Protein AF-0000000080279617 (afdb_homodimer)

Secondary structure (DSSP, 8-state):
--HHHHHHHHHHHHHHHHTTS---PPPGGG---HHHHHHHHHHHHHHHTSS--TTSTTB-SSS--PPPHHHHHHHHHHHHH--BTTSGGG-HHHHHHHHHHHHHHHHHHT-SS-EEEEES-HHHHHHHHHHHHHHHSTT-EEEEETTS-THHHHHHHHHT--EEEEPB-TTSSB-HHHHHHHHHTT-EEEEEEEBS-TTT--B--HHHHHHHHHHH--EEEEE-TTTGGGGGGBT-SSTT-B-HHHHHHGGG-SEEEE-TTTTT-PPSS-EEEEES-GGGGGGT----TTS-S--SS--GGGS-S-SS-BHHHHHHHHHHHHHS-SSTTTHHHHHHHHHHHHHHHHHHHHT-SSEEEEE--SSSEEEEEE--SS-BHHHHHHHHHHHHHHHHH-SSS--B-EEEEEEHHHHHHH-TT-B--SSEEEEEEEE--STTHHHHHHHHHHHHHHHHH-/--HHHHHHHHHHHHHHHHTTS---PPPGGG---HHHHHHHHHHHHHHHTSS--TTSTTB-SSS--PPPHHHHHHHHHHHHH--BTTSGGG-HHHHHHHHHHHHHHHHHHT-SS-EEEEES-HHHHHHHHHHHHHHHSTT-EEEEETTS-THHHHHHHHHT--EEEEPB-TTSSB-HHHHHHHHHTT-EEEEEEEBS-TTT--B--HHHHHHHHHHH--EEEEE-TTTGGGGGGBT-SSTT-B-HHHHHHGGG-SEEEE-TTTTT-PPSS-EEEEES-GGGGGGT----TTS-S--SS--GGGS-S-SS-BHHHHHHHHHHHHHS-SSTTTHHHHHHHHHHHHHHHHHHHHT-SSEEEEE--SSSEEEEEE--SS-BHHHHHHHHHHHHHHHHH-SSS--B-EEEEEEHHHHHHH-TT-B--SSEEEEEEEE--STTHHHHHHHHHHHHHHHHH-

pLDDT: mean 93.62, std 10.69, range [35.97, 98.94]

Structure (mmCIF, N/CA/C/O backbone):
data_AF-0000000080279617-model_v1
#
loop_
_entity.id
_entity.type
_entity.pdbx_description
1 polymer 'Pyridoxal-dependent decarboxylase'
#
loop_
_atom_site.group_PDB
_atom_site.id
_atom_site.type_symbol
_atom_site.label_atom_id
_atom_site.label_alt_id
_atom_site.label_comp_id
_atom_site.label_asym_id
_atom_site.label_entity_id
_atom_site.label_seq_id
_atom_site.pdbx_PDB_ins_code
_atom_site.Cartn_x
_atom_site.Cartn_y
_atom_site.Cartn_z
_atom_site.occupancy
_atom_site.B_iso_or_equiv
_atom_site.auth_seq_id
_atom_site.auth_comp_id
_atom_site.auth_asym_id
_atom_site.auth_atom_id
_atom_site.pdbx_PDB_model_num
ATOM 1 N N . MET A 1 1 ? -23.172 -17.078 1.752 1 93.31 1 MET A N 1
ATOM 2 C CA . MET A 1 1 ? -23.391 -15.805 2.445 1 93.31 1 MET A CA 1
ATOM 3 C C . MET A 1 1 ? -24.016 -14.773 1.508 1 93.31 1 MET A C 1
ATOM 5 O O . MET A 1 1 ? -23.703 -14.742 0.317 1 93.31 1 MET A O 1
ATOM 9 N N . ASP A 1 2 ? -24.984 -14 2.033 1 96.25 2 ASP A N 1
ATOM 10 C CA . ASP A 1 2 ? -25.641 -12.93 1.281 1 96.25 2 ASP A CA 1
ATOM 11 C C . ASP A 1 2 ? -24.781 -11.672 1.24 1 96.25 2 ASP A C 1
ATOM 13 O O . ASP A 1 2 ? -24.859 -10.836 2.139 1 96.25 2 ASP A O 1
ATOM 17 N N . PHE A 1 3 ? -24.109 -11.586 0.143 1 96.38 3 PHE A N 1
ATOM 18 C CA . PHE A 1 3 ? -23.094 -10.555 0.006 1 96.38 3 PHE A CA 1
ATOM 19 C C . PHE A 1 3 ? -23.703 -9.164 0.129 1 96.38 3 PHE A C 1
ATOM 21 O O . PHE A 1 3 ? -23.219 -8.328 0.883 1 96.38 3 PHE A O 1
ATOM 28 N N . ARG A 1 4 ? -24.75 -8.859 -0.553 1 96.56 4 ARG A N 1
ATOM 29 C CA . ARG A 1 4 ? -25.422 -7.566 -0.536 1 96.56 4 ARG A CA 1
ATOM 30 C C . ARG A 1 4 ? -25.906 -7.223 0.868 1 96.56 4 ARG A C 1
ATOM 32 O O . ARG A 1 4 ? -25.781 -6.082 1.314 1 96.56 4 ARG A O 1
ATOM 39 N N . TYR A 1 5 ? -26.453 -8.172 1.553 1 97.56 5 TYR A N 1
ATOM 40 C CA . TYR A 1 5 ? -26.938 -7.977 2.918 1 97.56 5 TYR A CA 1
ATOM 41 C C . TYR A 1 5 ? -25.797 -7.566 3.84 1 97.56 5 TYR A C 1
ATOM 43 O O . TYR A 1 5 ? -25.922 -6.605 4.602 1 97.56 5 TYR A O 1
ATOM 51 N N . TRP A 1 6 ? -24.672 -8.234 3.738 1 97.88 6 TRP A N 1
ATOM 52 C CA . TRP A 1 6 ? -23.578 -8.016 4.672 1 97.88 6 TRP A CA 1
ATOM 53 C C . TRP A 1 6 ? -22.875 -6.699 4.379 1 97.88 6 TRP A C 1
ATOM 55 O O . TRP A 1 6 ? -22.344 -6.055 5.285 1 97.88 6 TRP A O 1
ATOM 65 N N . LEU A 1 7 ? -22.844 -6.195 3.082 1 97.62 7 LEU A N 1
ATOM 66 C CA . LEU A 1 7 ? -22.359 -4.859 2.77 1 97.62 7 LEU A CA 1
ATOM 67 C C . LEU A 1 7 ? -23.188 -3.795 3.475 1 97.62 7 LEU A C 1
ATOM 69 O O . LEU A 1 7 ? -22.641 -2.83 4.016 1 97.62 7 LEU A O 1
ATOM 73 N N . GLY A 1 8 ? -24.5 -4.043 3.43 1 97.69 8 GLY A N 1
ATOM 74 C CA . GLY A 1 8 ? -25.375 -3.135 4.141 1 97.69 8 GLY A CA 1
ATOM 75 C C . GLY A 1 8 ? -25.156 -3.137 5.641 1 97.69 8 GLY A C 1
ATOM 76 O O . GLY A 1 8 ? -25.25 -2.092 6.289 1 97.69 8 GLY A O 1
ATOM 77 N N . GLN A 1 9 ? -24.844 -4.336 6.207 1 98.12 9 GLN A N 1
ATOM 78 C CA . GLN A 1 9 ? -24.609 -4.465 7.641 1 98.12 9 GLN A CA 1
ATOM 79 C C . GLN A 1 9 ? -23.328 -3.746 8.055 1 98.12 9 GLN A C 1
ATOM 81 O O . GLN A 1 9 ? -23.234 -3.23 9.172 1 98.12 9 GLN A O 1
ATOM 86 N N . ALA A 1 10 ? -22.359 -3.695 7.152 1 98.31 10 ALA A N 1
ATOM 87 C CA . ALA A 1 10 ? -21.141 -2.93 7.43 1 98.31 10 ALA A CA 1
ATOM 88 C C . ALA A 1 10 ? -21.469 -1.467 7.711 1 98.31 10 ALA A C 1
ATOM 90 O O . ALA A 1 10 ? -20.969 -0.883 8.672 1 98.31 10 ALA A O 1
ATOM 91 N N . LEU A 1 11 ? -22.344 -0.844 6.871 1 97.81 11 LEU A N 1
ATOM 92 C CA . LEU A 1 11 ? -22.75 0.544 7.047 1 97.81 11 LEU A CA 1
ATOM 93 C C . LEU A 1 11 ? -23.578 0.708 8.32 1 97.81 11 LEU A C 1
ATOM 95 O O . LEU A 1 11 ? -23.375 1.658 9.078 1 97.81 11 LEU A O 1
ATOM 99 N N . THR A 1 12 ? -24.469 -0.252 8.539 1 98.25 12 THR A N 1
ATOM 100 C CA . THR A 1 12 ? -25.359 -0.196 9.695 1 98.25 12 THR A CA 1
ATOM 101 C C . THR A 1 12 ? -24.547 -0.234 10.992 1 98.25 12 THR A C 1
ATOM 103 O O . THR A 1 12 ? -24.844 0.511 11.93 1 98.25 12 THR A O 1
ATOM 106 N N . SER A 1 13 ? -23.578 -1.101 11.031 1 98.12 13 SER A N 1
ATOM 107 C CA . SER A 1 13 ? -22.75 -1.228 12.227 1 98.12 13 SER A CA 1
ATOM 108 C C . SER A 1 13 ? -21.969 0.055 12.492 1 98.12 13 SER A C 1
ATOM 110 O O . SER A 1 13 ? -21.844 0.484 13.641 1 98.12 13 SER A O 1
ATOM 112 N N . ASN A 1 14 ? -21.422 0.626 11.492 1 97.44 14 ASN A N 1
ATOM 113 C CA . ASN A 1 14 ? -20.672 1.868 11.641 1 97.44 14 ASN A CA 1
ATOM 114 C C . ASN A 1 14 ? -21.562 3.014 12.094 1 97.44 14 ASN A C 1
ATOM 116 O O . ASN A 1 14 ? -21.172 3.826 12.93 1 97.44 14 ASN A O 1
ATOM 120 N N . GLU A 1 15 ? -22.766 3.123 11.5 1 96.75 15 GLU A N 1
ATOM 121 C CA . GLU A 1 15 ? -23.734 4.148 11.883 1 96.75 15 GLU A CA 1
ATOM 122 C C . GLU A 1 15 ? -24.141 4 13.344 1 96.75 15 GLU A C 1
ATOM 124 O O . GLU A 1 15 ? -24.234 4.992 14.07 1 96.75 15 GLU A O 1
ATOM 129 N N . ALA A 1 16 ? -24.375 2.762 13.734 1 97.56 16 ALA A N 1
ATOM 130 C CA . ALA A 1 16 ? -24.75 2.496 15.117 1 97.56 16 ALA A CA 1
ATOM 131 C C . ALA A 1 16 ? -23.625 2.906 16.078 1 97.56 16 ALA A C 1
ATOM 133 O O . ALA A 1 16 ? -23.891 3.482 17.141 1 97.56 16 ALA A O 1
ATOM 134 N N . TRP A 1 17 ? -22.422 2.594 15.727 1 96.94 17 TRP A N 1
ATOM 135 C CA . TRP A 1 17 ? -21.266 2.977 16.547 1 96.94 17 TRP A CA 1
ATOM 136 C C . TRP A 1 17 ? -21.125 4.492 16.609 1 96.94 17 TRP A C 1
ATOM 138 O O . TRP A 1 17 ? -20.906 5.051 17.688 1 96.94 17 TRP A O 1
ATOM 148 N N . ALA A 1 18 ? -21.281 5.203 15.539 1 95.31 18 ALA A N 1
ATOM 149 C CA . ALA A 1 18 ? -21.156 6.66 15.469 1 95.31 18 ALA A CA 1
ATOM 150 C C . ALA A 1 18 ? -22.219 7.336 16.328 1 95.31 18 ALA A C 1
ATOM 152 O O . ALA A 1 18 ? -21.969 8.391 16.922 1 95.31 18 ALA A O 1
ATOM 153 N N . GLU A 1 19 ? -23.375 6.723 16.422 1 95.38 19 GLU A N 1
ATOM 154 C CA . GLU A 1 19 ? -24.516 7.281 17.156 1 95.38 19 GLU A CA 1
ATOM 155 C C . GLU A 1 19 ? -24.266 7.254 18.656 1 95.38 19 GLU A C 1
ATOM 157 O O . GLU A 1 19 ? -24.969 7.922 19.422 1 95.38 19 GLU A O 1
ATOM 162 N N . THR A 1 20 ? -23.281 6.477 19.062 1 93.5 20 THR A N 1
ATOM 163 C CA . THR A 1 20 ? -22.984 6.422 20.5 1 93.5 20 THR A CA 1
ATOM 164 C C . THR A 1 20 ? -22.234 7.672 20.938 1 93.5 20 THR A C 1
ATOM 166 O O . THR A 1 20 ? -22.078 7.918 22.141 1 93.5 20 THR A O 1
ATOM 169 N N . PHE A 1 21 ? -21.844 8.523 20.016 1 92.81 21 PHE A N 1
ATOM 170 C CA . PHE A 1 21 ? -21.172 9.781 20.312 1 92.81 21 PHE A CA 1
ATOM 171 C C . PHE A 1 21 ? -22.109 10.961 20.109 1 92.81 21 PHE A C 1
ATOM 173 O O . PHE A 1 21 ? -23.203 10.805 19.547 1 92.81 21 PHE A O 1
ATOM 180 N N . THR A 1 22 ? -21.672 12.164 20.656 1 92.25 22 THR A N 1
ATOM 181 C CA . THR A 1 22 ? -22.484 13.359 20.453 1 92.25 22 THR A CA 1
ATOM 182 C C . THR A 1 22 ? -22.703 13.641 18.969 1 92.25 22 THR A C 1
ATOM 184 O O . THR A 1 22 ? -21.766 13.555 18.188 1 92.25 22 THR A O 1
ATOM 187 N N . PRO A 1 23 ? -23.875 13.953 18.594 1 92.06 23 PRO A N 1
ATOM 188 C CA . PRO A 1 23 ? -24.172 14.172 17.172 1 92.06 23 PRO A CA 1
ATOM 189 C C . PRO A 1 23 ? -23.391 15.336 16.578 1 92.06 23 PRO A C 1
ATOM 191 O O . PRO A 1 23 ? -23.188 16.359 17.25 1 92.06 23 PRO A O 1
ATOM 194 N N . VAL A 1 24 ? -22.938 15.125 15.43 1 91.12 24 VAL A N 1
ATOM 195 C CA . VAL A 1 24 ? -22.234 16.156 14.672 1 91.12 24 VAL A CA 1
ATOM 196 C C . VAL A 1 24 ? -22.859 16.297 13.289 1 91.12 24 VAL A C 1
ATOM 198 O O . VAL A 1 24 ? -23.109 15.312 12.602 1 91.12 24 VAL A O 1
ATOM 201 N N . ARG A 1 25 ? -23.172 17.516 12.938 1 92.5 25 ARG A N 1
ATOM 202 C CA . ARG A 1 25 ? -23.703 17.766 11.602 1 92.5 25 ARG A CA 1
ATOM 203 C C . ARG A 1 25 ? -22.594 17.797 10.57 1 92.5 25 ARG A C 1
ATOM 205 O O . ARG A 1 25 ? -21.578 18.469 10.758 1 92.5 25 ARG A O 1
ATOM 212 N N . PRO A 1 26 ? -22.766 17.047 9.484 1 93.69 26 PRO A N 1
ATOM 213 C CA . PRO A 1 26 ? -21.766 17.141 8.422 1 93.69 26 PRO A CA 1
ATOM 214 C C . PRO A 1 26 ? -21.594 18.562 7.887 1 93.69 26 PRO A C 1
ATOM 216 O O . PRO A 1 26 ? -22.578 19.297 7.75 1 93.69 26 PRO A O 1
ATOM 219 N N . HIS A 1 27 ? -20.406 18.922 7.656 1 97.56 27 HIS A N 1
ATOM 220 C CA . HIS A 1 27 ? -20.125 20.25 7.137 1 97.56 27 HIS A CA 1
ATOM 221 C C . HIS A 1 27 ? -20.609 20.391 5.691 1 97.56 27 HIS A C 1
ATOM 223 O O . HIS A 1 27 ? -20.438 19.469 4.891 1 97.56 27 HIS A O 1
ATOM 229 N N . PRO A 1 28 ? -21.094 21.547 5.289 1 97.12 28 PRO A N 1
ATOM 230 C CA . PRO A 1 28 ? -21.641 21.734 3.945 1 97.12 28 PRO A CA 1
ATOM 231 C C . PRO A 1 28 ? -20.594 21.547 2.85 1 97.12 28 PRO A C 1
ATOM 233 O O . PRO A 1 28 ? -20.938 21.203 1.718 1 97.12 28 PRO A O 1
ATOM 236 N N . SER A 1 29 ? -19.328 21.781 3.131 1 97.56 29 SER A N 1
ATOM 237 C CA . SER A 1 29 ? -18.266 21.672 2.139 1 97.56 29 SER A CA 1
ATOM 238 C C . SER A 1 29 ? -18.094 20.234 1.656 1 97.56 29 SER A C 1
ATOM 240 O O . SER A 1 29 ? -17.484 19.984 0.617 1 97.56 29 SER A O 1
ATOM 242 N N . LEU A 1 30 ? -18.688 19.219 2.377 1 97.38 30 LEU A N 1
ATOM 243 C CA . LEU A 1 30 ? -18.547 17.812 2.041 1 97.38 30 LEU A CA 1
ATOM 244 C C . LEU A 1 30 ? -19.75 17.297 1.27 1 97.38 30 LEU A C 1
ATOM 246 O O . LEU A 1 30 ? -19.75 16.172 0.771 1 97.38 30 LEU A O 1
ATOM 250 N N . GLU A 1 31 ? -20.781 18.125 1.171 1 97.12 31 GLU A N 1
ATOM 251 C CA . GLU A 1 31 ? -22.047 17.703 0.591 1 97.12 31 GLU A CA 1
ATOM 252 C C . GLU A 1 31 ? -21.953 17.625 -0.931 1 97.12 31 GLU A C 1
ATOM 254 O O . GLU A 1 31 ? -21.438 18.547 -1.575 1 97.12 31 GLU A O 1
ATOM 259 N N . ILE A 1 32 ? -22.359 16.516 -1.513 1 97.44 32 ILE A N 1
ATOM 260 C CA . ILE A 1 32 ? -22.453 16.312 -2.955 1 97.44 32 ILE A CA 1
ATOM 261 C C . ILE A 1 32 ? -23.891 16.016 -3.348 1 97.44 32 ILE A C 1
ATOM 263 O O . ILE A 1 32 ? -24.484 15.047 -2.871 1 97.44 32 ILE A O 1
ATOM 267 N N . PRO A 1 33 ? -24.484 16.859 -4.227 1 96.81 33 PRO A N 1
ATOM 268 C CA . PRO A 1 33 ? -25.844 16.531 -4.699 1 96.81 33 PRO A CA 1
ATOM 269 C C . PRO A 1 33 ? -25.922 15.188 -5.406 1 96.81 33 PRO A C 1
ATOM 271 O O . PRO A 1 33 ? -25 14.82 -6.145 1 96.81 33 PRO A O 1
ATOM 274 N N . ASP A 1 34 ? -27.016 14.461 -5.246 1 96.88 34 ASP A N 1
ATOM 275 C CA . ASP A 1 34 ? -27.188 13.125 -5.805 1 96.88 34 ASP A CA 1
ATOM 276 C C . ASP A 1 34 ? -27.062 13.141 -7.324 1 96.88 34 ASP A C 1
ATOM 278 O O . ASP A 1 34 ? -26.469 12.234 -7.91 1 96.88 34 ASP A O 1
ATOM 282 N N . GLY A 1 35 ? -27.641 14.195 -7.93 1 97.25 35 GLY A N 1
ATOM 283 C CA . GLY A 1 35 ? -27.547 14.281 -9.375 1 97.25 35 GLY A CA 1
ATOM 284 C C . GLY A 1 35 ? -26.125 14.383 -9.891 1 97.25 35 GLY A C 1
ATOM 285 O O . GLY A 1 35 ? -25.766 13.734 -10.875 1 97.25 35 GLY A O 1
ATOM 286 N N . ARG A 1 36 ? -25.344 15.172 -9.234 1 97.19 36 ARG A N 1
ATOM 287 C CA . ARG A 1 36 ? -23.938 15.312 -9.594 1 97.19 36 ARG A CA 1
ATOM 288 C C . ARG A 1 36 ? -23.172 14.016 -9.367 1 97.19 36 ARG A C 1
ATOM 290 O O . ARG A 1 36 ? -22.359 13.609 -10.195 1 97.19 36 ARG A O 1
ATOM 297 N N . PHE A 1 37 ? -23.453 13.375 -8.273 1 98.5 37 PHE A N 1
ATOM 298 C CA . PHE A 1 37 ? -22.781 12.117 -7.973 1 98.5 37 PHE A CA 1
ATOM 299 C C . PHE A 1 37 ? -23.188 11.039 -8.977 1 98.5 37 PHE A C 1
ATOM 301 O O . PHE A 1 37 ? -22.344 10.227 -9.391 1 98.5 37 PHE A O 1
ATOM 308 N N . GLU A 1 38 ? -24.406 10.992 -9.359 1 98.5 38 GLU A N 1
ATOM 309 C CA . GLU A 1 38 ? -24.906 10.016 -10.312 1 98.5 38 GLU A CA 1
ATOM 310 C C . GLU A 1 38 ? -24.156 10.086 -11.633 1 98.5 38 GLU A C 1
ATOM 312 O O . GLU A 1 38 ? -23.734 9.062 -12.18 1 98.5 38 GLU A O 1
ATOM 317 N N . THR A 1 39 ? -23.938 11.289 -12.117 1 98.62 39 THR A N 1
ATOM 318 C CA . THR A 1 39 ? -23.219 11.492 -13.375 1 98.62 39 THR A CA 1
ATOM 319 C C . THR A 1 39 ? -21.797 10.969 -13.273 1 98.62 39 THR A C 1
ATOM 321 O O . THR A 1 39 ? -21.312 10.281 -14.18 1 98.62 39 THR A O 1
ATOM 324 N N . ALA A 1 40 ? -21.141 11.305 -12.195 1 98.75 40 ALA A N 1
ATOM 325 C CA . ALA A 1 40 ? -19.766 10.875 -11.984 1 98.75 40 ALA A CA 1
ATOM 326 C C . ALA A 1 40 ? -19.688 9.359 -11.82 1 98.75 40 ALA A C 1
ATOM 328 O O . ALA A 1 40 ? -18.781 8.719 -12.367 1 98.75 40 ALA A O 1
ATOM 329 N N . PHE A 1 41 ? -20.641 8.773 -11.102 1 98.81 41 PHE A N 1
ATOM 330 C CA . PHE A 1 41 ? -20.656 7.34 -10.844 1 98.81 41 PHE A CA 1
ATOM 331 C C . PHE A 1 41 ? -20.922 6.566 -12.125 1 98.81 41 PHE A C 1
ATOM 333 O O . PHE A 1 41 ? -20.328 5.512 -12.359 1 98.81 41 PHE A O 1
ATOM 340 N N . GLU A 1 42 ? -21.75 7.09 -12.953 1 98.69 42 GLU A N 1
ATOM 341 C CA . GLU A 1 42 ? -22.031 6.465 -14.242 1 98.69 42 GLU A CA 1
ATOM 342 C C . GLU A 1 42 ? -20.797 6.438 -15.125 1 98.69 42 GLU A C 1
ATOM 344 O O . GLU A 1 42 ? -20.516 5.434 -15.781 1 98.69 42 GLU A O 1
ATOM 349 N N . GLU A 1 43 ? -20.109 7.484 -15.125 1 98.81 43 GLU A N 1
ATOM 350 C CA . GLU A 1 43 ? -18.859 7.52 -15.883 1 98.81 43 GLU A CA 1
ATOM 351 C C . GLU A 1 43 ? -17.859 6.504 -15.344 1 98.81 43 GLU A C 1
ATOM 353 O O . GLU A 1 43 ? -17.203 5.801 -16.125 1 98.81 43 GLU A O 1
ATOM 358 N N . LEU A 1 44 ? -17.75 6.414 -14.016 1 98.81 44 LEU A N 1
ATOM 359 C CA . LEU A 1 44 ? -16.844 5.465 -13.391 1 98.81 44 LEU A CA 1
ATOM 360 C C . LEU A 1 44 ? -17.156 4.039 -13.82 1 98.81 44 LEU A C 1
ATOM 362 O O . LEU A 1 44 ? -16.281 3.301 -14.258 1 98.81 44 LEU A O 1
ATOM 366 N N . THR A 1 45 ? -18.406 3.639 -13.703 1 98.75 45 THR A N 1
ATOM 367 C CA . THR A 1 45 ? -18.797 2.254 -13.953 1 98.75 45 THR A CA 1
ATOM 368 C C . THR A 1 45 ? -18.688 1.925 -15.438 1 98.75 45 THR A C 1
ATOM 370 O O . THR A 1 45 ? -18.344 0.796 -15.805 1 98.75 45 THR A O 1
ATOM 373 N N . GLU A 1 46 ? -18.906 2.938 -16.281 1 98.44 46 GLU A N 1
ATOM 374 C CA . GLU A 1 46 ? -18.719 2.732 -17.703 1 98.44 46 GLU A CA 1
ATOM 375 C C . GLU A 1 46 ? -17.234 2.486 -18.031 1 98.44 46 GLU A C 1
ATOM 377 O O . GLU A 1 46 ? -16.906 1.568 -18.781 1 98.44 46 GLU A O 1
ATOM 382 N N . ARG A 1 47 ? -16.438 3.223 -17.484 1 98.19 47 ARG A N 1
ATOM 383 C CA . ARG A 1 47 ? -15 3.102 -17.734 1 98.19 47 ARG A CA 1
ATOM 384 C C . ARG A 1 47 ? -14.461 1.795 -17.156 1 98.19 47 ARG A C 1
ATOM 386 O O . ARG A 1 47 ? -13.547 1.194 -17.734 1 98.19 47 ARG A O 1
ATOM 393 N N . LEU A 1 48 ? -15 1.336 -16.047 1 98.06 48 LEU A N 1
ATOM 394 C CA . LEU A 1 48 ? -14.508 0.129 -15.391 1 98.06 48 LEU A CA 1
ATOM 395 C C . LEU A 1 48 ? -14.836 -1.11 -16.219 1 98.06 48 LEU A C 1
ATOM 397 O O . LEU A 1 48 ? -14.281 -2.184 -15.977 1 98.06 48 LEU A O 1
ATOM 401 N N . LYS A 1 49 ? -15.719 -0.919 -17.188 1 96.56 49 LYS A N 1
ATOM 402 C CA . LYS A 1 49 ? -16 -2.039 -18.078 1 96.56 49 LYS A CA 1
ATOM 403 C C . LYS A 1 49 ? -14.797 -2.367 -18.953 1 96.56 49 LYS A C 1
ATOM 405 O O . LYS A 1 49 ? -14.711 -3.459 -19.516 1 96.56 49 LYS A O 1
ATOM 410 N N . ASP A 1 50 ? -13.906 -1.318 -19.016 1 94.62 50 ASP A N 1
ATOM 411 C CA . ASP A 1 50 ? -12.664 -1.549 -19.75 1 94.62 50 ASP A CA 1
ATOM 412 C C . ASP A 1 50 ? -11.648 -2.291 -18.891 1 94.62 50 ASP A C 1
ATOM 414 O O . ASP A 1 50 ? -10.57 -1.766 -18.594 1 94.62 50 ASP A O 1
ATOM 418 N N . ASN A 1 51 ? -12.008 -3.477 -18.438 1 94.44 51 ASN A N 1
ATOM 419 C CA . ASN A 1 51 ? -11.188 -4.465 -17.734 1 94.44 51 ASN A CA 1
ATOM 420 C C . ASN A 1 51 ? -11.398 -5.867 -18.297 1 94.44 51 ASN A C 1
ATOM 422 O O . ASN A 1 51 ? -12.414 -6.133 -18.938 1 94.44 51 ASN A O 1
ATOM 426 N N . TYR A 1 52 ? -10.398 -6.707 -18.156 1 93.12 52 TYR A N 1
ATOM 427 C CA . TYR A 1 52 ? -10.617 -8.125 -18.422 1 93.12 52 TYR A CA 1
ATOM 428 C C . TYR A 1 52 ? -11.461 -8.766 -17.328 1 93.12 52 TYR A C 1
ATOM 430 O O . TYR A 1 52 ? -11.547 -8.242 -16.219 1 93.12 52 TYR A O 1
ATOM 438 N N . PRO A 1 53 ? -12.18 -9.781 -17.641 1 94.88 53 PRO A N 1
ATOM 439 C CA . PRO A 1 53 ? -13.008 -10.445 -16.625 1 94.88 53 PRO A CA 1
ATOM 440 C C . PRO A 1 53 ? -12.195 -11.305 -15.672 1 94.88 53 PRO A C 1
ATOM 442 O O . PRO A 1 53 ? -12.273 -12.539 -15.727 1 94.88 53 PRO A O 1
ATOM 445 N N . PHE A 1 54 ? -11.516 -10.688 -14.758 1 95.69 54 PHE A N 1
ATOM 446 C CA . PHE A 1 54 ? -10.594 -11.359 -13.836 1 95.69 54 PHE A CA 1
ATOM 447 C C . PHE A 1 54 ? -11.328 -12.422 -13.023 1 95.69 54 PHE A C 1
ATOM 449 O O . PHE A 1 54 ? -10.711 -13.367 -12.523 1 95.69 54 PHE A O 1
ATOM 456 N N . PHE A 1 55 ? -12.664 -12.297 -12.875 1 95.94 55 PHE A N 1
ATOM 457 C CA . PHE A 1 55 ? -13.453 -13.219 -12.062 1 95.94 55 PHE A CA 1
ATOM 458 C C . PHE A 1 55 ? -13.719 -14.516 -12.82 1 95.94 55 PHE A C 1
ATOM 460 O O . PHE A 1 55 ? -14.008 -15.547 -12.211 1 95.94 55 PHE A O 1
ATOM 467 N N . HIS A 1 56 ? -13.648 -14.469 -14.141 1 96.56 56 HIS A N 1
ATOM 468 C CA . HIS A 1 56 ? -14.047 -15.586 -14.992 1 96.56 56 HIS A CA 1
ATOM 469 C C . HIS A 1 56 ? -12.875 -16.531 -15.242 1 96.56 56 HIS A C 1
ATOM 471 O O . HIS A 1 56 ? -11.742 -16.094 -15.461 1 96.56 56 HIS A O 1
ATOM 477 N N . PRO A 1 57 ? -13.078 -17.859 -15.203 1 96.31 57 PRO A N 1
ATOM 478 C CA . PRO A 1 57 ? -11.992 -18.828 -15.414 1 96.31 57 PRO A CA 1
ATOM 479 C C . PRO A 1 57 ? -11.438 -18.781 -16.844 1 96.31 57 PRO A C 1
ATOM 481 O O . PRO A 1 57 ? -10.367 -19.344 -17.094 1 96.31 57 PRO A O 1
ATOM 484 N N . SER A 1 58 ? -12.148 -18.109 -17.719 1 95.56 58 SER A N 1
ATOM 485 C CA . SER A 1 58 ? -11.609 -17.906 -19.062 1 95.56 58 SER A CA 1
ATOM 486 C C . SER A 1 58 ? -10.445 -16.922 -19.047 1 95.56 58 SER A C 1
ATOM 488 O O . SER A 1 58 ? -9.703 -16.812 -20.031 1 95.56 58 SER A O 1
ATOM 490 N N . TYR A 1 59 ? -10.398 -16.141 -18.016 1 96.12 59 TYR A N 1
ATOM 491 C CA . TYR A 1 59 ? -9.18 -15.375 -17.781 1 96.12 59 TYR A CA 1
ATOM 492 C C . TYR A 1 59 ? -8.156 -16.203 -17.016 1 96.12 59 TYR A C 1
ATOM 494 O O . TYR A 1 59 ? -8.273 -16.391 -15.805 1 96.12 59 TYR A O 1
ATOM 502 N N . ALA A 1 60 ? -7.109 -16.625 -17.703 1 96.06 60 ALA A N 1
ATOM 503 C CA . ALA A 1 60 ? -6.059 -17.469 -17.125 1 96.06 60 ALA A CA 1
ATOM 504 C C . ALA A 1 60 ? -4.676 -16.891 -17.422 1 96.06 60 ALA A C 1
ATOM 506 O O . ALA A 1 60 ? -3.697 -17.641 -17.5 1 96.06 60 ALA A O 1
ATOM 507 N N . GLY A 1 61 ? -4.629 -15.625 -17.641 1 93.06 61 GLY A N 1
ATOM 508 C CA . GLY A 1 61 ? -3.398 -15.008 -18.109 1 93.06 61 GLY A CA 1
ATOM 509 C C . GLY A 1 61 ? -2.477 -14.594 -16.969 1 93.06 61 GLY A C 1
ATOM 510 O O . GLY A 1 61 ? -1.275 -14.875 -17.016 1 93.06 61 GLY A O 1
ATOM 511 N N . GLN A 1 62 ? -2.982 -13.828 -16 1 90.44 62 GLN A N 1
ATOM 512 C CA . GLN A 1 62 ? -2.133 -13.273 -14.953 1 90.44 62 GLN A CA 1
ATOM 513 C C . GLN A 1 62 ? -2.594 -13.734 -13.57 1 90.44 62 GLN A C 1
ATOM 515 O O . GLN A 1 62 ? -3.672 -14.312 -13.438 1 90.44 62 GLN A O 1
ATOM 520 N N . MET A 1 63 ? -1.672 -13.531 -12.641 1 92.62 63 MET A N 1
ATOM 521 C CA . MET A 1 63 ? -1.955 -13.844 -11.242 1 92.62 63 MET A CA 1
ATOM 522 C C . MET A 1 63 ? -2.938 -12.844 -10.648 1 92.62 63 MET A C 1
ATOM 524 O O . MET A 1 63 ? -2.57 -12.047 -9.781 1 92.62 63 MET A O 1
ATOM 528 N N . LEU A 1 64 ? -4.164 -12.914 -11.188 1 92.5 64 LEU A N 1
ATOM 529 C CA . LEU A 1 64 ? -5.164 -11.914 -10.836 1 92.5 64 LEU A CA 1
ATOM 530 C C . LEU A 1 64 ? -6.531 -12.555 -10.641 1 92.5 64 LEU A C 1
ATOM 532 O O . LEU A 1 64 ? -6.973 -13.352 -11.477 1 92.5 64 LEU A O 1
ATOM 536 N N . LYS A 1 65 ? -7.129 -12.289 -9.547 1 94 65 LYS A N 1
ATOM 537 C CA . LYS A 1 65 ? -8.508 -12.68 -9.273 1 94 65 LYS A CA 1
ATOM 538 C C . LYS A 1 65 ? -9.172 -11.703 -8.305 1 94 65 LYS A C 1
ATOM 540 O O . LYS A 1 65 ? -8.492 -10.961 -7.598 1 94 65 LYS A O 1
ATOM 545 N N . PRO A 1 66 ? -10.477 -11.602 -8.234 1 94.94 66 PRO A N 1
ATOM 546 C CA . PRO A 1 66 ? -11.141 -10.75 -7.242 1 94.94 66 PRO A CA 1
ATOM 547 C C . PRO A 1 66 ? -10.969 -11.258 -5.812 1 94.94 66 PRO A C 1
ATOM 549 O O . PRO A 1 66 ? -10.68 -12.438 -5.605 1 94.94 66 PRO A O 1
ATOM 552 N N . PRO A 1 67 ? -11.086 -10.367 -4.855 1 98.06 67 PRO A N 1
ATOM 553 C CA . PRO A 1 67 ? -11.094 -10.82 -3.461 1 98.06 67 PRO A CA 1
ATOM 554 C C . PRO A 1 67 ? -12.352 -11.609 -3.102 1 98.06 67 PRO A C 1
ATOM 556 O O . PRO A 1 67 ? -13.367 -11.516 -3.799 1 98.06 67 PRO A O 1
ATOM 559 N N . HIS A 1 68 ? -12.242 -12.406 -2.119 1 98.5 68 HIS A N 1
ATOM 560 C CA . HIS A 1 68 ? -13.43 -13.062 -1.578 1 98.5 68 HIS A CA 1
ATOM 561 C C . HIS A 1 68 ? -14.43 -12.039 -1.044 1 98.5 68 HIS A C 1
ATOM 563 O O . HIS A 1 68 ? -14.031 -11.016 -0.475 1 98.5 68 HIS A O 1
ATOM 569 N N . PRO A 1 69 ? -15.742 -12.289 -1.135 1 98.12 69 PRO A N 1
ATOM 570 C CA . PRO A 1 69 ? -16.734 -11.367 -0.583 1 98.12 69 PRO A CA 1
ATOM 571 C C . PRO A 1 69 ? -16.516 -11.078 0.899 1 98.12 69 PRO A C 1
ATOM 573 O O . PRO A 1 69 ? -16.75 -9.953 1.354 1 98.12 69 PRO A O 1
ATOM 576 N N . ALA A 1 70 ? -16.047 -12.039 1.66 1 98.75 70 ALA A N 1
ATOM 577 C CA . ALA A 1 70 ? -15.742 -11.82 3.072 1 98.75 70 ALA A CA 1
ATOM 578 C C . ALA A 1 70 ? -14.672 -10.742 3.242 1 98.75 70 ALA A C 1
ATOM 580 O O . ALA A 1 70 ? -14.758 -9.906 4.141 1 98.75 70 ALA A O 1
ATOM 581 N N . ALA A 1 71 ? -13.641 -10.836 2.414 1 98.88 71 ALA A N 1
ATOM 582 C CA . ALA A 1 71 ? -12.578 -9.836 2.445 1 98.88 71 ALA A CA 1
ATOM 583 C C . ALA A 1 71 ? -13.109 -8.445 2.111 1 98.88 71 ALA A C 1
ATOM 585 O O . ALA A 1 71 ? -12.727 -7.461 2.736 1 98.88 71 ALA A O 1
ATOM 586 N N . VAL A 1 72 ? -14.023 -8.352 1.123 1 98.81 72 VAL A N 1
ATOM 587 C CA . VAL A 1 72 ? -14.602 -7.082 0.694 1 98.81 72 VAL A CA 1
ATOM 588 C C . VAL A 1 72 ? -15.398 -6.461 1.842 1 98.81 72 VAL A C 1
ATOM 590 O O . VAL A 1 72 ? -15.25 -5.273 2.133 1 98.81 72 VAL A O 1
ATOM 593 N N . VAL A 1 73 ? -16.188 -7.289 2.521 1 98.88 73 VAL A N 1
ATOM 594 C CA . VAL A 1 73 ? -17.016 -6.805 3.627 1 98.88 73 VAL A CA 1
ATOM 595 C C . VAL A 1 73 ? -16.109 -6.328 4.766 1 98.88 73 VAL A C 1
ATOM 597 O O . VAL A 1 73 ? -16.359 -5.266 5.348 1 98.88 73 VAL A O 1
ATOM 600 N N . GLY A 1 74 ? -15.125 -7.148 5.098 1 98.94 74 GLY A N 1
ATOM 601 C CA . GLY A 1 74 ? -14.195 -6.762 6.148 1 98.94 74 GLY A CA 1
ATOM 602 C C . GLY A 1 74 ? -13.469 -5.465 5.852 1 98.94 74 GLY A C 1
ATOM 603 O O . GLY A 1 74 ? -13.336 -4.605 6.727 1 98.94 74 GLY A O 1
ATOM 604 N N . TYR A 1 75 ? -12.984 -5.324 4.598 1 98.81 75 TYR A N 1
ATOM 605 C CA . TYR A 1 75 ? -12.273 -4.121 4.184 1 98.81 75 TYR A CA 1
ATOM 606 C C . TYR A 1 75 ? -13.172 -2.893 4.285 1 98.81 75 TYR A C 1
ATOM 608 O O . TYR A 1 75 ? -12.773 -1.866 4.84 1 98.81 75 TYR A O 1
ATOM 616 N N . LEU A 1 76 ? -14.383 -2.99 3.764 1 98.81 76 LEU A N 1
ATOM 617 C CA . LEU A 1 76 ? -15.32 -1.875 3.793 1 98.81 76 LEU A CA 1
ATOM 618 C C . LEU A 1 76 ? -15.633 -1.462 5.227 1 98.81 76 LEU A C 1
ATOM 620 O O . LEU A 1 76 ? -15.625 -0.272 5.551 1 98.81 76 LEU A O 1
ATOM 624 N N . THR A 1 77 ? -15.883 -2.438 6.086 1 98.88 77 THR A N 1
ATOM 625 C CA . THR A 1 77 ? -16.266 -2.162 7.465 1 98.88 77 THR A CA 1
ATOM 626 C C . THR A 1 77 ? -15.188 -1.346 8.172 1 98.88 77 THR A C 1
ATOM 628 O O . THR A 1 77 ? -15.484 -0.351 8.836 1 98.88 77 THR A O 1
ATOM 631 N N . ALA A 1 78 ? -13.969 -1.73 8.008 1 98.69 78 ALA A N 1
ATOM 632 C CA . ALA A 1 78 ? -12.859 -1.04 8.672 1 98.69 78 ALA A CA 1
ATOM 633 C C . ALA A 1 78 ? -12.547 0.284 7.977 1 98.69 78 ALA A C 1
ATOM 635 O O . ALA A 1 78 ? -12.164 1.256 8.625 1 98.69 78 ALA A O 1
ATOM 636 N N . MET A 1 79 ? -12.719 0.321 6.684 1 98.5 79 MET A N 1
ATOM 637 C CA . MET A 1 79 ? -12.445 1.525 5.906 1 98.5 79 MET A CA 1
ATOM 638 C C . MET A 1 79 ? -13.328 2.682 6.363 1 98.5 79 MET A C 1
ATOM 640 O O . MET A 1 79 ? -12.898 3.836 6.355 1 98.5 79 MET A O 1
ATOM 644 N N . LEU A 1 80 ? -14.539 2.377 6.824 1 98.38 80 LEU A N 1
ATOM 645 C CA . LEU A 1 80 ? -15.461 3.396 7.301 1 98.38 80 LEU A CA 1
ATOM 646 C C . LEU A 1 80 ? -14.945 4.055 8.57 1 98.38 80 LEU A C 1
ATOM 648 O O . LEU A 1 80 ? -15.203 5.234 8.82 1 98.38 80 LEU A O 1
ATOM 652 N N . VAL A 1 81 ? -14.148 3.309 9.359 1 97.5 81 VAL A N 1
ATOM 653 C CA . VAL A 1 81 ? -13.469 3.83 10.539 1 97.5 81 VAL A CA 1
ATOM 654 C C . VAL A 1 81 ? -12.148 4.469 10.133 1 97.5 81 VAL A C 1
ATOM 656 O O . VAL A 1 81 ? -11.742 5.492 10.688 1 97.5 81 VAL A O 1
ATOM 659 N N . ASN A 1 82 ? -11.461 3.881 9.227 1 97.38 82 ASN A N 1
ATOM 660 C CA . ASN A 1 82 ? -10.219 4.285 8.57 1 97.38 82 ASN A CA 1
ATOM 661 C C . ASN A 1 82 ? -9.047 4.293 9.547 1 97.38 82 ASN A C 1
ATOM 663 O O . ASN A 1 82 ? -8.32 5.285 9.648 1 97.38 82 ASN A O 1
ATOM 667 N N . PRO A 1 83 ? -8.828 3.189 10.234 1 96 83 PRO A N 1
ATOM 668 C CA . PRO A 1 83 ? -7.703 3.109 11.164 1 96 83 PRO A CA 1
ATOM 669 C C . PRO A 1 83 ? -6.352 3.072 10.461 1 96 83 PRO A C 1
ATOM 671 O O . PRO A 1 83 ? -6.25 2.574 9.336 1 96 83 PRO A O 1
ATOM 674 N N . ASN A 1 84 ? -5.348 3.584 11.109 1 92.5 84 ASN A N 1
ATOM 675 C CA . ASN A 1 84 ? -3.951 3.576 10.68 1 92.5 84 ASN A CA 1
ATOM 676 C C . ASN A 1 84 ? -3.115 2.613 11.523 1 92.5 84 ASN A C 1
ATOM 678 O O . ASN A 1 84 ? -2.854 2.873 12.695 1 92.5 84 ASN A O 1
ATOM 682 N N . ASN A 1 85 ? -2.629 1.516 10.961 1 89 85 ASN A N 1
ATOM 683 C CA . ASN A 1 85 ? -1.921 0.486 11.719 1 89 85 ASN A CA 1
ATOM 684 C C . ASN A 1 85 ? -0.453 0.849 11.922 1 89 85 ASN A C 1
ATOM 686 O O . ASN A 1 85 ? 0.334 0.028 12.398 1 89 85 ASN A O 1
ATOM 690 N N . HIS A 1 86 ? -0.092 2.002 11.805 1 80.56 86 HIS A N 1
ATOM 691 C CA . HIS A 1 86 ? 1.274 2.424 12.094 1 80.56 86 HIS A CA 1
ATOM 692 C C . HIS A 1 86 ? 1.451 2.734 13.578 1 80.56 86 HIS A C 1
ATOM 694 O O . HIS A 1 86 ? 2.473 2.385 14.172 1 80.56 86 HIS A O 1
ATOM 700 N N . ALA A 1 87 ? 0.449 3.447 14.172 1 74.38 87 ALA A N 1
ATOM 701 C CA . ALA A 1 87 ? 0.489 3.807 15.586 1 74.38 87 ALA A CA 1
ATOM 702 C C . ALA A 1 87 ? -0.569 3.041 16.375 1 74.38 87 ALA A C 1
ATOM 704 O O . ALA A 1 87 ? -1.655 2.764 15.867 1 74.38 87 ALA A O 1
ATOM 705 N N . LEU A 1 88 ? -0.186 2.668 17.578 1 70.38 88 LEU A N 1
ATOM 706 C CA . LEU A 1 88 ? -1.142 1.935 18.391 1 70.38 88 LEU A CA 1
ATOM 707 C C . LEU A 1 88 ? -2.428 2.732 18.578 1 70.38 88 LEU A C 1
ATOM 709 O O . LEU A 1 88 ? -3.525 2.174 18.516 1 70.38 88 LEU A O 1
ATOM 713 N N . ASP A 1 89 ? -2.301 3.994 18.609 1 78.75 89 ASP A N 1
ATOM 714 C CA . ASP A 1 89 ? -3.484 4.816 18.844 1 78.75 89 ASP A CA 1
ATOM 715 C C . ASP A 1 89 ? -4.238 5.074 17.531 1 78.75 89 ASP A C 1
ATOM 717 O O . ASP A 1 89 ? -5.398 5.496 17.562 1 78.75 89 ASP A O 1
ATOM 721 N N . GLY A 1 90 ? -3.621 4.73 16.406 1 86.44 90 GLY A N 1
ATOM 722 C CA . GLY A 1 90 ? -4.25 4.988 15.125 1 86.44 90 GLY A CA 1
ATOM 723 C C . GLY A 1 90 ? -5.16 3.867 14.672 1 86.44 90 GLY A C 1
ATOM 724 O O . GLY A 1 90 ? -5.98 4.051 13.766 1 86.44 90 GLY A O 1
ATOM 725 N N . GLY A 1 91 ? -5.043 2.744 15.336 1 90.44 91 GLY A N 1
ATOM 726 C CA . GLY A 1 91 ? -5.836 1.574 14.992 1 90.44 91 GLY A CA 1
ATOM 727 C C . GLY A 1 91 ? -5.66 0.427 15.969 1 90.44 91 GLY A C 1
ATOM 728 O O . GLY A 1 91 ? -5.152 -0.635 15.602 1 90.44 91 GLY A O 1
ATOM 729 N N . PRO A 1 92 ? -6.09 0.7 17.188 1 91.38 92 PRO A N 1
ATOM 730 C CA . PRO A 1 92 ? -5.855 -0.341 18.188 1 91.38 92 PRO A CA 1
ATOM 731 C C . PRO A 1 92 ? -6.508 -1.672 17.828 1 91.38 92 PRO A C 1
ATOM 733 O O . PRO A 1 92 ? -5.871 -2.725 17.922 1 91.38 92 PRO A O 1
ATOM 736 N N . ALA A 1 93 ? -7.762 -1.6 17.297 1 96.12 93 ALA A N 1
ATOM 737 C CA . ALA A 1 93 ? -8.484 -2.816 16.953 1 96.12 93 ALA A CA 1
ATOM 738 C C . ALA A 1 93 ? -7.801 -3.553 15.805 1 96.12 93 ALA A C 1
ATOM 740 O O . ALA A 1 93 ? -7.578 -4.766 15.883 1 96.12 93 ALA A O 1
ATOM 741 N N . THR A 1 94 ? -7.426 -2.842 14.805 1 97 94 THR A N 1
ATOM 742 C CA . THR A 1 94 ? -6.883 -3.488 13.617 1 97 94 THR A CA 1
ATOM 743 C C . THR A 1 94 ? -5.41 -3.842 13.82 1 97 94 THR A C 1
ATOM 745 O O . THR A 1 94 ? -4.891 -4.75 13.18 1 97 94 THR A O 1
ATOM 748 N N . ALA A 1 95 ? -4.715 -3.133 14.734 1 93.94 95 ALA A N 1
ATOM 749 C CA . ALA A 1 95 ? -3.361 -3.545 15.102 1 93.94 95 ALA A CA 1
ATOM 750 C C . ALA A 1 95 ? -3.363 -4.934 15.734 1 93.94 95 ALA A C 1
ATOM 752 O O . ALA A 1 95 ? -2.506 -5.762 15.422 1 93.94 95 ALA A O 1
ATOM 753 N N . GLU A 1 96 ? -4.328 -5.152 16.578 1 95.31 96 GLU A N 1
ATOM 754 C CA . GLU A 1 96 ? -4.453 -6.469 17.203 1 95.31 96 GLU A CA 1
ATOM 755 C C . GLU A 1 96 ? -4.82 -7.531 16.172 1 95.31 96 GLU A C 1
ATOM 757 O O . GLU A 1 96 ? -4.289 -8.641 16.188 1 95.31 96 GLU A O 1
ATOM 762 N N . MET A 1 97 ? -5.711 -7.211 15.273 1 97.69 97 MET A N 1
ATOM 763 C CA . MET A 1 97 ? -6.09 -8.133 14.203 1 97.69 97 MET A CA 1
ATOM 764 C C . MET A 1 97 ? -4.887 -8.484 13.336 1 97.69 97 MET A C 1
ATOM 766 O O . MET A 1 97 ? -4.727 -9.633 12.922 1 97.69 97 MET A O 1
ATOM 770 N N . GLU A 1 98 ? -4.074 -7.461 13.055 1 96.5 98 GLU A N 1
ATOM 771 C CA . GLU A 1 98 ? -2.873 -7.688 12.258 1 96.5 98 GLU A CA 1
ATOM 772 C C . GLU A 1 98 ? -1.921 -8.648 12.961 1 96.5 98 GLU A C 1
ATOM 774 O O . GLU A 1 98 ? -1.367 -9.555 12.328 1 96.5 98 GLU A O 1
ATOM 779 N N . ARG A 1 99 ? -1.729 -8.484 14.242 1 94.81 99 ARG A N 1
ATOM 780 C CA . ARG A 1 99 ? -0.877 -9.383 15.008 1 94.81 99 ARG A CA 1
ATOM 781 C C . ARG A 1 99 ? -1.393 -10.82 14.93 1 94.81 99 ARG A C 1
ATOM 783 O O . ARG A 1 99 ? -0.608 -11.758 14.789 1 94.81 99 ARG A O 1
ATOM 790 N N . GLU A 1 100 ? -2.652 -10.977 14.961 1 97.81 100 GLU A N 1
ATOM 791 C CA . GLU A 1 100 ? -3.268 -12.297 14.938 1 97.81 100 GLU A CA 1
ATOM 792 C C . GLU A 1 100 ? -3.08 -12.977 13.586 1 97.81 100 GLU A C 1
ATOM 794 O O . GLU A 1 100 ? -2.715 -14.148 13.516 1 97.81 100 GLU A O 1
ATOM 799 N N . VAL A 1 101 ? -3.309 -12.242 12.531 1 98.44 101 VAL A N 1
ATOM 800 C CA . VAL A 1 101 ? -3.215 -12.859 11.219 1 98.44 101 VAL A CA 1
ATOM 801 C C . VAL A 1 101 ? -1.751 -13.141 10.883 1 98.44 101 VAL A C 1
ATOM 803 O O . VAL A 1 101 ? -1.438 -14.133 10.211 1 98.44 101 VAL A O 1
ATOM 806 N N . VAL A 1 102 ? -0.869 -12.281 11.328 1 97.56 102 VAL A N 1
ATOM 807 C CA . VAL A 1 102 ? 0.558 -12.508 11.117 1 97.56 102 VAL A CA 1
ATOM 808 C C . VAL A 1 102 ? 1.004 -13.75 11.875 1 97.56 102 VAL A C 1
ATOM 810 O O . VAL A 1 102 ? 1.79 -14.555 11.367 1 97.56 102 VAL A O 1
ATOM 813 N N . ARG A 1 103 ? 0.497 -13.914 13.047 1 97.94 103 ARG A N 1
ATOM 814 C CA . ARG A 1 103 ? 0.783 -15.117 13.812 1 97.94 103 ARG A CA 1
ATOM 815 C C . ARG A 1 103 ? 0.274 -16.359 13.094 1 97.94 103 ARG A C 1
ATOM 817 O O . ARG A 1 103 ? 0.945 -17.391 13.07 1 97.94 103 ARG A O 1
ATOM 824 N N . GLN A 1 104 ? -0.852 -16.281 12.508 1 98.69 104 GLN A N 1
ATOM 825 C CA . GLN A 1 104 ? -1.408 -17.406 11.766 1 98.69 104 GLN A CA 1
ATOM 826 C C . GLN A 1 104 ? -0.536 -17.766 10.562 1 98.69 104 GLN A C 1
ATOM 828 O O . GLN A 1 104 ? -0.319 -18.938 10.266 1 98.69 104 GLN A O 1
ATOM 833 N N . LEU A 1 105 ? -0.062 -16.75 9.883 1 98.75 105 LEU A N 1
ATOM 834 C CA . LEU A 1 105 ? 0.837 -16.969 8.758 1 98.75 105 LEU A CA 1
ATOM 835 C C . LEU A 1 105 ? 2.143 -17.609 9.227 1 98.75 105 LEU A C 1
ATOM 837 O O . LEU A 1 105 ? 2.635 -18.547 8.602 1 98.75 105 LEU A O 1
ATOM 841 N N . ALA A 1 106 ? 2.699 -17.062 10.32 1 98.5 106 ALA A N 1
ATOM 842 C CA . ALA A 1 106 ? 3.928 -17.609 10.883 1 98.5 106 ALA A CA 1
ATOM 843 C C . ALA A 1 106 ? 3.746 -19.078 11.258 1 98.5 106 ALA A C 1
ATOM 845 O O . ALA A 1 106 ? 4.602 -19.922 10.961 1 98.5 106 ALA A O 1
ATOM 846 N N . THR A 1 107 ? 2.611 -19.359 11.852 1 98.25 107 THR A N 1
ATOM 847 C CA . THR A 1 107 ? 2.297 -20.719 12.258 1 98.25 107 THR A CA 1
ATOM 848 C C . THR A 1 107 ? 2.164 -21.625 11.039 1 98.25 107 THR A C 1
ATOM 850 O O . THR A 1 107 ? 2.639 -22.766 11.047 1 98.25 107 THR A O 1
ATOM 853 N N . MET A 1 108 ? 1.567 -21.156 10.023 1 98.38 108 MET A N 1
ATOM 854 C CA . MET A 1 108 ? 1.393 -21.906 8.781 1 98.38 108 MET A CA 1
ATOM 855 C C . MET A 1 108 ? 2.738 -22.359 8.227 1 98.38 108 MET A C 1
ATOM 857 O O . MET A 1 108 ? 2.863 -23.484 7.727 1 98.38 108 MET A O 1
ATOM 861 N N . PHE A 1 109 ? 3.773 -21.516 8.367 1 98.38 109 PHE A N 1
ATOM 862 C CA . PHE A 1 109 ? 5.09 -21.828 7.82 1 98.38 109 PHE A CA 1
ATOM 863 C C . PHE A 1 109 ? 5.934 -22.594 8.828 1 98.38 109 PHE A C 1
ATOM 865 O O . PHE A 1 109 ? 7.043 -23.031 8.516 1 98.38 109 PHE A O 1
ATOM 872 N N . GLY A 1 110 ? 5.5 -22.703 10.102 1 98 110 GLY A N 1
ATOM 873 C CA . GLY A 1 110 ? 6.195 -23.484 11.102 1 98 110 GLY A CA 1
ATOM 874 C C . GLY A 1 110 ? 7.137 -22.672 11.961 1 98 110 GLY A C 1
ATOM 875 O O . GLY A 1 110 ? 8 -23.219 12.641 1 98 110 GLY A O 1
ATOM 876 N N . TYR A 1 111 ? 6.977 -21.297 11.906 1 97.69 111 TYR A N 1
ATOM 877 C CA . TYR A 1 111 ? 7.766 -20.453 12.797 1 97.69 111 TYR A CA 1
ATOM 878 C C . TYR A 1 111 ? 7.289 -20.594 14.242 1 97.69 111 TYR A C 1
ATOM 880 O O . TYR A 1 111 ? 6.09 -20.516 14.516 1 97.69 111 TYR A O 1
ATOM 888 N N . GLN A 1 112 ? 8.141 -20.812 15.172 1 94.94 112 GLN A N 1
ATOM 889 C CA . GLN A 1 112 ? 7.809 -20.844 16.594 1 94.94 112 GLN A CA 1
ATOM 890 C C . GLN A 1 112 ? 7.84 -19.438 17.188 1 94.94 112 GLN A C 1
ATOM 892 O O . GLN A 1 112 ? 6.988 -19.094 18.016 1 94.94 112 GLN A O 1
ATOM 897 N N . GLU A 1 113 ? 8.883 -18.703 16.859 1 94.94 113 GLU A N 1
ATOM 898 C CA . GLU A 1 113 ? 9.023 -17.281 17.156 1 94.94 113 GLU A CA 1
ATOM 899 C C . GLU A 1 113 ? 9.109 -16.469 15.867 1 94.94 113 GLU A C 1
ATOM 901 O O . GLU A 1 113 ? 9.562 -16.969 14.836 1 94.94 113 GLU A O 1
ATOM 906 N N . HIS A 1 114 ? 8.555 -15.305 15.977 1 96.19 114 HIS A N 1
ATOM 907 C CA . HIS A 1 114 ? 8.594 -14.508 14.75 1 96.19 114 HIS A CA 1
ATOM 908 C C . HIS A 1 114 ? 8.438 -13.023 15.055 1 96.19 114 HIS A C 1
ATOM 910 O O . HIS A 1 114 ? 8.039 -12.648 16.156 1 96.19 114 HIS A O 1
ATOM 916 N N . LEU A 1 115 ? 8.898 -12.25 14.188 1 94.44 115 LEU A N 1
ATOM 917 C CA . LEU A 1 115 ? 8.523 -10.852 14.008 1 94.44 115 LEU A CA 1
ATOM 918 C C . LEU A 1 115 ? 7.988 -10.609 12.602 1 94.44 115 LEU A C 1
ATOM 920 O O . LEU A 1 115 ? 8.578 -11.07 11.617 1 94.44 115 LEU A O 1
ATOM 924 N N . GLY A 1 116 ? 6.824 -10.016 12.539 1 94.75 116 GLY A N 1
ATOM 925 C CA . GLY A 1 116 ? 6.293 -9.766 11.211 1 94.75 116 GLY A CA 1
ATOM 926 C C . GLY A 1 116 ? 5.18 -8.734 11.195 1 94.75 116 GLY A C 1
ATOM 927 O O . GLY A 1 116 ? 4.73 -8.289 12.25 1 94.75 116 GLY A O 1
ATOM 928 N N . HIS A 1 117 ? 4.777 -8.305 10.016 1 95.06 117 HIS A N 1
ATOM 929 C CA . HIS A 1 117 ? 3.686 -7.363 9.812 1 95.06 117 HIS A CA 1
ATOM 930 C C . HIS A 1 117 ? 3.184 -7.41 8.375 1 95.06 117 HIS A C 1
ATOM 932 O O . HIS A 1 117 ? 3.842 -7.98 7.5 1 95.06 117 HIS A O 1
ATOM 938 N N . LEU A 1 118 ? 2.049 -6.887 8.188 1 96.12 118 LEU A N 1
ATOM 939 C CA . LEU A 1 118 ? 1.53 -6.73 6.836 1 96.12 118 LEU A CA 1
ATOM 940 C C . LEU A 1 118 ? 2.238 -5.59 6.113 1 96.12 118 LEU A C 1
ATOM 942 O O . LEU A 1 118 ? 2.783 -4.688 6.75 1 96.12 118 LEU A O 1
ATOM 946 N N . THR A 1 119 ? 2.318 -5.715 4.836 1 94.62 119 THR A N 1
ATOM 947 C CA . THR A 1 119 ? 2.846 -4.684 3.951 1 94.62 119 THR A CA 1
ATOM 948 C C . THR A 1 119 ? 1.864 -4.383 2.822 1 94.62 119 THR A C 1
ATOM 950 O O . THR A 1 119 ? 0.86 -5.082 2.664 1 94.62 119 THR A O 1
ATOM 953 N N . THR A 1 120 ? 2.113 -3.344 2.1 1 92.44 120 THR A N 1
ATOM 954 C CA . THR A 1 120 ? 1.193 -2.945 1.041 1 92.44 120 THR A CA 1
ATOM 955 C C . THR A 1 120 ? 1.369 -3.83 -0.19 1 92.44 120 THR A C 1
ATOM 957 O O . THR A 1 120 ? 0.512 -3.848 -1.076 1 92.44 120 THR A O 1
ATOM 960 N N . SER A 1 121 ? 2.494 -4.555 -0.293 1 90.69 121 SER A N 1
ATOM 961 C CA . SER A 1 121 ? 2.736 -5.457 -1.414 1 90.69 121 SER A CA 1
ATOM 962 C C . SER A 1 121 ? 3.898 -6.398 -1.124 1 90.69 121 SER A C 1
ATOM 964 O O . SER A 1 121 ? 4.664 -6.18 -0.184 1 90.69 121 SER A O 1
ATOM 966 N N . GLY A 1 122 ? 4.02 -7.391 -1.98 1 92.62 122 GLY A N 1
ATOM 967 C CA . GLY A 1 122 ? 5.176 -8.266 -1.904 1 92.62 122 GLY A CA 1
ATOM 968 C C . GLY A 1 122 ? 6.484 -7.562 -2.207 1 92.62 122 GLY A C 1
ATOM 969 O O . GLY A 1 122 ? 7.531 -7.93 -1.671 1 92.62 122 GLY A O 1
ATOM 970 N N . THR A 1 123 ? 6.41 -6.535 -3.008 1 91.12 123 THR A N 1
ATOM 971 C CA . THR A 1 123 ? 7.602 -5.758 -3.338 1 91.12 123 THR A CA 1
ATOM 972 C C . THR A 1 123 ? 8.148 -5.059 -2.1 1 91.12 123 THR A C 1
ATOM 974 O O . THR A 1 123 ? 9.352 -5.113 -1.831 1 91.12 123 THR A O 1
ATOM 977 N N . VAL A 1 124 ? 7.246 -4.438 -1.342 1 93.44 124 VAL A N 1
ATOM 978 C CA . VAL A 1 124 ? 7.664 -3.742 -0.128 1 93.44 124 VAL A CA 1
ATOM 979 C C . VAL A 1 124 ? 8.148 -4.758 0.905 1 93.44 124 VAL A C 1
ATOM 981 O O . VAL A 1 124 ? 9.133 -4.508 1.612 1 93.44 124 VAL A O 1
ATOM 984 N N . ALA A 1 125 ? 7.496 -5.887 0.974 1 96 125 ALA A N 1
ATOM 985 C CA . ALA A 1 125 ? 7.91 -6.949 1.885 1 96 125 ALA A CA 1
ATOM 986 C C . ALA A 1 125 ? 9.32 -7.438 1.553 1 96 125 ALA A C 1
ATOM 988 O O . ALA A 1 125 ? 10.156 -7.594 2.445 1 96 125 ALA A O 1
ATOM 989 N N . ASN A 1 126 ? 9.594 -7.66 0.259 1 97.12 126 ASN A N 1
ATOM 990 C CA . ASN A 1 126 ? 10.914 -8.117 -0.163 1 97.12 126 ASN A CA 1
ATOM 991 C C . ASN A 1 126 ? 11.977 -7.035 0.053 1 97.12 126 ASN A C 1
ATOM 993 O O . ASN A 1 126 ? 13.125 -7.344 0.379 1 97.12 126 ASN A O 1
ATOM 997 N N . LEU A 1 127 ? 11.594 -5.777 -0.16 1 95.31 127 LEU A N 1
ATOM 998 C CA . LEU A 1 127 ? 12.516 -4.691 0.149 1 95.31 127 LEU A CA 1
ATOM 999 C C . LEU A 1 127 ? 12.961 -4.75 1.607 1 95.31 127 LEU A C 1
ATOM 1001 O O . LEU A 1 127 ? 14.148 -4.625 1.905 1 95.31 127 LEU A O 1
ATOM 1005 N N . GLU A 1 128 ? 12.031 -4.957 2.504 1 94.81 128 GLU A N 1
ATOM 1006 C CA . GLU A 1 128 ? 12.336 -4.996 3.932 1 94.81 128 GLU A CA 1
ATOM 1007 C C . GLU A 1 128 ? 13.195 -6.207 4.277 1 94.81 128 GLU A C 1
ATOM 1009 O O . GLU A 1 128 ? 14.141 -6.098 5.062 1 94.81 128 GLU A O 1
ATOM 1014 N N . ALA A 1 129 ? 12.828 -7.336 3.705 1 97.25 129 ALA A N 1
ATOM 1015 C CA . ALA A 1 129 ? 13.617 -8.539 3.947 1 97.25 129 ALA A CA 1
ATOM 1016 C C . ALA A 1 129 ? 15.055 -8.359 3.479 1 97.25 129 ALA A C 1
ATOM 1018 O O . ALA A 1 129 ? 16 -8.758 4.172 1 97.25 129 ALA A O 1
ATOM 1019 N N . LEU A 1 130 ? 15.25 -7.742 2.314 1 97.69 130 LEU A N 1
ATOM 1020 C CA . LEU A 1 130 ? 16.594 -7.551 1.757 1 97.69 130 LEU A CA 1
ATOM 1021 C C . LEU A 1 130 ? 17.344 -6.461 2.512 1 97.69 130 LEU A C 1
ATOM 1023 O O . LEU A 1 130 ? 18.562 -6.527 2.643 1 97.69 130 LEU A O 1
ATOM 1027 N N . PHE A 1 131 ? 16.641 -5.438 3.021 1 96.62 131 PHE A N 1
ATOM 1028 C CA . PHE A 1 131 ? 17.25 -4.43 3.877 1 96.62 131 PHE A CA 1
ATOM 1029 C C . PHE A 1 131 ? 17.844 -5.07 5.121 1 96.62 131 PHE A C 1
ATOM 1031 O O . PHE A 1 131 ? 19 -4.805 5.469 1 96.62 131 PHE A O 1
ATOM 1038 N N . VAL A 1 132 ? 17.047 -5.949 5.754 1 95.5 132 VAL A N 1
ATOM 1039 C CA . VAL A 1 132 ? 17.531 -6.664 6.93 1 95.5 132 VAL A CA 1
ATOM 1040 C C . VAL A 1 132 ? 18.719 -7.551 6.547 1 95.5 132 VAL A C 1
ATOM 1042 O O . VAL A 1 132 ? 19.656 -7.688 7.32 1 95.5 132 VAL A O 1
ATOM 1045 N N . ALA A 1 133 ? 18.656 -8.141 5.34 1 97.19 133 ALA A N 1
ATOM 1046 C CA . ALA A 1 133 ? 19.766 -8.938 4.84 1 97.19 133 ALA A CA 1
ATOM 1047 C C . ALA A 1 133 ? 21.047 -8.109 4.758 1 97.19 133 ALA A C 1
ATOM 1049 O O . ALA A 1 133 ? 22.109 -8.547 5.207 1 97.19 133 ALA A O 1
ATOM 1050 N N . ARG A 1 134 ? 20.953 -6.91 4.188 1 96.94 134 ARG A N 1
ATOM 1051 C CA . ARG A 1 134 ? 22.094 -6.012 4.082 1 96.94 134 ARG A CA 1
ATOM 1052 C C . ARG A 1 134 ? 22.656 -5.676 5.461 1 96.94 134 ARG A C 1
ATOM 1054 O O . ARG A 1 134 ? 23.875 -5.727 5.672 1 96.94 134 ARG A O 1
ATOM 1061 N N . GLU A 1 135 ? 21.719 -5.355 6.398 1 94.75 135 GLU A N 1
ATOM 1062 C CA . GLU A 1 135 ? 22.141 -4.941 7.734 1 94.75 135 GLU A CA 1
ATOM 1063 C C . GLU A 1 135 ? 22.734 -6.113 8.508 1 94.75 135 GLU A C 1
ATOM 1065 O O . GLU A 1 135 ? 23.625 -5.922 9.352 1 94.75 135 GLU A O 1
ATOM 1070 N N . SER A 1 136 ? 22.328 -7.332 8.195 1 95.12 136 SER A N 1
ATOM 1071 C CA . SER A 1 136 ? 22.812 -8.531 8.875 1 95.12 136 SER A CA 1
ATOM 1072 C C . SER A 1 136 ? 24.172 -8.953 8.344 1 95.12 136 SER A C 1
ATOM 1074 O O . SER A 1 136 ? 24.969 -9.555 9.07 1 95.12 136 SER A O 1
ATOM 1076 N N . HIS A 1 137 ? 24.469 -8.703 7.062 1 96.31 137 HIS A N 1
ATOM 1077 C CA . HIS A 1 137 ? 25.734 -9.023 6.426 1 96.31 137 HIS A CA 1
ATOM 1078 C C . HIS A 1 137 ? 26.25 -7.852 5.586 1 96.31 137 HIS A C 1
ATOM 1080 O O . HIS A 1 137 ? 26.328 -7.949 4.359 1 96.31 137 HIS A O 1
ATOM 1086 N N . PRO A 1 138 ? 26.688 -6.789 6.281 1 95.62 138 PRO A N 1
ATOM 1087 C CA . PRO A 1 138 ? 27.125 -5.594 5.555 1 95.62 138 PRO A CA 1
ATOM 1088 C C . PRO A 1 138 ? 28.281 -5.879 4.594 1 95.62 138 PRO A C 1
ATOM 1090 O O . PRO A 1 138 ? 29.203 -6.633 4.93 1 95.62 138 PRO A O 1
ATOM 1093 N N . GLY A 1 139 ? 28.156 -5.375 3.383 1 96.38 139 GLY A N 1
ATOM 1094 C CA . GLY A 1 139 ? 29.234 -5.496 2.404 1 96.38 139 GLY A CA 1
ATOM 1095 C C . GLY A 1 139 ? 29.141 -6.766 1.577 1 96.38 139 GLY A C 1
ATOM 1096 O O . GLY A 1 139 ? 29.891 -6.934 0.61 1 96.38 139 GLY A O 1
ATOM 1097 N N . LYS A 1 140 ? 28.219 -7.68 1.896 1 97.94 140 LYS A N 1
ATOM 1098 C CA . LYS A 1 140 ? 28.047 -8.922 1.153 1 97.94 140 LYS A CA 1
ATOM 1099 C C . LYS A 1 140 ? 26.859 -8.844 0.205 1 97.94 140 LYS A C 1
ATOM 1101 O O . LYS A 1 140 ? 25.922 -8.094 0.453 1 97.94 140 LYS A O 1
ATOM 1106 N N . GLY A 1 141 ? 26.891 -9.617 -0.863 1 98.44 141 GLY A N 1
ATOM 1107 C CA . GLY A 1 141 ? 25.859 -9.578 -1.896 1 98.44 141 GLY A CA 1
ATOM 1108 C C . GLY A 1 141 ? 24.703 -10.516 -1.615 1 98.44 141 GLY A C 1
ATOM 1109 O O . GLY A 1 141 ? 24.688 -11.211 -0.596 1 98.44 141 GLY A O 1
ATOM 1110 N N . ILE A 1 142 ? 23.703 -10.445 -2.463 1 98.69 142 ILE A N 1
ATOM 1111 C CA . ILE A 1 142 ? 22.5 -11.273 -2.398 1 98.69 142 ILE A CA 1
ATOM 1112 C C . ILE A 1 142 ? 22.391 -12.117 -3.666 1 98.69 142 ILE A C 1
ATOM 1114 O O . ILE A 1 142 ? 22.469 -11.586 -4.777 1 98.69 142 ILE A O 1
ATOM 1118 N N . ALA A 1 143 ? 22.234 -13.406 -3.486 1 98.62 143 ALA A N 1
ATOM 1119 C CA . ALA A 1 143 ? 22.078 -14.32 -4.613 1 98.62 143 ALA A CA 1
ATOM 1120 C C . ALA A 1 143 ? 20.609 -14.695 -4.816 1 98.62 143 ALA A C 1
ATOM 1122 O O . ALA A 1 143 ? 19.891 -14.922 -3.848 1 98.62 143 ALA A O 1
ATOM 1123 N N . TYR A 1 144 ? 20.094 -14.68 -6.016 1 98.25 144 TYR A N 1
ATOM 1124 C CA . TYR A 1 144 ? 18.75 -15.125 -6.375 1 98.25 144 TYR A CA 1
ATOM 1125 C C . TYR A 1 144 ? 18.734 -15.781 -7.746 1 98.25 144 TYR A C 1
ATOM 1127 O O . TYR A 1 144 ? 19.672 -15.609 -8.531 1 98.25 144 TYR A O 1
ATOM 1135 N N . SER A 1 145 ? 17.766 -16.516 -8.023 1 96.94 145 SER A N 1
ATOM 1136 C CA . SER A 1 145 ? 17.656 -17.297 -9.25 1 96.94 145 SER A CA 1
ATOM 1137 C C . SER A 1 145 ? 17.422 -16.406 -10.461 1 96.94 145 SER A C 1
ATOM 1139 O O . SER A 1 145 ? 16.828 -15.328 -10.344 1 96.94 145 SER A O 1
ATOM 1141 N N . ALA A 1 146 ? 17.891 -16.891 -11.625 1 94.44 146 ALA A N 1
ATOM 1142 C CA . ALA A 1 146 ? 17.609 -16.203 -12.883 1 94.44 146 ALA A CA 1
ATOM 1143 C C . ALA A 1 146 ? 16.109 -16.141 -13.164 1 94.44 146 ALA A C 1
ATOM 1145 O O . ALA A 1 146 ? 15.656 -15.32 -13.961 1 94.44 146 ALA A O 1
ATOM 1146 N N . GLU A 1 147 ? 15.336 -17 -12.461 1 93.81 147 GLU A N 1
ATOM 1147 C CA . GLU A 1 147 ? 13.891 -17.047 -12.656 1 93.81 147 GLU A CA 1
ATOM 1148 C C . GLU A 1 147 ? 13.156 -16.359 -11.516 1 93.81 147 GLU A C 1
ATOM 1150 O O . GLU A 1 147 ? 11.922 -16.375 -11.469 1 93.81 147 GLU A O 1
ATOM 1155 N N . ALA A 1 148 ? 13.969 -15.734 -10.609 1 95.19 148 ALA A N 1
ATOM 1156 C CA . ALA A 1 148 ? 13.344 -15.008 -9.516 1 95.19 148 ALA A CA 1
ATOM 1157 C C . ALA A 1 148 ? 12.602 -13.773 -10.023 1 95.19 148 ALA A C 1
ATOM 1159 O O . ALA A 1 148 ? 12.891 -13.273 -11.117 1 95.19 148 ALA A O 1
ATOM 1160 N N . HIS A 1 149 ? 11.625 -13.398 -9.297 1 91.94 149 HIS A N 1
ATOM 1161 C CA . HIS A 1 149 ? 10.945 -12.148 -9.617 1 91.94 149 HIS A CA 1
ATOM 1162 C C . HIS A 1 149 ? 11.93 -10.992 -9.75 1 91.94 149 HIS A C 1
ATOM 1164 O O . HIS A 1 149 ? 12.883 -10.891 -8.977 1 91.94 149 HIS A O 1
ATOM 1170 N N . TYR A 1 150 ? 11.75 -10.117 -10.625 1 88.25 150 TYR A N 1
ATOM 1171 C CA . TYR A 1 150 ? 12.68 -9.039 -10.945 1 88.25 150 TYR A CA 1
ATOM 1172 C C . TYR A 1 150 ? 12.844 -8.094 -9.758 1 88.25 150 TYR A C 1
ATOM 1174 O O . TYR A 1 150 ? 13.797 -7.316 -9.711 1 88.25 150 TYR A O 1
ATOM 1182 N N . THR A 1 151 ? 11.906 -8.188 -8.82 1 91.5 151 THR A N 1
ATOM 1183 C CA . THR A 1 151 ? 11.945 -7.316 -7.652 1 91.5 151 THR A CA 1
ATOM 1184 C C . THR A 1 151 ? 13.273 -7.445 -6.926 1 91.5 151 THR A C 1
ATOM 1186 O O . THR A 1 151 ? 13.773 -6.469 -6.352 1 91.5 151 THR A O 1
ATOM 1189 N N . HIS A 1 152 ? 13.898 -8.547 -6.926 1 95.56 152 HIS A N 1
ATOM 1190 C CA . HIS A 1 152 ? 15.125 -8.758 -6.152 1 95.56 152 HIS A CA 1
ATOM 1191 C C . HIS A 1 152 ? 16.281 -7.961 -6.734 1 95.56 152 HIS A C 1
ATOM 1193 O O . HIS A 1 152 ? 17.016 -7.301 -6 1 95.56 152 HIS A O 1
ATOM 1199 N N . GLY A 1 153 ? 16.469 -8.047 -8.086 1 93.56 153 GLY A N 1
ATOM 1200 C CA . GLY A 1 153 ? 17.469 -7.199 -8.703 1 93.56 153 GLY A CA 1
ATOM 1201 C C . GLY A 1 153 ? 17.219 -5.719 -8.492 1 93.56 153 GLY A C 1
ATOM 1202 O O . GLY A 1 153 ? 18.141 -4.969 -8.164 1 93.56 153 GLY A O 1
ATOM 1203 N N . ARG A 1 154 ? 16.016 -5.355 -8.602 1 91.81 154 ARG A N 1
ATOM 1204 C CA . ARG A 1 154 ? 15.625 -3.957 -8.453 1 91.81 154 ARG A CA 1
ATOM 1205 C C . ARG A 1 154 ? 15.875 -3.467 -7.027 1 91.81 154 ARG A C 1
ATOM 1207 O O . ARG A 1 154 ? 16.422 -2.383 -6.828 1 91.81 154 ARG A O 1
ATOM 1214 N N . MET A 1 155 ? 15.438 -4.23 -6.066 1 94.31 155 MET A N 1
ATOM 1215 C CA . MET A 1 155 ? 15.57 -3.812 -4.676 1 94.31 155 MET A CA 1
ATOM 1216 C C . MET A 1 155 ? 17.031 -3.83 -4.234 1 94.31 155 MET A C 1
ATOM 1218 O O . MET A 1 155 ? 17.438 -3.016 -3.406 1 94.31 155 MET A O 1
ATOM 1222 N N . CYS A 1 156 ? 17.844 -4.73 -4.781 1 95.88 156 CYS A N 1
ATOM 1223 C CA . CYS A 1 156 ? 19.281 -4.652 -4.551 1 95.88 156 CYS A CA 1
ATOM 1224 C C . CYS A 1 156 ? 19.844 -3.314 -5.02 1 95.88 156 CYS A C 1
ATOM 1226 O O . CYS A 1 156 ? 20.656 -2.703 -4.332 1 95.88 156 CYS A O 1
ATOM 1228 N N . GLY A 1 157 ? 19.375 -2.879 -6.211 1 93.56 157 GLY A N 1
ATOM 1229 C CA . GLY A 1 157 ? 19.766 -1.568 -6.715 1 93.56 157 GLY A CA 1
ATOM 1230 C C . GLY A 1 157 ? 19.344 -0.434 -5.797 1 93.56 157 GLY A C 1
ATOM 1231 O O . GLY A 1 157 ? 20.141 0.472 -5.523 1 93.56 157 GLY A O 1
ATOM 1232 N N . VAL A 1 158 ? 18.172 -0.499 -5.262 1 93.81 158 VAL A N 1
ATOM 1233 C CA . VAL A 1 158 ? 17.641 0.516 -4.355 1 93.81 158 VAL A CA 1
ATOM 1234 C C . VAL A 1 158 ? 18.469 0.538 -3.068 1 93.81 158 VAL A C 1
ATOM 1236 O O . VAL A 1 158 ? 18.828 1.607 -2.578 1 93.81 158 VAL A O 1
ATOM 1239 N N . LEU A 1 159 ? 18.812 -0.623 -2.553 1 96.19 159 LEU A N 1
ATOM 1240 C CA . LEU A 1 159 ? 19.5 -0.754 -1.27 1 96.19 159 LEU A CA 1
ATOM 1241 C C . LEU A 1 159 ? 21 -0.524 -1.423 1 96.19 159 LEU A C 1
ATOM 1243 O O . LEU A 1 159 ? 21.703 -0.371 -0.429 1 96.19 159 LEU A O 1
ATOM 1247 N N . GLY A 1 160 ? 21.5 -0.521 -2.682 1 95.19 160 GLY A N 1
ATOM 1248 C CA . GLY A 1 160 ? 22.938 -0.403 -2.92 1 95.19 160 GLY A CA 1
ATOM 1249 C C . GLY A 1 160 ? 23.703 -1.664 -2.574 1 95.19 160 GLY A C 1
ATOM 1250 O O . GLY A 1 160 ? 24.812 -1.595 -2.039 1 95.19 160 GLY A O 1
ATOM 1251 N N . VAL A 1 161 ? 23.047 -2.791 -2.789 1 96.94 161 VAL A N 1
ATOM 1252 C CA . VAL A 1 161 ? 23.672 -4.09 -2.541 1 96.94 161 VAL A CA 1
ATOM 1253 C C . VAL A 1 161 ? 23.906 -4.812 -3.865 1 96.94 161 VAL A C 1
ATOM 1255 O O . VAL A 1 161 ? 23.078 -4.734 -4.781 1 96.94 161 VAL A O 1
ATOM 1258 N N . GLU A 1 162 ? 25 -5.52 -3.979 1 97.81 162 GLU A N 1
ATOM 1259 C CA . GLU A 1 162 ? 25.281 -6.262 -5.203 1 97.81 162 GLU A CA 1
ATOM 1260 C C . GLU A 1 162 ? 24.391 -7.496 -5.316 1 97.81 162 GLU A C 1
ATOM 1262 O O . GLU A 1 162 ? 24.359 -8.328 -4.406 1 97.81 162 GLU A O 1
ATOM 1267 N N . GLY A 1 163 ? 23.641 -7.574 -6.363 1 97.94 163 GLY A N 1
ATOM 1268 C CA . GLY A 1 163 ? 22.828 -8.75 -6.668 1 97.94 163 GLY A CA 1
ATOM 1269 C C . GLY A 1 163 ? 23.531 -9.719 -7.598 1 97.94 163 GLY A C 1
ATOM 1270 O O . GLY A 1 163 ? 24.234 -9.312 -8.523 1 97.94 163 GLY A O 1
ATOM 1271 N N . HIS A 1 164 ? 23.453 -10.977 -7.32 1 98.25 164 HIS A N 1
ATOM 1272 C CA . HIS A 1 164 ? 24.047 -12.031 -8.133 1 98.25 164 HIS A CA 1
ATOM 1273 C C . HIS A 1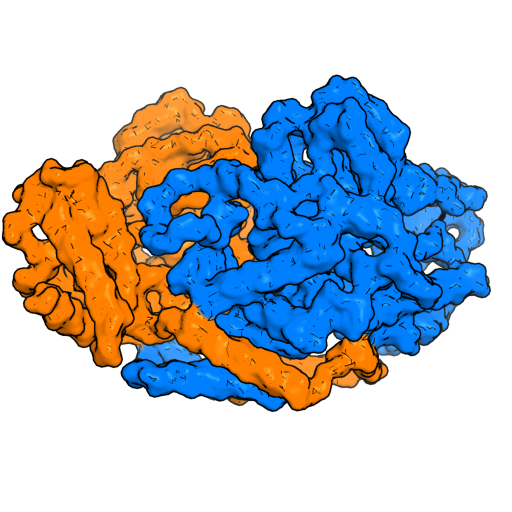 164 ? 22.984 -13 -8.633 1 98.25 164 HIS A C 1
ATOM 1275 O O . HIS A 1 164 ? 22.312 -13.664 -7.836 1 98.25 164 HIS A O 1
ATOM 1281 N N . THR A 1 165 ? 22.891 -13.133 -9.922 1 97.5 165 THR A N 1
ATOM 1282 C CA . THR A 1 165 ? 21.938 -14.078 -10.508 1 97.5 165 THR A CA 1
ATOM 1283 C C . THR A 1 165 ? 22.547 -15.469 -10.617 1 97.5 165 THR A C 1
ATOM 1285 O O . THR A 1 165 ? 23.688 -15.617 -11.07 1 97.5 165 THR A O 1
ATOM 1288 N N . VAL A 1 166 ? 21.828 -16.438 -10.172 1 98 166 VAL A N 1
ATOM 1289 C CA . VAL A 1 166 ? 22.266 -17.828 -10.25 1 98 166 VAL A CA 1
ATOM 1290 C C . VAL A 1 166 ? 21.516 -18.531 -11.375 1 98 166 VAL A C 1
ATOM 1292 O O . VAL A 1 166 ? 20.297 -18.438 -11.477 1 98 166 VAL A O 1
ATOM 1295 N N . PRO A 1 167 ? 22.188 -19.312 -12.211 1 96.5 167 PRO A N 1
ATOM 1296 C CA . PRO A 1 167 ? 21.516 -20.062 -13.273 1 96.5 167 PRO A CA 1
ATOM 1297 C C . PRO A 1 167 ? 20.516 -21.078 -12.734 1 96.5 167 PRO A C 1
ATOM 1299 O O . PRO A 1 167 ? 20.562 -21.422 -11.547 1 96.5 167 PRO A O 1
ATOM 1302 N N . VAL A 1 168 ? 19.609 -21.484 -13.633 1 96.38 168 VAL A N 1
ATOM 1303 C CA . VAL A 1 168 ? 18.578 -22.453 -13.25 1 96.38 168 VAL A CA 1
ATOM 1304 C C . VAL A 1 168 ? 18.812 -23.766 -13.992 1 96.38 168 VAL A C 1
ATOM 1306 O O . VAL A 1 168 ? 19.5 -23.797 -15.016 1 96.38 168 VAL A O 1
ATOM 1309 N N . ASP A 1 169 ? 18.281 -24.859 -13.469 1 94.19 169 ASP A N 1
ATOM 1310 C CA . ASP A 1 169 ? 18.391 -26.172 -14.086 1 94.19 169 ASP A CA 1
ATOM 1311 C C . ASP A 1 169 ? 17.234 -26.422 -15.07 1 94.19 169 ASP A C 1
ATOM 1313 O O . ASP A 1 169 ? 16.562 -25.469 -15.477 1 94.19 169 ASP A O 1
ATOM 1317 N N . GLY A 1 170 ? 17.078 -27.641 -15.562 1 91.31 170 GLY A N 1
ATOM 1318 C CA . GLY A 1 170 ? 16.094 -27.984 -16.578 1 91.31 170 GLY A CA 1
ATOM 1319 C C . GLY A 1 170 ? 14.664 -27.906 -16.094 1 91.31 170 GLY A C 1
ATOM 1320 O O . GLY A 1 170 ? 13.727 -27.953 -16.891 1 91.31 170 GLY A O 1
ATOM 1321 N N . ARG A 1 171 ? 14.477 -27.688 -14.82 1 90.69 171 ARG A N 1
ATOM 1322 C CA . ARG A 1 171 ? 13.148 -27.516 -14.25 1 90.69 171 ARG A CA 1
ATOM 1323 C C . ARG A 1 171 ? 12.836 -26.031 -14.031 1 90.69 171 ARG A C 1
ATOM 1325 O O . ARG A 1 171 ? 11.719 -25.672 -13.656 1 90.69 171 ARG A O 1
ATOM 1332 N N . GLY A 1 172 ? 13.836 -25.172 -14.266 1 93.81 172 GLY A N 1
ATOM 1333 C CA . GLY A 1 172 ? 13.688 -23.75 -13.977 1 93.81 172 GLY A CA 1
ATOM 1334 C C . GLY A 1 172 ? 13.961 -23.422 -12.523 1 93.81 172 GLY A C 1
ATOM 1335 O O . GLY A 1 172 ? 13.594 -22.344 -12.047 1 93.81 172 GLY A O 1
ATOM 1336 N N . ALA A 1 173 ? 14.531 -24.328 -11.766 1 95.88 173 ALA A N 1
ATOM 1337 C CA . ALA A 1 173 ? 14.906 -24.109 -10.375 1 95.88 173 ALA A CA 1
ATOM 1338 C C . ALA A 1 173 ? 16.375 -23.719 -10.258 1 95.88 173 ALA A C 1
ATOM 1340 O O . ALA A 1 173 ? 17.188 -24.094 -11.109 1 95.88 173 ALA A O 1
ATOM 1341 N N . MET A 1 174 ? 16.688 -23.078 -9.195 1 96.62 174 MET A N 1
ATOM 1342 C CA . MET A 1 174 ? 18.062 -22.656 -8.953 1 96.62 174 MET A CA 1
ATOM 1343 C C . MET A 1 174 ? 19.031 -23.828 -9.031 1 96.62 174 MET A C 1
ATOM 1345 O O . MET A 1 174 ? 18.781 -24.875 -8.43 1 96.62 174 MET A O 1
ATOM 1349 N N . ASP A 1 175 ? 20.125 -23.656 -9.844 1 96.62 175 ASP A N 1
ATOM 1350 C CA . ASP A 1 175 ? 21.203 -24.656 -9.891 1 96.62 175 ASP A CA 1
ATOM 1351 C C . ASP A 1 175 ? 22.031 -24.609 -8.609 1 96.62 175 ASP A C 1
ATOM 1353 O O . ASP A 1 175 ? 22.828 -23.688 -8.406 1 96.62 175 ASP A O 1
ATOM 1357 N N . LEU A 1 176 ? 21.969 -25.609 -7.816 1 96.12 176 LEU A N 1
ATOM 1358 C CA . LEU A 1 176 ? 22.578 -25.609 -6.488 1 96.12 176 LEU A CA 1
ATOM 1359 C C . LEU A 1 176 ? 24.094 -25.688 -6.582 1 96.12 176 LEU A C 1
ATOM 1361 O O . LEU A 1 176 ? 24.812 -25.172 -5.715 1 96.12 176 LEU A O 1
ATOM 1365 N N . ASP A 1 177 ? 24.609 -26.375 -7.629 1 96.5 177 ASP A N 1
ATOM 1366 C CA . ASP A 1 177 ? 26.047 -26.391 -7.816 1 96.5 177 ASP A CA 1
ATOM 1367 C C . ASP A 1 177 ? 26.594 -24.984 -8.109 1 96.5 177 ASP A C 1
ATOM 1369 O O . ASP A 1 177 ? 27.594 -24.562 -7.539 1 96.5 177 ASP A O 1
ATOM 1373 N N . ALA A 1 178 ? 25.891 -24.297 -8.961 1 97.31 178 ALA A N 1
ATOM 1374 C CA . ALA A 1 178 ? 26.266 -22.938 -9.281 1 97.31 178 ALA A CA 1
ATOM 1375 C C . ALA A 1 178 ? 26.156 -22.031 -8.055 1 97.31 178 ALA A C 1
ATOM 1377 O O . ALA A 1 178 ? 27 -21.156 -7.836 1 97.31 178 ALA A O 1
ATOM 1378 N N . LEU A 1 179 ? 25.109 -22.25 -7.293 1 97.75 179 LEU A N 1
ATOM 1379 C CA . LEU A 1 179 ? 24.938 -21.484 -6.07 1 97.75 179 LEU A CA 1
ATOM 1380 C C . LEU A 1 179 ? 26.094 -21.719 -5.102 1 97.75 179 LEU A C 1
ATOM 1382 O O . LEU A 1 179 ? 26.625 -20.781 -4.512 1 97.75 179 LEU A O 1
ATOM 1386 N N . GLU A 1 180 ? 26.438 -22.953 -4.934 1 97.44 180 GLU A N 1
ATOM 1387 C CA . GLU A 1 180 ? 27.516 -23.281 -3.994 1 97.44 180 GLU A CA 1
ATOM 1388 C C . GLU A 1 180 ? 28.844 -22.672 -4.434 1 97.44 180 GLU A C 1
ATOM 1390 O O . GLU A 1 180 ? 29.594 -22.172 -3.602 1 97.44 180 GLU A O 1
ATOM 1395 N N . ASP A 1 181 ? 29.125 -22.719 -5.727 1 97.62 181 ASP A N 1
ATOM 1396 C CA . ASP A 1 181 ? 30.328 -22.078 -6.25 1 97.62 181 ASP A CA 1
ATOM 1397 C C . ASP A 1 181 ? 30.359 -20.594 -5.906 1 97.62 181 ASP A C 1
ATOM 1399 O O . ASP A 1 181 ? 31.406 -20.062 -5.539 1 97.62 181 ASP A O 1
ATOM 1403 N N . LEU A 1 182 ? 29.234 -20 -6.039 1 97.25 182 LEU A N 1
ATOM 1404 C CA . LEU A 1 182 ? 29.125 -18.578 -5.762 1 97.25 182 LEU A CA 1
ATOM 1405 C C . LEU A 1 182 ? 29.297 -18.297 -4.273 1 97.25 182 LEU A C 1
ATOM 1407 O O . LEU A 1 182 ? 30.016 -17.359 -3.893 1 97.25 182 LEU A O 1
ATOM 1411 N N . VAL A 1 183 ? 28.688 -19.062 -3.416 1 97.19 183 VAL A N 1
ATOM 1412 C CA . VAL A 1 183 ? 28.734 -18.891 -1.968 1 97.19 183 VAL A CA 1
ATOM 1413 C C . VAL A 1 183 ? 30.156 -19.125 -1.46 1 97.19 183 VAL A C 1
ATOM 1415 O O . VAL A 1 183 ? 30.609 -18.484 -0.517 1 97.19 183 VAL A O 1
ATOM 1418 N N . ARG A 1 184 ? 30.891 -20.016 -2.062 1 96.44 184 ARG A N 1
ATOM 1419 C CA . ARG A 1 184 ? 32.25 -20.359 -1.672 1 96.44 184 ARG A CA 1
ATOM 1420 C C . ARG A 1 184 ? 33.188 -19.172 -1.823 1 96.44 184 ARG A C 1
ATOM 1422 O O . ARG A 1 184 ? 34.219 -19.078 -1.144 1 96.44 184 ARG A O 1
ATOM 1429 N N . THR A 1 185 ? 32.844 -18.266 -2.682 1 97.12 185 THR A N 1
ATOM 1430 C CA . THR A 1 185 ? 33.688 -17.094 -2.891 1 97.12 185 THR A CA 1
ATOM 1431 C C . THR A 1 185 ? 33.719 -16.203 -1.649 1 97.12 185 THR A C 1
ATOM 1433 O O . THR A 1 185 ? 34.594 -15.344 -1.506 1 97.12 185 THR A O 1
ATOM 1436 N N . GLY A 1 186 ? 32.75 -16.266 -0.825 1 96.25 186 GLY A N 1
ATOM 1437 C CA . GLY A 1 186 ? 32.625 -15.453 0.376 1 96.25 186 GLY A CA 1
ATOM 1438 C C . GLY A 1 186 ? 31.953 -14.117 0.138 1 96.25 186 GLY A C 1
ATOM 1439 O O . GLY A 1 186 ? 31.766 -13.336 1.072 1 96.25 186 GLY A O 1
ATOM 1440 N N . LYS A 1 187 ? 31.406 -13.906 -1.053 1 97.12 187 LYS A N 1
ATOM 1441 C CA . LYS A 1 187 ? 30.859 -12.617 -1.434 1 97.12 187 LYS A CA 1
ATOM 1442 C C . LYS A 1 187 ? 29.375 -12.539 -1.124 1 97.12 187 LYS A C 1
ATOM 1444 O O . LYS A 1 187 ? 28.781 -11.453 -1.125 1 97.12 187 LYS A O 1
ATOM 1449 N N . ILE A 1 188 ? 28.766 -13.68 -0.831 1 98.25 188 ILE A N 1
ATOM 1450 C CA . ILE A 1 188 ? 27.312 -13.742 -0.675 1 98.25 188 ILE A CA 1
ATOM 1451 C C . ILE A 1 188 ? 26.953 -13.797 0.809 1 98.25 188 ILE A C 1
ATOM 1453 O O . ILE A 1 188 ? 27.484 -14.633 1.546 1 98.25 188 ILE A O 1
ATOM 1457 N N . GLY A 1 189 ? 26.062 -12.922 1.233 1 98.12 189 GLY A N 1
ATOM 1458 C CA . GLY A 1 189 ? 25.578 -12.93 2.605 1 98.12 189 GLY A CA 1
ATOM 1459 C C . GLY A 1 189 ? 24.188 -13.523 2.742 1 98.12 189 GLY A C 1
ATOM 1460 O O . GLY A 1 189 ? 23.797 -13.969 3.824 1 98.12 189 GLY A O 1
ATOM 1461 N N . THR A 1 190 ? 23.406 -13.5 1.672 1 98.5 190 THR A N 1
ATOM 1462 C CA . THR A 1 190 ? 22.016 -13.961 1.698 1 98.5 190 THR A CA 1
ATOM 1463 C C . THR A 1 190 ? 21.656 -14.641 0.383 1 98.5 190 THR A C 1
ATOM 1465 O O . THR A 1 190 ? 22.031 -14.18 -0.691 1 98.5 190 THR A O 1
ATOM 1468 N N . VAL A 1 191 ? 20.953 -15.742 0.476 1 98.5 191 VAL A N 1
ATOM 1469 C CA . VAL A 1 191 ? 20.406 -16.453 -0.674 1 98.5 191 VAL A CA 1
ATOM 1470 C C . VAL A 1 191 ? 18.875 -16.344 -0.667 1 98.5 191 VAL A C 1
ATOM 1472 O O . VAL A 1 191 ? 18.234 -16.641 0.343 1 98.5 191 VAL A O 1
ATOM 1475 N N . VAL A 1 192 ? 18.312 -15.867 -1.79 1 98.62 192 VAL A N 1
ATOM 1476 C CA . VAL A 1 192 ? 16.859 -15.781 -1.958 1 98.62 192 VAL A CA 1
ATOM 1477 C C . VAL A 1 192 ? 16.359 -16.984 -2.756 1 98.62 192 VAL A C 1
ATOM 1479 O O . VAL A 1 192 ? 16.812 -17.219 -3.879 1 98.62 192 VAL A O 1
ATOM 1482 N N . LEU A 1 193 ? 15.523 -17.734 -2.189 1 98.38 193 LEU A N 1
ATOM 1483 C CA . LEU A 1 193 ? 14.82 -18.812 -2.887 1 98.38 193 LEU A CA 1
ATOM 1484 C C . LEU A 1 193 ? 13.359 -18.453 -3.102 1 98.38 193 LEU A C 1
ATOM 1486 O O . LEU A 1 193 ? 12.75 -17.766 -2.271 1 98.38 193 LEU A O 1
ATOM 1490 N N . THR A 1 194 ? 12.828 -18.875 -4.215 1 98.31 194 THR A N 1
ATOM 1491 C CA . THR A 1 194 ? 11.445 -18.562 -4.551 1 98.31 194 THR A CA 1
ATOM 1492 C C . THR A 1 194 ? 10.562 -19.812 -4.418 1 98.31 194 THR A C 1
ATOM 1494 O O . THR A 1 194 ? 10.875 -20.859 -4.988 1 98.31 194 THR A O 1
ATOM 1497 N N . ALA A 1 195 ? 9.531 -19.719 -3.641 1 97.94 195 ALA A N 1
ATOM 1498 C CA . ALA A 1 195 ? 8.516 -20.766 -3.566 1 97.94 195 ALA A CA 1
ATOM 1499 C C . ALA A 1 195 ? 7.355 -20.453 -4.512 1 97.94 195 ALA A C 1
ATOM 1501 O O . ALA A 1 195 ? 6.32 -19.938 -4.086 1 97.94 195 ALA A O 1
ATOM 1502 N N . GLY A 1 196 ? 7.492 -20.938 -5.723 1 97.44 196 GLY A N 1
ATOM 1503 C CA . GLY A 1 196 ? 6.531 -20.609 -6.762 1 97.44 196 GLY A CA 1
ATOM 1504 C C . GLY A 1 196 ? 6.949 -19.406 -7.598 1 97.44 196 GLY A C 1
ATOM 1505 O O . GLY A 1 196 ? 6.445 -18.297 -7.41 1 97.44 196 GLY A O 1
ATOM 1506 N N . THR A 1 197 ? 7.879 -19.656 -8.562 1 96.75 197 THR A N 1
ATOM 1507 C CA . THR A 1 197 ? 8.352 -18.578 -9.43 1 96.75 197 THR A CA 1
ATOM 1508 C C . THR A 1 197 ? 7.211 -18.031 -10.281 1 96.75 197 THR A C 1
ATOM 1510 O O . THR A 1 197 ? 6.258 -18.75 -10.586 1 96.75 197 THR A O 1
ATOM 1513 N N . THR A 1 198 ? 7.332 -16.797 -10.641 1 92.06 198 THR A N 1
ATOM 1514 C CA . THR A 1 198 ? 6.262 -16.094 -11.344 1 92.06 198 THR A CA 1
ATOM 1515 C C . THR A 1 198 ? 6.004 -16.719 -12.711 1 92.06 198 THR A C 1
ATOM 1517 O O . THR A 1 198 ? 4.852 -16.859 -13.125 1 92.06 198 THR A O 1
ATOM 1520 N N . ALA A 1 199 ? 7.012 -17.109 -13.391 1 93.75 199 ALA A N 1
ATOM 1521 C CA . ALA A 1 199 ? 6.895 -17.578 -14.773 1 93.75 199 ALA A CA 1
ATOM 1522 C C . ALA A 1 199 ? 6.363 -19 -14.836 1 93.75 199 ALA A C 1
ATOM 1524 O O . ALA A 1 199 ? 5.395 -19.281 -15.547 1 93.75 199 ALA A O 1
ATOM 1525 N N . LEU A 1 200 ? 6.957 -19.922 -13.953 1 96.31 200 LEU A N 1
ATOM 1526 C CA . LEU A 1 200 ? 6.715 -21.344 -14.141 1 96.31 200 LEU A CA 1
ATOM 1527 C C . LEU A 1 200 ? 5.996 -21.938 -12.938 1 96.31 200 LEU A C 1
ATOM 1529 O O . LEU A 1 200 ? 5.465 -23.047 -13.008 1 96.31 200 LEU A O 1
ATOM 1533 N N . GLY A 1 201 ? 5.91 -21.234 -11.875 1 97.19 201 GLY A N 1
ATOM 1534 C CA . GLY A 1 201 ? 5.387 -21.812 -10.648 1 97.19 201 GLY A CA 1
ATOM 1535 C C . GLY A 1 201 ? 6.336 -22.812 -10.008 1 97.19 201 GLY A C 1
ATOM 1536 O O . GLY A 1 201 ? 5.922 -23.625 -9.18 1 97.19 201 GLY A O 1
ATOM 1537 N N . THR A 1 202 ? 7.574 -22.75 -10.367 1 97.44 202 THR A N 1
ATOM 1538 C CA . THR A 1 202 ? 8.586 -23.672 -9.867 1 97.44 202 THR A CA 1
ATOM 1539 C C . THR A 1 202 ? 8.867 -23.406 -8.391 1 97.44 202 THR A C 1
ATOM 1541 O O . THR A 1 202 ? 8.992 -22.25 -7.969 1 97.44 202 THR A O 1
ATOM 1544 N N . VAL A 1 203 ? 8.906 -24.453 -7.625 1 97.75 203 VAL A N 1
ATOM 1545 C CA . VAL A 1 203 ? 9.281 -24.391 -6.219 1 97.75 203 VAL A CA 1
ATOM 1546 C C . VAL A 1 203 ? 10.773 -24.688 -6.07 1 97.75 203 VAL A C 1
ATOM 1548 O O . VAL A 1 203 ? 11.203 -25.828 -6.273 1 97.75 203 VAL A O 1
ATOM 1551 N N . GLU A 1 204 ? 11.516 -23.734 -5.715 1 97.12 204 GLU A N 1
ATOM 1552 C CA . GLU A 1 204 ? 12.953 -23.906 -5.574 1 97.12 204 GLU A CA 1
ATOM 1553 C C . GLU A 1 204 ? 13.289 -24.797 -4.375 1 97.12 204 GLU A C 1
ATOM 1555 O O . GLU A 1 204 ? 12.492 -24.906 -3.438 1 97.12 204 GLU A O 1
ATOM 1560 N N . PRO A 1 205 ? 14.43 -25.484 -4.418 1 94.94 205 PRO A N 1
ATOM 1561 C CA . PRO A 1 205 ? 14.758 -26.5 -3.426 1 94.94 205 PRO A CA 1
ATOM 1562 C C . PRO A 1 205 ? 15.242 -25.906 -2.105 1 94.94 205 PRO A C 1
ATOM 1564 O O . PRO A 1 205 ? 16.422 -26.031 -1.772 1 94.94 205 PRO A O 1
ATOM 1567 N N . VAL A 1 206 ? 14.32 -25.406 -1.296 1 96.5 206 VAL A N 1
ATOM 1568 C CA . VAL A 1 206 ? 14.617 -24.719 -0.041 1 96.5 206 VAL A CA 1
ATOM 1569 C C . VAL A 1 206 ? 15.344 -25.688 0.906 1 96.5 206 VAL A C 1
ATOM 1571 O O . VAL A 1 206 ? 16.312 -25.297 1.564 1 96.5 206 VAL A O 1
ATOM 1574 N N . HIS A 1 207 ? 14.938 -26.969 0.924 1 95.19 207 HIS A N 1
ATOM 1575 C CA . HIS A 1 207 ? 15.5 -27.953 1.826 1 95.19 207 HIS A CA 1
ATOM 1576 C C . HIS A 1 207 ? 16.969 -28.219 1.505 1 95.19 207 HIS A C 1
ATOM 1578 O O . HIS A 1 207 ? 17.797 -28.375 2.414 1 95.19 207 HIS A O 1
ATOM 1584 N N . GLU A 1 208 ? 17.312 -28.188 0.306 1 93.12 208 GLU A N 1
ATOM 1585 C CA . GLU A 1 208 ? 18.703 -28.406 -0.098 1 93.12 208 GLU A CA 1
ATOM 1586 C C . GLU A 1 208 ? 19.547 -27.156 0.141 1 93.12 208 GLU A C 1
ATOM 1588 O O . GLU A 1 208 ? 20.719 -27.266 0.515 1 93.12 208 GLU A O 1
ATOM 1593 N N . ALA A 1 209 ? 18.938 -26.031 -0.099 1 92.94 209 ALA A N 1
ATOM 1594 C CA . ALA A 1 209 ? 19.641 -24.766 0.066 1 92.94 209 ALA A CA 1
ATOM 1595 C C . ALA A 1 209 ? 19.969 -24.516 1.535 1 92.94 209 ALA A C 1
ATOM 1597 O O . ALA A 1 209 ? 20.969 -23.859 1.853 1 92.94 209 ALA A O 1
ATOM 1598 N N . LEU A 1 210 ? 19.125 -24.922 2.441 1 94.38 210 LEU A N 1
ATOM 1599 C CA . LEU A 1 210 ? 19.344 -24.688 3.865 1 94.38 210 LEU A CA 1
ATOM 1600 C C . LEU A 1 210 ? 20.625 -25.359 4.336 1 94.38 210 LEU A C 1
ATOM 1602 O O . LEU A 1 210 ? 21.25 -24.922 5.305 1 94.38 210 LEU A O 1
ATOM 1606 N N . ALA A 1 211 ? 21.062 -26.406 3.66 1 91.06 211 ALA A N 1
ATOM 1607 C CA . ALA A 1 211 ? 22.328 -27.062 3.99 1 91.06 211 ALA A CA 1
ATOM 1608 C C . ALA A 1 211 ? 23.516 -26.125 3.768 1 91.06 211 ALA A C 1
ATOM 1610 O O . ALA A 1 211 ? 24.5 -26.188 4.496 1 91.06 211 ALA A O 1
ATOM 1611 N N . LEU A 1 212 ? 23.422 -25.266 2.816 1 89.94 212 LEU A N 1
ATOM 1612 C CA . LEU A 1 212 ? 24.469 -24.297 2.529 1 89.94 212 LEU A CA 1
ATOM 1613 C C . LEU A 1 212 ? 24.594 -23.281 3.658 1 89.94 212 LEU A C 1
ATOM 1615 O O . LEU A 1 212 ? 25.688 -22.781 3.932 1 89.94 212 LEU A O 1
ATOM 1619 N N . ARG A 1 213 ? 23.469 -22.938 4.258 1 89.81 213 ARG A N 1
ATOM 1620 C CA . ARG A 1 213 ? 23.484 -22.031 5.406 1 89.81 213 ARG A CA 1
ATOM 1621 C C . ARG A 1 213 ? 24.359 -22.594 6.527 1 89.81 213 ARG A C 1
ATOM 1623 O O . ARG A 1 213 ? 25.156 -21.875 7.125 1 89.81 213 ARG A O 1
ATOM 1630 N N . GLU A 1 214 ? 24.25 -23.812 6.754 1 88.94 214 GLU A N 1
ATOM 1631 C CA . GLU A 1 214 ? 25 -24.469 7.816 1 88.94 214 GLU A CA 1
ATOM 1632 C C . GLU A 1 214 ? 26.484 -24.516 7.48 1 88.94 214 GLU A C 1
ATOM 1634 O O . GLU A 1 214 ? 27.344 -24.328 8.352 1 88.94 214 GLU A O 1
ATOM 1639 N N . ARG A 1 215 ? 26.781 -24.688 6.246 1 92.5 215 ARG A N 1
ATOM 1640 C CA . ARG A 1 215 ? 28.156 -24.891 5.809 1 92.5 215 ARG A CA 1
ATOM 1641 C C . ARG A 1 215 ? 28.875 -23.562 5.625 1 92.5 215 ARG A C 1
ATOM 1643 O O . ARG A 1 215 ? 30.062 -23.438 5.914 1 92.5 215 ARG A O 1
ATOM 1650 N N . TYR A 1 216 ? 28.188 -22.5 5.133 1 94.94 216 TYR A N 1
ATOM 1651 C CA . TYR A 1 216 ? 28.891 -21.297 4.68 1 94.94 216 TYR A CA 1
ATOM 1652 C C . TYR A 1 216 ? 28.422 -20.062 5.449 1 94.94 216 TYR A C 1
ATOM 1654 O O . TYR A 1 216 ? 28.969 -18.984 5.285 1 94.94 216 TYR A O 1
ATOM 1662 N N . GLY A 1 217 ? 27.375 -20.172 6.289 1 94.25 217 GLY A N 1
ATOM 1663 C CA . GLY A 1 217 ? 26.938 -19.078 7.145 1 94.25 217 GLY A CA 1
ATOM 1664 C C . GLY A 1 217 ? 26.109 -18.047 6.402 1 94.25 217 GLY A C 1
ATOM 1665 O O . GLY A 1 217 ? 26.031 -16.891 6.832 1 94.25 217 GLY A O 1
ATOM 1666 N N . VAL A 1 218 ? 25.484 -18.406 5.289 1 96.75 218 VAL A N 1
ATOM 1667 C CA . VAL A 1 218 ? 24.672 -17.469 4.527 1 96.75 218 VAL A CA 1
ATOM 1668 C C . VAL A 1 218 ? 23.266 -17.406 5.121 1 96.75 218 VAL A C 1
ATOM 1670 O O . VAL A 1 218 ? 22.812 -18.375 5.742 1 96.75 218 VAL A O 1
ATOM 1673 N N . ARG A 1 219 ? 22.625 -16.297 5.047 1 97.25 219 ARG A N 1
ATOM 1674 C CA . ARG A 1 219 ? 21.219 -16.125 5.367 1 97.25 219 ARG A CA 1
ATOM 1675 C C . ARG A 1 219 ? 20.328 -16.672 4.246 1 97.25 219 ARG A C 1
ATOM 1677 O O . ARG A 1 219 ? 20.703 -16.609 3.074 1 97.25 219 ARG A O 1
ATOM 1684 N N . VAL A 1 220 ? 19.125 -17.172 4.59 1 98.25 220 VAL A N 1
ATOM 1685 C CA . VAL A 1 220 ? 18.188 -17.672 3.584 1 98.25 220 VAL A CA 1
ATOM 1686 C C . VAL A 1 220 ? 16.875 -16.891 3.664 1 98.25 220 VAL A C 1
ATOM 1688 O O . VAL A 1 220 ? 16.234 -16.844 4.719 1 98.25 220 VAL A O 1
ATOM 1691 N N . HIS A 1 221 ? 16.516 -16.266 2.656 1 98.62 221 HIS A N 1
ATOM 1692 C CA . HIS A 1 221 ? 15.234 -15.609 2.465 1 98.62 221 HIS A CA 1
ATOM 1693 C C . HIS A 1 221 ? 14.367 -16.375 1.471 1 98.62 221 HIS A C 1
ATOM 1695 O O . HIS A 1 221 ? 14.852 -16.797 0.416 1 98.62 221 HIS A O 1
ATOM 1701 N N . VAL A 1 222 ? 13.133 -16.609 1.776 1 98.81 222 VAL A N 1
ATOM 1702 C CA . VAL A 1 222 ? 12.227 -17.281 0.855 1 98.81 222 VAL A CA 1
ATOM 1703 C C . VAL A 1 222 ? 11.148 -16.297 0.38 1 98.81 222 VAL A C 1
ATOM 1705 O O . VAL A 1 222 ? 10.344 -15.82 1.18 1 98.81 222 VAL A O 1
ATOM 1708 N N . ASP A 1 223 ? 11.195 -15.992 -0.882 1 98.75 223 ASP A N 1
ATOM 1709 C CA . ASP A 1 223 ? 10.094 -15.273 -1.524 1 98.75 223 ASP A CA 1
ATOM 1710 C C . ASP A 1 223 ? 8.945 -16.219 -1.854 1 98.75 223 ASP A C 1
ATOM 1712 O O . ASP A 1 223 ? 8.945 -16.875 -2.9 1 98.75 223 ASP A O 1
ATOM 1716 N N . ALA A 1 224 ? 7.988 -16.234 -1.015 1 98.69 224 ALA A N 1
ATOM 1717 C CA . ALA A 1 224 ? 6.793 -17.062 -1.197 1 98.69 224 ALA A CA 1
ATOM 1718 C C . ALA A 1 224 ? 5.574 -16.203 -1.502 1 98.69 224 ALA A C 1
ATOM 1720 O O . ALA A 1 224 ? 4.453 -16.531 -1.113 1 98.69 224 ALA A O 1
ATOM 1721 N N . ALA A 1 225 ? 5.82 -15.078 -2.162 1 98 225 ALA A N 1
ATOM 1722 C CA . ALA A 1 225 ? 4.723 -14.156 -2.451 1 98 225 ALA A CA 1
ATOM 1723 C C . ALA A 1 225 ? 3.574 -14.875 -3.152 1 98 225 ALA A C 1
ATOM 1725 O O . ALA A 1 225 ? 2.41 -14.711 -2.777 1 98 225 ALA A O 1
ATOM 1726 N N . TYR A 1 226 ? 3.898 -15.703 -4.113 1 97.75 226 TYR A N 1
ATOM 1727 C CA . TYR A 1 226 ? 2.857 -16.391 -4.871 1 97.75 226 TYR A CA 1
ATOM 1728 C C . TYR A 1 226 ? 2.551 -17.75 -4.262 1 97.75 226 TYR A C 1
ATOM 1730 O O . TYR A 1 226 ? 1.398 -18.047 -3.938 1 97.75 226 TYR A O 1
ATOM 1738 N N . GLY A 1 227 ? 3.592 -18.578 -4.047 1 98.31 227 GLY A N 1
ATOM 1739 C CA . GLY A 1 227 ? 3.377 -19.984 -3.756 1 98.31 227 GLY A CA 1
ATOM 1740 C C . GLY A 1 227 ? 3.213 -20.266 -2.273 1 98.31 227 GLY A C 1
ATOM 1741 O O . GLY A 1 227 ? 2.893 -21.391 -1.885 1 98.31 227 GLY A O 1
ATOM 1742 N N . GLY A 1 228 ? 3.369 -19.266 -1.408 1 98.56 228 GLY A N 1
ATOM 1743 C CA . GLY A 1 228 ? 3.428 -19.5 0.028 1 98.56 228 GLY A CA 1
ATOM 1744 C C . GLY A 1 228 ? 2.234 -20.266 0.56 1 98.56 228 GLY A C 1
ATOM 1745 O O . GLY A 1 228 ? 2.393 -21.188 1.363 1 98.56 228 GLY A O 1
ATOM 1746 N N . PHE A 1 229 ? 1.027 -19.984 0.111 1 98.75 229 PHE A N 1
ATOM 1747 C CA . PHE A 1 229 ? -0.179 -20.594 0.659 1 98.75 229 PHE A CA 1
ATOM 1748 C C . PHE A 1 229 ? -0.291 -22.047 0.228 1 98.75 229 PHE A C 1
ATOM 1750 O O . PHE A 1 229 ? -1.054 -22.828 0.817 1 98.75 229 PHE A O 1
ATOM 1757 N N . PHE A 1 230 ? 0.48 -22.5 -0.768 1 98.69 230 PHE A N 1
ATOM 1758 C CA . PHE A 1 230 ? 0.462 -23.891 -1.184 1 98.69 230 PHE A CA 1
ATOM 1759 C C . PHE A 1 230 ? 1.08 -24.781 -0.114 1 98.69 230 PHE A C 1
ATOM 1761 O O . PHE A 1 230 ? 0.939 -26.016 -0.16 1 98.69 230 PHE A O 1
ATOM 1768 N N . ARG A 1 231 ? 1.738 -24.172 0.837 1 98.56 231 ARG A N 1
ATOM 1769 C CA . ARG A 1 231 ? 2.174 -24.906 2.018 1 98.56 231 ARG A CA 1
ATOM 1770 C C . ARG A 1 231 ? 1.027 -25.719 2.609 1 98.56 231 ARG A C 1
ATOM 1772 O O . ARG A 1 231 ? 1.243 -26.812 3.148 1 98.56 231 ARG A O 1
ATOM 1779 N N . LEU A 1 232 ? -0.159 -25.297 2.428 1 98.69 232 LEU A N 1
ATOM 1780 C CA . LEU A 1 232 ? -1.352 -25.922 2.992 1 98.69 232 LEU A CA 1
ATOM 1781 C C . LEU A 1 232 ? -1.641 -27.25 2.316 1 98.69 232 LEU A C 1
ATOM 1783 O O . LEU A 1 232 ? -2.42 -28.062 2.83 1 98.69 232 LEU A O 1
ATOM 1787 N N . LEU A 1 233 ? -1.06 -27.484 1.166 1 98.62 233 LEU A N 1
ATOM 1788 C CA . LEU A 1 233 ? -1.287 -28.719 0.424 1 98.62 233 LEU A CA 1
ATOM 1789 C C . LEU A 1 233 ? -0.138 -29.688 0.635 1 98.62 233 LEU A C 1
ATOM 1791 O O . LEU A 1 233 ? -0.171 -30.812 0.122 1 98.62 233 LEU A O 1
ATOM 1795 N N . SER A 1 234 ? 0.877 -29.312 1.355 1 97.88 234 SER A N 1
ATOM 1796 C CA . SER A 1 234 ? 2.059 -30.125 1.594 1 97.88 234 SER A CA 1
ATOM 1797 C C . SER A 1 234 ? 1.698 -31.422 2.318 1 97.88 234 SER A C 1
ATOM 1799 O O . SER A 1 234 ? 1.053 -31.391 3.369 1 97.88 234 SER A O 1
ATOM 1801 N N . GLY A 1 235 ? 2.084 -32.531 1.737 1 97.06 235 GLY A N 1
ATOM 1802 C CA . GLY A 1 235 ? 1.938 -33.812 2.4 1 97.06 235 GLY A CA 1
ATOM 1803 C C . GLY A 1 235 ? 0.549 -34.406 2.258 1 97.06 235 GLY A C 1
ATOM 1804 O O . GLY A 1 235 ? 0.258 -35.469 2.82 1 97.06 235 GLY A O 1
ATOM 1805 N N . LEU A 1 236 ? -0.332 -33.781 1.502 1 97 236 LEU A N 1
ATOM 1806 C CA . LEU A 1 236 ? -1.674 -34.344 1.329 1 97 236 LEU A CA 1
ATOM 1807 C C . LEU A 1 236 ? -1.646 -35.562 0.441 1 97 236 LEU A C 1
ATOM 1809 O O . LEU A 1 236 ? -0.814 -35.688 -0.463 1 97 236 LEU A O 1
ATOM 1813 N N . ASP A 1 237 ? -2.559 -36.531 0.563 1 95 237 ASP A N 1
ATOM 1814 C CA . ASP A 1 237 ? -2.602 -37.812 -0.136 1 95 237 ASP A CA 1
ATOM 1815 C C . ASP A 1 237 ? -3.225 -37.656 -1.522 1 95 237 ASP A C 1
ATOM 1817 O O . ASP A 1 237 ? -2.879 -38.375 -2.447 1 95 237 ASP A O 1
ATOM 1821 N N . GLY A 1 238 ? -3.967 -36.75 -1.81 1 94.56 238 GLY A N 1
ATOM 1822 C CA . GLY A 1 238 ? -4.637 -36.594 -3.09 1 94.56 238 GLY A CA 1
ATOM 1823 C C . GLY A 1 238 ? -3.732 -36.031 -4.176 1 94.56 238 GLY A C 1
ATOM 1824 O O . GLY A 1 238 ? -2.584 -35.688 -3.908 1 94.56 238 GLY A O 1
ATOM 1825 N N . PRO A 1 239 ? -4.168 -36.062 -5.426 1 96.19 239 PRO A N 1
ATOM 1826 C CA . PRO A 1 239 ? -3.354 -35.594 -6.547 1 96.19 239 PRO A CA 1
ATOM 1827 C C . PRO A 1 239 ? -2.867 -34.156 -6.363 1 96.19 239 PRO A C 1
ATOM 1829 O O . PRO A 1 239 ? -1.838 -33.781 -6.922 1 96.19 239 PRO A O 1
ATOM 1832 N N . GLU A 1 240 ? -3.596 -33.406 -5.551 1 96.75 240 GLU A N 1
ATOM 1833 C CA . GLU A 1 240 ? -3.238 -32 -5.328 1 96.75 240 GLU A CA 1
ATOM 1834 C C . GLU A 1 240 ? -2.094 -31.875 -4.328 1 96.75 240 GLU A C 1
ATOM 1836 O O . GLU A 1 240 ? -1.514 -30.797 -4.172 1 96.75 240 GLU A O 1
ATOM 1841 N N . GLY A 1 241 ? -1.778 -33 -3.635 1 97.94 241 GLY A N 1
ATOM 1842 C CA . GLY A 1 241 ? -0.745 -32.969 -2.611 1 97.94 241 GLY A CA 1
ATOM 1843 C C . GLY A 1 241 ? 0.625 -32.625 -3.156 1 97.94 241 GLY A C 1
ATOM 1844 O O . GLY A 1 241 ? 0.942 -32.906 -4.305 1 97.94 241 GLY A O 1
ATOM 1845 N N . LEU A 1 242 ? 1.387 -31.922 -2.322 1 98.12 242 LEU A N 1
ATOM 1846 C CA . LEU A 1 242 ? 2.727 -31.5 -2.703 1 98.12 242 LEU A CA 1
ATOM 1847 C C . LEU A 1 242 ? 3.785 -32.188 -1.861 1 98.12 242 LEU A C 1
ATOM 1849 O O . LEU A 1 242 ? 3.508 -32.625 -0.74 1 98.12 242 LEU A O 1
ATOM 1853 N N . PRO A 1 243 ? 5.004 -32.344 -2.449 1 96.31 243 PRO A N 1
ATOM 1854 C CA . PRO A 1 243 ? 6.082 -32.906 -1.63 1 96.31 243 PRO A CA 1
ATOM 1855 C C . PRO A 1 243 ? 6.324 -32.094 -0.352 1 96.31 243 PRO A C 1
ATOM 1857 O O . PRO A 1 243 ? 6.289 -30.875 -0.375 1 96.31 243 PRO A O 1
ATOM 1860 N N . GLU A 1 244 ? 6.621 -32.719 0.705 1 96.75 244 GLU A N 1
ATOM 1861 C CA . GLU A 1 244 ? 6.707 -32.062 2.014 1 96.75 244 GLU A CA 1
ATOM 1862 C C . GLU A 1 244 ? 8.023 -31.312 2.176 1 96.75 244 GLU A C 1
ATOM 1864 O O . GLU A 1 244 ? 8.062 -30.25 2.779 1 96.75 244 GLU A O 1
ATOM 1869 N N . ALA A 1 245 ? 9.078 -31.844 1.627 1 95.69 245 ALA A N 1
ATOM 1870 C CA . ALA A 1 245 ? 10.445 -31.453 1.991 1 95.69 245 ALA A CA 1
ATOM 1871 C C . ALA A 1 245 ? 10.664 -29.969 1.773 1 95.69 245 ALA A C 1
ATOM 1873 O O . ALA A 1 245 ? 11.078 -29.25 2.693 1 95.69 245 ALA A O 1
ATOM 1874 N N . PRO A 1 246 ? 10.336 -29.438 0.587 1 95.94 246 PRO A N 1
ATOM 1875 C CA . PRO A 1 246 ? 10.609 -28.016 0.402 1 95.94 246 PRO A CA 1
ATOM 1876 C C . PRO A 1 246 ? 9.742 -27.125 1.282 1 95.94 246 PRO A C 1
ATOM 1878 O O . PRO A 1 246 ? 10.203 -26.094 1.781 1 95.94 246 PRO A O 1
ATOM 1881 N N . TRP A 1 247 ? 8.523 -27.5 1.504 1 97.69 247 TRP A N 1
ATOM 1882 C CA . TRP A 1 247 ? 7.559 -26.688 2.234 1 97.69 247 TRP A CA 1
ATOM 1883 C C . TRP A 1 247 ? 7.852 -26.703 3.73 1 97.69 247 TRP A C 1
ATOM 1885 O O . TRP A 1 247 ? 7.762 -25.672 4.398 1 97.69 247 TRP A O 1
ATOM 1895 N N . LEU A 1 248 ? 8.242 -27.844 4.27 1 96.94 248 LEU A N 1
ATOM 1896 C CA . LEU A 1 248 ? 8.617 -27.938 5.676 1 96.94 248 LEU A CA 1
ATOM 1897 C C . LEU A 1 248 ? 9.906 -27.172 5.945 1 96.94 248 LEU A C 1
ATOM 1899 O O . LEU A 1 248 ? 10.086 -26.609 7.023 1 96.94 248 LEU A O 1
ATOM 1903 N N . ALA A 1 249 ? 10.742 -27.172 4.93 1 97.81 249 ALA A N 1
ATOM 1904 C CA . ALA A 1 249 ? 12.055 -26.547 5.07 1 97.81 249 ALA A CA 1
ATOM 1905 C C . ALA A 1 249 ? 11.922 -25.031 5.172 1 97.81 249 ALA A C 1
ATOM 1907 O O . ALA A 1 249 ? 12.805 -24.359 5.715 1 97.81 249 ALA A O 1
ATOM 1908 N N . ILE A 1 250 ? 10.812 -24.438 4.715 1 98.19 250 ILE A N 1
ATOM 1909 C CA . ILE A 1 250 ? 10.617 -22.984 4.738 1 98.19 250 ILE A CA 1
ATOM 1910 C C . ILE A 1 250 ? 10.68 -22.484 6.18 1 98.19 250 ILE A C 1
ATOM 1912 O O . ILE A 1 250 ? 11.125 -21.359 6.43 1 98.19 250 ILE A O 1
ATOM 1916 N N . ALA A 1 251 ? 10.359 -23.344 7.145 1 97.88 251 ALA A N 1
ATOM 1917 C CA . ALA A 1 251 ? 10.398 -22.984 8.562 1 97.88 251 ALA A CA 1
ATOM 1918 C C . ALA A 1 251 ? 11.82 -22.625 8.992 1 97.88 251 ALA A C 1
ATOM 1920 O O . ALA A 1 251 ? 12.016 -21.938 9.992 1 97.88 251 ALA A O 1
ATOM 1921 N N . GLY A 1 252 ? 12.766 -23.094 8.227 1 97.19 252 GLY A N 1
ATOM 1922 C CA . GLY A 1 252 ? 14.156 -22.844 8.555 1 97.19 252 GLY A CA 1
ATOM 1923 C C . GLY A 1 252 ? 14.68 -21.531 7.984 1 97.19 252 GLY A C 1
ATOM 1924 O O . GLY A 1 252 ? 15.766 -21.078 8.352 1 97.19 252 GLY A O 1
ATOM 1925 N N . ALA A 1 253 ? 13.953 -20.844 7.113 1 98 253 ALA A N 1
ATOM 1926 C CA . ALA A 1 253 ? 14.391 -19.609 6.477 1 98 253 ALA A CA 1
ATOM 1927 C C . ALA A 1 253 ? 14.469 -18.469 7.492 1 98 253 ALA A C 1
ATOM 1929 O O . ALA A 1 253 ? 13.742 -18.469 8.492 1 98 253 ALA A O 1
ATOM 1930 N N . ASP A 1 254 ? 15.328 -17.5 7.242 1 97.69 254 ASP A N 1
ATOM 1931 C CA . ASP A 1 254 ? 15.5 -16.359 8.133 1 97.69 254 ASP A CA 1
ATOM 1932 C C . ASP A 1 254 ? 14.383 -15.344 7.945 1 97.69 254 ASP A C 1
ATOM 1934 O O . ASP A 1 254 ? 14.062 -14.586 8.867 1 97.69 254 ASP A O 1
ATOM 1938 N N . SER A 1 255 ? 13.828 -15.305 6.812 1 98.38 255 SER A N 1
ATOM 1939 C CA . SER A 1 255 ? 12.695 -14.438 6.5 1 98.38 255 SER A CA 1
ATOM 1940 C C . SER A 1 255 ? 11.844 -15.023 5.383 1 98.38 255 SER A C 1
ATOM 1942 O O . SER A 1 255 ? 12.328 -15.812 4.57 1 98.38 255 SER A O 1
ATOM 1944 N N . ILE A 1 256 ? 10.586 -14.719 5.406 1 98.81 256 ILE A N 1
ATOM 1945 C CA . ILE A 1 256 ? 9.602 -15.195 4.438 1 98.81 256 ILE A CA 1
ATOM 1946 C C . ILE A 1 256 ? 8.695 -14.047 4.012 1 98.81 256 ILE A C 1
ATOM 1948 O O . ILE A 1 256 ? 8.266 -13.242 4.848 1 98.81 256 ILE A O 1
ATOM 1952 N N . VAL A 1 257 ? 8.422 -13.938 2.748 1 98.5 257 VAL A N 1
ATOM 1953 C CA . VAL A 1 257 ? 7.418 -13.016 2.223 1 98.5 257 VAL A CA 1
ATOM 1954 C C . VAL A 1 257 ? 6.234 -13.805 1.669 1 98.5 257 VAL A C 1
ATOM 1956 O O . VAL A 1 257 ? 6.414 -14.852 1.041 1 98.5 257 VAL A O 1
ATOM 1959 N N . ILE A 1 258 ? 5.027 -13.344 1.893 1 98.62 258 ILE A N 1
ATOM 1960 C CA . ILE A 1 258 ? 3.822 -13.953 1.341 1 98.62 258 ILE A CA 1
ATOM 1961 C C . ILE A 1 258 ? 2.803 -12.867 1.01 1 98.62 258 ILE A C 1
ATOM 1963 O O . ILE A 1 258 ? 2.668 -11.883 1.747 1 98.62 258 ILE A O 1
ATOM 1967 N N . ASP A 1 259 ? 2.078 -13.016 -0.09 1 97.81 259 ASP A N 1
ATOM 1968 C CA . ASP A 1 259 ? 1.109 -12.008 -0.525 1 97.81 259 ASP A CA 1
ATOM 1969 C C . ASP A 1 259 ? -0.321 -12.516 -0.353 1 97.81 259 ASP A C 1
ATOM 1971 O O . ASP A 1 259 ? -0.853 -13.203 -1.23 1 97.81 259 ASP A O 1
ATOM 1975 N N . PRO A 1 260 ? -1.015 -12.07 0.656 1 98.38 260 PRO A N 1
ATOM 1976 C CA . PRO A 1 260 ? -2.418 -12.469 0.796 1 98.38 260 PRO A CA 1
ATOM 1977 C C . PRO A 1 260 ? -3.289 -11.969 -0.356 1 98.38 260 PRO A C 1
ATOM 1979 O O . PRO A 1 260 ? -4.359 -12.523 -0.609 1 98.38 260 PRO A O 1
ATOM 1982 N N . HIS A 1 261 ? -2.881 -10.93 -1.136 1 97.19 261 HIS A N 1
ATOM 1983 C CA . HIS A 1 261 ? -3.736 -10.438 -2.209 1 97.19 261 HIS A CA 1
ATOM 1984 C C . HIS A 1 261 ? -3.578 -11.289 -3.469 1 97.19 261 HIS A C 1
ATOM 1986 O O . HIS A 1 261 ? -4.133 -10.953 -4.52 1 97.19 261 HIS A O 1
ATOM 1992 N N . LYS A 1 262 ? -2.77 -12.32 -3.424 1 96.88 262 LYS A N 1
ATOM 1993 C CA . LYS A 1 262 ? -2.746 -13.367 -4.445 1 96.88 262 LYS A CA 1
ATOM 1994 C C . LYS A 1 262 ? -3.611 -14.555 -4.035 1 96.88 262 LYS A C 1
ATOM 1996 O O . LYS A 1 262 ? -4.84 -14.461 -4.02 1 96.88 262 LYS A O 1
ATOM 2001 N N . HIS A 1 263 ? -3.064 -15.586 -3.402 1 98.31 263 HIS A N 1
ATOM 2002 C CA . HIS A 1 263 ? -3.836 -16.781 -3.086 1 98.31 263 HIS A CA 1
ATOM 2003 C C . HIS A 1 263 ? -4.555 -16.641 -1.748 1 98.31 263 HIS A C 1
ATOM 2005 O O . HIS A 1 263 ? -5.352 -17.5 -1.371 1 98.31 263 HIS A O 1
ATOM 2011 N N . GLY A 1 264 ? -4.367 -15.516 -1.045 1 98.38 264 GLY A N 1
ATOM 2012 C CA . GLY A 1 264 ? -5.035 -15.289 0.228 1 98.38 264 GLY A CA 1
ATOM 2013 C C . GLY A 1 264 ? -6.395 -14.641 0.081 1 98.38 264 GLY A C 1
ATOM 2014 O O . GLY A 1 264 ? -7.027 -14.281 1.077 1 98.38 264 GLY A O 1
ATOM 2015 N N . LEU A 1 265 ? -6.852 -14.398 -1.098 1 98.5 265 LEU A N 1
ATOM 2016 C CA . LEU A 1 265 ? -8.203 -13.977 -1.446 1 98.5 265 LEU A CA 1
ATOM 2017 C C . LEU A 1 265 ? -8.453 -12.539 -0.994 1 98.5 265 LEU A C 1
ATOM 2019 O O . LEU A 1 265 ? -9.594 -12.164 -0.72 1 98.5 265 LEU A O 1
ATOM 2023 N N . GLN A 1 266 ? -7.387 -11.727 -0.86 1 98.62 266 GLN A N 1
ATOM 2024 C CA . GLN A 1 266 ? -7.496 -10.336 -0.421 1 98.62 266 GLN A CA 1
ATOM 2025 C C . GLN A 1 266 ? -7.441 -9.375 -1.606 1 98.62 266 GLN A C 1
ATOM 2027 O O . GLN A 1 266 ? -6.91 -9.719 -2.664 1 98.62 266 GLN A O 1
ATOM 2032 N N . PRO A 1 267 ? -8.078 -8.164 -1.482 1 97.94 267 PRO A N 1
ATOM 2033 C CA . PRO A 1 267 ? -7.832 -7.141 -2.498 1 97.94 267 PRO A CA 1
ATOM 2034 C C . PRO A 1 267 ? -6.371 -6.691 -2.539 1 97.94 267 PRO A C 1
ATOM 2036 O O . PRO A 1 267 ? -5.637 -6.879 -1.567 1 97.94 267 PRO A O 1
ATOM 2039 N N . TYR A 1 268 ? -5.945 -6.141 -3.684 1 95.88 268 TYR A N 1
ATOM 2040 C CA . TYR A 1 268 ? -4.586 -5.617 -3.785 1 95.88 268 TYR A CA 1
ATOM 2041 C C . TYR A 1 268 ? -4.297 -4.637 -2.654 1 95.88 268 TYR A C 1
ATOM 2043 O O . TYR A 1 268 ? -5.184 -3.893 -2.225 1 95.88 268 TYR A O 1
ATOM 2051 N N . GLY A 1 269 ? -3.02 -4.637 -2.199 1 94.38 269 GLY A N 1
ATOM 2052 C CA . GLY A 1 269 ? -2.609 -3.795 -1.086 1 94.38 269 GLY A CA 1
ATOM 2053 C C . GLY A 1 269 ? -2.34 -4.574 0.186 1 94.38 269 GLY A C 1
ATOM 2054 O O . GLY A 1 269 ? -2.369 -4.016 1.283 1 94.38 269 GLY A O 1
ATOM 2055 N N . CYS A 1 270 ? -2.096 -5.855 0.02 1 96.94 270 CYS A N 1
ATOM 2056 C CA . CYS A 1 270 ? -1.9 -6.691 1.198 1 96.94 270 CYS A CA 1
ATOM 2057 C C . CYS A 1 270 ? -0.78 -7.699 0.973 1 96.94 270 CYS A C 1
ATOM 2059 O O . CYS A 1 270 ? -0.977 -8.711 0.297 1 96.94 270 CYS A O 1
ATOM 2061 N N . GLY A 1 271 ? 0.387 -7.496 1.455 1 96.31 271 GLY A N 1
ATOM 2062 C CA . GLY A 1 271 ? 1.521 -8.398 1.568 1 96.31 271 GLY A CA 1
ATOM 2063 C C . GLY A 1 271 ? 1.938 -8.656 3.004 1 96.31 271 GLY A C 1
ATOM 2064 O O . GLY A 1 271 ? 1.327 -8.133 3.938 1 96.31 271 GLY A O 1
ATOM 2065 N N . ALA A 1 272 ? 2.914 -9.445 3.217 1 97.56 272 ALA A N 1
ATOM 2066 C CA . ALA A 1 272 ? 3.408 -9.703 4.566 1 97.56 272 ALA A CA 1
ATOM 2067 C C . ALA A 1 272 ? 4.875 -10.117 4.543 1 97.56 272 ALA A C 1
ATOM 2069 O O . ALA A 1 272 ? 5.316 -10.812 3.623 1 97.56 272 ALA A O 1
ATOM 2070 N N . VAL A 1 273 ? 5.566 -9.703 5.531 1 97.69 273 VAL A N 1
ATOM 2071 C CA . VAL A 1 273 ? 6.945 -10.133 5.758 1 97.69 273 VAL A CA 1
ATOM 2072 C C . VAL A 1 273 ? 7.07 -10.758 7.148 1 97.69 273 VAL A C 1
ATOM 2074 O O . VAL A 1 273 ? 6.48 -10.266 8.109 1 97.69 273 VAL A O 1
ATOM 2077 N N . LEU A 1 274 ? 7.699 -11.867 7.258 1 98.06 274 LEU A N 1
ATOM 2078 C CA . LEU A 1 274 ? 7.949 -12.594 8.492 1 98.06 274 LEU A CA 1
ATOM 2079 C C . LEU A 1 274 ? 9.445 -12.812 8.703 1 98.06 274 LEU A C 1
ATOM 2081 O O . LEU A 1 274 ? 10.164 -13.164 7.77 1 98.06 274 LEU A O 1
ATOM 2085 N N . PHE A 1 275 ? 9.898 -12.586 9.875 1 97.25 275 PHE A N 1
ATOM 2086 C CA . PHE A 1 275 ? 11.266 -12.883 10.281 1 97.25 275 PHE A CA 1
ATOM 2087 C C . PHE A 1 275 ? 11.289 -13.93 11.391 1 97.25 275 PHE A C 1
ATOM 2089 O O . PHE A 1 275 ? 10.516 -13.852 12.344 1 97.25 275 PHE A O 1
ATOM 2096 N N . LYS A 1 276 ? 12.164 -14.859 11.281 1 97 276 LYS A N 1
ATOM 2097 C CA . LYS A 1 276 ? 12.297 -15.922 12.273 1 97 276 LYS A CA 1
ATOM 2098 C C . LYS A 1 276 ? 12.82 -15.375 13.602 1 97 276 LYS A C 1
ATOM 2100 O O . LYS A 1 276 ? 12.359 -15.781 14.672 1 97 276 LYS A O 1
ATOM 2105 N N . ASP A 1 277 ? 13.766 -14.469 13.516 1 94.31 277 ASP A N 1
ATOM 2106 C CA . ASP A 1 277 ? 14.398 -13.859 14.68 1 94.31 277 ASP A CA 1
ATOM 2107 C C . ASP A 1 277 ? 13.789 -12.492 14.984 1 94.31 277 ASP A C 1
ATOM 2109 O O . ASP A 1 277 ? 14.023 -11.523 14.266 1 94.31 277 ASP A O 1
ATOM 2113 N N . PRO A 1 278 ? 13.109 -12.367 16.094 1 91.75 278 PRO A N 1
ATOM 2114 C CA . PRO A 1 278 ? 12.5 -11.086 16.422 1 91.75 278 PRO A CA 1
ATOM 2115 C C . PRO A 1 278 ? 13.531 -9.977 16.641 1 91.75 278 PRO A C 1
ATOM 2117 O O . PRO A 1 278 ? 13.195 -8.797 16.578 1 91.75 278 PRO A O 1
ATOM 2120 N N . GLU A 1 279 ? 14.789 -10.312 16.828 1 89.38 279 GLU A N 1
ATOM 2121 C CA . GLU A 1 279 ? 15.828 -9.336 17.141 1 89.38 279 GLU A CA 1
ATOM 2122 C C . GLU A 1 279 ? 16.156 -8.477 15.922 1 89.38 279 GLU A C 1
ATOM 2124 O O . GLU A 1 279 ? 16.844 -7.453 16.047 1 89.38 279 GLU A O 1
ATOM 2129 N N . VAL A 1 280 ? 15.672 -8.922 14.766 1 89.56 280 VAL A N 1
ATOM 2130 C CA . VAL A 1 280 ? 15.93 -8.133 13.57 1 89.56 280 VAL A CA 1
ATOM 2131 C C . VAL A 1 280 ? 15.234 -6.777 13.688 1 89.56 280 VAL A C 1
ATOM 2133 O O . VAL A 1 280 ? 15.555 -5.844 12.945 1 89.56 280 VAL A O 1
ATOM 2136 N N . GLY A 1 281 ? 14.266 -6.66 14.586 1 85.62 281 GLY A N 1
ATOM 2137 C CA . GLY A 1 281 ? 13.594 -5.395 14.844 1 85.62 281 GLY A CA 1
ATOM 2138 C C . GLY A 1 281 ? 14.555 -4.262 15.141 1 85.62 281 GLY A C 1
ATOM 2139 O O . GLY A 1 281 ? 14.242 -3.094 14.906 1 85.62 281 GLY A O 1
ATOM 2140 N N . ARG A 1 282 ? 15.758 -4.551 15.617 1 82.69 282 ARG A N 1
ATOM 2141 C CA . ARG A 1 282 ? 16.75 -3.545 15.984 1 82.69 282 ARG A CA 1
ATOM 2142 C C . ARG A 1 282 ? 17.172 -2.725 14.766 1 82.69 282 ARG A C 1
ATOM 2144 O O . ARG A 1 282 ? 17.594 -1.574 14.906 1 82.69 282 ARG A O 1
ATOM 2151 N N . PHE A 1 283 ? 17.031 -3.328 13.609 1 83.75 283 PHE A N 1
ATOM 2152 C CA . PHE A 1 283 ? 17.453 -2.643 12.398 1 83.75 283 PHE A CA 1
ATOM 2153 C C . PHE A 1 283 ? 16.453 -1.561 12 1 83.75 283 PHE A C 1
ATOM 2155 O O . PHE A 1 283 ? 16.766 -0.68 11.203 1 83.75 283 PHE A O 1
ATOM 2162 N N . TYR A 1 284 ? 15.211 -1.712 12.523 1 75.19 284 TYR A N 1
ATOM 2163 C CA . TYR A 1 284 ? 14.164 -0.746 12.195 1 75.19 284 TYR A CA 1
ATOM 2164 C C . TYR A 1 284 ? 14.219 0.451 13.133 1 75.19 284 TYR A C 1
ATOM 2166 O O . TYR A 1 284 ? 13.734 1.534 12.797 1 75.19 284 TYR A O 1
ATOM 2174 N N . LEU A 1 285 ? 14.672 0.162 14.414 1 63.69 285 LEU A N 1
ATOM 2175 C CA . LEU A 1 285 ? 14.594 1.141 15.492 1 63.69 285 LEU A CA 1
ATOM 2176 C C . LEU A 1 285 ? 15.281 2.441 15.094 1 63.69 285 LEU A C 1
ATOM 2178 O O . LEU A 1 285 ? 16.375 2.422 14.523 1 63.69 285 LEU A O 1
ATOM 2182 N N . HIS A 1 286 ? 14.367 3.334 14.82 1 54.19 286 HIS A N 1
ATOM 2183 C CA . HIS A 1 286 ? 14.836 4.707 14.664 1 54.19 286 HIS A CA 1
ATOM 2184 C C . HIS A 1 286 ? 14.516 5.539 15.898 1 54.19 286 HIS A C 1
ATOM 2186 O O . HIS A 1 286 ? 13.555 5.254 16.609 1 54.19 286 HIS A O 1
ATOM 2192 N N . ASP A 1 287 ? 15.398 6.238 16.438 1 42 287 ASP A N 1
ATOM 2193 C CA . ASP A 1 287 ? 15.117 7.145 17.547 1 42 287 ASP A CA 1
ATOM 2194 C C . ASP A 1 287 ? 13.992 8.117 17.188 1 42 287 ASP A C 1
ATOM 2196 O O . ASP A 1 287 ? 14.141 8.93 16.266 1 42 287 ASP A O 1
ATOM 2200 N N . SER A 1 288 ? 12.859 7.738 16.734 1 42.62 288 SER A N 1
ATOM 2201 C CA . SER A 1 288 ? 11.883 8.781 16.469 1 42.62 288 SER A CA 1
ATOM 2202 C C . SER A 1 288 ? 11.484 9.523 17.734 1 42.62 288 SER A C 1
ATOM 2204 O O . SER A 1 288 ? 11.031 8.906 18.703 1 42.62 288 SER A O 1
ATOM 2206 N N . PRO A 1 289 ? 11.859 10.727 17.891 1 38.34 289 PRO A N 1
ATOM 2207 C CA . PRO A 1 289 ? 11.469 11.445 19.094 1 38.34 289 PRO A CA 1
ATOM 2208 C C . PRO A 1 289 ? 9.953 11.523 19.266 1 38.34 289 PRO A C 1
ATOM 2210 O O . PRO A 1 289 ? 9.461 11.93 20.328 1 38.34 289 PRO A O 1
ATOM 2213 N N . TYR A 1 290 ? 9.227 11.586 18.156 1 35.97 290 TYR A N 1
ATOM 2214 C CA . TYR A 1 290 ? 7.809 11.883 18.344 1 35.97 290 TYR A CA 1
ATOM 2215 C C . TYR A 1 290 ? 7.02 10.609 18.641 1 35.97 290 TYR A C 1
ATOM 2217 O O . TYR A 1 290 ? 5.789 10.617 18.609 1 35.97 290 TYR A O 1
ATOM 2225 N N . THR A 1 291 ? 7.789 9.492 18.531 1 37.06 291 THR A N 1
ATOM 2226 C CA . THR A 1 291 ? 6.855 8.375 18.531 1 37.06 291 THR A CA 1
ATOM 2227 C C . THR A 1 291 ? 5.973 8.414 19.781 1 37.06 291 THR A C 1
ATOM 2229 O O . THR A 1 291 ? 6.383 8.93 20.828 1 37.06 291 THR A O 1
ATOM 2232 N N . TYR A 1 292 ? 4.82 7.754 19.547 1 38.69 292 TYR A N 1
ATOM 2233 C CA . TYR A 1 292 ? 3.641 7.637 20.391 1 38.69 292 TYR A CA 1
ATOM 2234 C C . TYR A 1 292 ? 3.998 7.02 21.734 1 38.69 292 TYR A C 1
ATOM 2236 O O . TYR A 1 292 ? 4.789 6.078 21.812 1 38.69 292 TYR A O 1
ATOM 2244 N N . PHE A 1 293 ? 4.152 7.805 22.703 1 37.03 293 PHE A N 1
ATOM 2245 C CA . PHE A 1 293 ? 4.398 7.594 24.125 1 37.03 293 PHE A CA 1
ATOM 2246 C C . PHE A 1 293 ? 3.752 6.301 24.609 1 37.03 293 PHE A C 1
ATOM 2248 O O . PHE A 1 293 ? 3.684 6.039 25.812 1 37.03 293 PHE A O 1
ATOM 2255 N N . THR A 1 294 ? 3.057 5.582 23.734 1 37.81 294 THR A N 1
ATOM 2256 C CA . THR A 1 294 ? 2.283 4.719 24.625 1 37.81 294 THR A CA 1
ATOM 2257 C C . THR A 1 294 ? 3.105 3.508 25.047 1 37.81 294 THR A C 1
ATOM 2259 O O . THR A 1 294 ? 3.277 3.26 26.25 1 37.81 294 THR A O 1
ATOM 2262 N N . SER A 1 295 ? 2.77 2.193 24.516 1 40.41 295 SER A N 1
ATOM 2263 C CA . SER A 1 295 ? 3 0.905 25.172 1 40.41 295 SER A CA 1
ATOM 2264 C C . SER A 1 295 ? 4.422 0.411 24.922 1 40.41 295 SER A C 1
ATOM 2266 O O . SER A 1 295 ? 5.062 0.802 23.953 1 40.41 295 SER A O 1
ATOM 2268 N N . ASP A 1 296 ? 5.18 -0.096 25.906 1 44.19 296 ASP A N 1
ATOM 2269 C CA . ASP A 1 296 ? 6.453 -0.808 25.953 1 44.19 296 ASP A CA 1
ATOM 2270 C C . ASP A 1 296 ? 6.555 -1.827 24.828 1 44.19 296 ASP A C 1
ATOM 2272 O O . ASP A 1 296 ? 7.629 -2.367 24.562 1 44.19 296 ASP A O 1
ATOM 2276 N N . ASP A 1 297 ? 5.461 -2.184 24.25 1 47.72 297 ASP A N 1
ATOM 2277 C CA . ASP A 1 297 ? 5.523 -3.184 23.188 1 47.72 297 ASP A CA 1
ATOM 2278 C C . ASP A 1 297 ? 5.867 -2.541 21.844 1 47.72 297 ASP A C 1
ATOM 2280 O O . ASP A 1 297 ? 5.469 -1.406 21.578 1 47.72 297 ASP A O 1
ATOM 2284 N N . LEU A 1 298 ? 6.789 -3.125 21.219 1 50.09 298 LEU A N 1
ATOM 2285 C CA . LEU A 1 298 ? 7.121 -2.631 19.891 1 50.09 298 LEU A CA 1
ATOM 2286 C C . LEU A 1 298 ? 5.863 -2.475 19.031 1 50.09 298 LEU A C 1
ATOM 2288 O O . LEU A 1 298 ? 5.117 -3.438 18.844 1 50.09 298 LEU A O 1
ATOM 2292 N N . HIS A 1 299 ? 5.566 -1.271 18.766 1 56.62 299 HIS A N 1
ATOM 2293 C CA . HIS A 1 299 ? 4.402 -1.035 17.906 1 56.62 299 HIS A CA 1
ATOM 2294 C C . HIS A 1 299 ? 4.758 -1.203 16.438 1 56.62 299 HIS A C 1
ATOM 2296 O O . HIS A 1 299 ? 5.934 -1.145 16.062 1 56.62 299 HIS A O 1
ATOM 2302 N N . LEU A 1 300 ? 3.865 -1.552 15.602 1 56.91 300 LEU A N 1
ATOM 2303 C CA . LEU A 1 300 ? 4.02 -1.877 14.195 1 56.91 300 LEU A CA 1
ATOM 2304 C C . LEU A 1 300 ? 4.832 -0.803 13.477 1 56.91 300 LEU A C 1
ATOM 2306 O O . LEU A 1 300 ? 5.598 -1.107 12.555 1 56.91 300 LEU A O 1
ATOM 2310 N N . GLY A 1 301 ? 4.691 0.357 13.961 1 59.94 301 GLY A N 1
ATOM 2311 C CA . GLY A 1 301 ? 5.422 1.456 13.352 1 59.94 301 GLY A CA 1
ATOM 2312 C C . GLY A 1 301 ? 6.918 1.381 13.586 1 59.94 301 GLY A C 1
ATOM 2313 O O . GLY A 1 301 ? 7.703 1.954 12.828 1 59.94 301 GLY A O 1
ATOM 2314 N N . GLU A 1 302 ? 7.316 0.638 14.578 1 58.41 302 GLU A N 1
ATOM 2315 C CA . GLU A 1 302 ? 8.734 0.534 14.922 1 58.41 302 GLU A CA 1
ATOM 2316 C C . GLU A 1 302 ? 9.406 -0.589 14.133 1 58.41 302 GLU A C 1
ATOM 2318 O O . GLU A 1 302 ? 10.633 -0.654 14.07 1 58.41 302 GLU A O 1
ATOM 2323 N N . ILE A 1 303 ? 8.539 -1.316 13.453 1 60.91 303 ILE A N 1
ATOM 2324 C CA . ILE A 1 303 ? 9.141 -2.506 12.852 1 60.91 303 ILE A CA 1
ATOM 2325 C C . ILE A 1 303 ? 8.828 -2.541 11.359 1 60.91 303 ILE A C 1
ATOM 2327 O O . ILE A 1 303 ? 8.977 -3.582 10.711 1 60.91 303 ILE A O 1
ATOM 2331 N N . SER A 1 304 ? 8.336 -1.423 10.844 1 75.19 304 SER A N 1
ATOM 2332 C CA . SER A 1 304 ? 8.008 -1.374 9.422 1 75.19 304 SER A CA 1
ATOM 2333 C C . SER A 1 304 ? 8.648 -0.161 8.75 1 75.19 304 SER A C 1
ATOM 2335 O O . SER A 1 304 ? 8.781 0.897 9.367 1 75.19 304 SER A O 1
ATOM 2337 N N . LEU A 1 305 ? 8.977 -0.316 7.5 1 75.44 305 LEU A N 1
ATOM 2338 C CA . LEU A 1 305 ? 9.516 0.807 6.738 1 75.44 305 LEU A CA 1
ATOM 2339 C C . LEU A 1 305 ? 8.398 1.772 6.336 1 75.44 305 LEU A C 1
ATOM 2341 O O . LEU A 1 305 ? 8.625 2.984 6.27 1 75.44 305 LEU A O 1
ATOM 2345 N N . GLU A 1 306 ? 7.219 1.148 6.219 1 77.56 306 GLU A N 1
ATOM 2346 C CA . GLU A 1 306 ? 6.078 1.997 5.883 1 77.56 306 GLU A CA 1
ATOM 2347 C C . GLU A 1 306 ? 5.492 2.652 7.133 1 77.56 306 GLU A C 1
ATOM 2349 O O . GLU A 1 306 ? 5.41 2.023 8.188 1 77.56 306 GLU A O 1
ATOM 2354 N N . CYS A 1 307 ? 5.141 3.928 7.051 1 74.12 307 CYS A N 1
ATOM 2355 C CA . CYS A 1 307 ? 4.465 4.594 8.156 1 74.12 307 CYS A CA 1
ATOM 2356 C C . CYS A 1 307 ? 2.963 4.359 8.102 1 74.12 307 CYS A C 1
ATOM 2358 O O . CYS A 1 307 ? 2.473 3.332 8.578 1 74.12 307 CYS A O 1
ATOM 2360 N N . SER A 1 308 ? 2.264 5.172 7.418 1 81.06 308 SER A N 1
ATOM 2361 C CA . SER A 1 308 ? 0.818 4.988 7.328 1 81.06 308 SER A CA 1
ATOM 2362 C C . SER A 1 308 ? 0.469 3.74 6.523 1 81.06 308 SER A C 1
ATOM 2364 O O . SER A 1 308 ? 1.025 3.512 5.445 1 81.06 308 SER A O 1
ATOM 2366 N N . ARG A 1 309 ? -0.368 2.857 7.16 1 88.38 309 ARG A N 1
ATOM 2367 C CA . ARG A 1 309 ? -0.851 1.644 6.508 1 88.38 309 ARG A CA 1
ATOM 2368 C C . ARG A 1 309 ? -2.334 1.426 6.781 1 88.38 309 ARG A C 1
ATOM 2370 O O . ARG A 1 309 ? -2.814 1.703 7.883 1 88.38 309 ARG A O 1
ATOM 2377 N N . ALA A 1 310 ? -2.982 0.9 5.848 1 92.5 310 ALA A N 1
ATOM 2378 C CA . ALA A 1 310 ? -4.43 0.721 5.945 1 92.5 310 ALA A CA 1
ATOM 2379 C C . ALA A 1 310 ? -4.777 -0.382 6.941 1 92.5 310 ALA A C 1
ATOM 2381 O O . ALA A 1 310 ? -4.5 -1.559 6.699 1 92.5 310 ALA A O 1
ATOM 2382 N N . GLY A 1 311 ? -5.387 0.006 8.047 1 95.94 311 GLY A N 1
ATOM 2383 C CA . GLY A 1 311 ? -5.926 -0.997 8.953 1 95.94 311 GLY A CA 1
ATOM 2384 C C . GLY A 1 311 ? -7 -1.856 8.32 1 95.94 311 GLY A C 1
ATOM 2385 O O . GLY A 1 311 ? -7.246 -2.98 8.766 1 95.94 311 GLY A O 1
ATOM 2386 N N . ALA A 1 312 ? -7.613 -1.378 7.258 1 98.31 312 ALA A N 1
ATOM 2387 C CA . ALA A 1 312 ? -8.664 -2.096 6.539 1 98.31 312 ALA A CA 1
ATOM 2388 C C . ALA A 1 312 ? -8.141 -3.406 5.965 1 98.31 312 ALA A C 1
ATOM 2390 O O . ALA A 1 312 ? -8.867 -4.398 5.898 1 98.31 312 ALA A O 1
ATOM 2391 N N . ALA A 1 313 ? -6.879 -3.451 5.555 1 98 313 ALA A N 1
ATOM 2392 C CA . ALA A 1 313 ? -6.285 -4.672 5.02 1 98 313 ALA A CA 1
ATOM 2393 C C . ALA A 1 313 ? -6.195 -5.754 6.094 1 98 313 ALA A C 1
ATOM 2395 O O . ALA A 1 313 ? -6.441 -6.93 5.82 1 98 313 ALA A O 1
ATOM 2396 N N . ALA A 1 314 ? -5.867 -5.312 7.328 1 98.06 314 ALA A N 1
ATOM 2397 C CA . ALA A 1 314 ? -5.777 -6.254 8.445 1 98.06 314 ALA A CA 1
ATOM 2398 C C . ALA A 1 314 ? -7.152 -6.816 8.797 1 98.06 314 ALA A C 1
ATOM 2400 O O . ALA A 1 314 ? -7.297 -8.023 9.023 1 98.06 314 ALA A O 1
ATOM 2401 N N . ALA A 1 315 ? -8.141 -5.953 8.82 1 98.88 315 ALA A N 1
ATOM 2402 C CA . ALA A 1 315 ? -9.508 -6.383 9.133 1 98.88 315 ALA A CA 1
ATOM 2403 C C . ALA A 1 315 ? -10.031 -7.359 8.086 1 98.88 315 ALA A C 1
ATOM 2405 O O . ALA A 1 315 ? -10.672 -8.352 8.422 1 98.88 315 ALA A O 1
ATOM 2406 N N . ALA A 1 316 ? -9.773 -7.082 6.855 1 98.88 316 ALA A N 1
ATOM 2407 C CA . ALA A 1 316 ? -10.211 -7.938 5.754 1 98.88 316 ALA A CA 1
ATOM 2408 C C . ALA A 1 316 ? -9.594 -9.328 5.863 1 98.88 316 ALA A C 1
ATOM 2410 O O . ALA A 1 316 ? -10.297 -10.336 5.75 1 98.88 316 ALA A O 1
ATOM 2411 N N . LEU A 1 317 ? -8.258 -9.344 6.055 1 98.88 317 LEU A N 1
ATOM 2412 C CA . LEU A 1 317 ? -7.582 -10.633 6.156 1 98.88 317 LEU A CA 1
ATOM 2413 C C . LEU A 1 317 ? -8.047 -11.398 7.391 1 98.88 317 LEU A C 1
ATOM 2415 O O . LEU A 1 317 ? -8.25 -12.609 7.336 1 98.88 317 LEU A O 1
ATOM 2419 N N . TRP A 1 318 ? -8.219 -10.688 8.492 1 98.94 318 TRP A N 1
ATOM 2420 C CA . TRP A 1 318 ? -8.688 -11.305 9.727 1 98.94 318 TRP A CA 1
ATOM 2421 C C . TRP A 1 318 ? -10.047 -11.969 9.516 1 98.94 318 TRP A C 1
ATOM 2423 O O . TRP A 1 318 ? -10.242 -13.125 9.883 1 98.94 318 TRP A O 1
ATOM 2433 N N . LEU A 1 319 ? -10.984 -11.211 8.914 1 98.94 319 LEU A N 1
ATOM 2434 C CA . LEU A 1 319 ? -12.32 -11.766 8.672 1 98.94 319 LEU A CA 1
ATOM 2435 C C . LEU A 1 319 ? -12.25 -12.961 7.734 1 98.94 319 LEU A C 1
ATOM 2437 O O . LEU A 1 319 ? -12.938 -13.961 7.949 1 98.94 319 LEU A O 1
ATOM 2441 N N . THR A 1 320 ? -11.406 -12.93 6.699 1 98.88 320 THR A N 1
ATOM 2442 C CA . THR A 1 320 ? -11.227 -14.039 5.773 1 98.88 320 THR A CA 1
ATOM 2443 C C . THR A 1 320 ? -10.727 -15.281 6.508 1 98.88 320 THR A C 1
ATOM 2445 O O . THR A 1 320 ? -11.312 -16.359 6.379 1 98.88 320 THR A O 1
ATOM 2448 N N . PHE A 1 321 ? -9.672 -15.117 7.32 1 98.81 321 PHE A N 1
ATOM 2449 C CA . PHE A 1 321 ? -9.078 -16.25 8.023 1 98.81 321 PHE A CA 1
ATOM 2450 C C . PHE A 1 321 ? -10.047 -16.812 9.055 1 98.81 321 PHE A C 1
ATOM 2452 O O . PHE A 1 321 ? -9.977 -17.984 9.406 1 98.81 321 PHE A O 1
ATOM 2459 N N . ARG A 1 322 ? -10.961 -15.93 9.547 1 98.56 322 ARG A N 1
ATOM 2460 C CA . ARG A 1 322 ? -11.961 -16.391 10.508 1 98.56 322 ARG A CA 1
ATOM 2461 C C . ARG A 1 322 ? -12.938 -17.359 9.859 1 98.56 322 ARG A C 1
ATOM 2463 O O . ARG A 1 322 ? -13.398 -18.312 10.508 1 98.56 322 ARG A O 1
ATOM 2470 N N . VAL A 1 323 ? -13.234 -17.188 8.578 1 98.56 323 VAL A N 1
ATOM 2471 C CA . VAL A 1 323 ? -14.258 -18.016 7.934 1 98.56 323 VAL A CA 1
ATOM 2472 C C . VAL A 1 323 ? -13.594 -19.016 6.988 1 98.56 323 VAL A C 1
ATOM 2474 O O . VAL A 1 323 ? -14.172 -20.062 6.68 1 98.56 323 VAL A O 1
ATOM 2477 N N . LEU A 1 324 ? -12.406 -18.734 6.5 1 98.38 324 LEU A N 1
ATOM 2478 C CA . LEU A 1 324 ? -11.539 -19.594 5.699 1 98.38 324 LEU A CA 1
ATOM 2479 C C . LEU A 1 324 ? -10.125 -19.625 6.277 1 98.38 324 LEU A C 1
ATOM 2481 O O . LEU A 1 324 ? -9.203 -19.062 5.695 1 98.38 324 LEU A O 1
ATOM 2485 N N . PRO A 1 325 ? -9.938 -20.344 7.348 1 98.31 325 PRO A N 1
ATOM 2486 C CA . PRO A 1 325 ? -8.633 -20.344 8.023 1 98.31 325 PRO A CA 1
ATOM 2487 C C . PRO A 1 325 ? -7.508 -20.875 7.133 1 98.31 325 PRO A C 1
ATOM 2489 O O . PRO A 1 325 ? -7.75 -21.688 6.246 1 98.31 325 PRO A O 1
ATOM 2492 N N . PRO A 1 326 ? -6.289 -20.422 7.328 1 98.56 326 PRO A N 1
ATOM 2493 C CA . PRO A 1 326 ? -5.141 -20.922 6.566 1 98.56 326 PRO A CA 1
ATOM 2494 C C . PRO A 1 326 ? -4.703 -22.328 7.008 1 98.56 326 PRO A C 1
ATOM 2496 O O . PRO A 1 326 ? -3.578 -22.5 7.48 1 98.56 326 PRO A O 1
ATOM 2499 N N . THR A 1 327 ? -5.57 -23.266 6.785 1 98.31 327 THR A N 1
ATOM 2500 C CA . THR A 1 327 ? -5.414 -24.688 7.051 1 98.31 327 THR A CA 1
ATOM 2501 C C . THR A 1 327 ? -5.785 -25.516 5.82 1 98.31 327 THR A C 1
ATOM 2503 O O . THR A 1 327 ? -6.391 -25 4.879 1 98.31 327 THR A O 1
ATOM 2506 N N . PRO A 1 328 ? -5.402 -26.812 5.781 1 97.81 328 PRO A N 1
ATOM 2507 C CA . PRO A 1 328 ? -5.738 -27.641 4.629 1 97.81 328 PRO A CA 1
ATOM 2508 C C . PRO A 1 328 ? -7.238 -27.703 4.359 1 97.81 328 PRO A C 1
ATOM 2510 O O . PRO A 1 328 ? -7.66 -27.734 3.199 1 97.81 328 PRO A O 1
ATOM 2513 N N . ASP A 1 329 ? -8.062 -27.656 5.426 1 97 329 ASP A N 1
ATOM 2514 C CA . ASP A 1 329 ? -9.508 -27.812 5.266 1 97 329 ASP A CA 1
ATOM 2515 C C . ASP A 1 329 ? -10.188 -26.453 5.094 1 97 329 ASP A C 1
ATOM 2517 O O . ASP A 1 329 ? -11.398 -26.375 4.891 1 97 329 ASP A O 1
ATOM 2521 N N . GLY A 1 330 ? -9.492 -25.375 5.227 1 97.88 330 GLY A N 1
ATOM 2522 C CA . GLY A 1 330 ? -9.961 -24.016 4.961 1 97.88 330 GLY A CA 1
ATOM 2523 C C . GLY A 1 330 ? -9.523 -23.484 3.611 1 97.88 330 GLY A C 1
ATOM 2524 O O . GLY A 1 330 ? -9.875 -24.047 2.57 1 97.88 330 GLY A O 1
ATOM 2525 N N . LEU A 1 331 ? -8.586 -22.578 3.65 1 98.38 331 LEU A N 1
ATOM 2526 C CA . LEU A 1 331 ? -8.055 -21.984 2.434 1 98.38 331 LEU A CA 1
ATOM 2527 C C . LEU A 1 331 ? -7.406 -23.031 1.542 1 98.38 331 LEU A C 1
ATOM 2529 O O . LEU A 1 331 ? -7.348 -22.875 0.321 1 98.38 331 LEU A O 1
ATOM 2533 N N . GLY A 1 332 ? -6.926 -24.141 2.109 1 98.56 332 GLY A N 1
ATOM 2534 C CA . GLY A 1 332 ? -6.316 -25.219 1.354 1 98.56 332 GLY A CA 1
ATOM 2535 C C . GLY A 1 332 ? -7.238 -25.812 0.307 1 98.56 332 GLY A C 1
ATOM 2536 O O . GLY A 1 332 ? -6.789 -26.219 -0.768 1 98.56 332 GLY A O 1
ATOM 2537 N N . ARG A 1 333 ? -8.555 -25.828 0.575 1 98.25 333 ARG A N 1
ATOM 2538 C CA . ARG A 1 333 ? -9.523 -26.375 -0.374 1 98.25 333 ARG A CA 1
ATOM 2539 C C . ARG A 1 333 ? -9.602 -25.516 -1.628 1 98.25 333 ARG A C 1
ATOM 2541 O O . ARG A 1 333 ? -9.805 -26.031 -2.73 1 98.25 333 ARG A O 1
ATOM 2548 N N . VAL A 1 334 ? -9.445 -24.219 -1.399 1 98.38 334 VAL A N 1
ATOM 2549 C CA . VAL A 1 334 ? -9.477 -23.281 -2.518 1 98.38 334 VAL A CA 1
ATOM 2550 C C . VAL A 1 334 ? -8.258 -23.5 -3.408 1 98.38 334 VAL A C 1
ATOM 2552 O O . VAL A 1 334 ? -8.383 -23.594 -4.633 1 98.38 334 VAL A O 1
ATOM 2555 N N . LEU A 1 335 ? -7.094 -23.641 -2.803 1 98.5 335 LEU A N 1
ATOM 2556 C CA . LEU A 1 335 ? -5.848 -23.859 -3.529 1 98.5 335 LEU A CA 1
ATOM 2557 C C . LEU A 1 335 ? -5.852 -25.203 -4.234 1 98.5 335 LEU A C 1
ATOM 2559 O O . LEU A 1 335 ? -5.355 -25.328 -5.355 1 98.5 335 LEU A O 1
ATOM 2563 N N . ALA A 1 336 ? -6.367 -26.188 -3.578 1 98.69 336 ALA A N 1
ATOM 2564 C CA . ALA A 1 336 ? -6.395 -27.547 -4.117 1 98.69 336 ALA A CA 1
ATOM 2565 C C . ALA A 1 336 ? -7.137 -27.594 -5.449 1 98.69 336 ALA A C 1
ATOM 2567 O O . ALA A 1 336 ? -6.746 -28.328 -6.359 1 98.69 336 ALA A O 1
ATOM 2568 N N . ALA A 1 337 ? -8.188 -26.844 -5.535 1 98.62 337 ALA A N 1
ATOM 2569 C CA . ALA A 1 337 ? -8.984 -26.828 -6.762 1 98.62 337 ALA A CA 1
ATOM 2570 C C . ALA A 1 337 ? -8.156 -26.312 -7.941 1 98.62 337 ALA A C 1
ATOM 2572 O O . ALA A 1 337 ? -8.195 -26.891 -9.031 1 98.62 337 ALA A O 1
ATOM 2573 N N . GLY A 1 338 ? -7.43 -25.172 -7.723 1 98.25 338 GLY A N 1
ATOM 2574 C CA . GLY A 1 338 ? -6.555 -24.672 -8.766 1 98.25 338 GLY A CA 1
ATOM 2575 C C . GLY A 1 338 ? -5.453 -25.641 -9.148 1 98.25 338 GLY A C 1
ATOM 2576 O O . GLY A 1 338 ? -5.117 -25.781 -10.32 1 98.25 338 GLY A O 1
ATOM 2577 N N . ARG A 1 339 ? -4.922 -26.328 -8.188 1 98.56 339 ARG A N 1
ATOM 2578 C CA . ARG A 1 339 ? -3.881 -27.328 -8.406 1 98.56 339 ARG A CA 1
ATOM 2579 C C . ARG A 1 339 ? -4.41 -28.5 -9.227 1 98.56 339 ARG A C 1
ATOM 2581 O O . ARG A 1 339 ? -3.775 -28.922 -10.195 1 98.56 339 ARG A O 1
ATOM 2588 N N . ARG A 1 340 ? -5.559 -28.969 -8.898 1 98.69 340 ARG A N 1
ATOM 2589 C CA . ARG A 1 340 ? -6.168 -30.078 -9.648 1 98.69 340 ARG A CA 1
ATOM 2590 C C . ARG A 1 340 ? -6.473 -29.656 -11.078 1 98.69 340 ARG A C 1
ATOM 2592 O O . ARG A 1 340 ? -6.316 -30.453 -12.008 1 98.69 340 ARG A O 1
ATOM 2599 N N . ALA A 1 341 ? -6.891 -28.422 -11.234 1 98.75 341 ALA A N 1
ATOM 2600 C CA . ALA A 1 341 ? -7.141 -27.906 -12.578 1 98.75 341 ALA A CA 1
ATOM 2601 C C . ALA A 1 341 ? -5.863 -27.906 -13.414 1 98.75 341 ALA A C 1
ATOM 2603 O O . ALA A 1 341 ? -5.887 -28.297 -14.594 1 98.75 341 ALA A O 1
ATOM 2604 N N . ALA A 1 342 ? -4.781 -27.469 -12.828 1 98.75 342 ALA A N 1
ATOM 2605 C CA . ALA A 1 342 ? -3.506 -27.422 -13.531 1 98.75 342 ALA A CA 1
ATOM 2606 C C . ALA A 1 342 ? -3.051 -28.828 -13.938 1 98.75 342 ALA A C 1
ATOM 2608 O O . ALA A 1 342 ? -2.562 -29.031 -15.055 1 98.75 342 ALA A O 1
ATOM 2609 N N . LEU A 1 343 ? -3.215 -29.781 -13.055 1 98.56 343 LEU A N 1
ATOM 2610 C CA . LEU A 1 343 ? -2.83 -31.156 -13.336 1 98.56 343 LEU A CA 1
ATOM 2611 C C . LEU A 1 343 ? -3.695 -31.75 -14.438 1 98.56 343 LEU A C 1
ATOM 2613 O O . LEU A 1 343 ? -3.188 -32.438 -15.328 1 98.56 343 LEU A O 1
ATOM 2617 N N . ARG A 1 344 ? -4.93 -31.484 -14.375 1 98.69 344 ARG A N 1
ATOM 2618 C CA . ARG A 1 344 ? -5.844 -31.953 -15.414 1 98.69 344 ARG A CA 1
ATOM 2619 C C . ARG A 1 344 ? -5.48 -31.359 -16.766 1 98.69 344 ARG A C 1
ATOM 2621 O O . ARG A 1 344 ? -5.453 -32.062 -17.781 1 98.69 344 ARG A O 1
ATOM 2628 N N . TRP A 1 345 ? -5.238 -30.109 -16.766 1 98.75 345 TRP A N 1
ATOM 2629 C CA . TRP A 1 345 ? -4.898 -29.469 -18.031 1 98.75 345 TRP A CA 1
ATOM 2630 C C . TRP A 1 345 ? -3.594 -30.016 -18.594 1 98.75 345 TRP A C 1
ATOM 2632 O O . TRP A 1 345 ? -3.469 -30.219 -19.797 1 98.75 345 TRP A O 1
ATOM 2642 N N . ALA A 1 346 ? -2.629 -30.219 -17.719 1 98.69 346 ALA A N 1
ATOM 2643 C CA . ALA A 1 346 ? -1.366 -30.812 -18.141 1 98.69 346 ALA A CA 1
ATOM 2644 C C . ALA A 1 346 ? -1.602 -32.156 -18.844 1 98.69 346 ALA A C 1
ATOM 2646 O O . ALA A 1 346 ? -1 -32.406 -19.891 1 98.69 346 ALA A O 1
ATOM 2647 N N . LYS A 1 347 ? -2.463 -32.938 -18.312 1 98.5 347 LYS A N 1
ATOM 2648 C CA . LYS A 1 347 ? -2.777 -34.219 -18.922 1 98.5 347 LYS A CA 1
ATOM 2649 C C . LYS A 1 347 ? -3.438 -34.031 -20.281 1 98.5 347 LYS A C 1
ATOM 2651 O O . LYS A 1 347 ? -3.113 -34.75 -21.234 1 98.5 347 LYS A O 1
ATOM 2656 N N . LEU A 1 348 ? -4.367 -33.094 -20.375 1 98.62 348 LEU A N 1
ATOM 2657 C CA . LEU A 1 348 ? -5.031 -32.812 -21.641 1 98.62 348 LEU A CA 1
ATOM 2658 C C . LEU A 1 348 ? -4.027 -32.344 -22.688 1 98.62 348 LEU A C 1
ATOM 2660 O O . LEU A 1 348 ? -4.125 -32.75 -23.859 1 98.62 348 LEU A O 1
ATOM 2664 N N . LEU A 1 349 ? -3.084 -31.547 -22.297 1 98.38 349 LEU A N 1
ATOM 2665 C CA . LEU A 1 349 ? -2.072 -31.016 -23.219 1 98.38 349 LEU A CA 1
ATOM 2666 C C . LEU A 1 349 ? -1.136 -32.125 -23.672 1 98.38 349 LEU A C 1
ATOM 2668 O O . LEU A 1 349 ? -0.73 -32.156 -24.844 1 98.38 349 LEU A O 1
ATOM 2672 N N . GLU A 1 350 ? -0.775 -33.062 -22.766 1 97.44 350 GLU A N 1
ATOM 2673 C CA . GLU A 1 350 ? 0.074 -34.188 -23.109 1 97.44 350 GLU A CA 1
ATOM 2674 C C . GLU A 1 350 ? -0.582 -35.062 -24.172 1 97.44 350 GLU A C 1
ATOM 2676 O O . GLU A 1 350 ? 0.105 -35.656 -25 1 97.44 350 GLU A O 1
ATOM 2681 N N . ASP A 1 351 ? -1.849 -35.062 -24.188 1 97.25 351 ASP A N 1
ATOM 2682 C CA . ASP A 1 351 ? -2.6 -35.906 -25.094 1 97.25 351 ASP A CA 1
ATOM 2683 C C . ASP A 1 351 ? -3.047 -35.125 -26.328 1 97.25 351 ASP A C 1
ATOM 2685 O O . ASP A 1 351 ? -3.664 -35.688 -27.234 1 97.25 351 ASP A O 1
ATOM 2689 N N . SER A 1 352 ? -2.746 -33.906 -26.375 1 97.5 352 SER A N 1
ATOM 2690 C CA . SER A 1 352 ? -3.219 -33.031 -27.453 1 97.5 352 SER A CA 1
ATOM 2691 C C . SER A 1 352 ? -2.418 -33.25 -28.734 1 97.5 352 SER A C 1
ATOM 2693 O O . SER A 1 352 ? -1.211 -33.5 -28.688 1 97.5 352 SER A O 1
ATOM 2695 N N . GLU A 1 353 ? -3.078 -33.094 -29.922 1 95.94 353 GLU A N 1
ATOM 2696 C CA . GLU A 1 353 ? -2.406 -33.156 -31.219 1 95.94 353 GLU A CA 1
ATOM 2697 C C . GLU A 1 353 ? -1.986 -31.75 -31.656 1 95.94 353 GLU A C 1
ATOM 2699 O O . GLU A 1 353 ? -1.255 -31.594 -32.656 1 95.94 353 GLU A O 1
ATOM 2704 N N . ARG A 1 354 ? -2.334 -30.781 -30.828 1 97.12 354 ARG A N 1
ATOM 2705 C CA . ARG A 1 354 ? -2.141 -29.406 -31.281 1 97.12 354 ARG A CA 1
ATOM 2706 C C . ARG A 1 354 ? -1.142 -28.672 -30.391 1 97.12 354 ARG A C 1
ATOM 2708 O O . ARG A 1 354 ? -0.507 -27.719 -30.828 1 97.12 354 ARG A O 1
ATOM 2715 N N . PHE A 1 355 ? -1.062 -29.141 -29.172 1 98.19 355 PHE A N 1
ATOM 2716 C CA . PHE A 1 355 ? -0.213 -28.453 -28.219 1 98.19 355 PHE A CA 1
ATOM 2717 C C . PHE A 1 355 ? 0.727 -29.438 -27.516 1 98.19 355 PHE A C 1
ATOM 2719 O O . PHE A 1 355 ? 0.427 -30.625 -27.422 1 98.19 355 PHE A O 1
ATOM 2726 N N . ASP A 1 356 ? 1.874 -28.938 -27.062 1 97.75 356 ASP A N 1
ATOM 2727 C CA . ASP A 1 356 ? 2.781 -29.656 -26.188 1 97.75 356 ASP A CA 1
ATOM 2728 C C . ASP A 1 356 ? 2.908 -28.953 -24.828 1 97.75 356 ASP A C 1
ATOM 2730 O O . ASP A 1 356 ? 2.947 -27.719 -24.781 1 97.75 356 ASP A O 1
ATOM 2734 N N . LEU A 1 357 ? 2.857 -29.734 -23.828 1 98.19 357 LEU A N 1
ATOM 2735 C CA . LEU A 1 357 ? 3.189 -29.234 -22.5 1 98.19 357 LEU A CA 1
ATOM 2736 C C . LEU A 1 357 ? 4.664 -28.859 -22.422 1 98.19 357 LEU A C 1
ATOM 2738 O O . LEU A 1 357 ? 5.531 -29.594 -22.891 1 98.19 357 LEU A O 1
ATOM 2742 N N . TYR A 1 358 ? 4.965 -27.609 -21.953 1 97.88 358 TYR A N 1
ATOM 2743 C CA . TYR A 1 358 ? 6.352 -27.172 -21.812 1 97.88 358 TYR A CA 1
ATOM 2744 C C . TYR A 1 358 ? 7.043 -27.891 -20.672 1 97.88 358 TYR A C 1
ATOM 2746 O O . TYR A 1 358 ? 8.148 -28.406 -20.828 1 97.88 358 TYR A O 1
ATOM 2754 N N . GLN A 1 359 ? 6.422 -27.953 -19.484 1 97.19 359 GLN A N 1
ATOM 2755 C CA . GLN A 1 359 ? 6.855 -28.75 -18.344 1 97.19 359 GLN A CA 1
ATOM 2756 C C . GLN A 1 359 ? 5.688 -29.047 -17.406 1 97.19 359 GLN A C 1
ATOM 2758 O O . GLN A 1 359 ? 4.688 -28.328 -17.406 1 97.19 359 GLN A O 1
ATOM 2763 N N . ARG A 1 360 ? 5.809 -30.125 -16.656 1 96.88 360 ARG A N 1
ATOM 2764 C CA . ARG A 1 360 ? 4.77 -30.484 -15.703 1 96.88 360 ARG A CA 1
ATOM 2765 C C . ARG A 1 360 ? 4.629 -29.406 -14.625 1 96.88 360 ARG A C 1
ATOM 2767 O O . ARG A 1 360 ? 5.625 -28.969 -14.055 1 96.88 360 ARG A O 1
ATOM 2774 N N . PRO A 1 361 ? 3.418 -28.938 -14.344 1 97.88 361 PRO A N 1
ATOM 2775 C CA . PRO A 1 361 ? 3.246 -27.891 -13.336 1 97.88 361 PRO A CA 1
ATOM 2776 C C . PRO A 1 361 ? 3.553 -28.375 -11.922 1 97.88 361 PRO A C 1
ATOM 2778 O O . PRO A 1 361 ? 3.158 -29.469 -11.539 1 97.88 361 PRO A O 1
ATOM 2781 N N . GLU A 1 362 ? 4.23 -27.547 -11.156 1 97.5 362 GLU A N 1
ATOM 2782 C CA . GLU A 1 362 ? 4.496 -27.844 -9.758 1 97.5 362 GLU A CA 1
ATOM 2783 C C . GLU A 1 362 ? 3.441 -27.234 -8.844 1 97.5 362 GLU A C 1
ATOM 2785 O O . GLU A 1 362 ? 3.254 -27.688 -7.711 1 97.5 362 GLU A O 1
ATOM 2790 N N . LEU A 1 363 ? 2.762 -26.188 -9.344 1 98.25 363 LEU A N 1
ATOM 2791 C CA . LEU A 1 363 ? 1.665 -25.547 -8.625 1 98.25 363 LEU A CA 1
ATOM 2792 C C . LEU A 1 363 ? 0.449 -25.375 -9.531 1 98.25 363 LEU A C 1
ATOM 2794 O O . LEU A 1 363 ? -0.099 -26.359 -10.031 1 98.25 363 LEU A O 1
ATOM 2798 N N . ASP A 1 364 ? 0.001 -24.156 -9.781 1 98.62 364 ASP A N 1
ATOM 2799 C CA . ASP A 1 364 ? -1.222 -23.984 -10.562 1 98.62 364 ASP A CA 1
ATOM 2800 C C . ASP A 1 364 ? -0.958 -23.172 -11.828 1 98.62 364 ASP A C 1
ATOM 2802 O O . ASP A 1 364 ? -1.865 -22.531 -12.359 1 98.62 364 ASP A O 1
ATOM 2806 N N . ILE A 1 365 ? 0.348 -23.156 -12.266 1 98.44 365 ILE A N 1
ATOM 2807 C CA . ILE A 1 365 ? 0.733 -22.469 -13.492 1 98.44 365 ILE A CA 1
ATOM 2808 C C . ILE A 1 365 ? 1.08 -23.484 -14.57 1 98.44 365 ILE A C 1
ATOM 2810 O O . ILE A 1 365 ? 1.878 -24.391 -14.344 1 98.44 365 ILE A O 1
ATOM 2814 N N . VAL A 1 366 ? 0.449 -23.359 -15.727 1 98.56 366 VAL A N 1
ATOM 2815 C CA . VAL A 1 366 ? 0.653 -24.281 -16.828 1 98.56 366 VAL A CA 1
ATOM 2816 C C . VAL A 1 366 ? 1.293 -23.547 -18.016 1 98.56 366 VAL A C 1
ATOM 2818 O O . VAL A 1 366 ? 0.831 -22.469 -18.406 1 98.56 366 VAL A O 1
ATOM 2821 N N . THR A 1 367 ? 2.385 -24.078 -18.531 1 98.31 367 THR A N 1
ATOM 2822 C CA . THR A 1 367 ? 3.064 -23.531 -19.703 1 98.31 367 THR A CA 1
ATOM 2823 C C . THR A 1 367 ? 3.051 -24.531 -20.844 1 98.31 367 THR A C 1
ATOM 2825 O O . THR A 1 367 ? 3.201 -25.734 -20.625 1 98.31 367 THR A O 1
ATOM 2828 N N . TYR A 1 368 ? 2.781 -24.078 -22.031 1 98.5 368 TYR A N 1
ATOM 2829 C CA . TYR A 1 368 ? 2.58 -24.938 -23.203 1 98.5 368 TYR A CA 1
ATOM 2830 C C . TYR A 1 368 ? 2.828 -24.156 -24.484 1 98.5 368 TYR A C 1
ATOM 2832 O O . TYR A 1 368 ? 3.012 -22.938 -24.469 1 98.5 368 TYR A O 1
ATOM 2840 N N . PHE A 1 369 ? 2.971 -24.844 -25.594 1 98 369 PHE A N 1
ATOM 2841 C CA . PHE A 1 369 ? 3.213 -24.203 -26.875 1 98 369 PHE A CA 1
ATOM 2842 C C . PHE A 1 369 ? 2.596 -25.016 -28.016 1 98 369 PHE A C 1
ATOM 2844 O O . PHE A 1 369 ? 2.393 -26.219 -27.875 1 98 369 PHE A O 1
ATOM 2851 N N . PRO A 1 370 ? 2.207 -24.328 -29.109 1 97.69 370 PRO A N 1
ATOM 2852 C CA . PRO A 1 370 ? 1.626 -25.047 -30.234 1 97.69 370 PRO A CA 1
ATOM 2853 C C . PRO A 1 370 ? 2.633 -25.953 -30.953 1 97.69 370 PRO A C 1
ATOM 2855 O O . PRO A 1 370 ? 3.805 -25.594 -31.078 1 97.69 370 PRO A O 1
ATOM 2858 N N . ARG A 1 371 ? 2.113 -27.078 -31.344 1 96.06 371 ARG A N 1
ATOM 2859 C CA . ARG A 1 371 ? 2.902 -27.906 -32.25 1 96.06 371 ARG A CA 1
ATOM 2860 C C . ARG A 1 371 ? 3.023 -27.266 -33.625 1 96.06 371 ARG A C 1
ATOM 2862 O O . ARG A 1 371 ? 2.043 -26.734 -34.156 1 96.06 371 ARG A O 1
ATOM 2869 N N . THR A 1 372 ? 4.246 -27.203 -34.031 1 95.44 372 THR A N 1
ATOM 2870 C CA . THR A 1 372 ? 4.465 -26.516 -35.312 1 95.44 372 THR A CA 1
ATOM 2871 C C . THR A 1 372 ? 5.219 -27.422 -36.281 1 95.44 372 THR A C 1
ATOM 2873 O O . THR A 1 372 ? 5.941 -28.328 -35.844 1 95.44 372 THR A O 1
ATOM 2876 N N . GLU A 1 373 ? 5 -27.156 -37.594 1 93.44 373 GLU A N 1
ATOM 2877 C CA . GLU A 1 373 ? 5.777 -27.719 -38.688 1 93.44 373 GLU A CA 1
ATOM 2878 C C . GLU A 1 373 ? 6.309 -26.641 -39.625 1 93.44 373 GLU A C 1
ATOM 2880 O O . GLU A 1 373 ? 5.535 -25.953 -40.281 1 93.44 373 GLU A O 1
ATOM 2885 N N . PRO A 1 374 ? 7.621 -26.562 -39.594 1 95.5 374 PRO A N 1
ATOM 2886 C CA . PRO A 1 374 ? 8.648 -27.281 -38.844 1 95.5 374 PRO A CA 1
ATOM 2887 C C . PRO A 1 374 ? 8.609 -26.969 -37.344 1 95.5 374 PRO A C 1
ATOM 2889 O O . PRO A 1 374 ? 8.047 -25.953 -36.938 1 95.5 374 PRO A O 1
ATOM 2892 N N . PHE A 1 375 ? 9.125 -27.844 -36.625 1 96.5 375 PHE A N 1
ATOM 2893 C CA . PHE A 1 375 ? 9.32 -27.641 -35.188 1 96.5 375 PHE A CA 1
ATOM 2894 C C . PHE A 1 375 ? 10.461 -26.656 -34.938 1 96.5 375 PHE A C 1
ATOM 2896 O O . PHE A 1 375 ? 11.617 -27.047 -34.844 1 96.5 375 PHE A O 1
ATOM 2903 N N . SER A 1 376 ? 10.148 -25.297 -34.875 1 97.31 376 SER A N 1
ATOM 2904 C CA . SER A 1 376 ? 11.148 -24.25 -34.75 1 97.31 376 SER A CA 1
ATOM 2905 C C . SER A 1 376 ? 10.695 -23.188 -33.75 1 97.31 376 SER A C 1
ATOM 2907 O O . SER A 1 376 ? 9.5 -22.953 -33.562 1 97.31 376 SER A O 1
ATOM 2909 N N . LEU A 1 377 ? 11.656 -22.531 -33.188 1 97.81 377 LEU A N 1
ATOM 2910 C CA . LEU A 1 377 ? 11.367 -21.531 -32.156 1 97.81 377 LEU A CA 1
ATOM 2911 C C . LEU A 1 377 ? 10.625 -20.344 -32.781 1 97.81 377 LEU A C 1
ATOM 2913 O O . LEU A 1 377 ? 9.719 -19.781 -32.156 1 97.81 377 LEU A O 1
ATOM 2917 N N . SER A 1 378 ? 11.023 -19.922 -33.969 1 97.94 378 SER A N 1
ATOM 2918 C CA . SER A 1 378 ? 10.367 -18.797 -34.625 1 97.94 378 SER A CA 1
ATOM 2919 C C . SER A 1 378 ? 8.898 -19.094 -34.906 1 97.94 378 SER A C 1
ATOM 2921 O O . SER A 1 378 ? 8.047 -18.219 -34.75 1 97.94 378 SER A O 1
ATOM 2923 N N . LYS A 1 379 ? 8.57 -20.344 -35.344 1 97.62 379 LYS A N 1
ATOM 2924 C CA . LYS A 1 379 ? 7.184 -20.703 -35.625 1 97.62 379 LYS A CA 1
ATOM 2925 C C . LYS A 1 379 ? 6.371 -20.844 -34.344 1 97.62 379 LYS A C 1
ATOM 2927 O O . LYS A 1 379 ? 5.191 -20.484 -34.312 1 97.62 379 LYS A O 1
ATOM 2932 N N . ILE A 1 380 ? 6.961 -21.391 -33.312 1 97.69 380 ILE A N 1
ATOM 2933 C CA . ILE A 1 380 ? 6.309 -21.484 -32 1 97.69 380 ILE A CA 1
ATOM 2934 C C . ILE A 1 380 ? 5.949 -20.078 -31.516 1 97.69 380 ILE A C 1
ATOM 2936 O O . ILE A 1 380 ? 4.832 -19.844 -31.062 1 97.69 380 ILE A O 1
ATOM 2940 N N . ASP A 1 381 ? 6.93 -19.188 -31.625 1 97.81 381 ASP A N 1
ATOM 2941 C CA . ASP A 1 381 ? 6.723 -17.797 -31.219 1 97.81 381 ASP A CA 1
ATOM 2942 C C . ASP A 1 381 ? 5.543 -17.172 -31.969 1 97.81 381 ASP A C 1
ATOM 2944 O O . ASP A 1 381 ? 4.637 -16.609 -31.359 1 97.81 381 ASP A O 1
ATOM 2948 N N . ALA A 1 382 ? 5.496 -17.297 -33.25 1 97.06 382 ALA A N 1
ATOM 2949 C CA . ALA A 1 382 ? 4.469 -16.688 -34.125 1 97.06 382 ALA A CA 1
ATOM 2950 C C . ALA A 1 382 ? 3.098 -17.297 -33.812 1 97.06 382 ALA A C 1
ATOM 2952 O O . ALA A 1 382 ? 2.104 -16.562 -33.719 1 97.06 382 ALA A O 1
ATOM 2953 N N . ASP A 1 383 ? 3.035 -18.609 -33.688 1 97.12 383 ASP A N 1
ATOM 2954 C CA . ASP A 1 383 ? 1.758 -19.281 -33.438 1 97.12 383 ASP A CA 1
ATOM 2955 C C . ASP A 1 383 ? 1.222 -18.969 -32.062 1 97.12 383 ASP A C 1
ATOM 2957 O O . ASP A 1 383 ? 0.012 -18.812 -31.859 1 97.12 383 ASP A O 1
ATOM 2961 N N . SER A 1 384 ? 2.107 -18.953 -31.047 1 97.25 384 SER A N 1
ATOM 2962 C CA . SER A 1 384 ? 1.688 -18.578 -29.703 1 97.25 384 SER A CA 1
ATOM 2963 C C . SER A 1 384 ? 1.09 -17.172 -29.688 1 97.25 384 SER A C 1
ATOM 2965 O O . SER A 1 384 ? 0.049 -16.953 -29.062 1 97.25 384 SER A O 1
ATOM 2967 N N . ALA A 1 385 ? 1.768 -16.25 -30.391 1 96.12 385 ALA A N 1
ATOM 2968 C CA . ALA A 1 385 ? 1.273 -14.875 -30.469 1 96.12 385 ALA A CA 1
ATOM 2969 C C . ALA A 1 385 ? -0.089 -14.82 -31.156 1 96.12 385 ALA A C 1
ATOM 2971 O O . ALA A 1 385 ? -0.975 -14.07 -30.734 1 96.12 385 ALA A O 1
ATOM 2972 N N . ARG A 1 386 ? -0.194 -15.547 -32.188 1 95.94 386 ARG A N 1
ATOM 2973 C CA . ARG A 1 386 ? -1.44 -15.578 -32.938 1 95.94 386 ARG A CA 1
ATOM 2974 C C . ARG A 1 386 ? -2.584 -16.125 -32.094 1 95.94 386 ARG A C 1
ATOM 2976 O O . ARG A 1 386 ? -3.684 -15.57 -32.094 1 95.94 386 ARG A O 1
ATOM 2983 N N . ILE A 1 387 ? -2.357 -17.203 -31.406 1 95.75 387 ILE A N 1
ATOM 2984 C CA . ILE A 1 387 ? -3.379 -17.828 -30.578 1 95.75 387 ILE A CA 1
ATOM 2985 C C . ILE A 1 387 ? -3.809 -16.859 -29.469 1 95.75 387 ILE A C 1
ATOM 2987 O O . ILE A 1 387 ? -5 -16.734 -29.188 1 95.75 387 ILE A O 1
ATOM 2991 N N . LEU A 1 388 ? -2.838 -16.234 -28.859 1 95.25 388 LEU A N 1
ATOM 2992 C CA . LEU A 1 388 ? -3.137 -15.242 -27.812 1 95.25 388 LEU A CA 1
ATOM 2993 C C . LEU A 1 388 ? -4.031 -14.133 -28.359 1 95.25 388 LEU A C 1
ATOM 2995 O O . LEU A 1 388 ? -5.07 -13.82 -27.781 1 95.25 388 LEU A O 1
ATOM 2999 N N . ARG A 1 389 ? -3.66 -13.547 -29.469 1 94.06 389 ARG A N 1
ATOM 3000 C CA . ARG A 1 389 ? -4.383 -12.438 -30.078 1 94.06 389 ARG A CA 1
ATOM 3001 C C . ARG A 1 389 ? -5.789 -12.852 -30.5 1 94.06 389 ARG A C 1
ATOM 3003 O O . ARG A 1 389 ? -6.758 -12.148 -30.219 1 94.06 389 ARG A O 1
ATOM 3010 N N . ASN A 1 390 ? -5.875 -14 -31.125 1 94.81 390 ASN A N 1
ATOM 3011 C CA . ASN A 1 390 ? -7.164 -14.492 -31.609 1 94.81 390 ASN A CA 1
ATOM 3012 C C . ASN A 1 390 ? -8.094 -14.844 -30.453 1 94.81 390 ASN A C 1
ATOM 3014 O O . ASN A 1 390 ? -9.305 -14.633 -30.531 1 94.81 390 ASN A O 1
ATOM 3018 N N . GLY A 1 391 ? -7.512 -15.398 -29.453 1 94.5 391 GLY A N 1
ATOM 3019 C CA . GLY A 1 391 ? -8.305 -15.734 -28.281 1 94.5 391 GLY A CA 1
ATOM 3020 C C . GLY A 1 391 ? -8.906 -14.523 -27.609 1 94.5 391 GLY A C 1
ATOM 3021 O O . GLY A 1 391 ? -10.094 -14.516 -27.266 1 94.5 391 GLY A O 1
ATOM 3022 N N . MET A 1 392 ? -8.148 -13.5 -27.453 1 91.5 392 MET A N 1
ATOM 3023 C CA . MET A 1 392 ? -8.57 -12.281 -26.766 1 91.5 392 MET A CA 1
ATOM 3024 C C . MET A 1 392 ? -9.594 -11.516 -27.609 1 91.5 392 MET A C 1
ATOM 3026 O O . MET A 1 392 ? -10.492 -10.883 -27.062 1 91.5 392 MET A O 1
ATOM 3030 N N . ALA A 1 393 ? -9.5 -11.664 -28.875 1 91.06 393 ALA A N 1
ATOM 3031 C CA . ALA A 1 393 ? -10.312 -10.875 -29.797 1 91.06 393 ALA A CA 1
ATOM 3032 C C . ALA A 1 393 ? -11.57 -11.641 -30.203 1 91.06 393 ALA A C 1
ATOM 3034 O O . ALA A 1 393 ? -12.422 -11.102 -30.922 1 91.06 393 ALA A O 1
ATOM 3035 N N . ALA A 1 394 ? -11.648 -12.867 -29.766 1 91.44 394 ALA A N 1
ATOM 3036 C CA . ALA A 1 394 ? -12.773 -13.695 -30.203 1 91.44 394 ALA A CA 1
ATOM 3037 C C . ALA A 1 394 ? -14.102 -13.086 -29.781 1 91.44 394 ALA A C 1
ATOM 3039 O O . ALA A 1 394 ? -14.25 -12.617 -28.656 1 91.44 394 ALA A O 1
ATOM 3040 N N . ALA A 1 395 ? -15.039 -13.102 -30.641 1 87.5 395 ALA A N 1
ATOM 3041 C CA . ALA A 1 395 ? -16.359 -12.547 -30.375 1 87.5 395 ALA A CA 1
ATOM 3042 C C . ALA A 1 395 ? -17.156 -13.445 -29.422 1 87.5 395 ALA A C 1
ATOM 3044 O O . ALA A 1 395 ? -17.906 -12.953 -28.578 1 87.5 395 ALA A O 1
ATOM 3045 N N . LYS A 1 396 ? -16.891 -14.664 -29.656 1 88.25 396 LYS A N 1
ATOM 3046 C CA . LYS A 1 396 ? -17.562 -15.633 -28.812 1 88.25 396 LYS A CA 1
ATOM 3047 C C . LYS A 1 396 ? -16.578 -16.391 -27.922 1 88.25 396 LYS A C 1
ATOM 3049 O O . LYS A 1 396 ? -15.57 -16.891 -28.406 1 88.25 396 LYS A O 1
ATOM 3054 N N . ASP A 1 397 ? -16.844 -16.453 -26.719 1 90.94 397 ASP A N 1
ATOM 3055 C CA . ASP A 1 397 ? -16.094 -17.219 -25.719 1 90.94 397 ASP A CA 1
ATOM 3056 C C . ASP A 1 397 ? -14.602 -16.859 -25.781 1 90.94 397 ASP A C 1
ATOM 3058 O O . ASP A 1 397 ? -13.758 -17.734 -25.953 1 90.94 397 ASP A O 1
ATOM 3062 N N . PRO A 1 398 ? -14.367 -15.609 -25.641 1 94.31 398 PRO A N 1
ATOM 3063 C CA . PRO A 1 398 ? -12.953 -15.227 -25.609 1 94.31 398 PRO A CA 1
ATOM 3064 C C . PRO A 1 398 ? -12.18 -15.891 -24.484 1 94.31 398 PRO A C 1
ATOM 3066 O O . PRO A 1 398 ? -12.766 -16.281 -23.469 1 94.31 398 PRO A O 1
ATOM 3069 N N . VAL A 1 399 ? -10.898 -16.125 -24.734 1 95.56 399 VAL A N 1
ATOM 3070 C CA . VAL A 1 399 ? -9.984 -16.625 -23.719 1 95.56 399 VAL A CA 1
ATOM 3071 C C . VAL A 1 399 ? -8.828 -15.656 -23.516 1 95.56 399 VAL A C 1
ATOM 3073 O O . VAL A 1 399 ? -8.344 -15.055 -24.469 1 95.56 399 VAL A O 1
ATOM 3076 N N . PHE A 1 400 ? -8.523 -15.422 -22.266 1 94.88 400 PHE A N 1
ATOM 3077 C CA . PHE A 1 400 ? -7.457 -14.508 -21.875 1 94.88 400 PHE A CA 1
ATOM 3078 C C . PHE A 1 400 ? -6.293 -15.266 -21.25 1 94.88 400 PHE A C 1
ATOM 3080 O O . PHE A 1 400 ? -6.379 -15.688 -20.094 1 94.88 400 PHE A O 1
ATOM 3087 N N . LEU A 1 401 ? -5.234 -15.398 -22 1 95 401 LEU A N 1
ATOM 3088 C CA . LEU A 1 401 ? -4.059 -16.156 -21.578 1 95 401 LEU A CA 1
ATOM 3089 C C . LEU A 1 401 ? -2.867 -15.227 -21.359 1 95 401 LEU A C 1
ATOM 3091 O O . LEU A 1 401 ? -3.039 -14.016 -21.188 1 95 401 LEU A O 1
ATOM 3095 N N . GLY A 1 402 ? -1.729 -15.797 -21.109 1 93.44 402 GLY A N 1
ATOM 3096 C CA . GLY A 1 402 ? -0.455 -15.094 -21.047 1 93.44 402 GLY A CA 1
ATOM 3097 C C . GLY A 1 402 ? 0.629 -15.758 -21.875 1 93.44 402 GLY A C 1
ATOM 3098 O O . GLY A 1 402 ? 0.388 -16.781 -22.516 1 93.44 402 GLY A O 1
ATOM 3099 N N . THR A 1 403 ? 1.739 -15.055 -21.969 1 94.5 403 THR A N 1
ATOM 3100 C CA . THR A 1 403 ? 2.9 -15.641 -22.641 1 94.5 403 THR A CA 1
ATOM 3101 C C . THR A 1 403 ? 4.133 -15.562 -21.75 1 94.5 403 THR A C 1
ATOM 3103 O O . THR A 1 403 ? 4.145 -14.812 -20.766 1 94.5 403 THR A O 1
ATOM 3106 N N . LEU A 1 404 ? 5.027 -16.406 -21.984 1 94.56 404 LEU A N 1
ATOM 3107 C CA . LEU A 1 404 ? 6.34 -16.469 -21.344 1 94.56 404 LEU A CA 1
ATOM 3108 C C . LEU A 1 404 ? 7.445 -16.547 -22.391 1 94.56 404 LEU A C 1
ATOM 3110 O O . LEU A 1 404 ? 7.391 -17.391 -23.297 1 94.56 404 LEU A O 1
ATOM 3114 N N . ARG A 1 405 ? 8.383 -15.656 -22.359 1 94.44 405 ARG A N 1
ATOM 3115 C CA . ARG A 1 405 ? 9.539 -15.766 -23.25 1 94.44 405 ARG A CA 1
ATOM 3116 C C . ARG A 1 405 ? 10.562 -16.75 -22.703 1 94.44 405 ARG A C 1
ATOM 3118 O O . ARG A 1 405 ? 10.984 -16.625 -21.547 1 94.44 405 ARG A O 1
ATOM 3125 N N . VAL A 1 406 ? 10.906 -17.688 -23.484 1 94.56 406 VAL A N 1
ATOM 3126 C CA . VAL A 1 406 ? 11.906 -18.703 -23.125 1 94.56 406 VAL A CA 1
ATOM 3127 C C . VAL A 1 406 ? 13.086 -18.625 -24.078 1 94.56 406 VAL A C 1
ATOM 3129 O O . VAL A 1 406 ? 12.898 -18.5 -25.297 1 94.56 406 VAL A O 1
ATOM 3132 N N . SER A 1 407 ? 14.281 -18.656 -23.562 1 93.88 407 SER A N 1
ATOM 3133 C CA . SER A 1 407 ? 15.461 -18.656 -24.422 1 93.88 407 SER A CA 1
ATOM 3134 C C . SER A 1 407 ? 15.633 -20 -25.141 1 93.88 407 SER A C 1
ATOM 3136 O O . SER A 1 407 ? 15.055 -21 -24.719 1 93.88 407 SER A O 1
ATOM 3138 N N . ASP A 1 408 ? 16.453 -19.922 -26.234 1 95.25 408 ASP A N 1
ATOM 3139 C CA . ASP A 1 408 ? 16.75 -21.156 -26.953 1 95.25 408 ASP A CA 1
ATOM 3140 C C . ASP A 1 408 ? 17.391 -22.203 -26.047 1 95.25 408 ASP A C 1
ATOM 3142 O O . ASP A 1 408 ? 17.016 -23.375 -26.078 1 95.25 408 ASP A O 1
ATOM 3146 N N . ARG A 1 409 ? 18.219 -21.766 -25.125 1 92.62 409 ARG A N 1
ATOM 3147 C CA . ARG A 1 409 ? 18.906 -22.656 -24.219 1 92.62 409 ARG A CA 1
ATOM 3148 C C . ARG A 1 409 ? 17.938 -23.328 -23.25 1 92.62 409 ARG A C 1
ATOM 3150 O O . ARG A 1 409 ? 17.984 -24.531 -23.047 1 92.62 409 ARG A O 1
ATOM 3157 N N . GLN A 1 410 ? 17.047 -22.562 -22.688 1 93.5 410 GLN A N 1
ATOM 3158 C CA . GLN A 1 410 ? 16.094 -23.094 -21.734 1 93.5 410 GLN A CA 1
ATOM 3159 C C . GLN A 1 410 ? 15.07 -24 -22.406 1 93.5 410 GLN A C 1
ATOM 3161 O O . GLN A 1 410 ? 14.633 -25 -21.812 1 93.5 410 GLN A O 1
ATOM 3166 N N . PHE A 1 411 ? 14.68 -23.656 -23.609 1 95.81 411 PHE A N 1
ATOM 3167 C CA . PHE A 1 411 ? 13.758 -24.484 -24.359 1 95.81 411 PHE A CA 1
ATOM 3168 C C . PHE A 1 411 ? 14.367 -25.859 -24.641 1 95.81 411 PHE A C 1
ATOM 3170 O O . PHE A 1 411 ? 13.719 -26.891 -24.438 1 95.81 411 PHE A O 1
ATOM 3177 N N . ASP A 1 412 ? 15.641 -25.844 -24.969 1 94.25 412 ASP A N 1
ATOM 3178 C CA . ASP A 1 412 ? 16.344 -27.047 -25.391 1 94.25 412 ASP A CA 1
ATOM 3179 C C . ASP A 1 412 ? 16.547 -28 -24.203 1 94.25 412 ASP A C 1
ATOM 3181 O O . ASP A 1 412 ? 16.656 -29.219 -24.391 1 94.25 412 ASP A O 1
ATOM 3185 N N . LEU A 1 413 ? 16.578 -27.438 -23.047 1 92.06 413 LEU A N 1
ATOM 3186 C CA . LEU A 1 413 ? 16.75 -28.25 -21.844 1 92.06 413 LEU A CA 1
ATOM 3187 C C . LEU A 1 413 ? 15.539 -29.141 -21.594 1 92.06 413 LEU A C 1
ATOM 3189 O O . LEU A 1 413 ? 15.648 -30.188 -20.953 1 92.06 413 LEU A O 1
ATOM 3193 N N . ARG A 1 414 ? 14.375 -28.75 -22.188 1 93.06 414 ARG A N 1
ATOM 3194 C CA . ARG A 1 414 ? 13.125 -29.453 -21.922 1 93.06 414 ARG A CA 1
ATOM 3195 C C . ARG A 1 414 ? 12.625 -30.172 -23.172 1 93.06 414 ARG A C 1
ATOM 3197 O O . ARG A 1 414 ? 12.039 -31.25 -23.078 1 93.06 414 ARG A O 1
ATOM 3204 N N . HIS A 1 415 ? 12.805 -29.531 -24.25 1 94.25 415 HIS A N 1
ATOM 3205 C CA . HIS A 1 415 ? 12.32 -30.047 -25.531 1 94.25 415 HIS A CA 1
ATOM 3206 C C . HIS A 1 415 ? 13.422 -30.047 -26.578 1 94.25 415 HIS A C 1
ATOM 3208 O O . HIS A 1 415 ? 13.719 -29 -27.156 1 94.25 415 HIS A O 1
ATOM 3214 N N . THR A 1 416 ? 13.844 -31.25 -26.859 1 90.5 416 THR A N 1
ATOM 3215 C CA . THR A 1 416 ? 14.922 -31.375 -27.844 1 90.5 416 THR A CA 1
ATOM 3216 C C . THR A 1 416 ? 14.359 -31.484 -29.25 1 90.5 416 THR A C 1
ATOM 3218 O O . THR A 1 416 ? 13.219 -31.891 -29.453 1 90.5 416 THR A O 1
ATOM 3221 N N . GLY A 1 417 ? 15.086 -31.047 -30.234 1 90.62 417 GLY A N 1
ATOM 3222 C CA . GLY A 1 417 ? 14.727 -31.266 -31.625 1 90.62 417 GLY A CA 1
ATOM 3223 C C . GLY A 1 417 ? 14.195 -30.031 -32.312 1 90.62 417 GLY A C 1
ATOM 3224 O O . GLY A 1 417 ? 14.016 -30.031 -33.531 1 90.62 417 GLY A O 1
ATOM 3225 N N . ALA A 1 418 ? 13.883 -29 -31.547 1 92.25 418 ALA A N 1
ATOM 3226 C CA . ALA A 1 418 ? 13.414 -27.766 -32.188 1 92.25 418 ALA A CA 1
ATOM 3227 C C . ALA A 1 418 ? 14.562 -27.062 -32.906 1 92.25 418 ALA A C 1
ATOM 3229 O O . ALA A 1 418 ? 15.68 -27 -32.375 1 92.25 418 ALA A O 1
ATOM 3230 N N . GLU A 1 419 ? 14.266 -26.562 -34.094 1 93.62 419 GLU A N 1
ATOM 3231 C CA . GLU A 1 419 ? 15.25 -25.734 -34.781 1 93.62 419 GLU A CA 1
ATOM 3232 C C . GLU A 1 419 ? 15.508 -24.438 -34.031 1 93.62 419 GLU A C 1
ATOM 3234 O O . GLU A 1 419 ? 14.57 -23.719 -33.688 1 93.62 419 GLU A O 1
ATOM 3239 N N . ALA A 1 420 ? 16.75 -24.25 -33.75 1 89.12 420 ALA A N 1
ATOM 3240 C CA . ALA A 1 420 ? 17.141 -23.031 -33.031 1 89.12 420 ALA A CA 1
ATOM 3241 C C . ALA A 1 420 ? 17.344 -21.875 -34 1 89.12 420 ALA A C 1
ATOM 3243 O O . ALA A 1 420 ? 18.438 -21.297 -34.062 1 89.12 420 ALA A O 1
ATOM 3244 N N . ASP A 1 421 ? 16.328 -21.422 -34.625 1 96.19 421 ASP A N 1
ATOM 3245 C CA . ASP A 1 421 ? 16.391 -20.406 -35.688 1 96.19 421 ASP A CA 1
ATOM 3246 C C . ASP A 1 421 ? 16.172 -19.016 -35.094 1 96.19 421 ASP A C 1
ATOM 3248 O O . ASP A 1 421 ? 16.109 -18.016 -35.812 1 96.19 421 ASP A O 1
ATOM 3252 N N . ALA A 1 422 ? 15.922 -18.953 -33.812 1 95.69 422 ALA A N 1
ATOM 3253 C CA . ALA A 1 422 ? 15.766 -17.719 -33.031 1 95.69 422 ALA A CA 1
ATOM 3254 C C . ALA A 1 422 ? 16.391 -17.844 -31.656 1 95.69 422 ALA A C 1
ATOM 3256 O O . ALA A 1 422 ? 16.672 -18.953 -31.188 1 95.69 422 ALA A O 1
ATOM 3257 N N . ASP A 1 423 ? 16.641 -16.75 -30.953 1 95.06 423 ASP A N 1
ATOM 3258 C CA . ASP A 1 423 ? 17.281 -16.734 -29.641 1 95.06 423 ASP A CA 1
ATOM 3259 C C . ASP A 1 423 ? 16.312 -17.188 -28.562 1 95.06 423 ASP A C 1
ATOM 3261 O O . ASP A 1 423 ? 16.719 -17.438 -27.422 1 95.06 423 ASP A O 1
ATOM 3265 N N . GLY A 1 424 ? 15.062 -17.422 -28.922 1 95.81 424 GLY A N 1
ATOM 3266 C CA . GLY A 1 424 ? 14.008 -17.812 -28 1 95.81 424 GLY A CA 1
ATOM 3267 C C . GLY A 1 424 ? 12.617 -17.75 -28.625 1 95.81 424 GLY A C 1
ATOM 3268 O O . GLY A 1 424 ? 12.484 -17.516 -29.828 1 95.81 424 GLY A O 1
ATOM 3269 N N . ALA A 1 425 ? 11.711 -18.047 -27.859 1 96.12 425 ALA A N 1
ATOM 3270 C CA . ALA A 1 425 ? 10.32 -18.016 -28.312 1 96.12 425 ALA A CA 1
ATOM 3271 C C . ALA A 1 425 ? 9.383 -17.625 -27.172 1 96.12 425 ALA A C 1
ATOM 3273 O O . ALA A 1 425 ? 9.641 -17.938 -26 1 96.12 425 ALA A O 1
ATOM 3274 N N . ARG A 1 426 ? 8.328 -16.891 -27.703 1 95.06 426 ARG A N 1
ATOM 3275 C CA . ARG A 1 426 ? 7.18 -16.812 -26.812 1 95.06 426 ARG A CA 1
ATOM 3276 C C . ARG A 1 426 ? 6.387 -18.109 -26.812 1 95.06 426 ARG A C 1
ATOM 3278 O O . ARG A 1 426 ? 6.059 -18.641 -27.875 1 95.06 426 ARG A O 1
ATOM 3285 N N . ILE A 1 427 ? 6.09 -18.578 -25.5 1 97.81 427 ILE A N 1
ATOM 3286 C CA . ILE A 1 427 ? 5.152 -19.688 -25.375 1 97.81 427 ILE A CA 1
ATOM 3287 C C . ILE A 1 427 ? 3.932 -19.234 -24.562 1 97.81 427 ILE A C 1
ATOM 3289 O O . ILE A 1 427 ? 3.91 -18.125 -24.031 1 97.81 427 ILE A O 1
ATOM 3293 N N . LEU A 1 428 ? 2.934 -20.078 -24.531 1 97.69 428 LEU A N 1
ATOM 3294 C CA . LEU A 1 428 ? 1.718 -19.734 -23.797 1 97.69 428 LEU A CA 1
ATOM 3295 C C . LEU A 1 428 ? 1.852 -20.109 -22.328 1 97.69 428 LEU A C 1
ATOM 3297 O O . LEU A 1 428 ? 2.551 -21.062 -21.984 1 97.69 428 LEU A O 1
ATOM 3301 N N . ARG A 1 429 ? 1.264 -19.297 -21.5 1 97.75 429 ARG A N 1
ATOM 3302 C CA . ARG A 1 429 ? 1.272 -19.438 -20.047 1 97.75 429 ARG A CA 1
ATOM 3303 C C . ARG A 1 429 ? -0.104 -19.141 -19.453 1 97.75 429 ARG A C 1
ATOM 3305 O O . ARG A 1 429 ? -0.74 -18.156 -19.812 1 97.75 429 ARG A O 1
ATOM 3312 N N . SER A 1 430 ? -0.54 -20 -18.547 1 97.94 430 SER A N 1
ATOM 3313 C CA . SER A 1 430 ? -1.837 -19.797 -17.906 1 97.94 430 SER A CA 1
ATOM 3314 C C . SER A 1 430 ? -1.755 -20.031 -16.406 1 97.94 430 SER A C 1
ATOM 3316 O O . SER A 1 430 ? -1.067 -20.938 -15.945 1 97.94 430 SER A O 1
ATOM 3318 N N . VAL A 1 431 ? -2.387 -19.188 -15.672 1 97.88 431 VAL A N 1
ATOM 3319 C CA . VAL A 1 431 ? -2.469 -19.281 -14.219 1 97.88 431 VAL A CA 1
ATOM 3320 C C . VAL A 1 431 ? -3.879 -19.688 -13.797 1 97.88 431 VAL A C 1
ATOM 3322 O O . VAL A 1 431 ? -4.844 -18.953 -14.047 1 97.88 431 VAL A O 1
ATOM 3325 N N . LEU A 1 432 ? -4.012 -20.828 -13.172 1 98.25 432 LEU A N 1
ATOM 3326 C CA . LEU A 1 432 ? -5.316 -21.359 -12.797 1 98.25 432 LEU A CA 1
ATOM 3327 C C . LEU A 1 432 ? -5.594 -21.125 -11.312 1 98.25 432 LEU A C 1
ATOM 3329 O O . LEU A 1 432 ? -5.91 -22.062 -10.586 1 98.25 432 LEU A O 1
ATOM 3333 N N . MET A 1 433 ? -5.578 -19.859 -10.93 1 97.75 433 MET A N 1
ATOM 3334 C CA . MET A 1 433 ? -5.621 -19.516 -9.508 1 97.75 433 MET A CA 1
ATOM 3335 C C . MET A 1 433 ? -7.062 -19.391 -9.023 1 97.75 433 MET A C 1
ATOM 3337 O O . MET A 1 433 ? -7.305 -19.234 -7.824 1 97.75 433 MET A O 1
ATOM 3341 N N . LYS A 1 434 ? -8.086 -19.453 -9.875 1 97.88 434 LYS A N 1
ATOM 3342 C CA . LYS A 1 434 ? -9.484 -19.5 -9.477 1 97.88 434 LYS A CA 1
ATOM 3343 C C . LYS A 1 434 ? -9.969 -20.938 -9.305 1 97.88 434 LYS A C 1
ATOM 3345 O O . LYS A 1 434 ? -9.852 -21.75 -10.227 1 97.88 434 LYS A O 1
ATOM 3350 N N . PRO A 1 435 ? -10.586 -21.188 -8.172 1 98.31 435 PRO A N 1
ATOM 3351 C CA . PRO A 1 435 ? -11.031 -22.562 -7.996 1 98.31 435 PRO A CA 1
ATOM 3352 C C . PRO A 1 435 ? -12.031 -23 -9.062 1 98.31 435 PRO A C 1
ATOM 3354 O O . PRO A 1 435 ? -12.133 -24.188 -9.375 1 98.31 435 PRO A O 1
ATOM 3357 N N . GLU A 1 436 ? -12.711 -22.094 -9.727 1 98.06 436 GLU A N 1
ATOM 3358 C CA . GLU A 1 436 ? -13.656 -22.391 -10.805 1 98.06 436 GLU A CA 1
ATOM 3359 C C . GLU A 1 436 ? -12.945 -22.984 -12.016 1 98.06 436 GLU A C 1
ATOM 3361 O O . GLU A 1 436 ? -13.586 -23.609 -12.867 1 98.06 436 GLU A O 1
ATOM 3366 N N . SER A 1 437 ? -11.633 -22.797 -12.086 1 97.94 437 SER A N 1
ATOM 3367 C CA . SER A 1 437 ? -10.859 -23.391 -13.172 1 97.94 437 SER A CA 1
ATOM 3368 C C . SER A 1 437 ? -10.992 -24.922 -13.18 1 97.94 437 SER A C 1
ATOM 3370 O O . SER A 1 437 ? -10.906 -25.547 -14.234 1 97.94 437 SER A O 1
ATOM 3372 N N . GLU A 1 438 ? -11.203 -25.484 -11.969 1 98.19 438 GLU A N 1
ATOM 3373 C CA . GLU A 1 438 ? -11.336 -26.922 -11.859 1 98.19 438 GLU A CA 1
ATOM 3374 C C . GLU A 1 438 ? -12.492 -27.438 -12.719 1 98.19 438 GLU A C 1
ATOM 3376 O O . GLU A 1 438 ? -12.375 -28.484 -13.367 1 98.19 438 GLU A O 1
ATOM 3381 N N . ASP A 1 439 ? -13.523 -26.672 -12.789 1 97.31 439 ASP A N 1
ATOM 3382 C CA . ASP A 1 439 ? -14.719 -27.062 -13.523 1 97.31 439 ASP A CA 1
ATOM 3383 C C . ASP A 1 439 ? -14.648 -26.594 -14.977 1 97.31 439 ASP A C 1
ATOM 3385 O O . ASP A 1 439 ? -15.391 -27.078 -15.828 1 97.31 439 ASP A O 1
ATOM 3389 N N . HIS A 1 440 ? -13.719 -25.688 -15.281 1 97.38 440 HIS A N 1
ATOM 3390 C CA . HIS A 1 440 ? -13.766 -24.984 -16.562 1 97.38 440 HIS A CA 1
ATOM 3391 C C . HIS A 1 440 ? -12.609 -25.422 -17.469 1 97.38 440 HIS A C 1
ATOM 3393 O O . HIS A 1 440 ? -12.617 -25.141 -18.656 1 97.38 440 HIS A O 1
ATOM 3399 N N . VAL A 1 441 ? -11.641 -26.109 -16.969 1 97.81 441 VAL A N 1
ATOM 3400 C CA . VAL A 1 441 ? -10.367 -26.312 -17.656 1 97.81 441 VAL A CA 1
ATOM 3401 C C . VAL A 1 441 ? -10.57 -27.156 -18.906 1 97.81 441 VAL A C 1
ATOM 3403 O O . VAL A 1 441 ? -9.898 -26.938 -19.922 1 97.81 441 VAL A O 1
ATOM 3406 N N . ASP A 1 442 ? -11.492 -28.125 -18.906 1 97.75 442 ASP A N 1
ATOM 3407 C CA . ASP A 1 442 ? -11.766 -28.922 -20.109 1 97.75 442 ASP A CA 1
ATOM 3408 C C . ASP A 1 442 ? -12.273 -28.062 -21.25 1 97.75 442 ASP A C 1
ATOM 3410 O O . ASP A 1 442 ? -11.836 -28.203 -22.391 1 97.75 442 ASP A O 1
ATOM 3414 N N . ARG A 1 443 ? -13.18 -27.172 -20.891 1 96.12 443 ARG A N 1
ATOM 3415 C CA . ARG A 1 443 ? -13.719 -26.266 -21.891 1 96.12 443 ARG A CA 1
ATOM 3416 C C . ARG A 1 443 ? -12.641 -25.312 -22.422 1 96.12 443 ARG A C 1
ATOM 3418 O O . ARG A 1 443 ? -12.633 -24.969 -23.594 1 96.12 443 ARG A O 1
ATOM 3425 N N . LEU A 1 444 ? -11.82 -24.797 -21.531 1 96.38 444 LEU A N 1
ATOM 3426 C CA . LEU A 1 444 ? -10.727 -23.922 -21.922 1 96.38 444 LEU A CA 1
ATOM 3427 C C . LEU A 1 444 ? -9.789 -24.625 -22.891 1 96.38 444 LEU A C 1
ATOM 3429 O O . LEU A 1 444 ? -9.375 -24.031 -23.891 1 96.38 444 LEU A O 1
ATOM 3433 N N . HIS A 1 445 ? -9.484 -25.859 -22.641 1 97.56 445 HIS A N 1
ATOM 3434 C CA . HIS A 1 445 ? -8.625 -26.656 -23.516 1 97.56 445 HIS A CA 1
ATOM 3435 C C . HIS A 1 445 ? -9.242 -26.828 -24.906 1 97.56 445 HIS A C 1
ATOM 3437 O O . HIS A 1 445 ? -8.57 -26.641 -25.922 1 97.56 445 HIS A O 1
ATOM 3443 N N . GLU A 1 446 ? -10.492 -27.172 -24.906 1 96.38 446 GLU A N 1
ATOM 3444 C CA . GLU A 1 446 ? -11.195 -27.344 -26.172 1 96.38 446 GLU A CA 1
ATOM 3445 C C . GLU A 1 446 ? -11.18 -26.062 -27 1 96.38 446 GLU A C 1
ATOM 3447 O O . GLU A 1 446 ? -10.969 -26.094 -28.219 1 96.38 446 GLU A O 1
ATOM 3452 N N . ARG A 1 447 ? -11.461 -24.984 -26.297 1 95.31 447 ARG A N 1
ATOM 3453 C CA . ARG A 1 447 ? -11.477 -23.688 -26.969 1 95.31 447 ARG A CA 1
ATOM 3454 C C . ARG A 1 447 ? -10.102 -23.359 -27.547 1 95.31 447 ARG A C 1
ATOM 3456 O O . ARG A 1 447 ? -10.008 -22.797 -28.641 1 95.31 447 ARG A O 1
ATOM 3463 N N . LEU A 1 448 ? -9.055 -23.672 -26.891 1 95.25 448 LEU A N 1
ATOM 3464 C CA . LEU A 1 448 ? -7.695 -23.453 -27.344 1 95.25 448 LEU A CA 1
ATOM 3465 C C . LEU A 1 448 ? -7.402 -24.266 -28.594 1 95.25 448 LEU A C 1
ATOM 3467 O O . LEU A 1 448 ? -6.758 -23.781 -29.531 1 95.25 448 LEU A O 1
ATOM 3471 N N . GLU A 1 449 ? -7.824 -25.453 -28.562 1 95.88 449 GLU A N 1
ATOM 3472 C CA . GLU A 1 449 ? -7.629 -26.312 -29.734 1 95.88 449 GLU A CA 1
ATOM 3473 C C . GLU A 1 449 ? -8.359 -25.75 -30.953 1 95.88 449 GLU A C 1
ATOM 3475 O O . GLU A 1 449 ? -7.836 -25.781 -32.062 1 95.88 449 GLU A O 1
ATOM 3480 N N . GLU A 1 450 ? -9.531 -25.188 -30.688 1 94.44 450 GLU A N 1
ATOM 3481 C CA . GLU A 1 450 ? -10.281 -24.547 -31.766 1 94.44 450 GLU A CA 1
ATOM 3482 C C . GLU A 1 450 ? -9.531 -23.359 -32.344 1 94.44 450 GLU A C 1
ATOM 3484 O O . GLU A 1 450 ? -9.477 -23.156 -33.562 1 94.44 450 GLU A O 1
ATOM 3489 N N . LEU A 1 451 ? -8.969 -22.578 -31.484 1 91.62 451 LEU A N 1
ATOM 3490 C CA . LEU A 1 451 ? -8.266 -21.359 -31.859 1 91.62 451 LEU A CA 1
ATOM 3491 C C . LEU A 1 451 ? -6.984 -21.688 -32.625 1 91.62 451 LEU A C 1
ATOM 3493 O O . LEU A 1 451 ? -6.508 -20.891 -33.438 1 91.62 451 LEU A O 1
ATOM 3497 N N . SER A 1 452 ? -6.426 -22.844 -32.438 1 91.12 452 SER A N 1
ATOM 3498 C CA . SER A 1 452 ? -5.168 -23.234 -33.062 1 91.12 452 SER A CA 1
ATOM 3499 C C . SER A 1 452 ? -5.387 -23.688 -34.5 1 91.12 452 SER A C 1
ATOM 3501 O O . SER A 1 452 ? -4.441 -23.75 -35.281 1 91.12 452 SER A O 1
ATOM 3503 N N . ARG A 1 453 ? -6.586 -24.094 -34.906 1 85.62 453 ARG A N 1
ATOM 3504 C CA . ARG A 1 453 ? -6.898 -24.562 -36.25 1 85.62 453 ARG A CA 1
ATOM 3505 C C . ARG A 1 453 ? -7.066 -23.391 -37.219 1 85.62 453 ARG A C 1
ATOM 3507 O O . ARG A 1 453 ? -6.945 -23.562 -38.406 1 85.62 453 ARG A O 1
ATOM 3514 N N . GLY A 1 454 ? -7.32 -22.172 -36.781 1 66.56 454 GLY A N 1
ATOM 3515 C CA . GLY A 1 454 ? -7.555 -21.047 -37.656 1 66.56 454 GLY A CA 1
ATOM 3516 C C . GLY A 1 454 ? -6.398 -20.062 -37.719 1 66.56 454 GLY A C 1
ATOM 3517 O O . GLY A 1 454 ? -5.512 -20.109 -36.844 1 66.56 454 GLY A O 1
ATOM 3518 N N . MET B 1 1 ? -25.656 13.258 -1.07 1 93.44 1 MET B N 1
ATOM 3519 C CA . MET B 1 1 ? -25.703 11.977 -1.762 1 93.44 1 MET B CA 1
ATOM 3520 C C . MET B 1 1 ? -26.125 10.859 -0.812 1 93.44 1 MET B C 1
ATOM 3522 O O . MET B 1 1 ? -25.781 10.883 0.37 1 93.44 1 MET B O 1
ATOM 3526 N N . ASP B 1 2 ? -26.953 9.93 -1.313 1 96.44 2 ASP B N 1
ATOM 3527 C CA . ASP B 1 2 ? -27.406 8.781 -0.546 1 96.44 2 ASP B CA 1
ATOM 3528 C C . ASP B 1 2 ? -26.359 7.672 -0.537 1 96.44 2 ASP B C 1
ATOM 3530 O O . ASP B 1 2 ? -26.328 6.828 -1.434 1 96.44 2 ASP B O 1
ATOM 3534 N N . PHE B 1 3 ? -25.625 7.695 0.53 1 96.31 3 PHE B N 1
ATOM 3535 C CA . PHE B 1 3 ? -24.453 6.836 0.632 1 96.31 3 PHE B CA 1
ATOM 3536 C C . PHE B 1 3 ? -24.844 5.367 0.523 1 96.31 3 PHE B C 1
ATOM 3538 O O . PHE B 1 3 ? -24.25 4.617 -0.25 1 96.31 3 PHE B O 1
ATOM 3545 N N . ARG B 1 4 ? -25.812 4.91 1.244 1 96.62 4 ARG B N 1
ATOM 3546 C CA . ARG B 1 4 ? -26.281 3.523 1.247 1 96.62 4 ARG B CA 1
ATOM 3547 C C . ARG B 1 4 ? -26.75 3.1 -0.141 1 96.62 4 ARG B C 1
ATOM 3549 O O . ARG B 1 4 ? -26.438 1.995 -0.594 1 96.62 4 ARG B O 1
ATOM 3556 N N . TYR B 1 5 ? -27.469 3.947 -0.799 1 97.62 5 TYR B N 1
ATOM 3557 C CA . TYR B 1 5 ? -27.953 3.674 -2.148 1 97.62 5 TYR B CA 1
ATOM 3558 C C . TYR B 1 5 ? -26.781 3.449 -3.109 1 97.62 5 TYR B C 1
ATOM 3560 O O . TYR B 1 5 ? -26.781 2.477 -3.867 1 97.62 5 TYR B O 1
ATOM 3568 N N . TRP B 1 6 ? -25.797 4.281 -3.047 1 97.94 6 TRP B N 1
ATOM 3569 C CA . TRP B 1 6 ? -24.703 4.238 -4.016 1 97.94 6 TRP B CA 1
ATOM 3570 C C . TRP B 1 6 ? -23.781 3.053 -3.75 1 97.94 6 TRP B C 1
ATOM 3572 O O . TRP B 1 6 ? -23.188 2.5 -4.68 1 97.94 6 TRP B O 1
ATOM 3582 N N . LEU B 1 7 ? -23.641 2.566 -2.461 1 97.62 7 LEU B N 1
ATOM 3583 C CA . LEU B 1 7 ? -22.938 1.327 -2.17 1 97.62 7 LEU B CA 1
ATOM 3584 C C . LEU B 1 7 ? -23.609 0.141 -2.85 1 97.62 7 LEU B C 1
ATOM 3586 O O . LEU B 1 7 ? -22.938 -0.727 -3.408 1 97.62 7 LEU B O 1
ATOM 3590 N N . GLY B 1 8 ? -24.938 0.181 -2.744 1 97.69 8 GLY B N 1
ATOM 3591 C CA . GLY B 1 8 ? -25.688 -0.859 -3.426 1 97.69 8 GLY B CA 1
ATOM 3592 C C . GLY B 1 8 ? -25.516 -0.826 -4.934 1 97.69 8 GLY B C 1
ATOM 3593 O O . GLY B 1 8 ? -25.453 -1.874 -5.578 1 97.69 8 GLY B O 1
ATOM 3594 N N . GLN B 1 9 ? -25.406 0.401 -5.516 1 98.19 9 GLN B N 1
ATOM 3595 C CA . GLN B 1 9 ? -25.25 0.557 -6.957 1 98.19 9 GLN B CA 1
ATOM 3596 C C . GLN B 1 9 ? -23.875 0.051 -7.414 1 98.19 9 GLN B C 1
ATOM 3598 O O . GLN B 1 9 ? -23.734 -0.449 -8.531 1 98.19 9 GLN B O 1
ATOM 3603 N N . ALA B 1 10 ? -22.891 0.162 -6.543 1 98.38 10 ALA B N 1
ATOM 3604 C CA . ALA B 1 10 ? -21.578 -0.401 -6.855 1 98.38 10 ALA B CA 1
ATOM 3605 C C . ALA B 1 10 ? -21.688 -1.899 -7.129 1 98.38 10 ALA B C 1
ATOM 3607 O O . ALA B 1 10 ? -21.109 -2.398 -8.102 1 98.38 10 ALA B O 1
ATOM 3608 N N . LEU B 1 11 ? -22.406 -2.646 -6.266 1 97.88 11 LEU B N 1
ATOM 3609 C CA . LEU B 1 11 ? -22.594 -4.082 -6.43 1 97.88 11 LEU B CA 1
ATOM 3610 C C . LEU B 1 11 ? -23.422 -4.383 -7.672 1 97.88 11 LEU B C 1
ATOM 3612 O O . LEU B 1 11 ? -23.094 -5.289 -8.438 1 97.88 11 LEU B O 1
ATOM 3616 N N . THR B 1 12 ? -24.469 -3.586 -7.852 1 98.25 12 THR B N 1
ATOM 3617 C CA . THR B 1 12 ? -25.375 -3.789 -8.977 1 98.25 12 THR B CA 1
ATOM 3618 C C . THR B 1 12 ? -24.641 -3.625 -10.305 1 98.25 12 THR B C 1
ATOM 3620 O O . THR B 1 12 ? -24.828 -4.41 -11.234 1 98.25 12 THR B O 1
ATOM 3623 N N . SER B 1 13 ? -23.812 -2.607 -10.383 1 98.19 13 SER B N 1
ATOM 3624 C CA . SER B 1 13 ? -23.062 -2.352 -11.602 1 98.19 13 SER B CA 1
ATOM 3625 C C . SER B 1 13 ? -22.094 -3.492 -11.906 1 98.19 13 SER B C 1
ATOM 3627 O O . SER B 1 13 ? -21.953 -3.9 -13.062 1 98.19 13 SER B O 1
ATOM 3629 N N . ASN B 1 14 ? -21.422 -3.969 -10.922 1 97.44 14 ASN B N 1
ATOM 3630 C CA . ASN B 1 14 ? -20.484 -5.074 -11.102 1 97.44 14 ASN B CA 1
ATOM 3631 C C . ASN B 1 14 ? -21.203 -6.352 -11.531 1 97.44 14 ASN B C 1
ATOM 3633 O O . ASN B 1 14 ? -20.703 -7.09 -12.383 1 97.44 14 ASN B O 1
ATOM 3637 N N . GLU B 1 15 ? -22.344 -6.648 -10.883 1 96.81 15 GLU B N 1
ATOM 3638 C CA . GLU B 1 15 ? -23.156 -7.816 -11.234 1 96.81 15 GLU B CA 1
ATOM 3639 C C . GLU B 1 15 ? -23.625 -7.742 -12.68 1 96.81 15 GLU B C 1
ATOM 3641 O O . GLU B 1 15 ? -23.578 -8.734 -13.406 1 96.81 15 GLU B O 1
ATOM 3646 N N . ALA B 1 16 ? -24.062 -6.559 -13.055 1 97.62 16 ALA B N 1
ATOM 3647 C CA . ALA B 1 16 ? -24.531 -6.363 -14.43 1 97.62 16 ALA B CA 1
ATOM 3648 C C . ALA B 1 16 ? -23.406 -6.59 -15.422 1 97.62 16 ALA B C 1
ATOM 3650 O O . ALA B 1 16 ? -23.609 -7.203 -16.469 1 97.62 16 ALA B O 1
ATOM 3651 N N . TRP B 1 17 ? -22.234 -6.078 -15.117 1 96.94 17 TRP B N 1
ATOM 3652 C CA . TRP B 1 17 ? -21.078 -6.27 -15.977 1 96.94 17 TR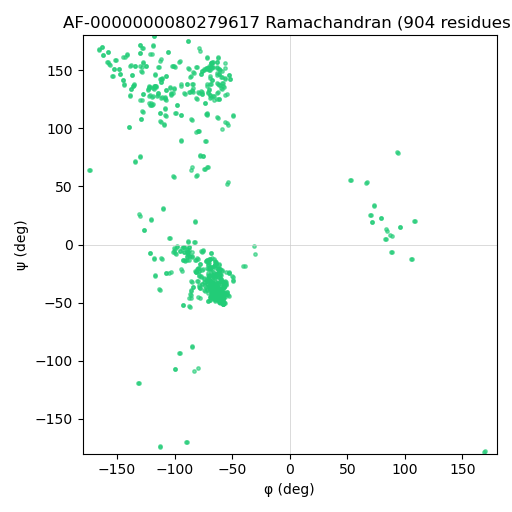P B CA 1
ATOM 3653 C C . TRP B 1 17 ? -20.703 -7.746 -16.062 1 96.94 17 TRP B C 1
ATOM 3655 O O . TRP B 1 17 ? -20.422 -8.266 -17.141 1 96.94 17 TRP B O 1
ATOM 3665 N N . ALA B 1 18 ? -20.688 -8.469 -14.992 1 95.31 18 ALA B N 1
ATOM 3666 C CA . ALA B 1 18 ? -20.328 -9.883 -14.93 1 95.31 18 ALA B CA 1
ATOM 3667 C C . ALA B 1 18 ? -21.297 -10.727 -15.75 1 95.31 18 ALA B C 1
ATOM 3669 O O . ALA B 1 18 ? -20.906 -11.727 -16.359 1 95.31 18 ALA B O 1
ATOM 3670 N N . GLU B 1 19 ? -22.547 -10.312 -15.797 1 95.38 19 GLU B N 1
ATOM 3671 C CA . GLU B 1 19 ? -23.594 -11.055 -16.484 1 95.38 19 GLU B CA 1
ATOM 3672 C C . GLU B 1 19 ? -23.422 -10.992 -18 1 95.38 19 GLU B C 1
ATOM 3674 O O . GLU B 1 19 ? -24.031 -11.766 -18.734 1 95.38 19 GLU B O 1
ATOM 3679 N N . THR B 1 20 ? -22.578 -10.062 -18.453 1 93.5 20 THR B N 1
ATOM 3680 C CA . THR B 1 20 ? -22.344 -9.969 -19.891 1 93.5 20 THR B CA 1
ATOM 3681 C C . THR B 1 20 ? -21.406 -11.078 -20.359 1 93.5 20 THR B C 1
ATOM 3683 O O . THR B 1 20 ? -21.25 -11.297 -21.562 1 93.5 20 THR B O 1
ATOM 3686 N N . PHE B 1 21 ? -20.859 -11.867 -19.453 1 92.81 21 PHE B N 1
ATOM 3687 C CA . PHE B 1 21 ? -20 -13 -19.766 1 92.81 21 PHE B CA 1
ATOM 3688 C C . PHE B 1 21 ? -20.734 -14.32 -19.547 1 92.81 21 PHE B C 1
ATOM 3690 O O . PHE B 1 21 ? -21.812 -14.336 -18.938 1 92.81 21 PHE B O 1
ATOM 3697 N N . THR B 1 22 ? -20.125 -15.438 -20.094 1 92.19 22 THR B N 1
ATOM 3698 C CA . THR B 1 22 ? -20.734 -16.75 -19.875 1 92.19 22 THR B CA 1
ATOM 3699 C C . THR B 1 22 ? -20.844 -17.047 -18.375 1 92.19 22 THR B C 1
ATOM 3701 O O . THR B 1 22 ? -19.891 -16.812 -17.625 1 92.19 22 THR B O 1
ATOM 3704 N N . PRO B 1 23 ? -21.938 -17.547 -17.969 1 92.06 23 PRO B N 1
ATOM 3705 C CA . PRO B 1 23 ? -22.156 -17.797 -16.547 1 92.06 23 PRO B CA 1
ATOM 3706 C C . PRO B 1 23 ? -21.172 -18.828 -15.984 1 92.06 23 PRO B C 1
ATOM 3708 O O . PRO B 1 23 ? -20.844 -19.812 -16.656 1 92.06 23 PRO B O 1
ATOM 3711 N N . VAL B 1 24 ? -20.719 -18.547 -14.82 1 91.12 24 VAL B N 1
ATOM 3712 C CA . VAL B 1 24 ? -19.844 -19.453 -14.094 1 91.12 24 VAL B CA 1
ATOM 3713 C C . VAL B 1 24 ? -20.406 -19.703 -12.695 1 91.12 24 VAL B C 1
ATOM 3715 O O . VAL B 1 24 ? -20.781 -18.75 -11.992 1 91.12 24 VAL B O 1
ATOM 3718 N N . ARG B 1 25 ? -20.5 -20.938 -12.344 1 92.56 25 ARG B N 1
ATOM 3719 C CA . ARG B 1 25 ? -20.938 -21.266 -10.992 1 92.56 25 ARG B CA 1
ATOM 3720 C C . ARG B 1 25 ? -19.797 -21.109 -9.992 1 92.56 25 ARG B C 1
ATOM 3722 O O . ARG B 1 25 ? -18.688 -21.625 -10.211 1 92.56 25 ARG B O 1
ATOM 3729 N N . PRO B 1 26 ? -20.062 -20.406 -8.891 1 93.69 26 PRO B N 1
ATOM 3730 C CA . PRO B 1 26 ? -19.016 -20.328 -7.867 1 93.69 26 PRO B CA 1
ATOM 3731 C C . PRO B 1 26 ? -18.609 -21.703 -7.34 1 93.69 26 PRO B C 1
ATOM 3733 O O . PRO B 1 26 ? -19.453 -22.578 -7.176 1 93.69 26 PRO B O 1
ATOM 3736 N N . HIS B 1 27 ? -17.359 -21.859 -7.156 1 97.56 27 HIS B N 1
ATOM 3737 C CA . HIS B 1 27 ? -16.844 -23.125 -6.648 1 97.56 27 HIS B CA 1
ATOM 3738 C C . HIS B 1 27 ? -17.25 -23.344 -5.195 1 97.56 27 HIS B C 1
ATOM 3740 O O . HIS B 1 27 ? -17.219 -22.406 -4.395 1 97.56 27 HIS B O 1
ATOM 3746 N N . PRO B 1 28 ? -17.547 -24.547 -4.777 1 97.12 28 PRO B N 1
ATOM 3747 C CA . PRO B 1 28 ? -18 -24.828 -3.414 1 97.12 28 PRO B CA 1
ATOM 3748 C C . PRO B 1 28 ? -16.953 -24.469 -2.355 1 97.12 28 PRO B C 1
ATOM 3750 O O . PRO B 1 28 ? -17.312 -24.188 -1.21 1 97.12 28 PRO B O 1
ATOM 3753 N N . SER B 1 29 ? -15.68 -24.5 -2.682 1 97.56 29 SER B N 1
ATOM 3754 C CA . SER B 1 29 ? -14.609 -24.219 -1.729 1 97.56 29 SER B CA 1
ATOM 3755 C C . SER B 1 29 ? -14.672 -22.766 -1.248 1 97.56 29 SER B C 1
ATOM 3757 O O . SER B 1 29 ? -14.07 -22.422 -0.229 1 97.56 29 SER B O 1
ATOM 3759 N N . LEU B 1 30 ? -15.438 -21.875 -1.942 1 97.38 30 LEU B N 1
ATOM 3760 C CA . LEU B 1 30 ? -15.508 -20.453 -1.608 1 97.38 30 LEU B CA 1
ATOM 3761 C C . LEU B 1 30 ? -16.766 -20.141 -0.797 1 97.38 30 LEU B C 1
ATOM 3763 O O . LEU B 1 30 ? -16.922 -19.031 -0.295 1 97.38 30 LEU B O 1
ATOM 3767 N N . GLU B 1 31 ? -17.625 -21.125 -0.663 1 97.12 31 GLU B N 1
ATOM 3768 C CA . GLU B 1 31 ? -18.938 -20.906 -0.041 1 97.12 31 GLU B CA 1
ATOM 3769 C C . GLU B 1 31 ? -18.812 -20.797 1.477 1 97.12 31 GLU B C 1
ATOM 3771 O O . GLU B 1 31 ? -18.125 -21.625 2.104 1 97.12 31 GLU B O 1
ATOM 3776 N N . ILE B 1 32 ? -19.375 -19.766 2.074 1 97.5 32 ILE B N 1
ATOM 3777 C CA . ILE B 1 32 ? -19.438 -19.578 3.518 1 97.5 32 ILE B CA 1
ATOM 3778 C C . ILE B 1 32 ? -20.906 -19.516 3.957 1 97.5 32 ILE B C 1
ATOM 3780 O O . ILE B 1 32 ? -21.656 -18.656 3.502 1 97.5 32 ILE B O 1
ATOM 3784 N N . PRO B 1 33 ? -21.344 -20.438 4.848 1 96.75 33 PRO B N 1
ATOM 3785 C CA . PRO B 1 33 ? -22.703 -20.344 5.363 1 96.75 33 PRO B CA 1
ATOM 3786 C C . PRO B 1 33 ? -22.969 -19.016 6.078 1 96.75 33 PRO B C 1
ATOM 3788 O O . PRO B 1 33 ? -22.109 -18.5 6.785 1 96.75 33 PRO B O 1
ATOM 3791 N N . ASP B 1 34 ? -24.188 -18.484 5.953 1 96.88 34 ASP B N 1
ATOM 3792 C CA . ASP B 1 34 ? -24.547 -17.188 6.516 1 96.88 34 ASP B CA 1
ATOM 3793 C C . ASP B 1 34 ? -24.359 -17.172 8.031 1 96.88 34 ASP B C 1
ATOM 3795 O O . ASP B 1 34 ? -23.891 -16.172 8.602 1 96.88 34 ASP B O 1
ATOM 3799 N N . GLY B 1 35 ? -24.75 -18.297 8.656 1 97.19 35 GLY B N 1
ATOM 3800 C CA . GLY B 1 35 ? -24.594 -18.375 10.102 1 97.19 35 GLY B CA 1
ATOM 3801 C C . GLY B 1 35 ? -23.156 -18.234 10.555 1 97.19 35 GLY B C 1
ATOM 3802 O O . GLY B 1 35 ? -22.875 -17.547 11.531 1 97.19 35 GLY B O 1
ATOM 3803 N N . ARG B 1 36 ? -22.281 -18.891 9.875 1 97.19 36 ARG B N 1
ATOM 3804 C CA . ARG B 1 36 ? -20.859 -18.812 10.188 1 97.19 36 ARG B CA 1
ATOM 3805 C C . ARG B 1 36 ? -20.328 -17.406 9.938 1 97.19 36 ARG B C 1
ATOM 3807 O O . ARG B 1 36 ? -19.547 -16.875 10.742 1 97.19 36 ARG B O 1
ATOM 3814 N N . PHE B 1 37 ? -20.734 -16.828 8.852 1 98.5 37 PHE B N 1
ATOM 3815 C CA . PHE B 1 37 ? -20.281 -15.477 8.531 1 98.5 37 PHE B CA 1
ATOM 3816 C C . PHE B 1 37 ? -20.812 -14.469 9.547 1 98.5 37 PHE B C 1
ATOM 3818 O O . PHE B 1 37 ? -20.109 -13.539 9.938 1 98.5 37 PHE B O 1
ATOM 3825 N N . GLU B 1 38 ? -22.016 -14.617 9.977 1 98.5 38 GLU B N 1
ATOM 3826 C CA . GLU B 1 38 ? -22.641 -13.727 10.945 1 98.5 38 GLU B CA 1
ATOM 3827 C C . GLU B 1 38 ? -21.828 -13.68 12.242 1 98.5 38 GLU B C 1
ATOM 3829 O O . GLU B 1 38 ? -21.578 -12.602 12.773 1 98.5 38 GLU B O 1
ATOM 3834 N N . THR B 1 39 ? -21.422 -14.828 12.719 1 98.56 39 THR B N 1
ATOM 3835 C CA . THR B 1 39 ? -20.641 -14.914 13.953 1 98.56 39 THR B CA 1
ATOM 3836 C C . THR B 1 39 ? -19.312 -14.172 13.812 1 98.56 39 THR B C 1
ATOM 3838 O O . THR B 1 39 ? -18.922 -13.414 14.695 1 98.56 39 THR B O 1
ATOM 3841 N N . ALA B 1 40 ? -18.656 -14.398 12.711 1 98.75 40 ALA B N 1
ATOM 3842 C CA . ALA B 1 40 ? -17.375 -13.758 12.453 1 98.75 40 ALA B CA 1
ATOM 3843 C C . ALA B 1 40 ? -17.547 -12.242 12.297 1 98.75 40 ALA B C 1
ATOM 3845 O O . ALA B 1 40 ? -16.734 -11.469 12.812 1 9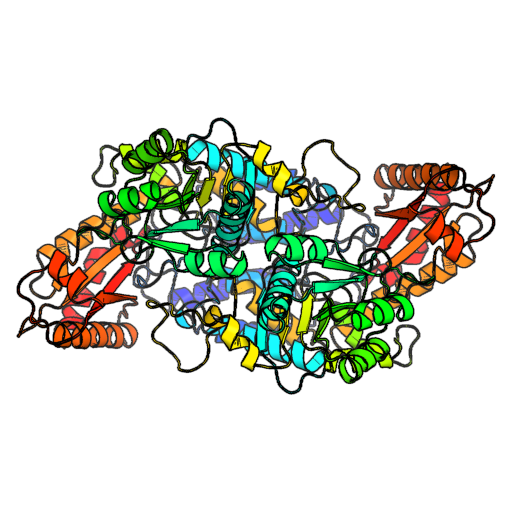8.75 40 ALA B O 1
ATOM 3846 N N . PHE B 1 41 ? -18.609 -11.82 11.602 1 98.81 41 PHE B N 1
ATOM 3847 C CA . PHE B 1 41 ? -18.859 -10.406 11.352 1 98.81 41 PHE B CA 1
ATOM 3848 C C . PHE B 1 41 ? -19.203 -9.68 12.648 1 98.81 41 PHE B C 1
ATOM 3850 O O . PHE B 1 41 ? -18.781 -8.547 12.859 1 98.81 41 PHE B O 1
ATOM 3857 N N . GLU B 1 42 ? -19.906 -10.336 13.5 1 98.69 42 GLU B N 1
ATOM 3858 C CA . GLU B 1 42 ? -20.234 -9.766 14.797 1 98.69 42 GLU B CA 1
ATOM 3859 C C . GLU B 1 42 ? -18.984 -9.531 15.641 1 98.69 42 GLU B C 1
ATOM 3861 O O . GLU B 1 42 ? -18.859 -8.5 16.297 1 98.69 42 GLU B O 1
ATOM 3866 N N . GLU B 1 43 ? -18.141 -10.461 15.609 1 98.81 43 GLU B N 1
ATOM 3867 C CA . GLU B 1 43 ? -16.891 -10.289 16.328 1 98.81 43 GLU B CA 1
ATOM 3868 C C . GLU B 1 43 ? -16.078 -9.125 15.766 1 98.81 43 GLU B C 1
ATOM 3870 O O . GLU B 1 43 ? -15.516 -8.328 16.516 1 98.81 43 GLU B O 1
ATOM 3875 N N . LEU B 1 44 ? -16.031 -9.023 14.43 1 98.81 44 LEU B N 1
ATOM 3876 C CA . LEU B 1 44 ? -15.305 -7.938 13.773 1 98.81 44 LEU B CA 1
ATOM 3877 C C . LEU B 1 44 ? -15.836 -6.578 14.219 1 98.81 44 LEU B C 1
ATOM 3879 O O . LEU B 1 44 ? -15.062 -5.707 14.625 1 98.81 44 LEU B O 1
ATOM 3883 N N . THR B 1 45 ? -17.125 -6.395 14.148 1 98.75 45 THR B N 1
ATOM 3884 C CA . THR B 1 45 ? -17.719 -5.09 14.414 1 98.75 45 THR B CA 1
ATOM 3885 C C . THR B 1 45 ? -17.625 -4.742 15.898 1 98.75 45 THR B C 1
ATOM 3887 O O . THR B 1 45 ? -17.469 -3.574 16.266 1 98.75 45 THR B O 1
ATOM 3890 N N . GLU B 1 46 ? -17.656 -5.773 16.734 1 98.44 46 GLU B N 1
ATOM 3891 C CA . GLU B 1 46 ? -17.438 -5.535 18.156 1 98.44 46 GLU B CA 1
ATOM 3892 C C . GLU B 1 46 ? -16.016 -5.055 18.438 1 98.44 46 GLU B C 1
ATOM 3894 O O . GLU B 1 46 ? -15.812 -4.094 19.172 1 98.44 46 GLU B O 1
ATOM 3899 N N . ARG B 1 47 ? -15.125 -5.652 17.859 1 98.19 47 ARG B N 1
ATOM 3900 C CA . ARG B 1 47 ? -13.727 -5.301 18.062 1 98.19 47 ARG B CA 1
ATOM 3901 C C . ARG B 1 47 ? -13.422 -3.924 17.484 1 98.19 47 ARG B C 1
ATOM 3903 O O . ARG B 1 47 ? -12.602 -3.184 18.031 1 98.19 47 ARG B O 1
ATOM 3910 N N . LEU B 1 48 ? -14.07 -3.561 16.375 1 98.06 48 LEU B N 1
ATOM 3911 C CA . LEU B 1 48 ? -13.797 -2.289 15.711 1 98.06 48 LEU B CA 1
ATOM 3912 C C . LEU B 1 48 ? -14.297 -1.119 16.547 1 98.06 48 LEU B C 1
ATOM 3914 O O . LEU B 1 48 ? -13.93 0.031 16.297 1 98.06 48 LEU B O 1
ATOM 3918 N N . LYS B 1 49 ? -15.094 -1.446 17.547 1 96.56 49 LYS B N 1
ATOM 3919 C CA . LYS B 1 49 ? -15.523 -0.386 18.453 1 96.56 49 LYS B CA 1
ATOM 3920 C C . LYS B 1 49 ? -14.359 0.136 19.297 1 96.56 49 LYS B C 1
ATOM 3922 O O . LYS B 1 49 ? -14.43 1.229 19.859 1 96.56 49 LYS B O 1
ATOM 3927 N N . ASP B 1 50 ? -13.312 -0.758 19.328 1 94.62 50 ASP B N 1
ATOM 3928 C CA . ASP B 1 50 ? -12.102 -0.33 20.016 1 94.62 50 ASP B CA 1
ATOM 3929 C C . ASP B 1 50 ? -11.25 0.565 19.125 1 94.62 50 ASP B C 1
ATOM 3931 O O . ASP B 1 50 ? -10.109 0.218 18.797 1 94.62 50 ASP B O 1
ATOM 3935 N N . ASN B 1 51 ? -11.797 1.671 18.688 1 94.44 51 ASN B N 1
ATOM 3936 C CA . ASN B 1 51 ? -11.172 2.773 17.953 1 94.44 51 ASN B CA 1
ATOM 3937 C C . ASN B 1 51 ? -11.594 4.125 18.531 1 94.44 51 ASN B C 1
ATOM 3939 O O . ASN B 1 51 ? -12.617 4.227 19.203 1 94.44 51 ASN B O 1
ATOM 3943 N N . TYR B 1 52 ? -10.734 5.129 18.344 1 93.12 52 TYR B N 1
ATOM 3944 C CA . TYR B 1 52 ? -11.164 6.492 18.625 1 93.12 52 TYR B CA 1
ATOM 3945 C C . TYR B 1 52 ? -12.141 6.988 17.578 1 93.12 52 TYR B C 1
ATOM 3947 O O . TYR B 1 52 ? -12.18 6.453 16.453 1 93.12 52 TYR B O 1
ATOM 3955 N N . PRO B 1 53 ? -13.008 7.867 17.906 1 94.88 53 PRO B N 1
ATOM 3956 C CA . PRO B 1 53 ? -13.969 8.383 16.922 1 94.88 53 PRO B CA 1
ATOM 3957 C C . PRO B 1 53 ? -13.328 9.367 15.945 1 94.88 53 PRO B C 1
ATOM 3959 O O . PRO B 1 53 ? -13.609 10.57 16 1 94.88 53 PRO B O 1
ATOM 3962 N N . PHE B 1 54 ? -12.594 8.875 15.008 1 95.62 54 PHE B N 1
ATOM 3963 C CA . PHE B 1 54 ? -11.828 9.68 14.062 1 95.62 54 PHE B CA 1
ATOM 3964 C C . PHE B 1 54 ? -12.742 10.602 13.273 1 95.62 54 PHE B C 1
ATOM 3966 O O . PHE B 1 54 ? -12.305 11.633 12.766 1 95.62 54 PHE B O 1
ATOM 3973 N N . PHE B 1 55 ? -14.055 10.273 13.172 1 95.94 55 PHE B N 1
ATOM 3974 C CA . PHE B 1 55 ? -15.008 11.055 12.398 1 95.94 55 PHE B CA 1
ATOM 3975 C C . PHE B 1 55 ? -15.453 12.289 13.164 1 95.94 55 PHE B C 1
ATOM 3977 O O . PHE B 1 55 ? -15.93 13.258 12.57 1 95.94 55 PHE B O 1
ATOM 3984 N N . HIS B 1 56 ? -15.336 12.258 14.484 1 96.5 56 HIS B N 1
ATOM 3985 C CA . HIS B 1 56 ? -15.875 13.297 15.352 1 96.5 56 HIS B CA 1
ATOM 3986 C C . HIS B 1 56 ? -14.859 14.422 15.57 1 96.5 56 HIS B C 1
ATOM 3988 O O . HIS B 1 56 ? -13.672 14.156 15.742 1 96.5 56 HIS B O 1
ATOM 3994 N N . PRO B 1 57 ? -15.281 15.695 15.547 1 96.31 57 PRO B N 1
ATOM 3995 C CA . PRO B 1 57 ? -14.352 16.812 15.719 1 96.31 57 PRO B CA 1
ATOM 3996 C C . PRO B 1 57 ? -13.75 16.875 17.125 1 96.31 57 PRO B C 1
ATOM 3998 O O . PRO B 1 57 ? -12.773 17.578 17.359 1 96.31 57 PRO B O 1
ATOM 4001 N N . SER B 1 58 ? -14.312 16.094 18.031 1 95.56 58 SER B N 1
ATOM 4002 C CA . SER B 1 58 ? -13.703 15.992 19.359 1 95.56 58 SER B CA 1
ATOM 4003 C C . SER B 1 58 ? -12.398 15.203 19.297 1 95.56 58 SER B C 1
ATOM 4005 O O . SER B 1 58 ? -11.617 15.219 20.25 1 95.56 58 SER B O 1
ATOM 4007 N N . TYR B 1 59 ? -12.266 14.438 18.25 1 96.19 59 TYR B N 1
ATOM 4008 C CA . TYR B 1 59 ? -10.945 13.875 17.984 1 96.19 59 TYR B CA 1
ATOM 4009 C C . TYR B 1 59 ? -10.094 14.852 17.188 1 96.19 59 TYR B C 1
ATOM 4011 O O . TYR B 1 59 ? -10.289 15.008 15.977 1 96.19 59 TYR B O 1
ATOM 4019 N N . ALA B 1 60 ? -9.102 15.438 17.828 1 96.12 60 ALA B N 1
ATOM 4020 C CA . ALA B 1 60 ? -8.219 16.422 17.203 1 96.12 60 ALA B CA 1
ATOM 4021 C C . ALA B 1 60 ? -6.754 16.094 17.469 1 96.12 60 ALA B C 1
ATOM 4023 O O . ALA B 1 60 ? -5.906 16.984 17.516 1 96.12 60 ALA B O 1
ATOM 4024 N N . GLY B 1 61 ? -6.496 14.844 17.688 1 93.12 61 GLY B N 1
ATOM 4025 C CA . GLY B 1 61 ? -5.164 14.43 18.109 1 93.12 61 GLY B CA 1
ATOM 4026 C C . GLY B 1 61 ? -4.223 14.18 16.953 1 93.12 61 GLY B C 1
ATOM 4027 O O . GLY B 1 61 ? -3.092 14.664 16.938 1 93.12 61 GLY B O 1
ATOM 4028 N N . GLN B 1 62 ? -4.625 13.312 15.992 1 90.56 62 GLN B N 1
ATOM 4029 C CA . GLN B 1 62 ? -3.734 12.906 14.906 1 90.56 62 GLN B CA 1
ATOM 4030 C C . GLN B 1 62 ? -4.312 13.289 13.547 1 90.56 62 GLN B C 1
ATOM 4032 O O . GLN B 1 62 ? -5.469 13.695 13.453 1 90.56 62 GLN B O 1
ATOM 4037 N N . MET B 1 63 ? -3.402 13.242 12.586 1 92.69 63 MET B N 1
ATOM 4038 C CA . MET B 1 63 ? -3.781 13.508 11.203 1 92.69 63 MET B CA 1
ATOM 4039 C C . MET B 1 63 ? -4.613 12.359 10.633 1 92.69 63 MET B C 1
ATOM 4041 O O . MET B 1 63 ? -4.156 11.641 9.742 1 92.69 63 MET B O 1
ATOM 4045 N N . LEU B 1 64 ? -5.82 12.234 11.219 1 92.56 64 LEU B N 1
ATOM 4046 C CA . LEU B 1 64 ? -6.66 11.094 10.891 1 92.56 64 LEU B CA 1
ATOM 4047 C C . LEU B 1 64 ? -8.117 11.516 10.734 1 92.56 64 LEU B C 1
ATOM 4049 O O . LEU B 1 64 ? -8.656 12.227 11.578 1 92.56 64 LEU B O 1
ATOM 4053 N N . LYS B 1 65 ? -8.695 11.148 9.656 1 93.88 65 LYS B N 1
ATOM 4054 C CA . LYS B 1 65 ? -10.125 11.312 9.43 1 93.88 65 LYS B CA 1
ATOM 4055 C C . LYS B 1 65 ? -10.656 10.242 8.477 1 93.88 65 LYS B C 1
ATOM 4057 O O . LYS B 1 65 ? -9.883 9.617 7.75 1 93.88 65 LYS B O 1
ATOM 4062 N N . PRO B 1 66 ? -11.93 9.93 8.445 1 94.94 66 PRO B N 1
ATOM 4063 C CA . PRO B 1 66 ? -12.484 8.969 7.484 1 94.94 66 PRO B CA 1
ATOM 4064 C C . PRO B 1 66 ? -12.445 9.492 6.047 1 94.94 66 PRO B C 1
ATOM 4066 O O . PRO B 1 66 ? -12.352 10.703 5.832 1 94.94 66 PRO B O 1
ATOM 4069 N N . PRO B 1 67 ? -12.453 8.594 5.098 1 98.06 67 PRO B N 1
ATOM 4070 C CA . PRO B 1 67 ? -12.578 9.031 3.705 1 98.06 67 PRO B CA 1
ATOM 4071 C C . PRO B 1 67 ? -13.961 9.609 3.389 1 98.06 67 PRO B C 1
ATOM 4073 O O . PRO B 1 67 ? -14.922 9.352 4.117 1 98.06 67 PRO B O 1
ATOM 4076 N N . HIS B 1 68 ? -14.008 10.414 2.402 1 98.5 68 HIS B N 1
ATOM 4077 C CA . HIS B 1 68 ? -15.305 10.867 1.903 1 98.5 68 HIS B CA 1
ATOM 4078 C C . HIS B 1 68 ? -16.141 9.695 1.401 1 98.5 68 HIS B C 1
ATOM 4080 O O . HIS B 1 68 ? -15.609 8.75 0.819 1 98.5 68 HIS B O 1
ATOM 4086 N N . PRO B 1 69 ? -17.484 9.727 1.541 1 98.19 69 PRO B N 1
ATOM 4087 C CA . PRO B 1 69 ? -18.328 8.656 1.02 1 98.19 69 PRO B CA 1
ATOM 4088 C C . PRO B 1 69 ? -18.109 8.398 -0.469 1 98.19 69 PRO B C 1
ATOM 4090 O O . PRO B 1 69 ? -18.172 7.25 -0.916 1 98.19 69 PRO B O 1
ATOM 4093 N N . ALA B 1 70 ? -17.828 9.422 -1.248 1 98.75 70 ALA B N 1
ATOM 4094 C CA . ALA B 1 70 ? -17.531 9.25 -2.668 1 98.75 70 ALA B CA 1
ATOM 4095 C C . ALA B 1 70 ? -16.312 8.359 -2.875 1 98.75 70 ALA B C 1
ATOM 4097 O O . ALA B 1 70 ? -16.297 7.512 -3.77 1 98.75 70 ALA B O 1
ATOM 4098 N N . ALA B 1 71 ? -15.289 8.617 -2.08 1 98.88 71 ALA B N 1
ATOM 4099 C CA . ALA B 1 71 ? -14.078 7.805 -2.146 1 98.88 71 ALA B CA 1
ATOM 4100 C C . ALA B 1 71 ? -14.375 6.348 -1.798 1 98.88 71 ALA B C 1
ATOM 4102 O O . ALA B 1 71 ? -13.852 5.43 -2.436 1 98.88 71 ALA B O 1
ATOM 4103 N N . VAL B 1 72 ? -15.219 6.117 -0.783 1 98.81 72 VAL B N 1
ATOM 4104 C CA . VAL B 1 72 ? -15.57 4.77 -0.339 1 98.81 72 VAL B CA 1
ATOM 4105 C C . VAL B 1 72 ? -16.297 4.027 -1.461 1 98.81 72 VAL B C 1
ATOM 4107 O O . VAL B 1 72 ? -15.969 2.877 -1.761 1 98.81 72 VAL B O 1
ATOM 4110 N N . VAL B 1 73 ? -17.234 4.711 -2.109 1 98.88 73 VAL B N 1
ATOM 4111 C CA . VAL B 1 73 ? -18 4.098 -3.188 1 98.88 73 VAL B CA 1
ATOM 4112 C C . VAL B 1 73 ? -17.078 3.766 -4.355 1 98.88 73 VAL B C 1
ATOM 4114 O O . VAL B 1 73 ? -17.156 2.678 -4.93 1 98.88 73 VAL B O 1
ATOM 4117 N N . GLY B 1 74 ? -16.25 4.738 -4.719 1 98.94 74 GLY B N 1
ATOM 4118 C CA . GLY B 1 74 ? -15.305 4.5 -5.801 1 98.94 74 GLY B CA 1
ATOM 4119 C C . GLY B 1 74 ? -14.367 3.338 -5.535 1 98.94 74 GLY B C 1
ATOM 4120 O O . GLY B 1 74 ? -14.133 2.506 -6.414 1 98.94 74 GLY B O 1
ATOM 4121 N N . TYR B 1 75 ? -13.828 3.271 -4.297 1 98.81 75 TYR B N 1
ATOM 4122 C CA . TYR B 1 75 ? -12.914 2.197 -3.914 1 98.81 75 TYR B CA 1
ATOM 4123 C C . TYR B 1 75 ? -13.609 0.842 -3.988 1 98.81 75 TYR B C 1
ATOM 4125 O O . TYR B 1 75 ? -13.07 -0.108 -4.559 1 98.81 75 TYR B O 1
ATOM 4133 N N . LEU B 1 76 ? -14.797 0.754 -3.422 1 98.81 76 LEU B N 1
ATOM 4134 C CA . LEU B 1 76 ? -15.547 -0.497 -3.422 1 98.81 76 LEU B CA 1
ATOM 4135 C C . LEU B 1 76 ? -15.836 -0.958 -4.848 1 98.81 76 LEU B C 1
ATOM 4137 O O . LEU B 1 76 ? -15.648 -2.133 -5.176 1 98.81 76 LEU B O 1
ATOM 4141 N N . THR B 1 77 ? -16.266 -0.04 -5.695 1 98.88 77 THR B N 1
ATOM 4142 C CA . THR B 1 77 ? -16.656 -0.376 -7.062 1 98.88 77 THR B CA 1
ATOM 4143 C C . THR B 1 77 ? -15.477 -1.014 -7.805 1 98.88 77 THR B C 1
ATOM 4145 O O . THR B 1 77 ? -15.641 -2.047 -8.461 1 98.88 77 THR B O 1
ATOM 4148 N N . ALA B 1 78 ? -14.336 -0.44 -7.684 1 98.75 78 ALA B N 1
ATOM 4149 C CA . ALA B 1 78 ? -13.156 -0.947 -8.383 1 98.75 78 ALA B CA 1
ATOM 4150 C C . ALA B 1 78 ? -12.617 -2.199 -7.699 1 98.75 78 ALA B C 1
ATOM 4152 O O . ALA B 1 78 ? -12.102 -3.102 -8.367 1 98.75 78 ALA B O 1
ATOM 4153 N N . MET B 1 79 ? -12.727 -2.262 -6.41 1 98.5 79 MET B N 1
ATOM 4154 C CA . MET B 1 79 ? -12.234 -3.406 -5.645 1 98.5 79 MET B CA 1
ATOM 4155 C C . MET B 1 79 ? -12.938 -4.688 -6.074 1 98.5 79 MET B C 1
ATOM 4157 O O . MET B 1 79 ? -12.328 -5.762 -6.082 1 98.5 79 MET B O 1
ATOM 4161 N N . LEU B 1 80 ? -14.195 -4.578 -6.488 1 98.38 80 LEU B N 1
ATOM 4162 C CA . LEU B 1 80 ? -14.961 -5.738 -6.938 1 98.38 80 LEU B CA 1
ATOM 4163 C C . LEU B 1 80 ? -14.391 -6.305 -8.227 1 98.38 80 LEU B C 1
ATOM 4165 O O . LEU B 1 80 ? -14.453 -7.512 -8.469 1 98.38 80 LEU B O 1
ATOM 4169 N N . VAL B 1 81 ? -13.75 -5.445 -9.039 1 97.56 81 VAL B N 1
ATOM 4170 C CA . VAL B 1 81 ? -13.039 -5.852 -10.242 1 97.56 81 VAL B CA 1
ATOM 4171 C C . VAL B 1 81 ? -11.609 -6.27 -9.883 1 97.56 81 VAL B C 1
ATOM 4173 O O . VAL B 1 81 ? -11.078 -7.219 -10.453 1 97.56 81 VAL B O 1
ATOM 4176 N N . ASN B 1 82 ? -10.992 -5.574 -8.992 1 97.38 82 ASN B N 1
ATOM 4177 C CA . ASN B 1 82 ? -9.688 -5.773 -8.383 1 97.38 82 ASN B CA 1
ATOM 4178 C C . ASN B 1 82 ? -8.562 -5.598 -9.406 1 97.38 82 ASN B C 1
ATOM 4180 O O . ASN B 1 82 ? -7.691 -6.461 -9.531 1 97.38 82 ASN B O 1
ATOM 4184 N N . PRO B 1 83 ? -8.555 -4.473 -10.102 1 96.06 83 PRO B N 1
ATOM 4185 C CA . PRO B 1 83 ? -7.484 -4.215 -11.07 1 96.06 83 PRO B CA 1
ATOM 4186 C C . PRO B 1 83 ? -6.133 -3.961 -10.406 1 96.06 83 PRO B C 1
ATOM 4188 O O . PRO B 1 83 ? -6.082 -3.447 -9.281 1 96.06 83 PRO B O 1
ATOM 4191 N N . ASN B 1 84 ? -5.078 -4.316 -11.086 1 92.62 84 ASN B N 1
ATOM 4192 C CA . ASN B 1 84 ? -3.689 -4.082 -10.703 1 92.62 84 ASN B CA 1
ATOM 4193 C C . ASN B 1 84 ? -3.045 -3.002 -11.562 1 92.62 84 ASN B C 1
ATOM 4195 O O . ASN B 1 84 ? -2.785 -3.217 -12.75 1 92.62 84 ASN B O 1
ATOM 4199 N N . ASN B 1 85 ? -2.729 -1.823 -11.031 1 89.06 85 ASN B N 1
ATOM 4200 C CA . ASN B 1 85 ? -2.219 -0.698 -11.805 1 89.06 85 ASN B CA 1
ATOM 4201 C C . ASN B 1 85 ? -0.719 -0.821 -12.055 1 89.06 85 ASN B C 1
ATOM 4203 O O . ASN B 1 85 ? -0.088 0.115 -12.547 1 89.06 85 ASN B O 1
ATOM 4207 N N . HIS B 1 86 ? -0.177 -1.907 -11.961 1 80.62 86 HIS B N 1
ATOM 4208 C CA . HIS B 1 86 ? 1.229 -2.107 -12.289 1 80.62 86 HIS B CA 1
ATOM 4209 C C . HIS B 1 86 ? 1.406 -2.389 -13.781 1 80.62 86 HIS B C 1
ATOM 4211 O O . HIS B 1 86 ? 2.354 -1.899 -14.398 1 80.62 86 HIS B O 1
ATOM 4217 N N . ALA B 1 87 ? 0.5 -3.238 -14.359 1 74.06 87 ALA B N 1
ATOM 4218 C CA . ALA B 1 87 ? 0.557 -3.592 -15.773 1 74.06 87 ALA B CA 1
ATOM 4219 C C . ALA B 1 87 ? -0.637 -3.018 -16.531 1 74.06 87 ALA B C 1
ATOM 4221 O O . ALA B 1 87 ? -1.737 -2.918 -15.984 1 74.06 87 ALA B O 1
ATOM 4222 N N . LEU B 1 88 ? -0.359 -2.598 -17.734 1 70.81 88 LEU B N 1
ATOM 4223 C CA . LEU B 1 88 ? -1.445 -2.039 -18.531 1 70.81 88 LEU B CA 1
ATOM 4224 C C . LEU B 1 88 ? -2.588 -3.037 -18.656 1 70.81 88 LEU B C 1
ATOM 4226 O O . LEU B 1 88 ? -3.76 -2.664 -18.578 1 70.81 88 LEU B O 1
ATOM 4230 N N . ASP B 1 89 ? -2.254 -4.258 -18.688 1 78.44 89 ASP B N 1
ATOM 4231 C CA . ASP B 1 89 ? -3.293 -5.266 -18.875 1 78.44 89 ASP B CA 1
ATOM 4232 C C . ASP B 1 89 ? -3.949 -5.637 -17.547 1 78.44 89 ASP B C 1
ATOM 4234 O O . ASP B 1 89 ? -5.02 -6.246 -17.531 1 78.44 89 ASP B O 1
ATOM 4238 N N . GLY B 1 90 ? -3.371 -5.176 -16.453 1 86.25 90 GLY B N 1
ATOM 4239 C CA . GLY B 1 90 ? -3.904 -5.523 -15.141 1 86.25 90 GLY B CA 1
ATOM 4240 C C . GLY B 1 90 ? -4.969 -4.559 -14.648 1 86.25 90 GLY B C 1
ATOM 4241 O O . GLY B 1 90 ? -5.711 -4.871 -13.719 1 86.25 90 GLY B O 1
ATOM 4242 N N . GLY B 1 91 ? -5.062 -3.434 -15.32 1 90.5 91 GLY B N 1
ATOM 4243 C CA . GLY B 1 91 ? -6.023 -2.406 -14.945 1 90.5 91 GLY B CA 1
ATOM 4244 C C . GLY B 1 91 ? -6.066 -1.251 -15.93 1 90.5 91 GLY B C 1
ATOM 4245 O O . GLY B 1 91 ? -5.727 -0.119 -15.578 1 90.5 91 GLY B O 1
ATOM 4246 N N . PRO B 1 92 ? -6.492 -1.594 -17.141 1 91.44 92 PRO B N 1
ATOM 4247 C CA . PRO B 1 92 ? -6.465 -0.532 -18.141 1 91.44 92 PRO B CA 1
ATOM 4248 C C . PRO B 1 92 ? -7.309 0.678 -17.75 1 91.44 92 PRO B C 1
ATOM 4250 O O . PRO B 1 92 ? -6.852 1.818 -17.875 1 91.44 92 PRO B O 1
ATOM 4253 N N . ALA B 1 93 ? -8.508 0.404 -17.188 1 96.12 93 ALA B N 1
ATOM 4254 C CA . ALA B 1 93 ? -9.406 1.491 -16.797 1 96.12 93 ALA B CA 1
ATOM 4255 C C . ALA B 1 93 ? -8.805 2.33 -15.68 1 96.12 93 ALA B C 1
ATOM 4257 O O . ALA B 1 93 ? -8.789 3.561 -15.758 1 96.12 93 ALA B O 1
ATOM 4258 N N . THR B 1 94 ? -8.281 1.685 -14.695 1 96.94 94 THR B N 1
ATOM 4259 C CA . THR B 1 94 ? -7.809 2.412 -13.523 1 96.94 94 THR B CA 1
ATOM 4260 C C . THR B 1 94 ? -6.422 2.996 -13.773 1 96.94 94 THR B C 1
ATOM 4262 O O . THR B 1 94 ? -6.031 3.977 -13.141 1 96.94 94 THR B O 1
ATOM 4265 N N . ALA B 1 95 ? -5.656 2.408 -14.711 1 93.88 95 ALA B N 1
ATOM 4266 C CA . ALA B 1 95 ? -4.398 3.029 -15.117 1 93.88 95 ALA B CA 1
ATOM 4267 C C . ALA B 1 95 ? -4.641 4.398 -15.75 1 93.88 95 ALA B C 1
ATOM 4269 O O . ALA B 1 95 ? -3.92 5.355 -15.461 1 93.88 95 ALA B O 1
ATOM 4270 N N . GLU B 1 96 ? -5.66 4.469 -16.562 1 95.31 96 GLU B N 1
ATOM 4271 C CA . GLU B 1 96 ? -6.012 5.75 -17.172 1 95.31 96 GLU B CA 1
ATOM 4272 C C . GLU B 1 96 ? -6.512 6.738 -16.125 1 95.31 96 GLU B C 1
ATOM 4274 O O . GLU B 1 96 ? -6.168 7.922 -16.172 1 95.31 96 GLU B O 1
ATOM 4279 N N . MET B 1 97 ? -7.312 6.273 -15.203 1 97.62 97 MET B N 1
ATOM 4280 C CA . MET B 1 97 ? -7.801 7.125 -14.117 1 97.62 97 MET B CA 1
ATOM 4281 C C . MET B 1 97 ? -6.641 7.664 -13.289 1 97.62 97 MET B C 1
ATOM 4283 O O . MET B 1 97 ? -6.656 8.828 -12.875 1 97.62 97 MET B O 1
ATOM 4287 N N . GLU B 1 98 ? -5.66 6.789 -13.039 1 96.5 98 GLU B N 1
ATOM 4288 C CA . GLU B 1 98 ? -4.484 7.207 -12.273 1 96.5 98 GLU B CA 1
ATOM 4289 C C . GLU B 1 98 ? -3.721 8.305 -13.008 1 96.5 98 GLU B C 1
ATOM 4291 O O . GLU B 1 98 ? -3.299 9.289 -12.391 1 96.5 98 GLU B O 1
ATOM 4296 N N . ARG B 1 99 ? -3.549 8.172 -14.289 1 94.75 99 ARG B N 1
ATOM 4297 C CA . ARG B 1 99 ? -2.877 9.195 -15.078 1 94.75 99 ARG B CA 1
ATOM 4298 C C . ARG B 1 99 ? -3.611 10.531 -14.984 1 94.75 99 ARG B C 1
ATOM 4300 O O . ARG B 1 99 ? -2.982 11.586 -14.867 1 94.75 99 ARG B O 1
ATOM 4307 N N . GLU B 1 100 ? -4.879 10.484 -14.977 1 97.81 100 GLU B N 1
ATOM 4308 C CA . GLU B 1 100 ? -5.699 11.695 -14.938 1 97.81 100 GLU B CA 1
ATOM 4309 C C . GLU B 1 100 ? -5.578 12.391 -13.586 1 97.81 100 GLU B C 1
ATOM 4311 O O . GLU B 1 100 ? -5.402 13.609 -13.523 1 97.81 100 GLU B O 1
ATOM 4316 N N . VAL B 1 101 ? -5.656 11.633 -12.523 1 98.38 101 VAL B N 1
ATOM 4317 C CA . VAL B 1 101 ? -5.617 12.266 -11.211 1 98.38 101 VAL B CA 1
ATOM 4318 C C . VAL B 1 101 ? -4.207 12.773 -10.922 1 98.38 101 VAL B C 1
ATOM 4320 O O . VAL B 1 101 ? -4.035 13.805 -10.266 1 98.38 101 VAL B O 1
ATOM 4323 N N . VAL B 1 102 ? -3.217 12.07 -11.406 1 97.5 102 VAL B N 1
ATOM 4324 C CA . VAL B 1 102 ? -1.838 12.516 -11.234 1 97.5 102 VAL B CA 1
ATOM 4325 C C . VAL B 1 102 ? -1.621 13.82 -12.008 1 97.5 102 VAL B C 1
ATOM 4327 O O . VAL B 1 102 ? -0.958 14.734 -11.516 1 97.5 102 VAL B O 1
ATOM 4330 N N . ARG B 1 103 ? -2.182 13.891 -13.164 1 97.94 103 ARG B N 1
ATOM 4331 C CA . ARG B 1 103 ? -2.117 15.125 -13.938 1 97.94 103 ARG B CA 1
ATOM 4332 C C . ARG B 1 103 ? -2.795 16.281 -13.188 1 97.94 103 ARG B C 1
ATOM 4334 O O . ARG B 1 103 ? -2.297 17.406 -13.188 1 97.94 103 ARG B O 1
ATOM 4341 N N . GLN B 1 104 ? -3.873 16.031 -12.57 1 98.62 104 GLN B N 1
ATOM 4342 C CA . GLN B 1 104 ? -4.578 17.047 -11.805 1 98.62 104 GLN B CA 1
ATOM 4343 C C . GLN B 1 104 ? -3.734 17.531 -10.633 1 98.62 104 GLN B C 1
ATOM 4345 O O . GLN B 1 104 ? -3.699 18.734 -10.336 1 98.62 104 GLN B O 1
ATOM 4350 N N . LEU B 1 105 ? -3.078 16.609 -9.977 1 98.75 105 LEU B N 1
ATOM 4351 C CA . LEU B 1 105 ? -2.191 16.984 -8.875 1 98.75 105 LEU B CA 1
ATOM 4352 C C . LEU B 1 105 ? -1.021 17.812 -9.383 1 98.75 105 LEU B C 1
ATOM 4354 O O . LEU B 1 105 ? -0.665 18.828 -8.773 1 98.75 105 LEU B O 1
ATOM 4358 N N . ALA B 1 106 ? -0.416 17.359 -10.492 1 98.44 106 ALA B N 1
ATOM 4359 C CA . ALA B 1 106 ? 0.689 18.109 -11.094 1 98.44 106 ALA B CA 1
ATOM 4360 C C . ALA B 1 106 ? 0.263 19.516 -11.461 1 98.44 106 ALA B C 1
ATOM 4362 O O . ALA B 1 106 ? 0.984 20.484 -11.188 1 98.44 106 ALA B O 1
ATOM 4363 N N . THR B 1 107 ? -0.922 19.609 -12.016 1 98.19 107 THR B N 1
ATOM 4364 C CA . THR B 1 107 ? -1.463 20.906 -12.406 1 98.19 107 THR B CA 1
ATOM 4365 C C . THR B 1 107 ? -1.701 21.781 -11.18 1 98.19 107 THR B C 1
ATOM 4367 O O . THR B 1 107 ? -1.415 22.984 -11.211 1 98.19 107 THR B O 1
ATOM 4370 N N . MET B 1 108 ? -2.182 21.234 -10.148 1 98.38 108 MET B N 1
ATOM 4371 C CA . MET B 1 108 ? -2.436 21.953 -8.906 1 98.38 108 MET B CA 1
ATOM 4372 C C . MET B 1 108 ? -1.163 22.609 -8.391 1 98.38 108 MET B C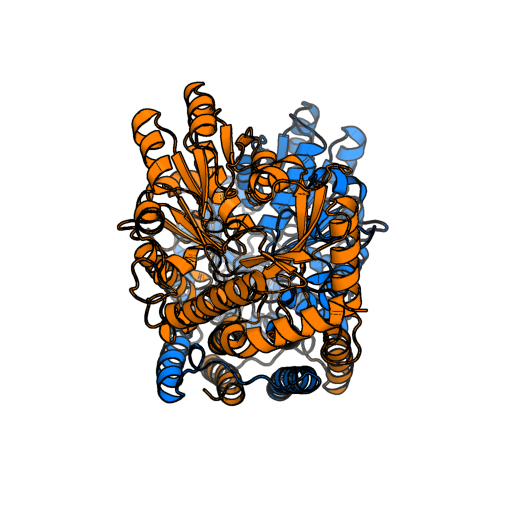 1
ATOM 4374 O O . MET B 1 108 ? -1.202 23.734 -7.895 1 98.38 108 MET B O 1
ATOM 4378 N N . PHE B 1 109 ? -0.013 21.938 -8.57 1 98.38 109 PHE B N 1
ATOM 4379 C CA . PHE B 1 109 ? 1.255 22.453 -8.062 1 98.38 109 PHE B CA 1
ATOM 4380 C C . PHE B 1 109 ? 1.929 23.344 -9.094 1 98.38 109 PHE B C 1
ATOM 4382 O O . PHE B 1 109 ? 2.963 23.953 -8.812 1 98.38 109 PHE B O 1
ATOM 4389 N N . GLY B 1 110 ? 1.447 23.375 -10.344 1 98 110 GLY B N 1
ATOM 4390 C CA . GLY B 1 110 ? 1.973 24.266 -11.367 1 98 110 GLY B CA 1
ATOM 4391 C C . GLY B 1 110 ? 3.006 23.609 -12.258 1 98 110 GLY B C 1
ATOM 4392 O O . GLY B 1 110 ? 3.748 24.297 -12.969 1 98 110 GLY B O 1
ATOM 4393 N N . TYR B 1 111 ? 3.066 22.234 -12.211 1 97.62 111 TYR B N 1
ATOM 4394 C CA . TYR B 1 111 ? 3.949 21.516 -13.133 1 97.62 111 TYR B CA 1
ATOM 4395 C C . TYR B 1 111 ? 3.412 21.578 -14.555 1 97.62 111 TYR B C 1
ATOM 4397 O O . TYR B 1 111 ? 2.229 21.328 -14.789 1 97.62 111 TYR B O 1
ATOM 4405 N N . GLN B 1 112 ? 4.195 21.906 -15.516 1 94.75 112 GLN B N 1
ATOM 4406 C CA . GLN B 1 112 ? 3.818 21.891 -16.922 1 94.75 112 GLN B CA 1
ATOM 4407 C C . GLN B 1 112 ? 4.051 20.516 -17.531 1 94.75 112 GLN B C 1
ATOM 4409 O O . GLN B 1 112 ? 3.24 20.031 -18.328 1 94.75 112 GLN B O 1
ATOM 4414 N N . GLU B 1 113 ? 5.203 19.953 -17.25 1 94.75 113 GLU B N 1
ATOM 4415 C CA . GLU B 1 113 ? 5.555 18.562 -17.547 1 94.75 113 GLU B CA 1
ATOM 4416 C C . GLU B 1 113 ? 5.812 17.781 -16.266 1 94.75 113 GLU B C 1
ATOM 4418 O O . GLU B 1 113 ? 6.215 18.344 -15.25 1 94.75 113 GLU B O 1
ATOM 4423 N N . HIS B 1 114 ? 5.457 16.531 -16.359 1 96.06 114 HIS B N 1
ATOM 4424 C CA . HIS B 1 114 ? 5.664 15.766 -15.133 1 96.06 114 HIS B CA 1
ATOM 4425 C C . HIS B 1 114 ? 5.738 14.273 -15.438 1 96.06 114 HIS B C 1
ATOM 4427 O O . HIS B 1 114 ? 5.367 13.836 -16.531 1 96.06 114 HIS B O 1
ATOM 4433 N N . LEU B 1 115 ? 6.34 13.594 -14.594 1 94.31 115 LEU B N 1
ATOM 4434 C CA . LEU B 1 115 ? 6.195 12.156 -14.398 1 94.31 115 LEU B CA 1
ATOM 4435 C C . LEU B 1 115 ? 5.75 11.836 -12.977 1 94.31 115 LEU B C 1
ATOM 4437 O O . LEU B 1 115 ? 6.277 12.398 -12.016 1 94.31 115 LEU B O 1
ATOM 4441 N N . GLY B 1 116 ? 4.703 11.055 -12.883 1 94.69 116 GLY B N 1
ATOM 4442 C CA . GLY B 1 116 ? 4.258 10.734 -11.531 1 94.69 116 GLY B CA 1
ATOM 4443 C C . GLY B 1 116 ? 3.326 9.539 -11.484 1 94.69 116 GLY B C 1
ATOM 4444 O O . GLY B 1 116 ? 2.922 9.016 -12.531 1 94.69 116 GLY B O 1
ATOM 4445 N N . HIS B 1 117 ? 3.041 9.062 -10.289 1 95 117 HIS B N 1
ATOM 4446 C CA . HIS B 1 117 ? 2.121 7.953 -10.055 1 95 117 HIS B CA 1
ATOM 4447 C C . HIS B 1 117 ? 1.666 7.918 -8.602 1 95 117 HIS B C 1
ATOM 4449 O O . HIS B 1 117 ? 2.244 8.594 -7.746 1 95 117 HIS B O 1
ATOM 4455 N N . LEU B 1 118 ? 0.636 7.223 -8.383 1 96 118 LEU B N 1
ATOM 4456 C CA . LEU B 1 118 ? 0.193 6.984 -7.016 1 96 118 LEU B CA 1
ATOM 4457 C C . LEU B 1 118 ? 1.098 5.973 -6.32 1 96 118 LEU B C 1
ATOM 4459 O O . LEU B 1 118 ? 1.754 5.164 -6.98 1 96 118 LEU B O 1
ATOM 4463 N N . THR B 1 119 ? 1.205 6.113 -5.047 1 94.56 119 THR B N 1
ATOM 4464 C CA . THR B 1 119 ? 1.921 5.18 -4.184 1 94.56 119 THR B CA 1
ATOM 4465 C C . THR B 1 119 ? 1.038 4.727 -3.025 1 94.56 119 THR B C 1
ATOM 4467 O O . THR B 1 119 ? -0.059 5.258 -2.83 1 94.56 119 THR B O 1
ATOM 4470 N N . THR B 1 120 ? 1.476 3.736 -2.322 1 92.38 120 THR B N 1
ATOM 4471 C CA . THR B 1 120 ? 0.664 3.193 -1.239 1 92.38 120 THR B CA 1
ATOM 4472 C C . THR B 1 120 ? 0.738 4.09 -0.006 1 92.38 120 THR B C 1
ATOM 4474 O O . THR B 1 120 ? -0.081 3.965 0.907 1 92.38 120 THR B O 1
ATOM 4477 N N . SER B 1 121 ? 1.739 4.992 0.064 1 90.5 121 SER B N 1
ATOM 4478 C CA . SER B 1 121 ? 1.874 5.918 1.185 1 90.5 121 SER B CA 1
ATOM 4479 C C . SER B 1 121 ? 2.859 7.035 0.862 1 90.5 121 SER B C 1
ATOM 4481 O O . SER B 1 121 ? 3.619 6.941 -0.103 1 90.5 121 SER B O 1
ATOM 4483 N N . GLY B 1 122 ? 2.836 8.031 1.717 1 92.5 122 GLY B N 1
ATOM 4484 C CA . GLY B 1 122 ? 3.828 9.086 1.604 1 92.5 122 GLY B CA 1
ATOM 4485 C C . GLY B 1 122 ? 5.246 8.609 1.859 1 92.5 122 GLY B C 1
ATOM 4486 O O . GLY B 1 122 ? 6.199 9.133 1.282 1 92.5 122 GLY B O 1
ATOM 4487 N N . THR B 1 123 ? 5.367 7.59 2.664 1 91.12 123 THR B N 1
ATOM 4488 C CA . THR B 1 123 ? 6.68 7.02 2.955 1 91.12 123 THR B CA 1
ATOM 4489 C C . THR B 1 123 ? 7.293 6.41 1.697 1 91.12 123 THR B C 1
ATOM 4491 O O . THR B 1 123 ? 8.461 6.652 1.391 1 91.12 123 THR B O 1
ATOM 4494 N N . VAL B 1 124 ? 6.477 5.652 0.969 1 93.38 124 VAL B N 1
ATOM 4495 C CA . VAL B 1 124 ? 6.957 5.031 -0.26 1 93.38 124 VAL B CA 1
ATOM 4496 C C . VAL B 1 124 ? 7.242 6.105 -1.307 1 93.38 124 VAL B C 1
ATOM 4498 O O . VAL B 1 124 ? 8.219 6.016 -2.049 1 93.38 124 VAL B O 1
ATOM 4501 N N . ALA B 1 125 ? 6.406 7.117 -1.352 1 95.94 125 ALA B N 1
ATOM 4502 C CA . ALA B 1 125 ? 6.613 8.234 -2.271 1 95.94 125 ALA B CA 1
ATOM 4503 C C . ALA B 1 125 ? 7.938 8.938 -1.984 1 95.94 125 ALA B C 1
ATOM 4505 O O . ALA B 1 125 ? 8.703 9.227 -2.904 1 95.94 125 ALA B O 1
ATOM 4506 N N . ASN B 1 126 ? 8.227 9.211 -0.702 1 97.12 126 ASN B N 1
ATOM 4507 C CA . ASN B 1 126 ? 9.469 9.867 -0.322 1 97.12 126 ASN B CA 1
ATOM 4508 C C . ASN B 1 126 ? 10.68 8.977 -0.577 1 97.12 126 ASN B C 1
ATOM 4510 O O . ASN B 1 126 ? 11.758 9.461 -0.939 1 97.12 126 ASN B O 1
ATOM 4514 N N . LEU B 1 127 ? 10.516 7.668 -0.36 1 95.19 127 LEU B N 1
ATOM 4515 C CA . LEU B 1 127 ? 11.586 6.742 -0.703 1 95.19 127 LEU B CA 1
ATOM 4516 C C . LEU B 1 127 ? 11.961 6.867 -2.176 1 95.19 127 LEU B C 1
ATOM 4518 O O . LEU B 1 127 ? 13.148 6.934 -2.514 1 95.19 127 LEU B O 1
ATOM 4522 N N . GLU B 1 128 ? 10.977 6.918 -3.037 1 94.69 128 GLU B N 1
ATOM 4523 C CA . GLU B 1 128 ? 11.227 7.004 -4.473 1 94.69 128 GLU B CA 1
ATOM 4524 C C . GLU B 1 128 ? 11.875 8.336 -4.844 1 94.69 128 GLU B C 1
ATOM 4526 O O . GLU B 1 128 ? 12.805 8.375 -5.652 1 94.69 128 GLU B O 1
ATOM 4531 N N . ALA B 1 129 ? 11.352 9.391 -4.254 1 97.19 129 ALA B N 1
ATOM 4532 C CA . ALA B 1 129 ? 11.93 10.711 -4.516 1 97.19 129 ALA B CA 1
ATOM 4533 C C . ALA B 1 129 ? 13.398 10.758 -4.098 1 97.19 129 ALA B C 1
ATOM 4535 O O . ALA B 1 129 ? 14.234 11.297 -4.82 1 97.19 129 ALA B O 1
ATOM 4536 N N . LEU B 1 130 ? 13.727 10.188 -2.941 1 97.69 130 LEU B N 1
ATOM 4537 C CA . LEU B 1 130 ? 15.094 10.211 -2.428 1 97.69 130 LEU B CA 1
ATOM 4538 C C . LEU B 1 130 ? 15.984 9.258 -3.211 1 97.69 130 LEU B C 1
ATOM 4540 O O . LEU B 1 130 ? 17.188 9.516 -3.383 1 97.69 130 LEU B O 1
ATOM 4544 N N . PHE B 1 131 ? 15.43 8.133 -3.701 1 96.56 131 PHE B N 1
ATOM 4545 C CA . PHE B 1 131 ? 16.172 7.234 -4.582 1 96.56 131 PHE B CA 1
ATOM 4546 C C . PHE B 1 131 ? 16.625 7.957 -5.844 1 96.56 131 PHE B C 1
ATOM 4548 O O . PHE B 1 131 ? 17.781 7.879 -6.227 1 96.56 131 PHE B O 1
ATOM 4555 N N . VAL B 1 132 ? 15.664 8.688 -6.449 1 95.38 132 VAL B N 1
ATOM 4556 C CA . VAL B 1 132 ? 15.984 9.469 -7.637 1 95.38 132 VAL B CA 1
ATOM 4557 C C . VAL B 1 132 ? 17.016 10.531 -7.293 1 95.38 132 VAL B C 1
ATOM 4559 O O . VAL B 1 132 ? 17.906 10.828 -8.102 1 95.38 132 VAL B O 1
ATOM 4562 N N . ALA B 1 133 ? 16.906 11.109 -6.082 1 97.19 133 ALA B N 1
ATOM 4563 C CA . ALA B 1 133 ? 17.891 12.078 -5.617 1 97.19 133 ALA B CA 1
ATOM 4564 C C . ALA B 1 133 ? 19.297 11.469 -5.578 1 97.19 133 ALA B C 1
ATOM 4566 O O . ALA B 1 133 ? 20.25 12.07 -6.059 1 97.19 133 ALA B O 1
ATOM 4567 N N . ARG B 1 134 ? 19.406 10.273 -5.008 1 96.94 134 ARG B N 1
ATOM 4568 C CA . ARG B 1 134 ? 20.688 9.562 -4.945 1 96.94 134 ARG B CA 1
ATOM 4569 C C . ARG B 1 134 ? 21.25 9.32 -6.34 1 96.94 134 ARG B C 1
ATOM 4571 O O . ARG B 1 134 ? 22.438 9.562 -6.59 1 96.94 134 ARG B O 1
ATOM 4578 N N . GLU B 1 135 ? 20.344 8.852 -7.25 1 94.75 135 GLU B N 1
ATOM 4579 C CA . GLU B 1 135 ? 20.781 8.516 -8.594 1 94.75 135 GLU B CA 1
ATOM 4580 C C . GLU B 1 135 ? 21.156 9.766 -9.383 1 94.75 135 GLU B C 1
ATOM 4582 O O . GLU B 1 135 ? 22.031 9.719 -10.258 1 94.75 135 GLU B O 1
ATOM 4587 N N . SER B 1 136 ? 20.578 10.898 -9.062 1 95.06 136 SER B N 1
ATOM 4588 C CA . SER B 1 136 ? 20.844 12.156 -9.75 1 95.06 136 SER B CA 1
ATOM 4589 C C . SER B 1 136 ? 22.141 12.797 -9.266 1 95.06 136 SER B C 1
ATOM 4591 O O . SER B 1 136 ? 22.797 13.516 -10.016 1 95.06 136 SER B O 1
ATOM 4593 N N . HIS B 1 137 ? 22.5 12.594 -8 1 96.31 137 HIS B N 1
ATOM 4594 C CA . HIS B 1 137 ? 23.719 13.117 -7.402 1 96.31 137 HIS B CA 1
ATOM 4595 C C . HIS B 1 137 ? 24.438 12.047 -6.586 1 96.31 137 HIS B C 1
ATOM 4597 O O . HIS B 1 137 ? 24.531 12.156 -5.363 1 96.31 137 HIS B O 1
ATOM 4603 N N . PRO B 1 138 ? 25.031 11.07 -7.293 1 95.62 138 PRO B N 1
ATOM 4604 C CA . PRO B 1 138 ? 25.672 9.961 -6.586 1 95.62 138 PRO B CA 1
ATOM 4605 C C . PRO B 1 138 ? 26.797 10.43 -5.664 1 95.62 138 PRO B C 1
ATOM 4607 O O . PRO B 1 138 ? 27.578 11.32 -6.035 1 95.62 138 PRO B O 1
ATOM 4610 N N . GLY B 1 139 ? 26.812 9.906 -4.457 1 96.44 139 GLY B N 1
ATOM 4611 C CA . GLY B 1 139 ? 27.875 10.203 -3.514 1 96.44 139 GLY B CA 1
ATOM 4612 C C . GLY B 1 139 ? 27.609 11.445 -2.678 1 96.44 139 GLY B C 1
ATOM 4613 O O . GLY B 1 139 ? 28.344 11.734 -1.739 1 96.44 139 GLY B O 1
ATOM 4614 N N . LYS B 1 140 ? 26.547 12.203 -2.955 1 97.94 140 LYS B N 1
ATOM 4615 C CA . LYS B 1 140 ? 26.203 13.406 -2.203 1 97.94 140 LYS B CA 1
ATOM 4616 C C . LYS B 1 140 ? 25.062 13.133 -1.218 1 97.94 140 LYS B C 1
ATOM 4618 O O . LYS B 1 140 ? 24.25 12.242 -1.44 1 97.94 140 LYS B O 1
ATOM 4623 N N . GLY B 1 141 ? 25 13.891 -0.153 1 98.44 141 GLY B N 1
ATOM 4624 C CA . GLY B 1 141 ? 24.031 13.695 0.912 1 98.44 141 GLY B CA 1
ATOM 4625 C C . GLY B 1 141 ? 22.734 14.438 0.674 1 98.44 141 GLY B C 1
ATOM 4626 O O . GLY B 1 141 ? 22.578 15.125 -0.339 1 98.44 141 GLY B O 1
ATOM 4627 N N . ILE B 1 142 ? 21.781 14.219 1.566 1 98.69 142 ILE B N 1
ATOM 4628 C CA . ILE B 1 142 ? 20.469 14.844 1.542 1 98.69 142 ILE B CA 1
ATOM 4629 C C . ILE B 1 142 ? 20.266 15.656 2.816 1 98.69 142 ILE B C 1
ATOM 4631 O O . ILE B 1 142 ? 20.469 15.156 3.924 1 98.69 142 ILE B O 1
ATOM 4635 N N . ALA B 1 143 ? 19.906 16.906 2.645 1 98.62 143 ALA B N 1
ATOM 4636 C CA . ALA B 1 143 ? 19.641 17.781 3.779 1 98.62 143 ALA B CA 1
ATOM 4637 C C . ALA B 1 143 ? 18.141 17.922 4.031 1 98.62 143 ALA B C 1
ATOM 4639 O O . ALA B 1 143 ? 17.344 18.031 3.088 1 98.62 143 ALA B O 1
ATOM 4640 N N . TYR B 1 144 ? 17.672 17.812 5.246 1 98.25 144 TYR B N 1
ATOM 4641 C CA . TYR B 1 144 ? 16.281 18.047 5.652 1 98.25 144 TYR B CA 1
ATOM 4642 C C . TYR B 1 144 ? 16.219 18.703 7.027 1 98.25 144 TYR B C 1
ATOM 4644 O O . TYR B 1 144 ? 17.203 18.688 7.777 1 98.25 144 TYR B O 1
ATOM 4652 N N . SER B 1 145 ? 15.141 19.281 7.336 1 96.94 145 SER B N 1
ATOM 4653 C CA . SER B 1 145 ? 14.953 20.031 8.57 1 96.94 145 SER B CA 1
ATOM 4654 C C . SER B 1 145 ? 14.914 19.109 9.781 1 96.94 145 SER B C 1
ATOM 4656 O O . SER B 1 145 ? 14.5 17.953 9.68 1 96.94 145 SER B O 1
ATOM 4658 N N . ALA B 1 146 ? 15.32 19.656 10.93 1 94.38 146 ALA B N 1
ATOM 4659 C CA . ALA B 1 146 ? 15.203 18.953 12.195 1 94.38 146 ALA B CA 1
ATOM 4660 C C . ALA B 1 146 ? 13.742 18.656 12.523 1 94.38 146 ALA B C 1
ATOM 4662 O O . ALA B 1 146 ? 13.453 17.766 13.328 1 94.38 146 ALA B O 1
ATOM 4663 N N . GLU B 1 147 ? 12.82 19.359 11.844 1 93.75 147 GLU B N 1
ATOM 4664 C CA . GLU B 1 147 ? 11.391 19.172 12.094 1 93.75 147 GLU B CA 1
ATOM 4665 C C . GLU B 1 147 ? 10.734 18.375 10.969 1 93.75 147 GLU B C 1
ATOM 4667 O O . GLU B 1 147 ? 9.516 18.203 10.961 1 93.75 147 GLU B O 1
ATOM 4672 N N . ALA B 1 148 ? 11.602 17.906 10.039 1 95.19 148 ALA B N 1
ATOM 4673 C CA . ALA B 1 148 ? 11.07 17.078 8.961 1 95.19 148 ALA B CA 1
ATOM 4674 C C . ALA B 1 148 ? 10.555 15.742 9.492 1 95.19 148 ALA B C 1
ATOM 4676 O O . ALA B 1 148 ? 10.953 15.305 10.57 1 95.19 148 ALA B O 1
ATOM 4677 N N . HIS B 1 149 ? 9.625 15.219 8.797 1 91.94 149 HIS B N 1
ATOM 4678 C CA . HIS B 1 149 ? 9.164 13.875 9.133 1 91.94 149 HIS B CA 1
ATOM 4679 C C . HIS B 1 149 ? 10.328 12.898 9.234 1 91.94 149 HIS B C 1
ATOM 4681 O O . HIS B 1 149 ? 11.258 12.945 8.422 1 91.94 149 HIS B O 1
ATOM 4687 N N . TYR B 1 150 ? 10.305 12.008 10.109 1 88.19 150 TYR B N 1
ATOM 4688 C CA . TYR B 1 150 ? 11.406 11.094 10.391 1 88.19 150 TYR B CA 1
ATOM 4689 C C . TYR B 1 150 ? 11.68 10.18 9.195 1 88.19 150 TYR B C 1
ATOM 4691 O O . TYR B 1 150 ? 12.742 9.562 9.109 1 88.19 150 TYR B O 1
ATOM 4699 N N . THR B 1 151 ? 10.711 10.117 8.289 1 91.44 151 THR B N 1
ATOM 4700 C CA . THR B 1 151 ? 10.852 9.258 7.117 1 91.44 151 THR B CA 1
ATOM 4701 C C . THR B 1 151 ? 12.125 9.594 6.348 1 91.44 151 THR B C 1
ATOM 4703 O O . THR B 1 151 ? 12.75 8.711 5.758 1 91.44 151 THR B O 1
ATOM 4706 N N . HIS B 1 152 ? 12.555 10.789 6.332 1 95.5 152 HIS B N 1
ATOM 4707 C CA . HIS B 1 152 ? 13.703 11.188 5.52 1 95.5 152 HIS B CA 1
ATOM 4708 C C . HIS B 1 152 ? 15 10.586 6.066 1 95.5 152 HIS B C 1
ATOM 4710 O O . HIS B 1 152 ? 15.805 10.055 5.309 1 95.5 152 HIS B O 1
ATOM 4716 N N . GLY B 1 153 ? 15.219 10.711 7.41 1 93.5 153 GLY B N 1
ATOM 4717 C CA . GLY B 1 153 ? 16.359 10.031 8 1 93.5 153 GLY B CA 1
ATOM 4718 C C . GLY B 1 153 ? 16.344 8.531 7.785 1 93.5 153 GLY B C 1
ATOM 4719 O O . GLY B 1 153 ? 17.375 7.941 7.43 1 93.5 153 GLY B O 1
ATOM 4720 N N . ARG B 1 154 ? 15.211 7.977 7.938 1 91.81 154 ARG B N 1
ATOM 4721 C CA . ARG B 1 154 ? 15.047 6.531 7.797 1 91.81 154 ARG B CA 1
ATOM 4722 C C . ARG B 1 154 ? 15.328 6.082 6.367 1 91.81 154 ARG B C 1
ATOM 4724 O O . ARG B 1 154 ? 16.047 5.102 6.148 1 91.81 154 ARG B O 1
ATOM 4731 N N . MET B 1 155 ? 14.75 6.77 5.414 1 94.31 155 MET B N 1
ATOM 4732 C CA . MET B 1 155 ? 14.906 6.371 4.016 1 94.31 155 MET B CA 1
ATOM 4733 C C . MET B 1 155 ? 16.328 6.621 3.531 1 94.31 155 MET B C 1
ATOM 4735 O O . MET B 1 155 ? 16.844 5.887 2.686 1 94.31 155 MET B O 1
ATOM 4739 N N . CYS B 1 156 ? 17 7.648 4.062 1 95.88 156 CYS B N 1
ATOM 4740 C CA . CYS B 1 156 ? 18.422 7.805 3.781 1 95.88 156 CYS B CA 1
ATOM 4741 C C . CYS B 1 156 ? 19.203 6.574 4.23 1 95.88 156 CYS B C 1
ATOM 4743 O O . CYS B 1 156 ? 20.078 6.102 3.516 1 95.88 156 CYS B O 1
ATOM 4745 N N . GLY B 1 157 ? 18.844 6.066 5.434 1 93.5 157 GLY B N 1
ATOM 4746 C CA . GLY B 1 157 ? 19.453 4.836 5.918 1 93.5 157 GLY B CA 1
ATOM 4747 C C . GLY B 1 157 ? 19.203 3.648 5.008 1 93.5 157 GLY B C 1
ATOM 4748 O O . GLY B 1 157 ? 20.109 2.879 4.711 1 93.5 157 GLY B O 1
ATOM 4749 N N . VAL B 1 158 ? 18.016 3.518 4.516 1 93.81 158 VAL B N 1
ATOM 4750 C CA . VAL B 1 158 ? 17.625 2.426 3.627 1 93.81 158 VAL B CA 1
ATOM 4751 C C . VAL B 1 158 ? 18.406 2.533 2.314 1 93.81 158 VAL B C 1
ATOM 4753 O O . VAL B 1 158 ? 18.922 1.534 1.811 1 93.81 158 VAL B O 1
ATOM 4756 N N . LEU B 1 159 ? 18.547 3.74 1.79 1 96.19 159 LEU B N 1
ATOM 4757 C CA . LEU B 1 159 ? 19.156 3.973 0.486 1 96.19 159 LEU B CA 1
ATOM 4758 C C . LEU B 1 159 ? 20.672 3.988 0.591 1 96.19 159 LEU B C 1
ATOM 4760 O O . LEU B 1 159 ? 21.375 3.951 -0.426 1 96.19 159 LEU B O 1
ATOM 4764 N N . GLY B 1 160 ? 21.219 4.066 1.833 1 95.19 160 GLY B N 1
ATOM 4765 C CA . GLY B 1 160 ? 22.656 4.18 2.023 1 95.19 160 GLY B CA 1
ATOM 4766 C C . GLY B 1 160 ? 23.203 5.547 1.655 1 95.19 160 GLY B C 1
ATOM 4767 O O . GLY B 1 160 ? 24.281 5.656 1.081 1 95.19 160 GLY B O 1
ATOM 4768 N N . VAL B 1 161 ? 22.391 6.551 1.897 1 96.94 161 VAL B N 1
ATOM 4769 C CA . VAL B 1 161 ? 22.781 7.934 1.631 1 96.94 161 VAL B CA 1
ATOM 4770 C C . VAL B 1 161 ? 22.938 8.688 2.947 1 96.94 161 VAL B C 1
ATOM 4772 O O . VAL B 1 161 ? 22.172 8.477 3.891 1 96.94 161 VAL B O 1
ATOM 4775 N N . GLU B 1 162 ? 23.906 9.562 3.023 1 97.81 162 GLU B N 1
ATOM 4776 C CA . GLU B 1 162 ? 24.109 10.344 4.242 1 97.81 162 GLU B CA 1
ATOM 4777 C C . GLU B 1 162 ? 23.031 11.414 4.387 1 97.81 162 GLU B C 1
ATOM 4779 O O . GLU B 1 162 ? 22.844 12.227 3.479 1 97.81 162 GLU B O 1
ATOM 4784 N N . GLY B 1 163 ? 22.312 11.383 5.461 1 97.94 163 GLY B N 1
ATOM 4785 C CA . GLY B 1 163 ? 21.344 12.422 5.793 1 97.94 163 GLY B CA 1
ATOM 4786 C C . GLY B 1 163 ? 21.922 13.492 6.699 1 97.94 163 GLY B C 1
ATOM 4787 O O . GLY B 1 163 ? 22.703 13.203 7.605 1 97.94 163 GLY B O 1
ATOM 4788 N N . HIS B 1 164 ? 21.609 14.719 6.434 1 98.25 164 HIS B N 1
ATOM 4789 C CA . HIS B 1 164 ? 22.062 15.852 7.23 1 98.25 164 HIS B CA 1
ATOM 4790 C C . HIS B 1 164 ? 20.875 16.641 7.77 1 98.25 164 HIS B C 1
ATOM 4792 O O . HIS B 1 164 ? 20.094 17.188 7 1 98.25 164 HIS B O 1
ATOM 4798 N N . THR B 1 165 ? 20.812 16.766 9.055 1 97.5 165 THR B N 1
ATOM 4799 C CA . THR B 1 165 ? 19.75 17.531 9.672 1 97.5 165 THR B CA 1
ATOM 4800 C C . THR B 1 165 ? 20.125 19.016 9.766 1 97.5 165 THR B C 1
ATOM 4802 O O . THR B 1 165 ? 21.234 19.344 10.18 1 97.5 165 THR B O 1
ATOM 4805 N N . VAL B 1 166 ? 19.25 19.844 9.352 1 97.94 166 VAL B N 1
ATOM 4806 C CA . VAL B 1 166 ? 19.453 21.297 9.414 1 97.94 166 VAL B CA 1
ATOM 4807 C C . VAL B 1 166 ? 18.641 21.875 10.562 1 97.94 166 VAL B C 1
ATOM 4809 O O . VAL B 1 166 ? 17.453 21.578 10.703 1 97.94 166 VAL B O 1
ATOM 4812 N N . PRO B 1 167 ? 19.203 22.75 11.383 1 96.44 167 PRO B N 1
ATOM 4813 C CA . PRO B 1 167 ? 18.453 23.375 12.469 1 96.44 167 PRO B CA 1
ATOM 4814 C C . PRO B 1 167 ? 17.281 24.219 11.969 1 96.44 167 PRO B C 1
ATOM 4816 O O . PRO B 1 167 ? 17.234 24.562 10.781 1 96.44 167 PRO B O 1
ATOM 4819 N N . VAL B 1 168 ? 16.344 24.484 12.883 1 96.31 168 VAL B N 1
ATOM 4820 C CA . VAL B 1 168 ? 15.172 25.281 12.547 1 96.31 168 VAL B CA 1
ATOM 4821 C C . VAL B 1 168 ? 15.219 26.625 13.273 1 96.31 168 VAL B C 1
ATOM 4823 O O . VAL B 1 168 ? 15.938 26.766 14.266 1 96.31 168 VAL B O 1
ATOM 4826 N N . ASP B 1 169 ? 14.484 27.609 12.781 1 94.06 169 ASP B N 1
ATOM 4827 C CA . ASP B 1 169 ? 14.406 28.938 13.391 1 94.06 169 ASP B CA 1
ATOM 4828 C C . ASP B 1 169 ? 13.273 29 14.414 1 94.06 169 ASP B C 1
ATOM 4830 O O . ASP B 1 169 ? 12.758 27.969 14.844 1 94.06 169 ASP B O 1
ATOM 4834 N N . GLY B 1 170 ? 12.93 30.172 14.906 1 91.31 170 GLY B N 1
ATOM 4835 C CA . GLY B 1 170 ? 11.945 30.375 15.953 1 91.31 170 GLY B CA 1
ATOM 4836 C C . GLY B 1 170 ? 10.531 30.062 15.508 1 91.31 170 GLY B C 1
ATOM 4837 O O . GLY B 1 170 ? 9.617 29.969 16.328 1 91.31 170 GLY B O 1
ATOM 4838 N N . ARG B 1 171 ? 10.344 29.797 14.25 1 90.62 171 ARG B N 1
ATOM 4839 C CA . ARG B 1 171 ? 9.031 29.422 13.727 1 90.62 171 ARG B CA 1
ATOM 4840 C C . ARG B 1 171 ? 8.953 27.906 13.516 1 90.62 171 ARG B C 1
ATOM 4842 O O . ARG B 1 171 ? 7.891 27.375 13.18 1 90.62 171 ARG B O 1
ATOM 4849 N N . GLY B 1 172 ? 10.086 27.219 13.711 1 93.62 172 GLY B N 1
ATOM 4850 C CA . GLY B 1 172 ? 10.148 25.797 13.422 1 93.62 172 GLY B CA 1
ATOM 4851 C C . GLY B 1 172 ? 10.43 25.5 11.961 1 93.62 172 GLY B C 1
ATOM 4852 O O . GLY B 1 172 ? 10.227 24.359 11.5 1 93.62 172 GLY B O 1
ATOM 4853 N N . ALA B 1 173 ? 10.812 26.469 11.195 1 95.75 173 ALA B N 1
ATOM 4854 C CA . ALA B 1 173 ? 11.18 26.312 9.789 1 95.75 173 ALA B CA 1
ATOM 4855 C C . ALA B 1 173 ? 12.688 26.156 9.625 1 95.75 173 ALA B C 1
ATOM 4857 O O . ALA B 1 173 ? 13.461 26.641 10.461 1 95.75 173 ALA B O 1
ATOM 4858 N N . MET B 1 174 ? 13.078 25.594 8.555 1 96.56 174 MET B N 1
ATOM 4859 C CA . MET B 1 174 ? 14.492 25.375 8.266 1 96.56 174 MET B CA 1
ATOM 4860 C C . MET B 1 174 ? 15.266 26.688 8.32 1 96.56 174 MET B C 1
ATOM 4862 O O . MET B 1 174 ? 14.844 27.688 7.727 1 96.56 174 MET B O 1
ATOM 4866 N N . ASP B 1 175 ? 16.391 26.703 9.094 1 96.62 175 ASP B N 1
ATOM 4867 C CA . ASP B 1 175 ? 17.297 27.859 9.109 1 96.62 175 ASP B CA 1
ATOM 4868 C C . ASP B 1 175 ? 18.078 27.953 7.801 1 96.62 175 ASP B C 1
ATOM 4870 O O . ASP B 1 175 ? 19.016 27.172 7.57 1 96.62 175 ASP B O 1
ATOM 4874 N N . LEU B 1 176 ? 17.828 28.922 7.02 1 96.12 176 LEU B N 1
ATOM 4875 C CA . LEU B 1 176 ? 18.391 29.016 5.672 1 96.12 176 LEU B CA 1
ATOM 4876 C C . LEU B 1 176 ? 19.875 29.344 5.715 1 96.12 176 LEU B C 1
ATOM 4878 O O . LEU B 1 176 ? 20.625 28.938 4.82 1 96.12 176 LEU B O 1
ATOM 4882 N N . ASP B 1 177 ? 20.312 30.094 6.746 1 96.56 177 ASP B N 1
ATOM 4883 C CA . ASP B 1 177 ? 21.734 30.344 6.883 1 96.56 177 ASP B CA 1
ATOM 4884 C C . ASP B 1 177 ? 22.5 29.047 7.152 1 96.56 177 ASP B C 1
ATOM 4886 O O . ASP B 1 177 ? 23.547 28.797 6.543 1 96.56 177 ASP B O 1
ATOM 4890 N N . ALA B 1 178 ? 21.938 28.25 8.031 1 97.25 178 ALA B N 1
ATOM 4891 C CA . ALA B 1 178 ? 22.547 26.969 8.328 1 97.25 178 ALA B CA 1
ATOM 4892 C C . ALA B 1 178 ? 22.547 26.047 7.105 1 97.25 178 ALA B C 1
ATOM 4894 O O . ALA B 1 178 ? 23.5 25.328 6.855 1 97.25 178 ALA B O 1
ATOM 4895 N N . LEU B 1 179 ? 21.453 26.094 6.383 1 97.75 179 LEU B N 1
ATOM 4896 C CA . LEU B 1 179 ? 21.359 25.312 5.164 1 97.75 179 LEU B CA 1
ATOM 4897 C C . LEU B 1 179 ? 22.422 25.734 4.156 1 97.75 179 LEU B C 1
ATOM 4899 O O . LEU B 1 179 ? 23.078 24.891 3.545 1 97.75 179 LEU B O 1
ATOM 4903 N N . GLU B 1 180 ? 22.562 27.016 3.971 1 97.44 180 GLU B N 1
ATOM 4904 C CA . GLU B 1 180 ? 23.531 27.5 2.998 1 97.44 180 GLU B CA 1
ATOM 4905 C C . GLU B 1 180 ? 24.953 27.094 3.391 1 97.44 180 GLU B C 1
ATOM 4907 O O . GLU B 1 180 ? 25.766 26.719 2.535 1 97.44 180 GLU B O 1
ATOM 4912 N N . ASP B 1 181 ? 25.281 27.203 4.68 1 97.62 181 ASP B N 1
ATOM 4913 C CA . ASP B 1 181 ? 26.594 26.766 5.16 1 97.62 181 ASP B CA 1
ATOM 4914 C C . ASP B 1 181 ? 26.844 25.297 4.809 1 97.62 181 ASP B C 1
ATOM 4916 O O . ASP B 1 181 ? 27.953 24.938 4.402 1 97.62 181 ASP B O 1
ATOM 4920 N N . LEU B 1 182 ? 25.844 24.531 4.977 1 97.19 182 LEU B N 1
ATOM 4921 C CA . LEU B 1 182 ? 25.938 23.109 4.699 1 97.19 182 LEU B CA 1
ATOM 4922 C C . LEU B 1 182 ? 26.109 22.844 3.205 1 97.19 182 LEU B C 1
ATOM 4924 O O . LEU B 1 182 ? 26.953 22.047 2.797 1 97.19 182 LEU B O 1
ATOM 4928 N N . VAL B 1 183 ? 25.359 23.516 2.375 1 97.19 183 VAL B N 1
ATOM 4929 C CA . VAL B 1 183 ? 25.375 23.344 0.926 1 97.19 183 VAL B CA 1
ATOM 4930 C C . VAL B 1 183 ? 26.719 23.812 0.374 1 97.19 183 VAL B C 1
ATOM 4932 O O . VAL B 1 183 ? 27.234 23.234 -0.587 1 97.19 183 VAL B O 1
ATOM 4935 N N . ARG B 1 184 ? 27.328 24.797 0.959 1 96.44 184 ARG B N 1
ATOM 4936 C CA . ARG B 1 184 ? 28.609 25.359 0.525 1 96.44 184 ARG B CA 1
ATOM 4937 C C . ARG B 1 184 ? 29.719 24.328 0.646 1 96.44 184 ARG B C 1
ATOM 4939 O O . ARG B 1 184 ? 30.734 24.406 -0.065 1 96.44 184 ARG B O 1
ATOM 4946 N N . THR B 1 185 ? 29.578 23.391 1.504 1 97.06 185 THR B N 1
ATOM 4947 C CA . THR B 1 185 ? 30.594 22.359 1.686 1 97.06 185 THR B CA 1
ATOM 4948 C C . THR B 1 185 ? 30.719 21.484 0.441 1 97.06 185 THR B C 1
ATOM 4950 O O . THR B 1 185 ? 31.703 20.781 0.27 1 97.06 185 THR B O 1
ATOM 4953 N N . GLY B 1 186 ? 29.703 21.391 -0.357 1 96.25 186 GLY B N 1
ATOM 4954 C CA . GLY B 1 186 ? 29.703 20.578 -1.557 1 96.25 186 GLY B CA 1
ATOM 4955 C C . GLY B 1 186 ? 29.25 19.156 -1.299 1 96.25 186 GLY B C 1
ATOM 4956 O O . GLY B 1 186 ? 29.156 18.344 -2.227 1 96.25 186 GLY B O 1
ATOM 4957 N N . LYS B 1 187 ? 28.781 18.859 -0.094 1 97.12 187 LYS B N 1
ATOM 4958 C CA . LYS B 1 187 ? 28.453 17.5 0.302 1 97.12 187 LYS B CA 1
ATOM 4959 C C . LYS B 1 187 ? 26.984 17.188 0.042 1 97.12 187 LYS B C 1
ATOM 4961 O O . LYS B 1 187 ? 26.578 16.016 0.059 1 97.12 187 LYS B O 1
ATOM 4966 N N . ILE B 1 188 ? 26.188 18.203 -0.229 1 98.25 188 ILE B N 1
ATOM 4967 C CA . ILE B 1 188 ? 24.75 18.031 -0.337 1 98.25 188 ILE B CA 1
ATOM 4968 C C . ILE B 1 188 ? 24.344 18.031 -1.808 1 98.25 188 ILE B C 1
ATOM 4970 O O . ILE B 1 188 ? 24.703 18.938 -2.561 1 98.25 188 ILE B O 1
ATOM 4974 N N . GLY B 1 189 ? 23.578 17.031 -2.197 1 98.06 189 GLY B N 1
ATOM 4975 C CA . GLY B 1 189 ? 23.062 16.953 -3.553 1 98.06 189 GLY B CA 1
ATOM 4976 C C . GLY B 1 189 ? 21.594 17.312 -3.643 1 98.06 189 GLY B C 1
ATOM 4977 O O . GLY B 1 189 ? 21.094 17.688 -4.711 1 98.06 189 GLY B O 1
ATOM 4978 N N . THR B 1 190 ? 20.859 17.156 -2.551 1 98.5 190 THR B N 1
ATOM 4979 C CA . THR B 1 190 ? 19.422 17.406 -2.531 1 98.5 190 THR B CA 1
ATOM 4980 C C . THR B 1 190 ? 19 18.016 -1.203 1 98.5 190 THR B C 1
ATOM 4982 O O . THR B 1 190 ? 19.484 17.625 -0.143 1 98.5 190 THR B O 1
ATOM 4985 N N . VAL B 1 191 ? 18.125 19 -1.264 1 98.5 191 VAL B N 1
ATOM 4986 C CA . VAL B 1 191 ? 17.516 19.609 -0.094 1 98.5 191 VAL B CA 1
ATOM 4987 C C . VAL B 1 191 ? 16.016 19.25 -0.051 1 98.5 191 VAL B C 1
ATOM 4989 O O . VAL B 1 191 ? 15.305 19.438 -1.037 1 98.5 191 VAL B O 1
ATOM 4992 N N . VAL B 1 192 ? 15.57 18.703 1.079 1 98.62 192 VAL B N 1
ATOM 4993 C CA . VAL B 1 192 ? 14.164 18.391 1.296 1 98.62 192 VAL B CA 1
ATOM 4994 C C . VAL B 1 192 ? 13.5 19.5 2.111 1 98.62 192 VAL B C 1
ATOM 4996 O O . VAL B 1 192 ? 13.945 19.812 3.219 1 98.62 192 VAL B O 1
ATOM 4999 N N . LEU B 1 193 ? 12.539 20.109 1.58 1 98.38 193 LEU B N 1
ATOM 5000 C CA . LEU B 1 193 ? 11.695 21.062 2.303 1 98.38 193 LEU B CA 1
ATOM 5001 C C . LEU B 1 193 ? 10.312 20.469 2.562 1 98.38 193 LEU B C 1
ATOM 5003 O O . LEU B 1 193 ? 9.805 19.703 1.75 1 98.38 193 LEU B O 1
ATOM 5007 N N . THR B 1 194 ? 9.758 20.812 3.691 1 98.31 194 THR B N 1
ATOM 5008 C CA . THR B 1 194 ? 8.453 20.281 4.07 1 98.31 194 THR B CA 1
ATOM 5009 C C . THR B 1 194 ? 7.383 21.375 3.971 1 98.31 194 THR B C 1
ATOM 5011 O O . THR B 1 194 ? 7.539 22.453 4.531 1 98.31 194 THR B O 1
ATOM 5014 N N . ALA B 1 195 ? 6.355 21.109 3.227 1 97.94 195 ALA B N 1
ATOM 5015 C CA . ALA B 1 195 ? 5.18 21.984 3.189 1 97.94 195 ALA B CA 1
ATOM 5016 C C . ALA B 1 195 ? 4.113 21.5 4.172 1 97.94 195 ALA B C 1
ATOM 5018 O O . ALA B 1 195 ? 3.156 20.828 3.779 1 97.94 195 ALA B O 1
ATOM 5019 N N . GLY B 1 196 ? 4.219 22 5.379 1 97.44 196 GLY B N 1
ATOM 5020 C CA . GLY B 1 196 ? 3.359 21.516 6.453 1 97.44 196 GLY B CA 1
ATOM 5021 C C . GLY B 1 196 ? 3.99 20.406 7.273 1 97.44 196 GLY B C 1
ATOM 5022 O O . GLY B 1 196 ? 3.662 19.234 7.098 1 97.44 196 GLY B O 1
ATOM 5023 N N . THR B 1 197 ? 4.902 20.812 8.203 1 96.75 197 THR B N 1
ATOM 5024 C CA . THR B 1 197 ? 5.566 19.828 9.055 1 96.75 197 THR B CA 1
ATOM 5025 C C . THR B 1 197 ? 4.559 19.109 9.945 1 96.75 197 THR B C 1
ATOM 5027 O O . THR B 1 197 ? 3.514 19.672 10.289 1 96.75 197 THR B O 1
ATOM 5030 N N . THR B 1 198 ? 4.883 17.906 10.305 1 91.94 198 THR B N 1
ATOM 5031 C CA . THR B 1 198 ? 3.965 17.031 11.031 1 91.94 198 THR B CA 1
ATOM 5032 C C . THR B 1 198 ? 3.654 17.609 12.414 1 91.94 198 THR B C 1
ATOM 5034 O O . THR B 1 198 ? 2.508 17.578 12.859 1 91.94 198 THR B O 1
ATOM 5037 N N . ALA B 1 199 ? 4.609 18.172 13.055 1 93.81 199 ALA B N 1
ATOM 5038 C CA . ALA B 1 199 ? 4.465 18.594 14.445 1 93.81 199 ALA B CA 1
ATOM 5039 C C . ALA B 1 199 ? 3.715 19.922 14.531 1 93.81 199 ALA B C 1
ATOM 5041 O O . ALA B 1 199 ? 2.742 20.047 15.281 1 93.81 199 ALA B O 1
ATOM 5042 N N . LEU B 1 200 ? 4.117 20.922 13.625 1 96.25 200 LEU B N 1
ATOM 5043 C CA . LEU B 1 200 ? 3.662 22.297 13.828 1 96.25 200 LEU B CA 1
ATOM 5044 C C . LEU B 1 200 ? 2.812 22.766 12.648 1 96.25 200 LEU B C 1
ATOM 5046 O O . LEU B 1 200 ? 2.113 23.766 12.75 1 96.25 200 LEU B O 1
ATOM 5050 N N . GLY B 1 201 ? 2.805 22.047 11.578 1 97.19 201 GLY B N 1
ATOM 5051 C CA . GLY B 1 201 ? 2.152 22.531 10.375 1 97.19 201 GLY B CA 1
ATOM 5052 C C . GLY B 1 201 ? 2.906 23.672 9.711 1 97.19 201 GLY B C 1
ATOM 5053 O O . GLY B 1 201 ? 2.34 24.406 8.906 1 97.19 201 GLY B O 1
ATOM 5054 N N . THR B 1 202 ? 4.16 23.812 10.023 1 97.38 202 THR B N 1
ATOM 5055 C CA . THR B 1 202 ? 4.996 24.875 9.5 1 97.38 202 THR B CA 1
ATOM 5056 C C . THR B 1 202 ? 5.27 24.656 8.008 1 97.38 202 THR B C 1
ATOM 5058 O O . THR B 1 202 ? 5.57 23.547 7.582 1 97.38 202 THR B O 1
ATOM 5061 N N . VAL B 1 203 ? 5.102 25.703 7.254 1 97.75 203 VAL B N 1
ATOM 5062 C CA . VAL B 1 203 ? 5.441 25.688 5.832 1 97.75 203 VAL B CA 1
ATOM 5063 C C . VAL B 1 203 ? 6.855 26.219 5.637 1 97.75 203 VAL B C 1
ATOM 5065 O O . VAL B 1 203 ? 7.109 27.422 5.832 1 97.75 203 VAL B O 1
ATOM 5068 N N . GLU B 1 204 ? 7.73 25.406 5.254 1 97.06 204 GLU B N 1
ATOM 5069 C CA . GLU B 1 204 ? 9.117 25.812 5.066 1 97.06 204 GLU B CA 1
ATOM 5070 C C . GLU B 1 204 ? 9.266 26.734 3.857 1 97.06 204 GLU B C 1
ATOM 5072 O O . GLU B 1 204 ? 8.438 26.719 2.951 1 97.06 204 GLU B O 1
ATOM 5077 N N . PRO B 1 205 ? 10.289 27.594 3.869 1 94.81 205 PRO B N 1
ATOM 5078 C CA . PRO B 1 205 ? 10.422 28.656 2.871 1 94.81 205 PRO B CA 1
ATOM 5079 C C . PRO B 1 205 ? 10.953 28.141 1.532 1 94.81 205 PRO B C 1
ATOM 5081 O O . PRO B 1 205 ? 12.086 28.453 1.156 1 94.81 205 PRO B O 1
ATOM 5084 N N . VAL B 1 206 ? 10.086 27.484 0.754 1 96.44 206 VAL B N 1
ATOM 5085 C CA . VAL B 1 206 ? 10.445 26.859 -0.513 1 96.44 206 VAL B CA 1
ATOM 5086 C C . VAL B 1 206 ? 10.977 27.922 -1.48 1 96.44 206 VAL B C 1
ATOM 5088 O O . VAL B 1 206 ? 11.977 27.688 -2.17 1 96.44 206 VAL B O 1
ATOM 5091 N N . HIS B 1 207 ? 10.375 29.109 -1.484 1 95.19 207 HIS B N 1
ATOM 5092 C CA . HIS B 1 207 ? 10.742 30.188 -2.402 1 95.19 207 HIS B CA 1
ATOM 5093 C C . HIS B 1 207 ? 12.156 30.688 -2.131 1 95.19 207 HIS B C 1
ATOM 5095 O O . HIS B 1 207 ? 12.906 30.969 -3.064 1 95.19 207 HIS B O 1
ATOM 5101 N N . GLU B 1 208 ? 12.539 30.719 -0.934 1 93.06 208 GLU B N 1
ATOM 5102 C CA . GLU B 1 208 ? 13.883 31.156 -0.576 1 93.06 208 GLU B CA 1
ATOM 5103 C C . GLU B 1 208 ? 14.906 30.062 -0.844 1 93.06 208 GLU B C 1
ATOM 5105 O O . GLU B 1 208 ? 16.031 30.344 -1.257 1 93.06 208 GLU B O 1
ATOM 5110 N N . ALA B 1 209 ? 14.5 28.859 -0.592 1 92.88 209 ALA B N 1
ATOM 5111 C CA . ALA B 1 209 ? 15.414 27.719 -0.779 1 92.88 209 ALA B CA 1
ATOM 5112 C C . ALA B 1 209 ? 15.719 27.516 -2.258 1 92.88 209 ALA B C 1
ATOM 5114 O O . ALA B 1 209 ? 16.797 27.016 -2.607 1 92.88 209 ALA B O 1
ATOM 5115 N N . LEU B 1 210 ? 14.797 27.781 -3.139 1 94.31 210 LEU B N 1
ATOM 5116 C CA . LEU B 1 210 ? 14.992 27.578 -4.57 1 94.31 210 LEU B CA 1
ATOM 5117 C C . LEU B 1 210 ? 16.141 28.438 -5.086 1 94.31 210 LEU B C 1
ATOM 5119 O O . LEU B 1 210 ? 16.781 28.094 -6.078 1 94.31 210 LEU B O 1
ATOM 5123 N N . ALA B 1 211 ? 16.438 29.547 -4.418 1 91 211 ALA B N 1
ATOM 5124 C CA . ALA B 1 211 ? 17.562 30.391 -4.793 1 91 211 ALA B CA 1
ATOM 5125 C C . ALA B 1 211 ? 18.891 29.656 -4.617 1 91 211 ALA B C 1
ATOM 5127 O O . ALA B 1 211 ? 19.844 29.859 -5.375 1 91 211 ALA B O 1
ATOM 5128 N N . LEU B 1 212 ? 18.969 28.781 -3.668 1 89.94 212 LEU B N 1
ATOM 5129 C CA . LEU B 1 212 ? 20.172 27.984 -3.422 1 89.94 212 LEU B CA 1
ATOM 5130 C C . LEU B 1 212 ? 20.422 27 -4.559 1 89.94 212 LEU B C 1
ATOM 5132 O O . LEU B 1 212 ? 21.562 26.672 -4.871 1 89.94 212 LEU B O 1
ATOM 5136 N N . ARG B 1 213 ? 19.328 26.484 -5.117 1 89.81 213 ARG B N 1
ATOM 5137 C CA . ARG B 1 213 ? 19.453 25.594 -6.27 1 89.81 213 ARG B CA 1
ATOM 5138 C C . ARG B 1 213 ? 20.172 26.281 -7.418 1 89.81 213 ARG B C 1
ATOM 5140 O O . ARG B 1 213 ? 21.062 25.703 -8.047 1 89.81 213 ARG B O 1
ATOM 5147 N N . GLU B 1 214 ? 19.875 27.469 -7.637 1 88.88 214 GLU B N 1
ATOM 5148 C CA . GLU B 1 214 ? 20.484 28.234 -8.719 1 88.88 214 GLU B CA 1
ATOM 5149 C C . GLU B 1 214 ? 21.953 28.531 -8.43 1 88.88 214 GLU B C 1
ATOM 5151 O O . GLU B 1 214 ? 22.781 28.469 -9.336 1 88.88 214 GLU B O 1
ATOM 5156 N N . ARG B 1 215 ? 22.25 28.75 -7.211 1 92.44 215 ARG B N 1
ATOM 5157 C CA . ARG B 1 215 ? 23.594 29.172 -6.82 1 92.44 215 ARG B CA 1
ATOM 5158 C C . ARG B 1 215 ? 24.516 27.969 -6.664 1 92.44 215 ARG B C 1
ATOM 5160 O O . ARG B 1 215 ? 25.703 28.047 -6.992 1 92.44 215 ARG B O 1
ATOM 5167 N N . TYR B 1 216 ? 24.031 26.812 -6.156 1 94.94 216 TYR B N 1
ATOM 5168 C CA . TYR B 1 216 ? 24.938 25.734 -5.738 1 94.94 216 TYR B CA 1
ATOM 5169 C C . TYR B 1 216 ? 24.641 24.453 -6.492 1 94.94 216 TYR B C 1
ATOM 5171 O O . TYR B 1 216 ? 25.359 23.469 -6.355 1 94.94 216 TYR B O 1
ATOM 5179 N N . GLY B 1 217 ? 23.562 24.375 -7.289 1 94.19 217 GLY B N 1
ATOM 5180 C CA . GLY B 1 217 ? 23.266 23.234 -8.133 1 94.19 217 GLY B CA 1
ATOM 5181 C C . GLY B 1 217 ? 22.641 22.078 -7.363 1 94.19 217 GLY B C 1
ATOM 5182 O O . GLY B 1 217 ? 22.719 20.922 -7.801 1 94.19 217 GLY B O 1
ATOM 5183 N N . VAL B 1 218 ? 22.016 22.328 -6.223 1 96.69 218 VAL B N 1
ATOM 5184 C CA . VAL B 1 218 ? 21.375 21.281 -5.441 1 96.69 218 VAL B CA 1
ATOM 5185 C C . VAL B 1 218 ? 19.984 21 -5.984 1 96.69 218 VAL B C 1
ATOM 5187 O O . VAL B 1 218 ? 19.359 21.875 -6.582 1 96.69 218 VAL B O 1
ATOM 5190 N N . ARG B 1 219 ? 19.547 19.797 -5.891 1 97.25 219 ARG B N 1
ATOM 5191 C CA . ARG B 1 219 ? 18.156 19.406 -6.168 1 97.25 219 ARG B CA 1
ATOM 5192 C C . ARG B 1 219 ? 17.234 19.797 -5.016 1 97.25 219 ARG B C 1
ATOM 5194 O O . ARG B 1 219 ? 17.656 19.797 -3.854 1 97.25 219 ARG B O 1
ATOM 5201 N N . VAL B 1 220 ? 15.953 20.109 -5.316 1 98.25 220 VAL B N 1
ATOM 5202 C CA . VAL B 1 220 ? 14.984 20.453 -4.281 1 98.25 220 VAL B CA 1
ATOM 5203 C C . VAL B 1 220 ? 13.812 19.469 -4.32 1 98.25 220 VAL B C 1
ATOM 5205 O O . VAL B 1 220 ? 13.164 19.312 -5.355 1 98.25 220 VAL B O 1
ATOM 5208 N N . HIS B 1 221 ? 13.594 18.797 -3.299 1 98.62 221 HIS B N 1
ATOM 5209 C CA . HIS B 1 221 ? 12.438 17.938 -3.068 1 98.62 221 HIS B CA 1
ATOM 5210 C C . HIS B 1 221 ? 11.492 18.562 -2.043 1 98.62 221 HIS B C 1
ATOM 5212 O O . HIS B 1 221 ? 11.938 19.047 -1.002 1 98.62 221 HIS B O 1
ATOM 5218 N N . VAL B 1 222 ? 10.227 18.594 -2.311 1 98.81 222 VAL B N 1
ATOM 5219 C CA . VAL B 1 222 ? 9.258 19.125 -1.359 1 98.81 222 VAL B CA 1
ATOM 5220 C C . VAL B 1 222 ? 8.367 18 -0.853 1 98.81 222 VAL B C 1
ATOM 5222 O O . VAL B 1 222 ? 7.621 17.391 -1.627 1 98.81 222 VAL B O 1
ATOM 5225 N N . ASP B 1 223 ? 8.5 17.688 0.407 1 98.75 223 ASP B N 1
ATOM 5226 C CA . ASP B 1 223 ? 7.547 16.812 1.083 1 98.75 223 ASP B CA 1
ATOM 5227 C C . ASP B 1 223 ? 6.273 17.562 1.454 1 98.75 223 ASP B C 1
ATOM 5229 O O . ASP B 1 223 ? 6.211 18.203 2.502 1 98.75 223 ASP B O 1
ATOM 5233 N N . ALA B 1 224 ? 5.301 17.422 0.649 1 98.69 224 ALA B N 1
ATOM 5234 C CA . ALA B 1 224 ? 3.998 18.047 0.874 1 98.69 224 ALA B CA 1
ATOM 5235 C C . ALA B 1 224 ? 2.943 17 1.216 1 98.69 224 ALA B C 1
ATOM 5237 O O . ALA B 1 224 ? 1.771 17.156 0.864 1 98.69 224 ALA B O 1
ATOM 5238 N N . ALA B 1 225 ? 3.385 15.93 1.873 1 98 225 ALA B N 1
ATOM 5239 C CA . ALA B 1 225 ? 2.459 14.852 2.195 1 98 225 ALA B CA 1
ATOM 5240 C C . ALA B 1 225 ? 1.232 15.383 2.934 1 98 225 ALA B C 1
ATOM 5242 O O . ALA B 1 225 ? 0.099 15.031 2.598 1 98 225 ALA B O 1
ATOM 5243 N N . TYR B 1 226 ? 1.457 16.266 3.889 1 97.81 226 TYR B N 1
ATOM 5244 C CA . TYR B 1 226 ? 0.345 16.781 4.68 1 97.81 226 TYR B CA 1
ATOM 5245 C C . TYR B 1 226 ? -0.196 18.062 4.086 1 97.81 226 TYR B C 1
ATOM 5247 O O . TYR B 1 226 ? -1.391 18.172 3.801 1 97.81 226 TYR B O 1
ATOM 5255 N N . GLY B 1 227 ? 0.688 19.047 3.836 1 98.38 227 GLY B N 1
ATOM 5256 C CA . GLY B 1 227 ? 0.241 20.391 3.551 1 98.38 227 GLY B CA 1
ATOM 5257 C C . GLY B 1 227 ? -0.015 20.641 2.076 1 98.38 227 GLY B C 1
ATOM 5258 O O . GLY B 1 227 ? -0.519 21.703 1.698 1 98.38 227 GLY B O 1
ATOM 5259 N N . GLY B 1 228 ? 0.267 19.672 1.203 1 98.56 228 GLY B N 1
ATOM 5260 C CA . GLY B 1 228 ? 0.241 19.906 -0.234 1 98.56 228 GLY B CA 1
ATOM 5261 C C . GLY B 1 228 ? -1.076 20.469 -0.726 1 98.56 228 GLY B C 1
ATOM 5262 O O . GLY B 1 228 ? -1.092 21.406 -1.534 1 98.56 228 GLY B O 1
ATOM 5263 N N . PHE B 1 229 ? -2.203 20 -0.233 1 98.75 229 PHE B N 1
ATOM 5264 C CA . PHE B 1 229 ? -3.51 20.422 -0.739 1 98.75 229 PHE B CA 1
ATOM 5265 C C . PHE B 1 229 ? -3.838 21.844 -0.303 1 98.75 229 PHE B C 1
ATOM 5267 O O . PHE B 1 229 ? -4.73 22.469 -0.865 1 98.75 229 PHE B O 1
ATOM 5274 N N . PHE B 1 230 ? -3.115 22.406 0.668 1 98.69 230 PHE B N 1
ATOM 5275 C CA . PHE B 1 230 ? -3.342 23.781 1.087 1 98.69 230 PHE B CA 1
ATOM 5276 C C . PHE B 1 230 ? -2.908 24.75 -0 1 98.69 230 PHE B C 1
ATOM 5278 O O . PHE B 1 230 ? -3.24 25.938 0.053 1 98.69 230 PHE B O 1
ATOM 5285 N N . ARG B 1 231 ? -2.195 24.25 -0.976 1 98.56 231 ARG B N 1
ATOM 5286 C CA . ARG B 1 231 ? -1.923 25.047 -2.17 1 98.56 231 ARG B CA 1
ATOM 5287 C C . ARG B 1 231 ? -3.205 25.656 -2.721 1 98.56 231 ARG B C 1
ATOM 5289 O O . ARG B 1 231 ? -3.184 26.766 -3.264 1 98.56 231 ARG B O 1
ATOM 5296 N N . LEU B 1 232 ? -4.297 25.047 -2.496 1 98.69 232 LEU B N 1
ATOM 5297 C CA . LEU B 1 232 ? -5.594 25.469 -3.02 1 98.69 232 LEU B CA 1
ATOM 5298 C C . LEU B 1 232 ? -6.07 26.75 -2.33 1 98.69 232 LEU B C 1
ATOM 5300 O O . LEU B 1 232 ? -6.984 27.406 -2.818 1 98.69 232 LEU B O 1
ATOM 5304 N N . LEU B 1 233 ? -5.5 27.062 -1.201 1 98.62 233 LEU B N 1
ATOM 5305 C CA . LEU B 1 233 ? -5.898 28.234 -0.448 1 98.62 233 LEU B CA 1
ATOM 5306 C C . LEU B 1 233 ? -4.93 29.391 -0.694 1 98.62 233 LEU B C 1
ATOM 5308 O O . LEU B 1 233 ? -5.129 30.5 -0.178 1 98.62 233 LEU B O 1
ATOM 5312 N N . SER B 1 234 ? -3.891 29.172 -1.447 1 97.94 234 SER B N 1
ATOM 5313 C CA . SER B 1 234 ? -2.865 30.172 -1.72 1 97.94 234 SER B CA 1
ATOM 5314 C C . SER B 1 234 ? -3.453 31.391 -2.432 1 97.94 234 SER B C 1
ATOM 5316 O O . SER B 1 234 ? -4.121 31.25 -3.459 1 97.94 234 SER B O 1
ATOM 5318 N N . GLY B 1 235 ? -3.234 32.531 -1.862 1 97.06 235 GLY B N 1
ATOM 5319 C CA . GLY B 1 235 ? -3.607 33.781 -2.521 1 97.06 235 GLY B CA 1
ATOM 5320 C C . GLY B 1 235 ? -5.066 34.156 -2.328 1 97.06 235 GLY B C 1
ATOM 5321 O O . GLY B 1 235 ? -5.543 35.156 -2.871 1 97.06 235 GLY B O 1
ATOM 5322 N N . LEU B 1 236 ? -5.809 33.406 -1.545 1 97 236 LEU B N 1
ATOM 5323 C CA . LEU B 1 236 ? -7.211 33.719 -1.325 1 97 236 LEU B CA 1
ATOM 5324 C C . LEU B 1 236 ? -7.355 34.938 -0.431 1 97 236 LEU B C 1
ATOM 5326 O O . LEU B 1 236 ? -6.523 35.188 0.449 1 97 236 LEU B O 1
ATOM 5330 N N . ASP B 1 237 ? -8.406 35.75 -0.52 1 94.88 237 ASP B N 1
ATOM 5331 C CA . ASP B 1 237 ? -8.633 37 0.19 1 94.88 237 ASP B CA 1
ATOM 5332 C C . ASP B 1 237 ? -9.172 36.75 1.595 1 94.88 237 ASP B C 1
ATOM 5334 O O . ASP B 1 237 ? -8.914 37.5 2.518 1 94.88 237 ASP B O 1
ATOM 5338 N N . GLY B 1 238 ? -9.758 35.75 1.911 1 94.44 238 GLY B N 1
ATOM 5339 C CA . GLY B 1 238 ? -10.352 35.469 3.211 1 94.44 238 GLY B CA 1
ATOM 5340 C C . GLY B 1 238 ? -9.328 35.062 4.262 1 94.44 238 GLY B C 1
ATOM 5341 O O . GLY B 1 238 ? -8.148 34.906 3.957 1 94.44 238 GLY B O 1
ATOM 5342 N N . PRO B 1 239 ? -9.727 35.062 5.535 1 96.19 239 PRO B N 1
ATOM 5343 C CA . PRO B 1 239 ? -8.805 34.719 6.625 1 96.19 239 PRO B CA 1
ATOM 5344 C C . PRO B 1 239 ? -8.102 33.375 6.414 1 96.19 239 PRO B C 1
ATOM 5346 O O . PRO B 1 239 ? -7 33.156 6.934 1 96.19 239 PRO B O 1
ATOM 5349 N N . GLU B 1 240 ? -8.727 32.531 5.625 1 96.81 240 GLU B N 1
ATOM 5350 C CA . GLU B 1 240 ? -8.156 31.203 5.387 1 96.81 240 GLU B CA 1
ATOM 5351 C C . GLU B 1 240 ? -7.043 31.25 4.344 1 96.81 240 GLU B C 1
ATOM 5353 O O . GLU B 1 240 ? -6.301 30.281 4.168 1 96.81 240 GLU B O 1
ATOM 5358 N N . GLY B 1 241 ? -6.934 32.406 3.646 1 97.94 241 GLY B N 1
ATOM 5359 C CA . GLY B 1 241 ? -5.945 32.531 2.588 1 97.94 241 GLY B CA 1
ATOM 5360 C C . GLY B 1 241 ? -4.52 32.406 3.084 1 97.94 241 GLY B C 1
ATOM 5361 O O . GLY B 1 241 ? -4.219 32.75 4.227 1 97.94 241 GLY B O 1
ATOM 5362 N N . LEU B 1 242 ? -3.682 31.859 2.211 1 98.12 242 LEU B N 1
ATOM 5363 C CA . LEU B 1 242 ? -2.277 31.641 2.545 1 98.12 242 LEU B CA 1
ATOM 5364 C C . LEU B 1 242 ? -1.375 32.5 1.669 1 98.12 242 LEU B C 1
ATOM 5366 O O . LEU B 1 242 ? -1.754 32.875 0.556 1 98.12 242 LEU B O 1
ATOM 5370 N N . PRO B 1 243 ? -0.182 32.844 2.215 1 96.31 243 PRO B N 1
ATOM 5371 C CA . PRO B 1 243 ? 0.767 33.562 1.359 1 96.31 243 PRO B CA 1
ATOM 5372 C C . PRO B 1 243 ? 1.098 32.812 0.077 1 96.31 243 PRO B C 1
ATOM 5374 O O . PRO B 1 243 ? 1.268 31.594 0.105 1 96.31 243 PRO B O 1
ATOM 5377 N N . GLU B 1 244 ? 1.249 33.438 -0.989 1 96.75 244 GLU B N 1
ATOM 5378 C CA . GLU B 1 244 ? 1.396 32.812 -2.299 1 96.75 244 GLU B CA 1
ATOM 5379 C C . GLU B 1 244 ? 2.812 32.281 -2.502 1 96.75 244 GLU B C 1
ATOM 5381 O O . GLU B 1 244 ? 3.006 31.234 -3.109 1 96.75 244 GLU B O 1
ATOM 5386 N N . ALA B 1 245 ? 3.789 33 -1.988 1 95.69 245 ALA B N 1
ATOM 5387 C CA . ALA B 1 245 ? 5.184 32.812 -2.396 1 95.69 245 ALA B CA 1
ATOM 5388 C C . ALA B 1 245 ? 5.648 31.391 -2.189 1 95.69 245 ALA B C 1
ATOM 5390 O O . ALA B 1 245 ? 6.137 30.75 -3.123 1 95.69 245 ALA B O 1
ATOM 5391 N N . PRO B 1 246 ? 5.445 30.812 -1.003 1 95.94 246 PRO B N 1
ATOM 5392 C CA . PRO B 1 246 ? 5.957 29.453 -0.832 1 95.94 246 PRO B CA 1
ATOM 5393 C C . PRO B 1 246 ? 5.207 28.438 -1.686 1 95.94 246 PRO B C 1
ATOM 5395 O O . PRO B 1 246 ? 5.812 27.484 -2.199 1 95.94 246 PRO B O 1
ATOM 5398 N N . TRP B 1 247 ? 3.938 28.609 -1.862 1 97.75 247 TRP B N 1
ATOM 5399 C CA . TRP B 1 247 ? 3.092 27.656 -2.562 1 97.75 247 TRP B CA 1
ATOM 5400 C C . TRP B 1 247 ? 3.332 27.703 -4.066 1 97.75 247 TRP B C 1
ATOM 5402 O O . TRP B 1 247 ? 3.385 26.672 -4.734 1 97.75 247 TRP B O 1
ATOM 5412 N N . LEU B 1 248 ? 3.516 28.906 -4.617 1 96.94 248 LEU B N 1
ATOM 5413 C CA . LEU B 1 248 ? 3.824 29.047 -6.035 1 96.94 248 LEU B CA 1
ATOM 5414 C C . LEU B 1 248 ? 5.215 28.5 -6.348 1 96.94 248 LEU B C 1
ATOM 5416 O O . LEU B 1 248 ? 5.445 27.969 -7.43 1 96.94 248 LEU B O 1
ATOM 5420 N N . ALA B 1 249 ? 6.066 28.641 -5.355 1 97.75 249 ALA B N 1
ATOM 5421 C CA . ALA B 1 249 ? 7.457 28.219 -5.543 1 97.75 249 ALA B CA 1
ATOM 5422 C C . ALA B 1 249 ? 7.57 26.703 -5.645 1 97.75 249 ALA B C 1
ATOM 5424 O O . ALA B 1 249 ? 8.531 26.188 -6.219 1 97.75 249 ALA B O 1
ATOM 5425 N N . ILE B 1 250 ? 6.59 25.938 -5.148 1 98.19 250 ILE B N 1
ATOM 5426 C CA . ILE B 1 250 ? 6.629 24.484 -5.168 1 98.19 250 ILE B CA 1
ATOM 5427 C C . ILE B 1 250 ? 6.727 23.984 -6.609 1 98.19 250 ILE B C 1
ATOM 5429 O O . ILE B 1 250 ? 7.336 22.953 -6.879 1 98.19 250 ILE B O 1
ATOM 5433 N N . ALA B 1 251 ? 6.234 24.781 -7.559 1 97.88 251 ALA B N 1
ATOM 5434 C CA . ALA B 1 251 ? 6.285 24.438 -8.977 1 97.88 251 ALA B CA 1
ATOM 5435 C C . ALA B 1 251 ? 7.727 24.297 -9.453 1 97.88 251 ALA B C 1
ATOM 5437 O O . ALA B 1 251 ? 7.996 23.641 -10.461 1 97.88 251 ALA B O 1
ATOM 5438 N N . GLY B 1 252 ? 8.617 24.922 -8.727 1 97.19 252 GLY B N 1
ATOM 5439 C CA . GLY B 1 252 ? 10.023 24.891 -9.102 1 97.19 252 GLY B CA 1
ATOM 5440 C C . GLY B 1 252 ? 10.758 23.688 -8.555 1 97.19 252 GLY B C 1
ATOM 5441 O O . GLY B 1 252 ? 11.891 23.406 -8.953 1 97.19 252 GLY B O 1
ATOM 5442 N N . ALA B 1 253 ? 10.188 22.891 -7.656 1 98 253 ALA B N 1
ATOM 5443 C CA . ALA B 1 253 ? 10.828 21.734 -7.039 1 98 253 ALA B CA 1
ATOM 5444 C C . ALA B 1 253 ? 11.062 20.625 -8.062 1 98 253 ALA B C 1
ATOM 5446 O O . ALA B 1 253 ? 10.312 20.5 -9.031 1 98 253 ALA B O 1
ATOM 5447 N N . ASP B 1 254 ? 12.07 19.812 -7.84 1 97.62 254 ASP B N 1
ATOM 5448 C CA . ASP B 1 254 ? 12.391 18.719 -8.742 1 97.62 254 ASP B CA 1
ATOM 5449 C C . ASP B 1 254 ? 11.461 17.531 -8.516 1 97.62 254 ASP B C 1
ATOM 5451 O O . ASP B 1 254 ? 11.234 16.734 -9.43 1 97.62 254 ASP B O 1
ATOM 5455 N N . SER B 1 255 ? 10.961 17.406 -7.371 1 98.38 255 SER B N 1
ATOM 5456 C CA . SER B 1 255 ? 9.992 16.375 -7.023 1 98.38 255 SER B CA 1
ATOM 5457 C C . SER B 1 255 ? 9.094 16.812 -5.879 1 98.38 255 SER B C 1
ATOM 5459 O O . SER B 1 255 ? 9.477 17.672 -5.078 1 98.38 255 SER B O 1
ATOM 5461 N N . ILE B 1 256 ? 7.898 16.312 -5.859 1 98.81 256 ILE B N 1
ATOM 5462 C CA . ILE B 1 256 ? 6.891 16.641 -4.855 1 98.81 256 ILE B CA 1
ATOM 5463 C C . ILE B 1 256 ? 6.188 15.359 -4.406 1 98.81 256 ILE B C 1
ATOM 5465 O O . ILE B 1 256 ? 5.867 14.492 -5.227 1 98.81 256 ILE B O 1
ATOM 5469 N N . VAL B 1 257 ? 5.977 15.211 -3.131 1 98.5 257 VAL B N 1
ATOM 5470 C CA . VAL B 1 257 ? 5.148 14.141 -2.576 1 98.5 257 VAL B CA 1
ATOM 5471 C C . VAL B 1 257 ? 3.871 14.734 -1.981 1 98.5 257 VAL B C 1
ATOM 5473 O O . VAL B 1 257 ? 3.906 15.797 -1.356 1 98.5 257 VAL B O 1
ATOM 5476 N N . ILE B 1 258 ? 2.756 14.086 -2.168 1 98.56 258 ILE B N 1
ATOM 5477 C CA . ILE B 1 258 ? 1.487 14.492 -1.576 1 98.56 258 ILE B CA 1
ATOM 5478 C C . ILE B 1 258 ? 0.667 13.258 -1.212 1 98.56 258 ILE B C 1
ATOM 5480 O O . ILE B 1 258 ? 0.671 12.266 -1.944 1 98.56 258 ILE B O 1
ATOM 5484 N N . ASP B 1 259 ? -0.038 13.289 -0.086 1 97.88 259 ASP B N 1
ATOM 5485 C CA . ASP B 1 259 ? -0.817 12.148 0.377 1 97.88 259 ASP B CA 1
ATOM 5486 C C . ASP B 1 259 ? -2.314 12.414 0.255 1 97.88 259 ASP B C 1
ATOM 5488 O O . ASP B 1 259 ? -2.92 13 1.154 1 97.88 259 ASP B O 1
ATOM 5492 N N . PRO B 1 260 ? -2.969 11.867 -0.74 1 98.44 260 PRO B N 1
ATOM 5493 C CA . PRO B 1 260 ? -4.422 12.023 -0.832 1 98.44 260 PRO B CA 1
ATOM 5494 C C . PRO B 1 260 ? -5.16 11.398 0.349 1 98.44 260 PRO B C 1
ATOM 5496 O O . PRO B 1 260 ? -6.297 11.781 0.644 1 98.44 260 PRO B O 1
ATOM 5499 N N . HIS B 1 261 ? -4.562 10.445 1.114 1 97.25 261 HIS B N 1
ATOM 5500 C CA . HIS B 1 261 ? -5.289 9.828 2.219 1 97.25 261 HIS B CA 1
ATOM 5501 C C . HIS B 1 261 ? -5.223 10.688 3.473 1 97.25 261 HIS B C 1
ATOM 5503 O O . HIS B 1 261 ? -5.672 10.273 4.543 1 97.25 261 HIS B O 1
ATOM 5509 N N . LYS B 1 262 ? -4.602 11.844 3.406 1 96.88 262 LYS B N 1
ATOM 5510 C CA . LYS B 1 262 ? -4.711 12.883 4.43 1 96.88 262 LYS B CA 1
ATOM 5511 C C . LYS B 1 262 ? -5.766 13.914 4.051 1 96.88 262 LYS B C 1
ATOM 5513 O O . LYS B 1 262 ? -6.965 13.633 4.086 1 96.88 262 LYS B O 1
ATOM 5518 N N . HIS B 1 263 ? -5.418 15.016 3.4 1 98.31 263 HIS B N 1
ATOM 5519 C CA . HIS B 1 263 ? -6.379 16.078 3.113 1 98.31 263 HIS B CA 1
ATOM 5520 C C . HIS B 1 263 ? -7.113 15.812 1.802 1 98.31 263 HIS B C 1
ATOM 5522 O O . HIS B 1 263 ? -8.055 16.531 1.457 1 98.31 263 HIS B O 1
ATOM 5528 N N . GLY B 1 264 ? -6.773 14.727 1.088 1 98.38 264 GLY B N 1
ATOM 5529 C CA . GLY B 1 264 ? -7.438 14.398 -0.163 1 98.38 264 GLY B CA 1
ATOM 5530 C C . GLY B 1 264 ? -8.672 13.531 0.026 1 98.38 264 GLY B C 1
ATOM 5531 O O . GLY B 1 264 ? -9.266 13.078 -0.949 1 98.38 264 GLY B O 1
ATOM 5532 N N . LEU B 1 265 ? -9.047 13.234 1.217 1 98.5 265 LEU B N 1
ATOM 5533 C CA . LEU B 1 265 ? -10.297 12.602 1.608 1 98.5 265 LEU B CA 1
ATOM 5534 C C . LEU B 1 265 ? -10.336 11.141 1.155 1 98.5 265 LEU B C 1
ATOM 5536 O O . LEU B 1 265 ? -11.406 10.586 0.921 1 98.5 265 LEU B O 1
ATOM 5540 N N . GLN B 1 266 ? -9.148 10.5 0.984 1 98.62 266 GLN B N 1
ATOM 5541 C CA . GLN B 1 266 ? -9.055 9.117 0.544 1 98.62 266 GLN B CA 1
ATOM 5542 C C . GLN B 1 266 ? -8.805 8.18 1.725 1 98.62 266 GLN B C 1
ATOM 5544 O O . GLN B 1 266 ? -8.305 8.602 2.766 1 98.62 266 GLN B O 1
ATOM 5549 N N . PRO B 1 267 ? -9.234 6.883 1.613 1 97.94 267 PRO B N 1
ATOM 5550 C CA . PRO B 1 267 ? -8.797 5.91 2.617 1 97.94 267 PRO B CA 1
ATOM 5551 C C . PRO B 1 267 ? -7.285 5.699 2.615 1 97.94 267 PRO B C 1
ATOM 5553 O O . PRO B 1 267 ? -6.617 6.008 1.624 1 97.94 267 PRO B O 1
ATOM 5556 N N . TYR B 1 268 ? -6.742 5.227 3.748 1 95.88 268 TYR B N 1
ATOM 5557 C CA . TYR B 1 268 ? -5.316 4.926 3.807 1 95.88 268 TYR B CA 1
ATOM 5558 C C . TYR B 1 268 ? -4.906 4 2.668 1 95.88 268 TYR B C 1
ATOM 5560 O O . TYR B 1 268 ? -5.676 3.125 2.266 1 95.88 268 TYR B O 1
ATOM 5568 N N . GLY B 1 269 ? -3.666 4.211 2.17 1 94.25 269 GLY B N 1
ATOM 5569 C CA . GLY B 1 269 ? -3.16 3.439 1.045 1 94.25 269 GLY B CA 1
ATOM 5570 C C . GLY B 1 269 ? -3.053 4.25 -0.234 1 94.25 269 GLY B C 1
ATOM 5571 O O . GLY B 1 269 ? -3.021 3.688 -1.33 1 94.25 269 GLY B O 1
ATOM 5572 N N . CYS B 1 270 ? -3.023 5.555 -0.07 1 96.88 270 CYS B N 1
ATOM 5573 C CA . CYS B 1 270 ? -3 6.406 -1.254 1 96.88 270 CYS B CA 1
ATOM 5574 C C . CYS B 1 270 ? -2.051 7.582 -1.061 1 96.88 270 CYS B C 1
ATOM 5576 O O . CYS B 1 270 ? -2.379 8.547 -0.364 1 96.88 270 CYS B O 1
ATOM 5578 N N . GLY B 1 271 ? -0.874 7.566 -1.59 1 96.31 271 GLY B N 1
ATOM 5579 C CA . GLY B 1 271 ? 0.095 8.641 -1.739 1 96.31 271 GLY B CA 1
ATOM 5580 C C . GLY B 1 271 ? 0.415 8.961 -3.188 1 96.31 271 GLY B C 1
ATOM 5581 O O . GLY B 1 271 ? -0.142 8.344 -4.102 1 96.31 271 GLY B O 1
ATOM 5582 N N . ALA B 1 272 ? 1.242 9.898 -3.434 1 97.62 272 ALA B N 1
ATOM 5583 C CA . ALA B 1 272 ? 1.646 10.227 -4.797 1 97.62 272 ALA B CA 1
ATOM 5584 C C . ALA B 1 272 ? 3.027 10.867 -4.82 1 97.62 272 ALA B C 1
ATOM 5586 O O . ALA B 1 272 ? 3.381 11.625 -3.914 1 97.62 272 ALA B O 1
ATOM 5587 N N . VAL B 1 273 ? 3.75 10.57 -5.832 1 97.69 273 VAL B N 1
ATOM 5588 C CA . VAL B 1 273 ? 5.031 11.211 -6.102 1 97.69 273 VAL B CA 1
ATOM 5589 C C . VAL B 1 273 ? 5.012 11.844 -7.492 1 97.69 273 VAL B C 1
ATOM 5591 O O . VAL B 1 273 ? 4.477 11.258 -8.438 1 97.69 273 VAL B O 1
ATOM 5594 N N . LEU B 1 274 ? 5.441 13.039 -7.617 1 98 274 LEU B N 1
ATOM 5595 C CA . LEU B 1 274 ? 5.527 13.797 -8.859 1 98 274 LEU B CA 1
ATOM 5596 C C . LEU B 1 274 ? 6.961 14.242 -9.117 1 98 274 LEU B C 1
ATOM 5598 O O . LEU B 1 274 ? 7.648 14.703 -8.203 1 98 274 LEU B O 1
ATOM 5602 N N . PHE B 1 275 ? 7.406 14.102 -10.312 1 97.19 275 PHE B N 1
ATOM 5603 C CA . PHE B 1 275 ? 8.695 14.602 -10.766 1 97.19 275 PHE B CA 1
ATOM 5604 C C . PHE B 1 275 ? 8.516 15.641 -11.867 1 97.19 275 PHE B C 1
ATOM 5606 O O . PHE B 1 275 ? 7.734 15.438 -12.797 1 97.19 275 PHE B O 1
ATOM 5613 N N . LYS B 1 276 ? 9.234 16.703 -11.781 1 96.94 276 LYS B N 1
ATOM 5614 C CA . LYS B 1 276 ? 9.164 17.766 -12.773 1 96.94 276 LYS B CA 1
ATOM 5615 C C . LYS B 1 276 ? 9.719 17.312 -14.117 1 96.94 276 LYS B C 1
ATOM 5617 O O . LYS B 1 276 ? 9.164 17.641 -15.172 1 96.94 276 LYS B O 1
ATOM 5622 N N . ASP B 1 277 ? 10.789 16.562 -14.07 1 94.25 277 ASP B N 1
ATOM 5623 C CA . ASP B 1 277 ? 11.477 16.062 -15.258 1 94.25 277 ASP B CA 1
ATOM 5624 C C . ASP B 1 277 ? 11.086 14.617 -15.539 1 94.25 277 ASP B C 1
ATOM 5626 O O . ASP B 1 277 ? 11.5 13.695 -14.828 1 94.25 277 ASP B O 1
ATOM 5630 N N . PRO B 1 278 ? 10.391 14.375 -16.625 1 91.62 278 PRO B N 1
ATOM 5631 C CA . PRO B 1 278 ? 9.984 13.008 -16.938 1 91.62 278 PRO B CA 1
ATOM 5632 C C . PRO B 1 278 ? 11.172 12.086 -17.203 1 91.62 278 PRO B C 1
ATOM 5634 O O . PRO B 1 278 ? 11.031 10.859 -17.125 1 91.62 278 PRO B O 1
ATOM 5637 N N . GLU B 1 279 ? 12.359 12.609 -17.422 1 89 279 GLU B N 1
ATOM 5638 C CA . GLU B 1 279 ? 13.531 11.812 -17.766 1 89 279 GLU B CA 1
ATOM 5639 C C . GLU B 1 279 ? 14.031 11.016 -16.578 1 89 279 GLU B C 1
ATOM 5641 O O . GLU B 1 279 ? 14.852 10.109 -16.719 1 89 279 GLU B O 1
ATOM 5646 N N . VAL B 1 280 ? 13.516 11.391 -15.398 1 89.38 280 VAL B N 1
ATOM 5647 C CA . VAL B 1 280 ? 13.945 10.648 -14.211 1 89.38 280 VAL B CA 1
ATOM 5648 C C . VAL B 1 280 ? 13.461 9.203 -14.312 1 89.38 280 VAL B C 1
ATOM 5650 O O . VAL B 1 280 ? 13.953 8.336 -13.586 1 89.38 280 VAL B O 1
ATOM 5653 N N . GLY B 1 281 ? 12.5 8.93 -15.172 1 85.5 281 GLY B N 1
ATOM 5654 C CA . GLY B 1 281 ? 12.023 7.574 -15.406 1 85.5 281 GLY B CA 1
ATOM 5655 C C . GLY B 1 281 ? 13.141 6.602 -15.742 1 85.5 281 GLY B C 1
ATOM 5656 O O . GLY B 1 281 ? 13.023 5.402 -15.492 1 85.5 281 GLY B O 1
ATOM 5657 N N . ARG B 1 282 ? 14.273 7.082 -16.266 1 82.31 282 ARG B N 1
ATOM 5658 C CA . ARG B 1 282 ? 15.398 6.242 -16.656 1 82.31 282 ARG B CA 1
ATOM 5659 C C . ARG B 1 282 ? 15.984 5.508 -15.469 1 82.31 282 ARG B C 1
ATOM 5661 O O . ARG B 1 282 ? 16.578 4.441 -15.617 1 82.31 282 ARG B O 1
ATOM 5668 N N . PHE B 1 283 ? 15.781 6.082 -14.297 1 83.44 283 PHE B N 1
ATOM 5669 C CA . PHE B 1 283 ? 16.359 5.48 -13.102 1 83.44 283 PHE B CA 1
ATOM 5670 C C . PHE B 1 283 ? 15.555 4.254 -12.68 1 83.44 283 PHE B C 1
ATOM 5672 O O . PHE B 1 283 ? 16.031 3.434 -11.891 1 83.44 283 PHE B O 1
ATOM 5679 N N . TYR B 1 284 ? 14.273 4.211 -13.141 1 75.19 284 TYR B N 1
ATOM 5680 C CA . TYR B 1 284 ? 13.414 3.09 -12.781 1 75.19 284 TYR B CA 1
ATOM 5681 C C . TYR B 1 284 ? 13.617 1.918 -13.734 1 75.19 284 TYR B C 1
ATOM 5683 O O . TYR B 1 284 ? 13.359 0.767 -13.375 1 75.19 284 TYR B O 1
ATOM 5691 N N . LEU B 1 285 ? 13.938 2.27 -15.031 1 63 285 LEU B N 1
ATOM 5692 C CA . LEU B 1 285 ? 13.977 1.295 -16.109 1 63 285 LEU B CA 1
ATOM 5693 C C . LEU B 1 285 ? 14.875 0.116 -15.758 1 63 285 LEU B C 1
ATOM 5695 O O . LEU B 1 285 ? 15.977 0.306 -15.242 1 63 285 LEU B O 1
ATOM 5699 N N . HIS B 1 286 ? 14.117 -0.899 -15.414 1 54 286 HIS B N 1
ATOM 5700 C CA . HIS B 1 286 ? 14.797 -2.182 -15.289 1 54 286 HIS B CA 1
ATOM 5701 C C . HIS B 1 286 ? 14.555 -3.055 -16.516 1 54 286 HIS B C 1
ATOM 5703 O O . HIS B 1 286 ? 13.523 -2.924 -17.188 1 54 286 HIS B O 1
ATOM 5709 N N . ASP B 1 287 ? 15.516 -3.602 -17.094 1 42.03 287 ASP B N 1
ATOM 5710 C CA . ASP B 1 287 ? 15.32 -4.551 -18.188 1 42.03 287 ASP B CA 1
ATOM 5711 C C . ASP B 1 287 ? 14.375 -5.676 -17.781 1 42.03 287 ASP B C 1
ATOM 5713 O O . ASP B 1 287 ? 14.695 -6.473 -16.891 1 42.03 287 ASP B O 1
ATOM 5717 N N . SER B 1 288 ? 13.211 -5.473 -17.297 1 42.56 288 SER B N 1
ATOM 5718 C CA . SER B 1 288 ? 12.406 -6.648 -16.984 1 42.56 288 SER B CA 1
ATOM 5719 C C . SER B 1 288 ? 12.109 -7.461 -18.234 1 42.56 288 SER B C 1
ATOM 5721 O O . SER B 1 288 ? 11.539 -6.941 -19.203 1 42.56 288 SER B O 1
ATOM 5723 N N . PRO B 1 289 ? 12.672 -8.578 -18.391 1 38.31 289 PRO B N 1
ATOM 5724 C CA . PRO B 1 289 ? 12.367 -9.359 -19.594 1 38.31 289 PRO B CA 1
ATOM 5725 C C . PRO B 1 289 ? 10.875 -9.688 -19.719 1 38.31 289 PRO B C 1
ATOM 5727 O O . PRO B 1 289 ? 10.43 -10.164 -20.766 1 38.31 289 PRO B O 1
ATOM 5730 N N . TYR B 1 290 ? 10.203 -9.836 -18.578 1 36.09 290 TYR B N 1
ATOM 5731 C CA . TYR B 1 290 ? 8.852 -10.359 -18.734 1 36.09 290 TYR B CA 1
ATOM 5732 C C . TYR B 1 290 ? 7.852 -9.234 -18.984 1 36.09 290 TYR B C 1
ATOM 5734 O O . TYR B 1 290 ? 6.641 -9.438 -18.906 1 36.09 290 TYR B O 1
ATOM 5742 N N . THR B 1 291 ? 8.438 -8.008 -18.891 1 37.22 2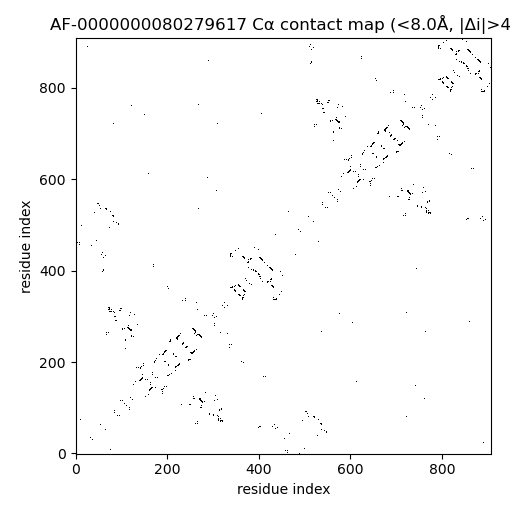91 THR B N 1
ATOM 5743 C CA . THR B 1 291 ? 7.332 -7.055 -18.844 1 37.22 291 THR B CA 1
ATOM 5744 C C . THR B 1 291 ? 6.43 -7.23 -20.062 1 37.22 291 THR B C 1
ATOM 5746 O O . THR B 1 291 ? 6.895 -7.633 -21.141 1 37.22 291 THR B O 1
ATOM 5749 N N . TYR B 1 292 ? 5.195 -6.859 -19.766 1 38.72 292 TYR B N 1
ATOM 5750 C CA . TYR B 1 292 ? 4.008 -6.957 -20.609 1 38.72 292 TYR B CA 1
ATOM 5751 C C . TYR B 1 292 ? 4.223 -6.246 -21.938 1 38.72 292 TYR B C 1
ATOM 5753 O O . TYR B 1 292 ? 4.855 -5.191 -21.984 1 38.72 292 TYR B O 1
ATOM 5761 N N . PHE B 1 293 ? 4.41 -6.969 -22.969 1 37.34 293 PHE B N 1
ATOM 5762 C CA . PHE B 1 293 ? 4.578 -6.719 -24.391 1 37.34 293 PHE B CA 1
ATOM 5763 C C . PHE B 1 293 ? 3.82 -5.465 -24.812 1 37.34 293 PHE B C 1
ATOM 5765 O O . PHE B 1 293 ? 3.762 -5.141 -26 1 37.34 293 PHE B O 1
ATOM 5772 N N . THR B 1 294 ? 3.01 -4.895 -23.922 1 38.31 294 THR B N 1
ATOM 5773 C CA . THR B 1 294 ? 2.109 -4.16 -24.797 1 38.31 294 THR B CA 1
ATOM 5774 C C . THR B 1 294 ? 2.752 -2.855 -25.266 1 38.31 294 THR B C 1
ATOM 5776 O O . THR B 1 294 ? 2.857 -2.6 -26.469 1 38.31 294 THR B O 1
ATOM 5779 N N . SER B 1 295 ? 2.248 -1.586 -24.656 1 40.38 295 SER B N 1
ATOM 5780 C CA . SER B 1 295 ? 2.252 -0.284 -25.312 1 40.38 295 SER B CA 1
ATOM 5781 C C . SER B 1 295 ? 3.592 0.422 -25.141 1 40.38 295 SER B C 1
ATOM 5783 O O . SER B 1 295 ? 4.324 0.141 -24.188 1 40.38 295 SER B O 1
ATOM 5785 N N . ASP B 1 296 ? 4.227 0.999 -26.172 1 44.16 296 ASP B N 1
ATOM 5786 C CA . ASP B 1 296 ? 5.371 1.899 -26.266 1 44.16 296 ASP B CA 1
ATOM 5787 C C . ASP B 1 296 ? 5.355 2.934 -25.141 1 44.16 296 ASP B C 1
ATOM 5789 O O . ASP B 1 296 ? 6.348 3.633 -24.922 1 44.16 296 ASP B O 1
ATOM 5793 N N . ASP B 1 297 ? 4.227 3.123 -24.516 1 47.62 297 ASP B N 1
ATOM 5794 C CA . ASP B 1 297 ? 4.18 4.133 -23.469 1 47.62 297 ASP B CA 1
ATOM 5795 C C . ASP B 1 297 ? 4.66 3.559 -22.141 1 47.62 297 ASP B C 1
ATOM 5797 O O . ASP B 1 297 ? 4.438 2.381 -21.844 1 47.62 297 ASP B O 1
ATOM 5801 N N . LEU B 1 298 ? 5.504 4.285 -21.531 1 50.72 298 LEU B N 1
ATOM 5802 C CA . LEU B 1 298 ? 5.953 3.857 -20.219 1 50.72 298 LEU B CA 1
ATOM 5803 C C . LEU B 1 298 ? 4.766 3.496 -19.328 1 50.72 298 LEU B C 1
ATOM 5805 O O . LEU B 1 298 ? 3.879 4.324 -19.094 1 50.72 298 LEU B O 1
ATOM 5809 N N . HIS B 1 299 ? 4.66 2.258 -19.078 1 57 299 HIS B N 1
ATOM 5810 C CA . HIS B 1 299 ? 3.58 1.835 -18.203 1 57 299 HIS B CA 1
ATOM 5811 C C . HIS B 1 299 ? 3.947 2.053 -16.734 1 57 299 HIS B C 1
ATOM 5813 O O . HIS B 1 299 ? 5.125 2.178 -16.391 1 57 299 HIS B O 1
ATOM 5819 N N . LEU B 1 300 ? 3.033 2.256 -15.867 1 56.88 300 LEU B N 1
ATOM 5820 C CA . LEU B 1 300 ? 3.178 2.6 -14.453 1 56.88 300 LEU B CA 1
ATOM 5821 C C . LEU B 1 300 ? 4.168 1.664 -13.766 1 56.88 300 LEU B C 1
ATOM 5823 O O . LEU B 1 300 ? 4.902 2.084 -12.867 1 56.88 300 LEU B O 1
ATOM 5827 N N . GLY B 1 301 ? 4.199 0.493 -14.266 1 59.53 301 GLY B N 1
ATOM 5828 C CA . GLY B 1 301 ? 5.109 -0.48 -13.688 1 59.53 301 GLY B CA 1
ATOM 5829 C C . GLY B 1 301 ? 6.57 -0.176 -13.961 1 59.53 301 GLY B C 1
ATOM 5830 O O . GLY B 1 301 ? 7.453 -0.625 -13.227 1 59.53 301 GLY B O 1
ATOM 5831 N N . GLU B 1 302 ? 6.812 0.617 -14.953 1 58.12 302 GLU B N 1
ATOM 5832 C CA . GLU B 1 302 ? 8.188 0.938 -15.336 1 58.12 302 GLU B CA 1
ATOM 5833 C C . GLU B 1 302 ? 8.695 2.156 -14.578 1 58.12 302 GLU B C 1
ATOM 5835 O O . GLU B 1 302 ? 9.898 2.42 -14.555 1 58.12 302 GLU B O 1
ATOM 5840 N N . ILE B 1 303 ? 7.75 2.738 -13.867 1 59.34 303 ILE B N 1
ATOM 5841 C CA . ILE B 1 303 ? 8.172 4.012 -13.289 1 59.34 303 ILE B CA 1
ATOM 5842 C C . ILE B 1 303 ? 7.91 4.004 -11.781 1 59.34 303 ILE B C 1
ATOM 5844 O O . ILE B 1 303 ? 7.91 5.059 -11.141 1 59.34 303 ILE B O 1
ATOM 5848 N N . SER B 1 304 ? 7.621 2.818 -11.258 1 74.5 304 SER B N 1
ATOM 5849 C CA . SER B 1 304 ? 7.355 2.725 -9.82 1 74.5 304 SER B CA 1
ATOM 5850 C C . SER B 1 304 ? 8.195 1.628 -9.18 1 74.5 304 SER B C 1
ATOM 5852 O O . SER B 1 304 ? 8.477 0.606 -9.805 1 74.5 304 SER B O 1
ATOM 5854 N N . LEU B 1 305 ? 8.531 1.836 -7.93 1 74.81 305 LEU B N 1
ATOM 5855 C CA . LEU B 1 305 ? 9.266 0.814 -7.191 1 74.81 305 LEU B CA 1
ATOM 5856 C C . LEU B 1 305 ? 8.336 -0.317 -6.762 1 74.81 305 LEU B C 1
ATOM 5858 O O . LEU B 1 305 ? 8.75 -1.479 -6.711 1 74.81 305 LEU B O 1
ATOM 5862 N N . GLU B 1 306 ? 7.07 0.096 -6.609 1 77.25 306 GLU B N 1
ATOM 5863 C CA . GLU B 1 306 ? 6.098 -0.926 -6.238 1 77.25 306 GLU B CA 1
ATOM 5864 C C . GLU B 1 306 ? 5.578 -1.666 -7.465 1 77.25 306 GLU B C 1
ATOM 5866 O O . GLU B 1 306 ? 5.352 -1.058 -8.516 1 77.25 306 GLU B O 1
ATOM 5871 N N . CYS B 1 307 ? 5.445 -2.986 -7.379 1 74.5 307 CYS B N 1
ATOM 5872 C CA . CYS B 1 307 ? 4.852 -3.758 -8.469 1 74.5 307 CYS B CA 1
ATOM 5873 C C . CYS B 1 307 ? 3.332 -3.766 -8.367 1 74.5 307 CYS B C 1
ATOM 5875 O O . CYS B 1 307 ? 2.67 -2.838 -8.836 1 74.5 307 CYS B O 1
ATOM 5877 N N . SER B 1 308 ? 2.799 -4.664 -7.652 1 81.31 308 SER B N 1
ATOM 5878 C CA . SER B 1 308 ? 1.347 -4.711 -7.512 1 81.31 308 SER B CA 1
ATOM 5879 C C . SER B 1 308 ? 0.83 -3.527 -6.699 1 81.31 308 SER B C 1
ATOM 5881 O O . SER B 1 308 ? 1.377 -3.209 -5.641 1 81.31 308 SER B O 1
ATOM 5883 N N . ARG B 1 309 ? -0.154 -2.793 -7.305 1 88.44 309 ARG B N 1
ATOM 5884 C CA . ARG B 1 309 ? -0.799 -1.666 -6.637 1 88.44 309 ARG B CA 1
ATOM 5885 C C . ARG B 1 309 ? -2.309 -1.688 -6.859 1 88.44 309 ARG B C 1
ATOM 5887 O O . ARG B 1 309 ? -2.775 -2.031 -7.949 1 88.44 309 ARG B O 1
ATOM 5894 N N . ALA B 1 310 ? -3 -1.271 -5.902 1 92.62 310 ALA B N 1
ATOM 5895 C CA . ALA B 1 310 ? -4.457 -1.327 -5.953 1 92.62 310 ALA B CA 1
ATOM 5896 C C . ALA B 1 310 ? -5.012 -0.298 -6.934 1 92.62 310 ALA B C 1
ATOM 5898 O O . ALA B 1 310 ? -4.918 0.909 -6.695 1 92.62 310 ALA B O 1
ATOM 5899 N N . GLY B 1 311 ? -5.594 -0.775 -8.016 1 96 311 GLY B N 1
ATOM 5900 C CA . GLY B 1 311 ? -6.316 0.124 -8.906 1 96 311 GLY B CA 1
ATOM 5901 C C . GLY B 1 311 ? -7.496 0.802 -8.234 1 96 311 GLY B C 1
ATOM 5902 O O . GLY B 1 311 ? -7.93 1.871 -8.664 1 96 311 GLY B O 1
ATOM 5903 N N . ALA B 1 312 ? -7.984 0.23 -7.148 1 98.31 312 ALA B N 1
ATOM 5904 C CA . ALA B 1 312 ? -9.109 0.771 -6.395 1 98.31 312 ALA B CA 1
ATOM 5905 C C . ALA B 1 312 ? -8.781 2.152 -5.836 1 98.31 312 ALA B C 1
ATOM 5907 O O . ALA B 1 312 ? -9.664 3.014 -5.738 1 98.31 312 ALA B O 1
ATOM 5908 N N . ALA B 1 313 ? -7.535 2.4 -5.465 1 98 313 ALA B N 1
ATOM 5909 C CA . ALA B 1 313 ? -7.125 3.703 -4.949 1 98 313 ALA B CA 1
ATOM 5910 C C . ALA B 1 313 ? -7.246 4.781 -6.023 1 98 313 ALA B C 1
ATOM 5912 O O . ALA B 1 313 ? -7.664 5.906 -5.738 1 98 313 ALA B O 1
ATOM 5913 N N . ALA B 1 314 ? -6.895 4.391 -7.266 1 98.06 314 ALA B N 1
ATOM 5914 C CA . ALA B 1 314 ? -6.996 5.328 -8.383 1 98.06 314 ALA B CA 1
ATOM 5915 C C . ALA B 1 314 ? -8.453 5.668 -8.688 1 98.06 314 ALA B C 1
ATOM 5917 O O . ALA B 1 314 ? -8.789 6.832 -8.914 1 98.06 314 ALA B O 1
ATOM 5918 N N . ALA B 1 315 ? -9.289 4.66 -8.68 1 98.88 315 ALA B N 1
ATOM 5919 C CA . ALA B 1 315 ? -10.711 4.863 -8.953 1 98.88 315 ALA B CA 1
ATOM 5920 C C . ALA B 1 315 ? -11.352 5.746 -7.883 1 98.88 315 ALA B C 1
ATOM 5922 O O . ALA B 1 315 ? -12.156 6.625 -8.195 1 98.88 315 ALA B O 1
ATOM 5923 N N . ALA B 1 316 ? -11.008 5.516 -6.66 1 98.88 316 ALA B N 1
ATOM 5924 C CA . ALA B 1 316 ? -11.539 6.293 -5.543 1 98.88 316 ALA B CA 1
ATOM 5925 C C . ALA B 1 316 ? -11.156 7.766 -5.668 1 98.88 316 ALA B C 1
ATOM 5927 O O . ALA B 1 316 ? -12.016 8.648 -5.535 1 98.88 316 ALA B O 1
ATOM 5928 N N . LEU B 1 317 ? -9.859 7.996 -5.902 1 98.88 317 LEU B N 1
ATOM 5929 C CA . LEU B 1 317 ? -9.398 9.375 -6.023 1 98.88 317 LEU B CA 1
ATOM 5930 C C . LEU B 1 317 ? -10.023 10.055 -7.238 1 98.88 317 LEU B C 1
ATOM 5932 O O . LEU B 1 317 ? -10.414 11.219 -7.172 1 98.88 317 LEU B O 1
ATOM 5936 N N . TRP B 1 318 ? -10.117 9.32 -8.328 1 98.94 318 TRP B N 1
ATOM 5937 C CA . TRP B 1 318 ? -10.719 9.852 -9.547 1 98.94 318 TRP B CA 1
ATOM 5938 C C . TRP B 1 318 ? -12.156 10.289 -9.289 1 98.94 318 TRP B C 1
ATOM 5940 O O . TRP B 1 318 ? -12.547 11.406 -9.656 1 98.94 318 TRP B O 1
ATOM 5950 N N . LEU B 1 319 ? -12.945 9.406 -8.664 1 98.94 319 LEU B N 1
ATOM 5951 C CA . LEU B 1 319 ? -14.336 9.734 -8.375 1 98.94 319 LEU B CA 1
ATOM 5952 C C . LEU B 1 319 ? -14.438 10.93 -7.438 1 98.94 319 LEU B C 1
ATOM 5954 O O . LEU B 1 319 ? -15.281 11.812 -7.629 1 98.94 319 LEU B O 1
ATOM 5958 N N . THR B 1 320 ? -13.562 11.023 -6.438 1 98.88 320 THR B N 1
ATOM 5959 C CA . THR B 1 320 ? -13.531 12.156 -5.512 1 98.88 320 THR B CA 1
ATOM 5960 C C . THR B 1 320 ? -13.258 13.461 -6.254 1 98.88 320 THR B C 1
ATOM 5962 O O . THR B 1 320 ? -14 14.43 -6.105 1 98.88 320 THR B O 1
ATOM 5965 N N . PHE B 1 321 ? -12.211 13.469 -7.098 1 98.81 321 PHE B N 1
ATOM 5966 C CA . PHE B 1 321 ? -11.828 14.68 -7.816 1 98.81 321 PHE B CA 1
ATOM 5967 C C . PHE B 1 321 ? -12.906 15.078 -8.82 1 98.81 321 PHE B C 1
ATOM 5969 O O . PHE B 1 321 ? -13.039 16.25 -9.164 1 98.81 321 PHE B O 1
ATOM 5976 N N . ARG B 1 322 ? -13.695 14.062 -9.281 1 98.56 322 ARG B N 1
ATOM 5977 C CA . ARG B 1 322 ? -14.781 14.352 -10.203 1 98.56 322 ARG B CA 1
ATOM 5978 C C . ARG B 1 322 ? -15.875 15.164 -9.523 1 98.56 322 ARG B C 1
ATOM 5980 O O . ARG B 1 322 ? -16.516 16.016 -10.156 1 98.56 322 ARG B O 1
ATOM 5987 N N . VAL B 1 323 ? -16.109 14.953 -8.227 1 98.56 323 VAL B N 1
ATOM 5988 C CA . VAL B 1 323 ? -17.234 15.594 -7.551 1 98.56 323 VAL B CA 1
ATOM 5989 C C . VAL B 1 323 ? -16.703 16.688 -6.625 1 98.56 323 VAL B C 1
ATOM 5991 O O . VAL B 1 323 ? -17.438 17.625 -6.289 1 98.56 323 VAL B O 1
ATOM 5994 N N . LEU B 1 324 ? -15.461 16.594 -6.176 1 98.31 324 LEU B N 1
ATOM 5995 C CA . LEU B 1 324 ? -14.719 17.578 -5.398 1 98.31 324 LEU B CA 1
ATOM 5996 C C . LEU B 1 324 ? -13.352 17.844 -6.016 1 98.31 324 LEU B C 1
ATOM 5998 O O . LEU B 1 324 ? -12.328 17.422 -5.465 1 98.31 324 LEU B O 1
ATOM 6002 N N . PRO B 1 325 ? -13.312 18.578 -7.094 1 98.31 325 PRO B N 1
ATOM 6003 C CA . PRO B 1 325 ? -12.047 18.781 -7.805 1 98.31 325 PRO B CA 1
ATOM 6004 C C . PRO B 1 325 ? -10.992 19.484 -6.957 1 98.31 325 PRO B C 1
ATOM 6006 O O . PRO B 1 325 ? -11.336 20.25 -6.059 1 98.31 325 PRO B O 1
ATOM 6009 N N . PRO B 1 326 ? -9.727 19.234 -7.191 1 98.5 326 PRO B N 1
ATOM 6010 C CA . PRO B 1 326 ? -8.648 19.922 -6.469 1 98.5 326 PRO B CA 1
ATOM 6011 C C . PRO B 1 326 ? -8.453 21.375 -6.918 1 98.5 326 PRO B C 1
ATOM 6013 O O . PRO B 1 326 ? -7.391 21.719 -7.43 1 98.5 326 PRO B O 1
ATOM 6016 N N . THR B 1 327 ? -9.453 22.172 -6.664 1 98.25 327 THR B N 1
ATOM 6017 C CA . THR B 1 327 ? -9.531 23.594 -6.93 1 98.25 327 THR B CA 1
ATOM 6018 C C . THR B 1 327 ? -9.992 24.359 -5.688 1 98.25 327 THR B C 1
ATOM 6020 O O . THR B 1 327 ? -10.477 23.75 -4.73 1 98.25 327 THR B O 1
ATOM 6023 N N . PRO B 1 328 ? -9.82 25.688 -5.656 1 97.75 328 PRO B N 1
ATOM 6024 C CA . PRO B 1 328 ? -10.25 26.469 -4.492 1 97.75 328 PRO B CA 1
ATOM 6025 C C . PRO B 1 328 ? -11.734 26.281 -4.176 1 97.75 328 PRO B C 1
ATOM 6027 O O . PRO B 1 328 ? -12.117 26.25 -3.004 1 97.75 328 PRO B O 1
ATOM 6030 N N . ASP B 1 329 ? -12.578 26.094 -5.219 1 96.94 329 ASP B N 1
ATOM 6031 C CA . ASP B 1 329 ? -14.023 26.016 -5.012 1 96.94 329 ASP B CA 1
ATOM 6032 C C . ASP B 1 329 ? -14.461 24.562 -4.816 1 96.94 329 ASP B C 1
ATOM 6034 O O . ASP B 1 329 ? -15.641 24.297 -4.566 1 96.94 329 ASP B O 1
ATOM 6038 N N . GLY B 1 330 ? -13.617 23.609 -4.977 1 97.88 330 GLY B N 1
ATOM 6039 C CA . GLY B 1 330 ? -13.859 22.203 -4.699 1 97.88 330 GLY B CA 1
ATOM 6040 C C . GLY B 1 330 ? -13.297 21.766 -3.365 1 97.88 330 GLY B C 1
ATOM 6041 O O . GLY B 1 330 ? -13.703 22.25 -2.312 1 97.88 330 GLY B O 1
ATOM 6042 N N . LEU B 1 331 ? -12.219 21.016 -3.438 1 98.38 331 LEU B N 1
ATOM 6043 C CA . LEU B 1 331 ? -11.562 20.5 -2.24 1 98.38 331 LEU B CA 1
ATOM 6044 C C . LEU B 1 331 ? -11.062 21.656 -1.369 1 98.38 331 LEU B C 1
ATOM 6046 O O . LEU B 1 331 ? -10.938 21.516 -0.151 1 98.38 331 LEU B O 1
ATOM 6050 N N . GLY B 1 332 ? -10.781 22.828 -1.944 1 98.56 332 GLY B N 1
ATOM 6051 C CA . GLY B 1 332 ? -10.32 24 -1.208 1 98.56 332 GLY B CA 1
ATOM 6052 C C . GLY B 1 332 ? -11.297 24.438 -0.128 1 98.56 332 GLY B C 1
ATOM 6053 O O . GLY B 1 332 ? -10.875 24.906 0.934 1 98.56 332 GLY B O 1
ATOM 6054 N N . ARG B 1 333 ? -12.602 24.234 -0.359 1 98.25 333 ARG B N 1
ATOM 6055 C CA . ARG B 1 333 ? -13.617 24.625 0.624 1 98.25 333 ARG B CA 1
ATOM 6056 C C . ARG B 1 333 ? -13.516 23.75 1.877 1 98.25 333 ARG B C 1
ATOM 6058 O O . ARG B 1 333 ? -13.758 24.234 2.988 1 98.25 333 ARG B O 1
ATOM 6065 N N . VAL B 1 334 ? -13.164 22.516 1.646 1 98.38 334 VAL B N 1
ATOM 6066 C CA . VAL B 1 334 ? -13.008 21.578 2.762 1 98.38 334 VAL B CA 1
ATOM 6067 C C . VAL B 1 334 ? -11.805 21.984 3.611 1 98.38 334 VAL B C 1
ATOM 6069 O O . VAL B 1 334 ? -11.898 22.078 4.836 1 98.38 334 VAL B O 1
ATOM 6072 N N . LEU B 1 335 ? -10.703 22.328 2.969 1 98.5 335 LEU B N 1
ATOM 6073 C CA . LEU B 1 335 ? -9.477 22.734 3.654 1 98.5 335 LEU B CA 1
ATOM 6074 C C . LEU B 1 335 ? -9.672 24.062 4.359 1 98.5 335 LEU B C 1
ATOM 6076 O O . LEU B 1 335 ? -9.172 24.266 5.465 1 98.5 335 LEU B O 1
ATOM 6080 N N . ALA B 1 336 ? -10.375 24.953 3.721 1 98.69 336 ALA B N 1
ATOM 6081 C CA . ALA B 1 336 ? -10.602 26.281 4.262 1 98.69 336 ALA B CA 1
ATOM 6082 C C . ALA B 1 336 ? -11.297 26.219 5.617 1 98.69 336 ALA B C 1
ATOM 6084 O O . ALA B 1 336 ? -10.992 27.016 6.516 1 98.69 336 ALA B O 1
ATOM 6085 N N . ALA B 1 337 ? -12.203 25.312 5.734 1 98.62 337 ALA B N 1
ATOM 6086 C CA . ALA B 1 337 ? -12.945 25.172 6.988 1 98.62 337 ALA B CA 1
ATOM 6087 C C . ALA B 1 337 ? -12.016 24.797 8.141 1 98.62 337 ALA B C 1
ATOM 6089 O O . ALA B 1 337 ? -12.109 25.375 9.227 1 98.62 337 ALA B O 1
ATOM 6090 N N . GLY B 1 338 ? -11.125 23.797 7.891 1 98.25 338 GLY B N 1
ATOM 6091 C CA . GLY B 1 338 ? -10.148 23.438 8.906 1 98.25 338 GLY B CA 1
ATOM 6092 C C . GLY B 1 338 ? -9.203 24.562 9.25 1 98.25 338 GLY B C 1
ATOM 6093 O O . GLY B 1 338 ? -8.852 24.766 10.422 1 98.25 338 GLY B O 1
ATOM 6094 N N . ARG B 1 339 ? -8.82 25.328 8.273 1 98.56 339 ARG B N 1
ATOM 6095 C CA . ARG B 1 339 ? -7.941 26.484 8.461 1 98.56 339 ARG B CA 1
ATOM 6096 C C . ARG B 1 339 ? -8.625 27.562 9.305 1 98.56 339 ARG B C 1
ATOM 6098 O O . ARG B 1 339 ? -8.031 28.078 10.25 1 98.56 339 ARG B O 1
ATOM 6105 N N . ARG B 1 340 ? -9.836 27.844 9.016 1 98.69 340 ARG B N 1
ATOM 6106 C CA . ARG B 1 340 ? -10.586 28.844 9.781 1 98.69 340 ARG B CA 1
ATOM 6107 C C . ARG B 1 340 ? -10.773 28.375 11.227 1 98.69 340 ARG B C 1
ATOM 6109 O O . ARG B 1 340 ? -10.719 29.203 12.148 1 98.69 340 ARG B O 1
ATOM 6116 N N . ALA B 1 341 ? -10.984 27.094 11.398 1 98.75 341 ALA B N 1
ATOM 6117 C CA . ALA B 1 341 ? -11.109 26.547 12.742 1 98.75 341 ALA B CA 1
ATOM 6118 C C . ALA B 1 341 ? -9.82 26.766 13.539 1 98.75 341 ALA B C 1
ATOM 6120 O O . ALA B 1 341 ? -9.867 27.141 14.711 1 98.75 341 ALA B O 1
ATOM 6121 N N . ALA B 1 342 ? -8.703 26.5 12.914 1 98.81 342 ALA B N 1
ATOM 6122 C CA . ALA B 1 342 ? -7.414 26.656 13.578 1 98.81 342 ALA B CA 1
ATOM 6123 C C . ALA B 1 342 ? -7.172 28.109 13.969 1 98.81 342 ALA B C 1
ATOM 6125 O O . ALA B 1 342 ? -6.688 28.391 15.07 1 98.81 342 ALA B O 1
ATOM 6126 N N . LEU B 1 343 ? -7.512 29.031 13.094 1 98.62 343 LEU B N 1
ATOM 6127 C CA . LEU B 1 343 ? -7.344 30.453 13.359 1 98.62 343 LEU B CA 1
ATOM 6128 C C . LEU B 1 343 ? -8.258 30.906 14.5 1 98.62 343 LEU B C 1
ATOM 6130 O O . LEU B 1 343 ? -7.836 31.672 15.375 1 98.62 343 LEU B O 1
ATOM 6134 N N . ARG B 1 344 ? -9.438 30.438 14.477 1 98.75 344 ARG B N 1
ATOM 6135 C CA . ARG B 1 344 ? -10.375 30.75 15.547 1 98.75 344 ARG B CA 1
ATOM 6136 C C . ARG B 1 344 ? -9.883 30.234 16.891 1 98.75 344 ARG B C 1
ATOM 6138 O O . ARG B 1 344 ? -9.93 30.938 17.891 1 98.75 344 ARG B O 1
ATOM 6145 N N . TRP B 1 345 ? -9.445 29.031 16.875 1 98.75 345 TRP B N 1
ATOM 6146 C CA . TRP B 1 345 ? -8.961 28.453 18.125 1 98.75 345 TRP B CA 1
ATOM 6147 C C . TRP B 1 345 ? -7.75 29.219 18.641 1 98.75 345 TRP B C 1
ATOM 6149 O O . TRP B 1 345 ? -7.617 29.422 19.844 1 98.75 345 TRP B O 1
ATOM 6159 N N . ALA B 1 346 ? -6.855 29.562 17.734 1 98.69 346 ALA B N 1
ATOM 6160 C CA . ALA B 1 346 ? -5.691 30.344 18.125 1 98.69 346 ALA B CA 1
ATOM 6161 C C . ALA B 1 346 ? -6.109 31.625 18.844 1 98.69 346 ALA B C 1
ATOM 6163 O O . ALA B 1 346 ? -5.523 32 19.859 1 98.69 346 ALA B O 1
ATOM 6164 N N . LYS B 1 347 ? -7.102 32.25 18.328 1 98.5 347 LYS B N 1
ATOM 6165 C CA . LYS B 1 347 ? -7.594 33.5 18.938 1 98.5 347 LYS B CA 1
ATOM 6166 C C . LYS B 1 347 ? -8.172 33.219 20.328 1 98.5 347 LYS B C 1
ATOM 6168 O O . LYS B 1 347 ? -7.926 33.969 21.266 1 98.5 347 LYS B O 1
ATOM 6173 N N . LEU B 1 348 ? -8.93 32.125 20.453 1 98.62 348 LEU B N 1
ATOM 6174 C CA . LEU B 1 348 ? -9.5 31.734 21.75 1 98.62 348 LEU B CA 1
ATOM 6175 C C . LEU B 1 348 ? -8.406 31.453 22.766 1 98.62 348 LEU B C 1
ATOM 6177 O O . LEU B 1 348 ? -8.523 31.828 23.938 1 98.62 348 LEU B O 1
ATOM 6181 N N . LEU B 1 349 ? -7.367 30.812 22.328 1 98.38 349 LEU B N 1
ATOM 6182 C CA . LEU B 1 349 ? -6.254 30.453 23.219 1 98.38 349 LEU B CA 1
ATOM 6183 C C . LEU B 1 349 ? -5.492 31.703 23.641 1 98.38 349 LEU B C 1
ATOM 6185 O O . LEU B 1 349 ? -5.055 31.797 24.797 1 98.38 349 LEU B O 1
ATOM 6189 N N . GLU B 1 350 ? -5.305 32.688 22.734 1 97.44 350 GLU B N 1
ATOM 6190 C CA . GLU B 1 350 ? -4.637 33.938 23.047 1 97.44 350 GLU B CA 1
ATOM 6191 C C . GLU B 1 350 ? -5.391 34.688 24.141 1 97.44 350 GLU B C 1
ATOM 6193 O O . GLU B 1 350 ? -4.781 35.406 24.938 1 97.44 350 GLU B O 1
ATOM 6198 N N . ASP B 1 351 ? -6.633 34.469 24.188 1 97.31 351 ASP B N 1
ATOM 6199 C CA . ASP B 1 351 ? -7.477 35.188 25.125 1 97.31 351 ASP B CA 1
ATOM 6200 C C . ASP B 1 351 ? -7.754 34.375 26.375 1 97.31 351 ASP B C 1
ATOM 6202 O O . ASP B 1 351 ? -8.414 34.844 27.297 1 97.31 351 ASP B O 1
ATOM 6206 N N . SER B 1 352 ? -7.27 33.219 26.422 1 97.56 352 SER B N 1
ATOM 6207 C CA . SER B 1 352 ? -7.559 32.281 27.5 1 97.56 352 SER B CA 1
ATOM 6208 C C . SER B 1 352 ? -6.762 32.625 28.75 1 97.56 352 SER B C 1
ATOM 6210 O O . SER B 1 352 ? -5.613 33.062 28.656 1 97.56 352 SER B O 1
ATOM 6212 N N . GLU B 1 353 ? -7.348 32.375 29.953 1 95.94 353 GLU B N 1
ATOM 6213 C CA . GLU B 1 353 ? -6.648 32.531 31.234 1 95.94 353 GLU B CA 1
ATOM 6214 C C . GLU B 1 353 ? -5.996 31.219 31.656 1 95.94 353 GLU B C 1
ATOM 6216 O O . GLU B 1 353 ? -5.215 31.188 32.625 1 95.94 353 GLU B O 1
ATOM 6221 N N . ARG B 1 354 ? -6.215 30.219 30.844 1 97.12 354 ARG B N 1
ATOM 6222 C CA . ARG B 1 354 ? -5.789 28.891 31.281 1 97.12 354 ARG B CA 1
ATOM 6223 C C . ARG B 1 354 ? -4.715 28.328 30.359 1 97.12 354 ARG B C 1
ATOM 6225 O O . ARG B 1 354 ? -3.92 27.484 30.766 1 97.12 354 ARG B O 1
ATOM 6232 N N . PHE B 1 355 ? -4.766 28.797 29.141 1 98.19 355 PHE B N 1
ATOM 6233 C CA . PHE B 1 355 ? -3.848 28.25 28.141 1 98.19 355 PHE B CA 1
ATOM 6234 C C . PHE B 1 355 ? -3.102 29.359 27.422 1 98.19 355 PHE B C 1
ATOM 6236 O O . PHE B 1 355 ? -3.59 30.5 27.344 1 98.19 355 PHE B O 1
ATOM 6243 N N . ASP B 1 356 ? -1.898 29.047 26.938 1 97.69 356 ASP B N 1
ATOM 6244 C CA . ASP B 1 356 ? -1.148 29.906 26.016 1 97.69 356 ASP B CA 1
ATOM 6245 C C . ASP B 1 356 ? -0.956 29.219 24.672 1 97.69 356 ASP B C 1
ATOM 6247 O O . ASP B 1 356 ? -0.722 28.016 24.594 1 97.69 356 ASP B O 1
ATOM 6251 N N . LEU B 1 357 ? -1.166 29.984 23.656 1 98.19 357 LEU B N 1
ATOM 6252 C CA . LEU B 1 357 ? -0.805 29.547 22.312 1 98.19 357 LEU B CA 1
ATOM 6253 C C . LEU B 1 357 ? 0.707 29.406 22.188 1 98.19 357 LEU B C 1
ATOM 6255 O O . LEU B 1 357 ? 1.461 30.281 22.609 1 98.19 357 LEU B O 1
ATOM 6259 N N . TYR B 1 358 ? 1.184 28.219 21.703 1 97.88 358 TYR B N 1
ATOM 6260 C CA . TYR B 1 358 ? 2.615 28.016 21.516 1 97.88 358 TYR B CA 1
ATOM 6261 C C . TYR B 1 358 ? 3.145 28.828 20.344 1 97.88 358 TYR B C 1
ATOM 6263 O O . TYR B 1 358 ? 4.152 29.516 20.469 1 97.88 358 TYR B O 1
ATOM 6271 N N . GLN B 1 359 ? 2.477 28.766 19.188 1 97.25 359 GLN B N 1
ATOM 6272 C CA . GLN B 1 359 ? 2.738 29.625 18.031 1 97.25 359 GLN B CA 1
ATOM 6273 C C . GLN B 1 359 ? 1.509 29.734 17.125 1 97.25 359 GLN B C 1
ATOM 6275 O O . GLN B 1 359 ? 0.636 28.859 17.156 1 97.25 359 GLN B O 1
ATOM 6280 N N . ARG B 1 360 ? 1.438 30.828 16.391 1 96.88 360 ARG B N 1
ATOM 6281 C CA . ARG B 1 360 ? 0.324 31 15.461 1 96.88 360 ARG B CA 1
ATOM 6282 C C . ARG B 1 360 ? 0.324 29.922 14.391 1 96.88 360 ARG B C 1
ATOM 6284 O O . ARG B 1 360 ? 1.359 29.641 13.781 1 96.88 360 ARG B O 1
ATOM 6291 N N . PRO B 1 361 ? -0.806 29.266 14.133 1 97.88 361 PRO B N 1
ATOM 6292 C CA . PRO B 1 361 ? -0.838 28.188 13.133 1 97.88 361 PRO B CA 1
ATOM 6293 C C . PRO B 1 361 ? -0.66 28.719 11.711 1 97.88 361 PRO B C 1
ATOM 6295 O O . PRO B 1 361 ? -1.244 29.734 11.344 1 97.88 361 PRO B O 1
ATOM 6298 N N . GLU B 1 362 ? 0.123 28.016 10.93 1 97.56 362 GLU B N 1
ATOM 6299 C CA . GLU B 1 362 ? 0.291 28.359 9.523 1 97.56 362 GLU B CA 1
ATOM 6300 C C 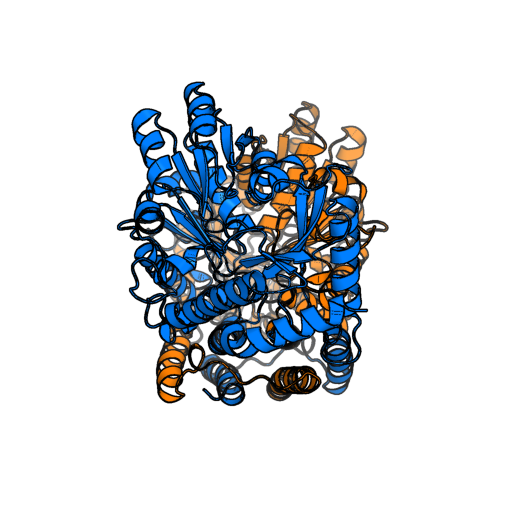. GLU B 1 362 ? -0.678 27.562 8.648 1 97.56 362 GLU B C 1
ATOM 6302 O O . GLU B 1 362 ? -0.962 27.969 7.516 1 97.56 362 GLU B O 1
ATOM 6307 N N . LEU B 1 363 ? -1.175 26.438 9.18 1 98.25 363 LEU B N 1
ATOM 6308 C CA . LEU B 1 363 ? -2.174 25.609 8.5 1 98.25 363 LEU B CA 1
ATOM 6309 C C . LEU B 1 363 ? -3.318 25.266 9.438 1 98.25 363 LEU B C 1
ATOM 6311 O O . LEU B 1 363 ? -4 26.141 9.953 1 98.25 363 LEU B O 1
ATOM 6315 N N . ASP B 1 364 ? -3.555 23.984 9.703 1 98.62 364 ASP B N 1
ATOM 6316 C CA . ASP B 1 364 ? -4.711 23.625 10.516 1 98.62 364 ASP B CA 1
ATOM 6317 C C . ASP B 1 364 ? -4.277 22.875 11.773 1 98.62 364 ASP B C 1
ATOM 6319 O O . ASP B 1 364 ? -5.055 22.094 12.336 1 98.62 364 ASP B O 1
ATOM 6323 N N . ILE B 1 365 ? -2.971 23.062 12.164 1 98.5 365 ILE B N 1
ATOM 6324 C CA . ILE B 1 365 ? -2.441 22.438 13.375 1 98.5 365 ILE B CA 1
ATOM 6325 C C . ILE B 1 365 ? -2.229 23.5 14.453 1 98.5 365 ILE B C 1
ATOM 6327 O O . ILE B 1 365 ? -1.593 24.531 14.195 1 98.5 365 ILE B O 1
ATOM 6331 N N . VAL B 1 366 ? -2.793 23.281 15.625 1 98.56 366 VAL B N 1
ATOM 6332 C CA . VAL B 1 366 ? -2.703 24.234 16.734 1 98.56 366 VAL B CA 1
ATOM 6333 C C . VAL B 1 366 ? -1.913 23.609 17.875 1 98.56 366 VAL B C 1
ATOM 6335 O O . VAL B 1 366 ? -2.18 22.469 18.281 1 98.56 366 VAL B O 1
ATOM 6338 N N . THR B 1 367 ? -0.907 24.312 18.375 1 98.25 367 THR B N 1
ATOM 6339 C CA . THR B 1 367 ? -0.109 23.891 19.516 1 98.25 367 THR B CA 1
ATOM 6340 C C . THR B 1 367 ? -0.247 24.875 20.672 1 98.25 367 THR B C 1
ATOM 6342 O O . THR B 1 367 ? -0.3 26.094 20.438 1 98.25 367 THR B O 1
ATOM 6345 N N . TYR B 1 368 ? -0.398 24.391 21.859 1 98.5 368 TYR B N 1
ATOM 6346 C CA . TYR B 1 368 ? -0.694 25.203 23.031 1 98.5 368 TYR B CA 1
ATOM 6347 C C . TYR B 1 368 ? -0.283 24.484 24.312 1 98.5 368 TYR B C 1
ATOM 6349 O O . TYR B 1 368 ? 0.091 23.312 24.281 1 98.5 368 TYR B O 1
ATOM 6357 N N . PHE B 1 369 ? -0.218 25.172 25.406 1 97.94 369 PHE B N 1
ATOM 6358 C CA . PHE B 1 369 ? 0.166 24.594 26.688 1 97.94 369 PHE B CA 1
ATOM 6359 C C . PHE B 1 369 ? -0.534 25.297 27.844 1 97.94 369 PHE B C 1
ATOM 6361 O O . PHE B 1 369 ? -0.933 26.453 27.719 1 97.94 369 PHE B O 1
ATOM 6368 N N . PRO B 1 370 ? -0.769 24.578 28.953 1 97.69 370 PRO B N 1
ATOM 6369 C CA . PRO B 1 370 ? -1.418 25.188 30.109 1 97.69 370 PRO B CA 1
ATOM 6370 C C . PRO B 1 370 ? -0.546 26.25 30.781 1 97.69 370 PRO B C 1
ATOM 6372 O O . PRO B 1 370 ? 0.672 26.078 30.875 1 97.69 370 PRO B O 1
ATOM 6375 N N . ARG B 1 371 ? -1.224 27.266 31.188 1 96 371 ARG B N 1
ATOM 6376 C CA . ARG B 1 371 ? -0.547 28.219 32.062 1 96 371 ARG B CA 1
ATOM 6377 C C . ARG B 1 371 ? -0.278 27.609 33.438 1 96 371 ARG B C 1
ATOM 6379 O O . ARG B 1 371 ? -1.147 26.938 34 1 96 371 ARG B O 1
ATOM 6386 N N . THR B 1 372 ? 0.95 27.734 33.812 1 95.38 372 THR B N 1
ATOM 6387 C CA . THR B 1 372 ? 1.317 27.109 35.062 1 95.38 372 THR B CA 1
ATOM 6388 C C . THR B 1 372 ? 1.953 28.125 36.031 1 95.38 372 THR B C 1
ATOM 6390 O O . THR B 1 372 ? 2.504 29.125 35.562 1 95.38 372 THR B O 1
ATOM 6393 N N . GLU B 1 373 ? 1.82 27.812 37.344 1 93.5 373 GLU B N 1
ATOM 6394 C CA . GLU B 1 373 ? 2.531 28.516 38.406 1 93.5 373 GLU B CA 1
ATOM 6395 C C . GLU B 1 373 ? 3.258 27.531 39.312 1 93.5 373 GLU B C 1
ATOM 6397 O O . GLU B 1 373 ? 2.621 26.734 40 1 93.5 373 GLU B O 1
ATOM 6402 N N . PRO B 1 374 ? 4.562 27.672 39.25 1 95.5 374 PRO B N 1
ATOM 6403 C CA . PRO B 1 374 ? 5.434 28.547 38.469 1 95.5 374 PRO B CA 1
ATOM 6404 C C . PRO B 1 374 ? 5.395 28.234 36.969 1 95.5 374 PRO B C 1
ATOM 6406 O O . PRO B 1 374 ? 4.996 27.125 36.594 1 95.5 374 PRO B O 1
ATOM 6409 N N . PHE B 1 375 ? 5.738 29.172 36.25 1 96.44 375 PHE B N 1
ATOM 6410 C CA . PHE B 1 375 ? 5.918 28.984 34.812 1 96.44 375 PHE B CA 1
ATOM 6411 C C . PHE B 1 375 ? 7.191 28.203 34.5 1 96.44 375 PHE B C 1
ATOM 6413 O O . PHE B 1 375 ? 8.266 28.781 34.375 1 96.44 375 PHE B O 1
ATOM 6420 N N . SER B 1 376 ? 7.094 26.812 34.438 1 97.31 376 SER B N 1
ATOM 6421 C CA . SER B 1 376 ? 8.25 25.938 34.281 1 97.31 376 SER B CA 1
ATOM 6422 C C . SER B 1 376 ? 7.941 24.812 33.312 1 97.31 376 SER B C 1
ATOM 6424 O O . SER B 1 376 ? 6.789 24.406 33.156 1 97.31 376 SER B O 1
ATOM 6426 N N . LEU B 1 377 ? 8.977 24.312 32.688 1 97.81 377 LEU B N 1
ATOM 6427 C CA . LEU B 1 377 ? 8.82 23.266 31.688 1 97.81 377 LEU B CA 1
ATOM 6428 C C . LEU B 1 377 ? 8.289 21.984 32.312 1 97.81 377 LEU B C 1
ATOM 6430 O O . LEU B 1 377 ? 7.465 21.297 31.734 1 97.81 377 LEU B O 1
ATOM 6434 N N . SER B 1 378 ? 8.781 21.656 33.531 1 97.88 378 SER B N 1
ATOM 6435 C CA . SER B 1 378 ? 8.344 20.438 34.188 1 97.88 378 SER B CA 1
ATOM 6436 C C . SER B 1 378 ? 6.852 20.5 34.531 1 97.88 378 SER B C 1
ATOM 6438 O O . SER B 1 378 ? 6.145 19.5 34.375 1 97.88 378 SER B O 1
ATOM 6440 N N . LYS B 1 379 ? 6.344 21.688 34.969 1 97.56 379 LYS B N 1
ATOM 6441 C CA . LYS B 1 379 ? 4.93 21.828 35.281 1 97.56 379 LYS B CA 1
ATOM 6442 C C . LYS B 1 379 ? 4.066 21.828 34.031 1 97.56 379 LYS B C 1
ATOM 6444 O O . LYS B 1 379 ? 2.959 21.281 34.031 1 97.56 379 LYS B O 1
ATOM 6449 N N . ILE B 1 380 ? 4.527 22.453 33 1 97.69 380 ILE B N 1
ATOM 6450 C CA . ILE B 1 380 ? 3.828 22.422 31.703 1 97.69 380 ILE B CA 1
ATOM 6451 C C . ILE B 1 380 ? 3.684 20.984 31.234 1 97.69 380 ILE B C 1
ATOM 6453 O O . ILE B 1 380 ? 2.604 20.562 30.797 1 97.69 380 ILE B O 1
ATOM 6457 N N . ASP B 1 381 ? 4.797 20.25 31.297 1 97.81 381 ASP B N 1
ATOM 6458 C CA . ASP B 1 381 ? 4.801 18.859 30.906 1 97.81 381 ASP B CA 1
ATOM 6459 C C . ASP B 1 381 ? 3.762 18.062 31.688 1 97.81 381 ASP B C 1
ATOM 6461 O O . ASP B 1 381 ? 2.939 17.344 31.094 1 97.81 381 ASP B O 1
ATOM 6465 N N . ALA B 1 382 ? 3.744 18.172 32.969 1 97 382 ALA B N 1
ATOM 6466 C CA . ALA B 1 382 ? 2.855 17.406 33.875 1 97 382 ALA B CA 1
ATOM 6467 C C . ALA B 1 382 ? 1.396 17.781 33.625 1 97 382 ALA B C 1
ATOM 6469 O O . ALA B 1 382 ? 0.531 16.906 33.562 1 97 382 ALA B O 1
ATOM 6470 N N . ASP B 1 383 ? 1.116 19.062 33.469 1 97.12 383 ASP B N 1
ATOM 6471 C CA . ASP B 1 383 ? -0.258 19.516 33.281 1 97.12 383 ASP B CA 1
ATOM 6472 C C . ASP B 1 383 ? -0.782 19.125 31.906 1 97.12 383 ASP B C 1
ATOM 6474 O O . ASP B 1 383 ? -1.958 18.781 31.766 1 97.12 383 ASP B O 1
ATOM 6478 N N . SER B 1 384 ? 0.058 19.266 30.891 1 97.25 384 SER B N 1
ATOM 6479 C CA . SER B 1 384 ? -0.34 18.828 29.547 1 97.25 384 SER B CA 1
ATOM 6480 C C . SER B 1 384 ? -0.706 17.344 29.547 1 97.25 384 SER B C 1
ATOM 6482 O O . SER B 1 384 ? -1.717 16.953 28.953 1 97.25 384 SER B O 1
ATOM 6484 N N . ALA B 1 385 ? 0.14 16.531 30.219 1 96.12 385 ALA B N 1
ATOM 6485 C CA . ALA B 1 385 ? -0.125 15.094 30.312 1 96.12 385 ALA B CA 1
ATOM 6486 C C . ALA B 1 385 ? -1.439 14.828 31.047 1 96.12 385 ALA B C 1
ATOM 6488 O O . ALA B 1 385 ? -2.207 13.945 30.656 1 96.12 385 ALA B O 1
ATOM 6489 N N . ARG B 1 386 ? -1.622 15.531 32.094 1 95.88 386 ARG B N 1
ATOM 6490 C CA . ARG B 1 386 ? -2.832 15.367 32.875 1 95.88 386 ARG B CA 1
ATOM 6491 C C . ARG B 1 386 ? -4.074 15.719 32.062 1 95.88 386 ARG B C 1
ATOM 6493 O O . ARG B 1 386 ? -5.07 14.992 32.094 1 95.88 386 ARG B O 1
ATOM 6500 N N . ILE B 1 387 ? -4.051 16.812 31.391 1 95.69 387 ILE B N 1
ATOM 6501 C CA . ILE B 1 387 ? -5.188 17.266 30.594 1 95.69 387 ILE B CA 1
ATOM 6502 C C . ILE B 1 387 ? -5.496 16.25 29.5 1 95.69 387 ILE B C 1
ATOM 6504 O O . ILE B 1 387 ? -6.66 15.93 29.25 1 95.69 387 ILE B O 1
ATOM 6508 N N . LEU B 1 388 ? -4.461 15.766 28.844 1 95.25 388 LEU B N 1
ATOM 6509 C CA . LEU B 1 388 ? -4.633 14.742 27.812 1 95.25 388 LEU B CA 1
ATOM 6510 C C . LEU B 1 388 ? -5.32 13.508 28.391 1 95.25 388 LEU B C 1
ATOM 6512 O O . LEU B 1 388 ? -6.312 13.031 27.844 1 95.25 388 LEU B O 1
ATOM 6516 N N . ARG B 1 389 ? -4.816 12.992 29.484 1 94.06 389 ARG B N 1
ATOM 6517 C CA . ARG B 1 389 ? -5.332 11.773 30.109 1 94.06 389 ARG B CA 1
ATOM 6518 C C . ARG B 1 389 ? -6.77 11.969 30.578 1 94.06 389 ARG B C 1
ATOM 6520 O O . ARG B 1 389 ? -7.625 11.117 30.328 1 94.06 389 ARG B O 1
ATOM 6527 N N . ASN B 1 390 ? -7.02 13.086 31.219 1 94.69 390 ASN B N 1
ATOM 6528 C CA . ASN B 1 390 ? -8.352 13.367 31.734 1 94.69 390 ASN B CA 1
ATOM 6529 C C . ASN B 1 390 ? -9.367 13.562 30.609 1 94.69 390 ASN B C 1
ATOM 6531 O O . ASN B 1 390 ? -10.523 13.164 30.734 1 94.69 390 ASN B O 1
ATOM 6535 N N . GLY B 1 391 ? -8.914 14.203 29.594 1 94.44 391 GLY B N 1
ATOM 6536 C CA . GLY B 1 391 ? -9.797 14.406 28.453 1 94.44 391 GLY B CA 1
ATOM 6537 C C . GLY B 1 391 ? -10.219 13.109 27.797 1 94.44 391 GLY B C 1
ATOM 6538 O O . GLY B 1 391 ? -11.398 12.914 27.5 1 94.44 391 GLY B O 1
ATOM 6539 N N . MET B 1 392 ? -9.312 12.211 27.609 1 91.62 392 MET B N 1
ATOM 6540 C CA . MET B 1 392 ? -9.562 10.938 26.938 1 91.62 392 MET B CA 1
ATOM 6541 C C . MET B 1 392 ? -10.414 10.023 27.812 1 91.62 392 MET B C 1
ATOM 6543 O O . MET B 1 392 ? -11.219 9.242 27.297 1 91.62 392 MET B O 1
ATOM 6547 N N . ALA B 1 393 ? -10.297 10.188 29.078 1 91 393 ALA B N 1
ATOM 6548 C CA . ALA B 1 393 ? -10.945 9.289 30.031 1 91 393 ALA B CA 1
ATOM 6549 C C . ALA B 1 393 ? -12.297 9.844 30.484 1 91 393 ALA B C 1
ATOM 6551 O O . ALA B 1 393 ? -13.031 9.18 31.219 1 91 393 ALA B O 1
ATOM 6552 N N . ALA B 1 394 ? -12.594 11.047 30.047 1 91.31 39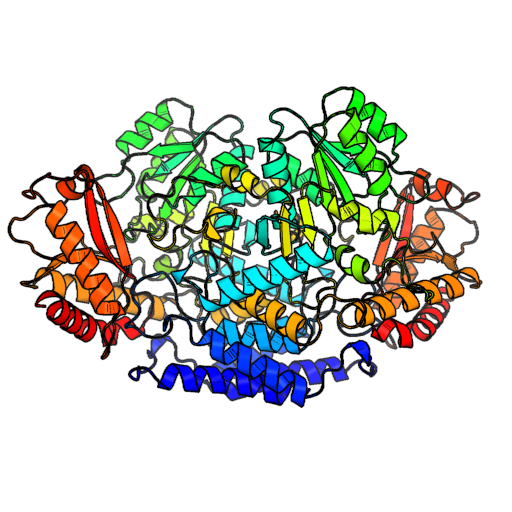4 ALA B N 1
ATOM 6553 C CA . ALA B 1 394 ? -13.812 11.68 30.531 1 91.31 394 ALA B CA 1
ATOM 6554 C C . ALA B 1 394 ? -15.047 10.867 30.141 1 91.31 394 ALA B C 1
ATOM 6556 O O . ALA B 1 394 ? -15.148 10.375 29.016 1 91.31 394 ALA B O 1
ATOM 6557 N N . ALA B 1 395 ? -15.945 10.727 31.016 1 87.38 395 ALA B N 1
ATOM 6558 C CA . ALA B 1 395 ? -17.172 9.969 30.797 1 87.38 395 ALA B CA 1
ATOM 6559 C C . ALA B 1 395 ? -18.125 10.719 29.859 1 87.38 395 ALA B C 1
ATOM 6561 O O . ALA B 1 395 ? -18.812 10.109 29.047 1 87.38 395 ALA B O 1
ATOM 6562 N N . LYS B 1 396 ? -18.047 11.969 30.094 1 88.19 396 LYS B N 1
ATOM 6563 C CA . LYS B 1 396 ? -18.906 12.812 29.266 1 88.19 396 LYS B CA 1
ATOM 6564 C C . LYS B 1 396 ? -18.078 13.711 28.359 1 88.19 396 LYS B C 1
ATOM 6566 O O . LYS B 1 396 ? -17.141 14.375 28.812 1 88.19 396 LYS B O 1
ATOM 6571 N N . ASP B 1 397 ? -18.391 13.727 27.156 1 90.88 397 ASP B N 1
ATOM 6572 C CA . ASP B 1 397 ? -17.797 14.609 26.141 1 90.88 397 ASP B CA 1
ATOM 6573 C C . ASP B 1 397 ? -16.281 14.492 26.156 1 90.88 397 ASP B C 1
ATOM 6575 O O . ASP B 1 397 ? -15.578 15.5 26.312 1 90.88 397 ASP B O 1
ATOM 6579 N N . PRO B 1 398 ? -15.844 13.297 26 1 94.25 398 PRO B N 1
ATOM 6580 C CA . PRO B 1 398 ? -14.391 13.148 25.938 1 94.25 398 PRO B CA 1
ATOM 6581 C C . PRO B 1 398 ? -13.766 13.922 24.781 1 94.25 398 PRO B C 1
ATOM 6583 O O . PRO B 1 398 ? -14.438 14.211 23.781 1 94.25 398 PRO B O 1
ATOM 6586 N N . VAL B 1 399 ? -12.531 14.344 24.984 1 95.62 399 VAL B N 1
ATOM 6587 C CA . VAL B 1 399 ? -11.75 15 23.938 1 95.62 399 VAL B CA 1
ATOM 6588 C C . VAL B 1 399 ? -10.461 14.219 23.703 1 95.62 399 VAL B C 1
ATOM 6590 O O . VAL B 1 399 ? -9.844 13.703 24.641 1 95.62 399 VAL B O 1
ATOM 6593 N N . PHE B 1 400 ? -10.156 14.047 22.438 1 94.94 400 PHE B N 1
ATOM 6594 C CA . PHE B 1 400 ? -8.969 13.312 22.016 1 94.94 400 PHE B CA 1
ATOM 6595 C C . PHE B 1 400 ? -7.965 14.25 21.344 1 94.94 400 PHE B C 1
ATOM 6597 O O . PHE B 1 400 ? -8.156 14.664 20.203 1 94.94 400 PHE B O 1
ATOM 6604 N N . LEU B 1 401 ? -6.91 14.539 22.062 1 95.06 401 LEU B N 1
ATOM 6605 C CA . LEU B 1 401 ? -5.887 15.469 21.609 1 95.06 401 LEU B CA 1
ATOM 6606 C C . LEU B 1 401 ? -4.57 14.742 21.344 1 95.06 401 LEU B C 1
ATOM 6608 O O . LEU B 1 401 ? -4.551 13.523 21.172 1 95.06 401 LEU B O 1
ATOM 6612 N N . GLY B 1 402 ? -3.549 15.492 21.047 1 93.5 402 GLY B N 1
ATOM 6613 C CA . GLY B 1 402 ? -2.182 15 20.938 1 93.5 402 GLY B CA 1
ATOM 6614 C C . GLY B 1 402 ? -1.189 15.828 21.734 1 93.5 402 GLY B C 1
ATOM 6615 O O . GLY B 1 402 ? -1.569 16.797 22.391 1 93.5 402 GLY B O 1
ATOM 6616 N N . THR B 1 403 ? 0.018 15.328 21.797 1 94.56 403 THR B N 1
ATOM 6617 C CA . THR B 1 403 ? 1.094 16.094 22.422 1 94.56 403 THR B CA 1
ATOM 6618 C C . THR B 1 403 ? 2.293 16.203 21.484 1 94.56 403 THR B C 1
ATOM 6620 O O . THR B 1 403 ? 2.393 15.461 20.5 1 94.56 403 THR B O 1
ATOM 6623 N N . LEU B 1 404 ? 3.051 17.156 21.703 1 94.56 404 LEU B N 1
ATOM 6624 C CA . LEU B 1 404 ? 4.316 17.438 21.031 1 94.56 404 LEU B CA 1
ATOM 6625 C C . LEU B 1 404 ? 5.426 17.703 22.031 1 94.56 404 LEU B C 1
ATOM 6627 O O . LEU B 1 404 ? 5.262 18.516 22.938 1 94.56 404 LEU B O 1
ATOM 6631 N N . ARG B 1 405 ? 6.496 16.984 21.969 1 94.38 405 ARG B N 1
ATOM 6632 C CA . ARG B 1 405 ? 7.645 17.281 22.828 1 94.38 405 ARG B CA 1
ATOM 6633 C C . ARG B 1 405 ? 8.484 18.422 22.234 1 94.38 405 ARG B C 1
ATOM 6635 O O . ARG B 1 405 ? 8.875 18.359 21.078 1 94.38 405 ARG B O 1
ATOM 6642 N N . VAL B 1 406 ? 8.695 19.406 23.016 1 94.56 406 VAL B N 1
ATOM 6643 C CA . VAL B 1 406 ? 9.508 20.547 22.625 1 94.56 406 VAL B CA 1
ATOM 6644 C C . VAL B 1 406 ? 10.711 20.688 23.547 1 94.56 406 VAL B C 1
ATOM 6646 O O . VAL B 1 406 ? 10.586 20.516 24.766 1 94.56 406 VAL B O 1
ATOM 6649 N N . SER B 1 407 ? 11.867 20.906 23 1 93.81 407 SER B N 1
ATOM 6650 C CA . SER B 1 407 ? 13.062 21.094 23.812 1 93.81 407 SER B CA 1
ATOM 6651 C C . SER B 1 407 ? 13.039 22.438 24.516 1 93.81 407 SER B C 1
ATOM 6653 O O . SER B 1 407 ? 12.289 23.344 24.141 1 93.81 407 SER B O 1
ATOM 6655 N N . ASP B 1 408 ? 13.891 22.516 25.594 1 95.31 408 ASP B N 1
ATOM 6656 C CA . ASP B 1 408 ? 14.008 23.781 26.312 1 95.31 408 ASP B CA 1
ATOM 6657 C C . ASP B 1 408 ? 14.438 24.906 25.375 1 95.31 408 ASP B C 1
ATOM 6659 O O . ASP B 1 408 ? 13.875 26 25.422 1 95.31 408 ASP B O 1
ATOM 6663 N N . ARG B 1 409 ? 15.297 24.594 24.422 1 92.56 409 ARG B N 1
ATOM 6664 C CA . ARG B 1 409 ? 15.812 25.594 23.484 1 92.56 409 ARG B CA 1
ATOM 6665 C C . ARG B 1 409 ? 14.703 26.094 22.562 1 92.56 409 ARG B C 1
ATOM 6667 O O . ARG B 1 409 ? 14.547 27.297 22.359 1 92.56 409 ARG B O 1
ATOM 6674 N N . GLN B 1 410 ? 13.938 25.188 22.031 1 93.44 410 GLN B N 1
ATOM 6675 C CA . GLN B 1 410 ? 12.875 25.547 21.094 1 93.44 410 GLN B CA 1
ATOM 6676 C C . GLN B 1 410 ? 11.75 26.297 21.812 1 93.44 410 GLN B C 1
ATOM 6678 O O . GLN B 1 410 ? 11.141 27.203 21.234 1 93.44 410 GLN B O 1
ATOM 6683 N N . PHE B 1 411 ? 11.453 25.891 23.031 1 95.75 411 PHE B N 1
ATOM 6684 C CA . PHE B 1 411 ? 10.43 26.562 23.812 1 95.75 411 PHE B CA 1
ATOM 6685 C C . PHE B 1 411 ? 10.82 28.016 24.078 1 95.75 411 PHE B C 1
ATOM 6687 O O . PHE B 1 411 ? 10.016 28.922 23.891 1 95.75 411 PHE B O 1
ATOM 6694 N N . ASP B 1 412 ? 12.094 28.203 24.359 1 94.19 412 ASP B N 1
ATOM 6695 C CA . ASP B 1 412 ? 12.602 29.516 24.75 1 94.19 412 ASP B CA 1
ATOM 6696 C C . ASP B 1 412 ? 12.617 30.484 23.562 1 94.19 412 ASP B C 1
ATOM 6698 O O . ASP B 1 412 ? 12.531 31.703 23.75 1 94.19 412 ASP B O 1
ATOM 6702 N N . LEU B 1 413 ? 12.688 29.922 22.406 1 92 413 LEU B N 1
ATOM 6703 C CA . LEU B 1 413 ? 12.703 30.766 21.203 1 92 413 LEU B CA 1
ATOM 6704 C C . LEU B 1 413 ? 11.352 31.438 21 1 92 413 LEU B C 1
ATOM 6706 O O . LEU B 1 413 ? 11.266 32.469 20.359 1 92 413 LEU B O 1
ATOM 6710 N N . ARG B 1 414 ? 10.281 30.875 21.625 1 92.88 414 ARG B N 1
ATOM 6711 C CA . ARG B 1 414 ? 8.93 31.359 21.406 1 92.88 414 ARG B CA 1
ATOM 6712 C C . ARG B 1 414 ? 8.359 32 22.672 1 92.88 414 ARG B C 1
ATOM 6714 O O . ARG B 1 414 ? 7.602 32.969 22.594 1 92.88 414 ARG B O 1
ATOM 6721 N N . HIS B 1 415 ? 8.664 31.391 23.75 1 94.19 415 HIS B N 1
ATOM 6722 C CA . HIS B 1 415 ? 8.148 31.828 25.031 1 94.19 415 HIS B CA 1
ATOM 6723 C C . HIS B 1 415 ? 9.273 32 26.062 1 94.19 415 HIS B C 1
ATOM 6725 O O . HIS B 1 415 ? 9.75 31.016 26.625 1 94.19 415 HIS B O 1
ATOM 6731 N N . THR B 1 416 ? 9.5 33.25 26.328 1 90.38 416 THR B N 1
ATOM 6732 C CA . THR B 1 416 ? 10.578 33.562 27.266 1 90.38 416 THR B CA 1
ATOM 6733 C C . THR B 1 416 ? 10.055 33.562 28.703 1 90.38 416 THR B C 1
ATOM 6735 O O . THR B 1 416 ? 8.867 33.812 28.922 1 90.38 416 THR B O 1
ATOM 6738 N N . GLY B 1 417 ? 10.883 33.25 29.656 1 90.56 417 GLY B N 1
ATOM 6739 C CA . GLY B 1 417 ? 10.539 33.438 31.062 1 90.56 417 GLY B CA 1
ATOM 6740 C C . GLY B 1 417 ? 10.234 32.125 31.766 1 90.56 417 GLY B C 1
ATOM 6741 O O . GLY B 1 417 ? 10.109 32.094 33 1 90.56 417 GLY B O 1
ATOM 6742 N N . ALA B 1 418 ? 10.062 31.047 30.984 1 92.31 418 ALA B N 1
ATOM 6743 C CA . ALA B 1 418 ? 9.828 29.75 31.641 1 92.31 418 ALA B CA 1
ATOM 6744 C C . ALA B 1 418 ? 11.094 29.234 32.312 1 92.31 418 ALA B C 1
ATOM 6746 O O . ALA B 1 418 ? 12.188 29.359 31.766 1 92.31 418 ALA B O 1
ATOM 6747 N N . GLU B 1 419 ? 10.914 28.719 33.531 1 93.69 419 GLU B N 1
ATOM 6748 C CA . GLU B 1 419 ? 12.047 28.062 34.188 1 93.69 419 GLU B CA 1
ATOM 6749 C C . GLU B 1 419 ? 12.492 26.828 33.406 1 93.69 419 GLU B C 1
ATOM 6751 O O . GLU B 1 419 ? 11.672 25.969 33.094 1 93.69 419 GLU B O 1
ATOM 6756 N N . ALA B 1 420 ? 13.734 26.828 33.094 1 89.31 420 ALA B N 1
ATOM 6757 C CA . ALA B 1 420 ? 14.289 25.703 32.375 1 89.31 420 ALA B CA 1
ATOM 6758 C C . ALA B 1 420 ? 14.719 24.578 33.312 1 89.31 420 ALA B C 1
ATOM 6760 O O . ALA B 1 420 ? 15.883 24.188 33.344 1 89.31 420 ALA B O 1
ATOM 6761 N N . ASP B 1 421 ? 13.805 23.984 34 1 96.12 421 ASP B N 1
ATOM 6762 C CA . ASP B 1 421 ? 14.07 23 35.031 1 96.12 421 ASP B CA 1
ATOM 6763 C C . ASP B 1 421 ? 14.055 21.578 34.438 1 96.12 421 ASP B C 1
ATOM 6765 O O . ASP B 1 421 ? 14.188 20.594 35.188 1 96.12 421 ASP B O 1
ATOM 6769 N N . ALA B 1 422 ? 13.781 21.469 33.188 1 95.69 422 ALA B N 1
ATOM 6770 C CA . ALA B 1 422 ? 13.805 20.234 32.406 1 95.69 422 ALA B CA 1
ATOM 6771 C C . ALA B 1 422 ? 14.352 20.453 31.016 1 95.69 422 ALA B C 1
ATOM 6773 O O . ALA B 1 422 ? 14.43 21.594 30.547 1 95.69 422 ALA B O 1
ATOM 6774 N N . ASP B 1 423 ? 14.742 19.406 30.312 1 95.06 423 ASP B N 1
ATOM 6775 C CA . ASP B 1 423 ? 15.336 19.5 28.969 1 95.06 423 ASP B CA 1
ATOM 6776 C C . ASP B 1 423 ? 14.273 19.797 27.922 1 95.06 423 ASP B C 1
ATOM 6778 O O . ASP B 1 423 ? 14.594 20.078 26.766 1 95.06 423 ASP B O 1
ATOM 6782 N N . GLY B 1 424 ? 13.008 19.812 28.328 1 95.81 424 GLY B N 1
ATOM 6783 C CA . GLY B 1 424 ? 11.875 20.031 27.453 1 95.81 424 GLY B CA 1
ATOM 6784 C C . GLY B 1 424 ? 10.539 19.75 28.109 1 95.81 424 GLY B C 1
ATOM 6785 O O . GLY B 1 424 ? 10.477 19.5 29.312 1 95.81 424 GLY B O 1
ATOM 6786 N N . ALA B 1 425 ? 9.562 19.891 27.375 1 96.12 425 ALA B N 1
ATOM 6787 C CA . ALA B 1 425 ? 8.219 19.625 27.859 1 96.12 425 ALA B CA 1
ATOM 6788 C C . ALA B 1 425 ? 7.316 19.094 26.75 1 96.12 425 ALA B C 1
ATOM 6790 O O . ALA B 1 425 ? 7.484 19.453 25.578 1 96.12 425 ALA B O 1
ATOM 6791 N N . ARG B 1 426 ? 6.414 18.203 27.312 1 95 426 ARG B N 1
ATOM 6792 C CA . ARG B 1 426 ? 5.262 17.938 26.453 1 95 426 ARG B CA 1
ATOM 6793 C C . ARG B 1 426 ? 4.27 19.094 26.5 1 95 426 ARG B C 1
ATOM 6795 O O . ARG B 1 426 ? 3.902 19.562 27.562 1 95 426 ARG B O 1
ATOM 6802 N N . ILE B 1 427 ? 3.865 19.5 25.203 1 97.81 427 ILE B N 1
ATOM 6803 C CA . ILE B 1 427 ? 2.758 20.438 25.109 1 97.81 427 ILE B CA 1
ATOM 6804 C C . ILE B 1 427 ? 1.603 19.797 24.344 1 97.81 427 ILE B C 1
ATOM 6806 O O . ILE B 1 427 ? 1.743 18.703 23.797 1 97.81 427 ILE B O 1
ATOM 6810 N N . LEU B 1 428 ? 0.477 20.469 24.328 1 97.69 428 LEU B N 1
ATOM 6811 C CA . LEU B 1 428 ? -0.693 19.938 23.641 1 97.69 428 LEU B CA 1
ATOM 6812 C C . LEU B 1 428 ? -0.67 20.328 22.156 1 97.69 428 LEU B C 1
ATOM 6814 O O . LEU B 1 428 ? -0.145 21.375 21.797 1 97.69 428 LEU B O 1
ATOM 6818 N N . ARG B 1 429 ? -1.141 19.422 21.344 1 97.75 429 ARG B N 1
ATOM 6819 C CA . ARG B 1 429 ? -1.204 19.562 19.891 1 97.75 429 ARG B CA 1
ATOM 6820 C C . ARG B 1 429 ? -2.533 19.047 19.344 1 97.75 429 ARG B C 1
ATOM 6822 O O . ARG B 1 429 ? -2.99 17.969 19.734 1 97.75 429 ARG B O 1
ATOM 6829 N N . SER B 1 430 ? -3.131 19.812 18.469 1 97.94 430 SER B N 1
ATOM 6830 C CA . SER B 1 430 ? -4.402 19.406 17.875 1 97.94 430 SER B CA 1
ATOM 6831 C C . SER B 1 430 ? -4.406 19.641 16.359 1 97.94 430 SER B C 1
ATOM 6833 O O . SER B 1 430 ? -3.893 20.656 15.883 1 97.94 430 SER B O 1
ATOM 6835 N N . VAL B 1 431 ? -4.922 18.703 15.648 1 97.88 431 VAL B N 1
ATOM 6836 C CA . VAL B 1 431 ? -5.066 18.781 14.195 1 97.88 431 VAL B CA 1
ATOM 6837 C C . VAL B 1 431 ? -6.539 18.953 13.828 1 97.88 431 VAL B C 1
ATOM 6839 O O . VAL B 1 431 ? -7.367 18.094 14.109 1 97.88 431 VAL B O 1
ATOM 6842 N N . LEU B 1 432 ? -6.871 20.062 13.219 1 98.25 432 LEU B N 1
ATOM 6843 C CA . LEU B 1 432 ? -8.258 20.391 12.883 1 98.25 432 LEU B CA 1
ATOM 6844 C C . LEU B 1 432 ? -8.547 20.109 11.414 1 98.25 432 LEU B C 1
ATOM 6846 O O . LEU B 1 432 ? -9.031 20.984 10.695 1 98.25 432 LEU B O 1
ATOM 6850 N N . MET B 1 433 ? -8.336 18.859 11.023 1 97.75 433 MET B N 1
ATOM 6851 C CA . MET B 1 433 ? -8.367 18.516 9.602 1 97.75 433 MET B CA 1
ATOM 6852 C C . MET B 1 433 ? -9.781 18.156 9.156 1 97.75 433 MET B C 1
ATOM 6854 O O . MET B 1 433 ? -10.031 17.953 7.969 1 97.75 433 MET B O 1
ATOM 6858 N N . LYS B 1 434 ? -10.766 18.062 10.047 1 97.88 434 LYS B N 1
ATOM 6859 C CA . LYS B 1 434 ? -12.172 17.875 9.688 1 97.88 434 LYS B CA 1
ATOM 6860 C C . LYS B 1 434 ? -12.883 19.219 9.547 1 97.88 434 LYS B C 1
ATOM 6862 O O . LYS B 1 434 ? -12.867 20.031 10.461 1 97.88 434 LYS B O 1
ATOM 6867 N N . PRO B 1 435 ? -13.57 19.359 8.43 1 98.31 435 PRO B N 1
ATOM 6868 C CA . PRO B 1 435 ? -14.242 20.641 8.273 1 98.31 435 PRO B CA 1
ATOM 6869 C C . PRO B 1 435 ? -15.266 20.922 9.375 1 98.31 435 PRO B C 1
ATOM 6871 O O . PRO B 1 435 ? -15.547 22.078 9.695 1 98.31 435 PRO B O 1
ATOM 6874 N N . GLU B 1 436 ? -15.766 19.922 10.07 1 98.06 436 GLU B N 1
ATOM 6875 C CA . GLU B 1 436 ? -16.703 20.062 11.172 1 98.06 436 GLU B CA 1
ATOM 6876 C C . GLU B 1 436 ? -16.062 20.766 12.359 1 98.06 436 GLU B C 1
ATOM 6878 O O . GLU B 1 436 ? -16.766 21.266 13.242 1 98.06 436 GLU B O 1
ATOM 6883 N N . SER B 1 437 ? -14.734 20.797 12.383 1 97.94 437 SER B N 1
ATOM 6884 C CA . SER B 1 437 ? -14.039 21.5 13.453 1 97.94 437 SER B CA 1
ATOM 6885 C C . SER B 1 437 ? -14.414 22.984 13.469 1 97.94 437 SER B C 1
ATOM 6887 O O . SER B 1 437 ? -14.398 23.625 14.523 1 97.94 437 SER B O 1
ATOM 6889 N N . GLU B 1 438 ? -14.742 23.5 12.281 1 98.19 438 GLU B N 1
ATOM 6890 C CA . GLU B 1 438 ? -15.117 24.906 12.18 1 98.19 438 GLU B CA 1
ATOM 6891 C C . GLU B 1 438 ? -16.312 25.234 13.07 1 98.19 438 GLU B C 1
ATOM 6893 O O . GLU B 1 438 ? -16.359 26.281 13.711 1 98.19 438 GLU B O 1
ATOM 6898 N N . ASP B 1 439 ? -17.203 24.297 13.164 1 97.31 439 ASP B N 1
ATOM 6899 C CA . ASP B 1 439 ? -18.422 24.5 13.945 1 97.31 439 ASP B CA 1
ATOM 6900 C C . ASP B 1 439 ? -18.234 24.047 15.391 1 97.31 439 ASP B C 1
ATOM 6902 O O . ASP B 1 439 ? -19.016 24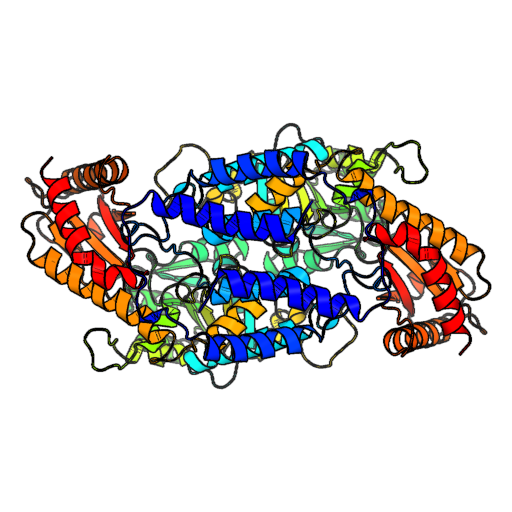.406 16.266 1 97.31 439 ASP B O 1
ATOM 6906 N N . HIS B 1 440 ? -17.156 23.312 15.664 1 97.38 440 HIS B N 1
ATOM 6907 C CA . HIS B 1 440 ? -17.047 22.625 16.953 1 97.38 440 HIS B CA 1
ATOM 6908 C C . HIS B 1 440 ? -15.945 23.234 17.812 1 97.38 440 HIS B C 1
ATOM 6910 O O . HIS B 1 440 ? -15.859 22.953 19 1 97.38 440 HIS B O 1
ATOM 6916 N N . VAL B 1 441 ? -15.117 24.062 17.281 1 97.81 441 VAL B N 1
ATOM 6917 C CA . VAL B 1 441 ? -13.867 24.469 17.922 1 97.81 441 VAL B CA 1
ATOM 6918 C C . VAL B 1 441 ? -14.164 25.281 19.188 1 97.81 441 VAL B C 1
ATOM 6920 O O . VAL B 1 441 ? -13.43 25.188 20.172 1 97.81 441 VAL B O 1
ATOM 6923 N N . ASP B 1 442 ? -15.234 26.078 19.219 1 97.75 442 ASP B N 1
ATOM 6924 C CA . ASP B 1 442 ? -15.586 26.828 20.422 1 97.75 442 ASP B CA 1
ATOM 6925 C C . ASP B 1 442 ? -15.914 25.891 21.578 1 97.75 442 ASP B C 1
ATOM 6927 O O . ASP B 1 442 ? -15.469 26.109 22.703 1 97.75 442 ASP B O 1
ATOM 6931 N N . ARG B 1 443 ? -16.672 24.875 21.266 1 96 443 ARG B N 1
ATOM 6932 C CA . ARG B 1 443 ? -17.031 23.891 22.281 1 96 443 ARG B CA 1
ATOM 6933 C C . ARG B 1 443 ? -15.797 23.125 22.75 1 96 443 ARG B C 1
ATOM 6935 O O . ARG B 1 443 ? -15.688 22.797 23.938 1 96 443 ARG B O 1
ATOM 6942 N N . LEU B 1 444 ? -14.938 22.766 21.844 1 96.31 444 LEU B N 1
ATOM 6943 C CA . LEU B 1 444 ? -13.703 22.062 22.188 1 96.31 444 LEU B CA 1
ATOM 6944 C C . LEU B 1 444 ? -12.859 22.906 23.141 1 96.31 444 LEU B C 1
ATOM 6946 O O . LEU B 1 444 ? -12.32 22.391 24.125 1 96.31 444 LEU B O 1
ATOM 6950 N N . HIS B 1 445 ? -12.758 24.203 22.875 1 97.56 445 HIS B N 1
ATOM 6951 C CA . HIS B 1 445 ? -12.008 25.125 23.719 1 97.56 445 HIS B CA 1
ATOM 6952 C C . HIS B 1 445 ? -12.602 25.188 25.125 1 97.56 445 HIS B C 1
ATOM 6954 O O . HIS B 1 445 ? -11.875 25.125 26.125 1 97.56 445 HIS B O 1
ATOM 6960 N N . GLU B 1 446 ? -13.891 25.312 25.188 1 96.25 446 GLU B N 1
ATOM 6961 C CA . GLU B 1 446 ? -14.57 25.375 26.469 1 96.25 446 GLU B CA 1
ATOM 6962 C C . GLU B 1 446 ? -14.32 24.125 27.297 1 96.25 446 GLU B C 1
ATOM 6964 O O . GLU B 1 446 ? -14.07 24.188 28.5 1 96.25 446 GLU B O 1
ATOM 6969 N N . ARG B 1 447 ? -14.453 23.016 26.594 1 95.19 447 ARG B N 1
ATOM 6970 C CA . ARG B 1 447 ? -14.234 21.734 27.266 1 95.19 447 ARG B CA 1
ATOM 6971 C C . ARG B 1 447 ? -12.812 21.625 27.797 1 95.19 447 ARG B C 1
ATOM 6973 O O . ARG B 1 447 ? -12.594 21.109 28.891 1 95.19 447 ARG B O 1
ATOM 6980 N N . LEU B 1 448 ? -11.852 22.109 27.094 1 95.12 448 LEU B N 1
ATOM 6981 C CA . LEU B 1 448 ? -10.453 22.109 27.516 1 95.12 448 LEU B CA 1
ATOM 6982 C C . LEU B 1 448 ? -10.258 22.969 28.766 1 95.12 448 LEU B C 1
ATOM 6984 O O . LEU B 1 448 ? -9.508 22.594 29.672 1 95.12 448 LEU B O 1
ATOM 6988 N N . GLU B 1 449 ? -10.859 24.078 28.734 1 95.75 449 GLU B N 1
ATOM 6989 C CA . GLU B 1 449 ? -10.766 24.953 29.906 1 95.75 449 GLU B CA 1
ATOM 6990 C C . GLU B 1 449 ? -11.352 24.281 31.141 1 95.75 449 GLU B C 1
ATOM 6992 O O . GLU B 1 449 ? -10.805 24.406 32.25 1 95.75 449 GLU B O 1
ATOM 6997 N N . GLU B 1 450 ? -12.438 23.547 30.922 1 94.25 450 GLU B N 1
ATOM 6998 C CA . GLU B 1 450 ? -13.047 22.797 32.031 1 94.25 450 GLU B CA 1
ATOM 6999 C C . GLU B 1 450 ? -12.094 21.734 32.562 1 94.25 450 GLU B C 1
ATOM 7001 O O . GLU B 1 450 ? -11.977 21.562 33.781 1 94.25 450 GLU B O 1
ATOM 7006 N N . LEU B 1 451 ? -11.445 21.062 31.688 1 91.44 451 LEU B N 1
ATOM 7007 C CA . LEU B 1 451 ? -10.547 19.984 32.031 1 91.44 451 LEU B CA 1
ATOM 7008 C C . LEU B 1 451 ? -9.312 20.516 32.75 1 91.44 451 LEU B C 1
ATOM 7010 O O . LEU B 1 451 ? -8.688 19.797 33.562 1 91.44 451 LEU B O 1
ATOM 7014 N N . SER B 1 452 ? -8.945 21.734 32.531 1 91 452 SER B N 1
ATOM 7015 C CA . SER B 1 452 ? -7.738 22.328 33.125 1 91 452 SER B CA 1
ATOM 7016 C C . SER B 1 452 ? -7.977 22.75 34.562 1 91 452 SER B C 1
ATOM 7018 O O . SER B 1 452 ? -7.027 22.953 35.344 1 91 452 SER B O 1
ATOM 7020 N N . ARG B 1 453 ? -9.219 22.953 35 1 85.44 453 ARG B N 1
ATOM 7021 C CA . ARG B 1 453 ? -9.555 23.375 36.375 1 85.44 453 ARG B CA 1
ATOM 7022 C C . ARG B 1 453 ? -9.508 22.203 37.344 1 85.44 453 ARG B C 1
ATOM 7024 O O . ARG B 1 453 ? -9.367 22.391 38.562 1 85.44 453 ARG B O 1
ATOM 7031 N N . GLY B 1 454 ? -9.586 20.938 36.906 1 66.31 454 GLY B N 1
ATOM 7032 C CA . GLY B 1 454 ? -9.602 19.812 37.812 1 66.31 454 GLY B CA 1
ATOM 7033 C C . GLY B 1 454 ? -8.305 19.016 37.812 1 66.31 454 GLY B C 1
ATOM 7034 O O . GLY B 1 454 ? -7.457 19.219 36.938 1 66.31 454 GLY B O 1
#

Foldseek 3Di:
DPLVVLLVVLVVVLVVVVVVDDDDDDDPVPDDDPVRVVVVVVVVVVVVVPDDPQCDLLAFAALDHAFDSLLVSLLSSQVSVFAWQQACVRPVPLVVLQVVLQVLLLVLLPQPDKDKGKFQALLQQVLLVVLLLCVVPPQAAEEEEPLADCSNVVSCVVNVGDYHYAYAALLSAGDVVSVLVVLVVVRHAEYEFECQGRFFGDGHQLLVVVVSCVVRVHAYEYEDQAPLLLSQQDPPPDPLHADNRRSNSSNVHQKYKYFCCRLVSHPRGIIMMMGSDPVSLVSQADPPVPGDPDDPDDRPNSRHPDRTGGSSRSSSSSSQCVQFNSHCVGSVVFQSLLSLLLQVLQVVQVVDPFKHWQDRGNGNKTWIFTDDVVQAQVVRQVLQVQLQVCQCPPPPSRGHWHKDWDAPVSSCSRDPDHHHPDRTHITIMTGSSGSCSSVCSVVSSVVSVVSSVD/DPLVVLLVVLVVVLVVVVVVDDDDDDDPVPDDDPVRVVVVVVVVVVVVVPDDPQCDLLAFAALDHAFDSLLVSLLSSQVSVFAWQQACVRPVPLVVLQVVLQVLLLVLLPQPDKDKGKFQALLQQVLLVVLLLCVVPPQAAEEEEPLADCSNVVSCVVNVGDYHYAYAALLSAGDVVSVLVVLVVVRHAEYEFECQGRFFGDGHQLLVVVVSCVVRVHAYEYEDQAPLLLSQQDPPPDPLHADNRRSNSSNVHQKYKYFCCRLVSHPRGIIMMMGSDPVSLVSQADPPVPGDPDDPDDRNNSRHPDRTGGSSRSSSSSSQCVQFNSHCVGSVVFQSLLSLLLQVLQVVQVVDPFKHWQDRGNGNKTWIFTDDVVQAQVRRQVLQVQLQVCQCPPPPSRGHWHKDWDAPVSSCSRDPDHHHPDRTHITIMTGSSGSCSSVCSVVSSVVSVVSSVD

Radius of gyration: 27.82 Å; Cα contacts (8 Å, |Δi|>4): 1972; chains: 2; bounding box: 62×75×77 Å

Nearest PDB structures (foldseek):
  6m4y-assembly1_A-2  TM=8.636E-01  e=2.096E-25  Methanocaldococcus jannaschii DSM 2661
  6jy1-assembly1_A-2  TM=8.418E-01  e=9.743E-26  Methanocaldococcus jannaschii DSM 2661
  3f9t-assembly1_B  TM=8.577E-01  e=7.377E-25  Methanocaldococcus jannaschii
  6lds-assembly1_A  TM=8.437E-01  e=1.770E-24  Methanocaldococcus jannaschii DSM 2661
  8jij-assembly1_A-2  TM=7.314E-01  e=4.113E-17  Camellia sinensis

Sequence (908 aa):
MDFRYWLGQALTSNEAWAETFTPVRPHPSLEIPDGRFETAFEELTERLKDNYPFFHPSYAGQMLKPPHPAAVVGYLTAMLVNPNNHALDGGPATAEMEREVVRQLATMFGYQEHLGHLTTSGTVANLEALFVARESHPGKGIAYSAEAHYTHGRMCGVLGVEGHTVPVDGRGAMDLDALEDLVRTGKIGTVVLTAGTTALGTVEPVHEALALRERYGVRVHVDAAYGGFFRLLSGLDGPEGLPEAPWLAIAGADSIVIDPHKHGLQPYGCGAVLFKDPEVGRFYLHDSPYTYFTSDDLHLGEISLECSRAGAAAAALWLTFRVLPPTPDGLGRVLAAGRRAALRWAKLLEDSERFDLYQRPELDIVTYFPRTEPFSLSKIDADSARILRNGMAAAKDPVFLGTLRVSDRQFDLRHTGAEADADGARILRSVLMKPESEDHVDRLHERLEELSRGMDFRYWLGQALTSNEAWAETFTPVRPHPSLEIPDGRFETAFEELTERLKDNYPFFHPSYAGQMLKPPHPAAVVGYLTAMLVNPNNHALDGGPATAEMEREVVRQLATMFGYQEHLGHLTTSGTVANLEALFVARESHPGKGIAYSAEAHYTHGRMCGVLGVEGHTVPVDGRGAMDLDALEDLVRTGKIGTVVLTAGTTALGTVEPVHEALALRERYGVRVHVDAAYGGFFRLLSGLDGPEGLPEAPWLAIAGADSIVIDPHKHGLQPYGCGAVLFKDPEVGRFYLHDSPYTYFTSDDLHLGEISLECSRAGAAAAALWLTFRVLPPTPDGLGRVLAAGRRAALRWAKLLEDSERFDLYQRPELDIVTYFPRTEPFSLSKIDADSARILRNGMAAAKDPVFLGTLRVSDRQFDLRHTGAEADADGARILRSVLMKPESEDHVDRLHERLEELSRG

Organism: Amycolatopsis orientalis (NCBI:txid31958)

Solvent-accessible surface area (backbone atoms only — not comparable to full-atom values): 45538 Å² total; per-residue (Å²): 84,63,61,71,60,49,51,52,46,34,53,51,51,52,52,56,58,56,63,77,46,83,86,74,72,81,40,75,66,74,65,46,58,50,72,63,48,49,55,52,48,51,51,50,59,57,43,54,62,49,50,74,61,40,80,41,62,49,40,17,30,54,95,58,51,39,36,39,69,54,19,53,38,27,24,52,42,32,38,68,59,37,30,28,37,21,40,64,84,42,14,45,35,30,40,53,34,35,54,51,46,42,48,50,53,38,47,63,44,57,39,88,51,64,35,65,46,75,29,54,20,48,48,56,19,49,42,52,54,50,50,52,46,39,73,75,28,72,95,30,21,38,35,32,35,68,56,44,61,65,59,56,58,51,41,22,58,55,45,68,40,56,63,41,76,29,60,53,45,73,76,59,30,60,30,61,70,59,43,50,59,52,46,70,71,65,49,43,31,30,38,45,42,37,34,25,25,80,86,54,20,32,63,30,63,42,48,64,52,53,54,47,29,74,74,71,68,34,42,38,34,34,45,13,34,62,32,45,70,54,50,39,31,42,64,45,89,55,92,50,31,34,74,41,60,42,50,60,33,51,38,73,32,50,27,40,27,33,20,38,31,50,79,60,33,26,50,60,46,30,10,22,30,39,25,43,55,51,71,60,43,64,77,48,59,60,90,55,87,76,58,80,83,69,71,95,57,86,43,56,39,47,63,41,90,55,48,68,35,39,17,18,50,26,34,8,51,35,48,31,38,69,78,36,32,85,36,49,89,29,42,21,44,34,53,36,30,7,24,44,22,30,53,50,44,49,53,52,28,66,69,38,93,52,35,39,56,60,57,84,56,73,40,31,25,44,38,29,37,51,64,47,89,66,49,29,30,54,51,27,22,53,50,30,52,49,39,49,53,50,28,57,65,35,90,67,82,45,35,37,61,32,69,43,79,39,43,42,69,62,44,45,59,61,47,73,84,52,41,76,81,35,75,33,26,42,27,34,28,33,29,30,81,45,39,42,20,47,80,38,38,68,58,53,52,53,52,50,55,56,49,66,75,104,84,62,61,71,60,48,48,52,47,33,54,50,51,52,53,57,57,56,63,76,45,83,88,74,73,80,41,73,65,75,66,46,58,50,70,61,50,48,56,53,50,51,52,50,59,57,44,56,62,51,50,73,60,39,78,40,62,49,41,16,30,56,94,59,52,38,36,39,68,54,20,53,39,26,25,52,41,33,37,68,56,37,30,28,37,23,41,64,84,40,12,45,35,29,41,54,33,36,54,52,47,42,48,50,53,37,48,62,43,58,39,88,51,64,36,68,45,76,30,55,18,48,48,57,18,49,41,51,54,49,50,51,46,39,72,74,29,71,94,31,21,38,33,33,35,67,56,45,61,64,60,57,59,52,41,21,60,55,45,69,40,56,63,41,75,31,58,54,46,76,77,58,28,60,30,63,69,58,43,49,59,52,46,71,70,64,49,43,31,31,39,45,41,38,34,25,24,79,85,54,19,32,62,30,63,43,48,64,51,52,54,48,28,74,75,71,68,34,42,39,33,34,46,12,34,61,32,44,69,55,50,39,31,42,63,44,89,56,93,49,32,36,74,41,60,42,50,61,32,52,37,73,31,50,27,41,27,34,19,39,32,50,80,57,33,27,50,59,46,30,10,22,30,39,24,43,55,52,72,62,41,64,78,48,57,61,92,56,85,77,58,78,82,71,70,94,57,87,42,56,38,44,62,41,89,53,47,70,35,40,16,18,51,27,35,8,50,36,46,30,38,69,78,37,32,83,36,48,88,28,43,22,43,34,52,37,30,7,25,43,22,29,54,51,44,48,53,53,28,67,70,38,92,52,36,39,56,59,55,86,55,74,40,30,24,42,38,30,39,52,64,47,89,67,48,29,29,54,51,25,21,54,49,29,52,47,39,48,54,51,28,58,63,35,90,67,82,45,34,37,61,31,69,44,80,38,41,39,69,63,45,47,57,60,46,75,84,53,41,76,81,35,77,31,26,41,27,35,26,32,31,29,80,46,39,41,19,47,79,38,39,69,59,54,51,52,51,49,54,56,50,65,77,103

InterPro domains:
  IPR002129 Pyridoxal phosphate-dependent decarboxylase, major domain [PF00282] (70-367)
  IPR015421 Pyridoxal phosphate-dependent transferase, major domain [G3DSA:3.40.640.10] (70-324)
  IPR015424 Pyridoxal phosphate-dependent transferase [SSF53383] (3-451)
  IPR021115 Pyridoxal-phosphate binding site [PS00392] (255-276)
  IPR050477 Group II Amino Acid Decarboxylases [PTHR42735] (68-371)